Protein AF-0000000085895182 (afdb_homodimer)

InterPro domains:
  IPR004875 DDE superfamily endonuclease domain [PF03184] (211-381)
  IPR006600 HTH CenpB-type DNA-binding domain [PF03221] (72-136)
  IPR006600 HTH CenpB-type DNA-binding domain [PS51253] (62-137)
  IPR006600 HTH CenpB-type DNA-binding domain [SM00674] (68-137)
  IPR009057 Homedomain-like superfamily [SSF46689] (67-131)
  IPR018586 Brinker DNA-binding domain [PF09607] (5-50)
  IPR050863 Centromere and Transposable Element-Derived Protein [PTHR19303] (24-438)

pLDDT: mean 83.69, std 17.56, range [17.36, 98.56]

Nearest PDB structures (foldseek):
  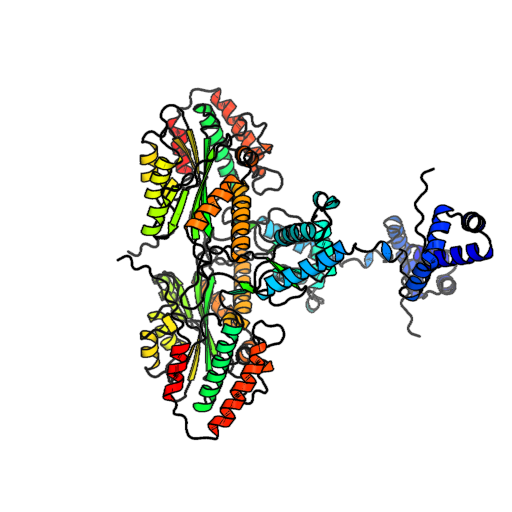5hoo-assembly1_A  TM=5.992E-01  e=8.589E-08  Drosophila mauritiana
  5hoo-assembly1_B  TM=5.903E-01  e=2.458E-07  Drosophila mauritiana
  4u7b-assembly2_G-2  TM=5.693E-01  e=1.820E-07  Drosophila mauritiana
  1hlv-assembly1_A  TM=4.255E-01  e=6.378E-04  Homo sapiens
  3bed-assembly1_A  TM=3.194E-01  e=4.075E+00  Enterococcus faecalis V583

Secondary structure (DSSP, 8-state):
---------HHHHHHHHHHHHHS-HHHHHHHHT--HHHHHHHHHTHHHHHHHHHH-TT--S-GGGSS-HHHHHHHHHHHHHHHHHHHTT----HHHHHHHHHHHHHHHS-GGGGGG----HHHHHHHHHHTTEEEEE--EEESS-HHHHHHHHHHHHHHHHHHHHHTT--GGGEEEEEEEEEES----SEEEEETT-S--EEE--S-TT-EEEEEEEEETTSPBPPPEEEEES-HHHHHHHTT-TT-EEEEESSSS--HHHHHHHIIIII---SSS-EEEEEE--TTTSSHHHHHHHTTT--EEEEEEPTT-HHHH-HIIIIIHHHHHHHHHHHHHHHHHS-TT--B-TTSPBPPPPHHHHHHHHHHHHHHS-HHHHHHHHHHTTSS--TTSTTGGG-GGGSTTSTTTTHHHHHHHHHHHHHHHHTSS---SHHHHHHHHHHS------------/---------HHHHHHHHHHHHHS-HHHHHHHHT--HHHHHHHHHTHHHHHHHHHH-TT--S-GGGSS-HHHHHHHHHHHHHHHHHHHTT----HHHHHHHHHHHHHHHS-GGGGGG----HHHHHHHHHHTTEEEEE--EEESS-HHHHHHHHHHHHHHHHHHHHHTT--GGGEEEEEEEEEES----SEEEEETT-S--EEE--S-TT-EEEEEEEEETTSPBPPPEEEEES-HHHHHHHTT-TT-EEEEESSSS--HHHHHHHIIIII---SSS-EEEEEE--TTTSSHHHHHHHTTT--EEEEEEPTT-HHHH-HIIIIIHHHHHHHHHHHHHHHHHS-TT--B-TTSPBPPPPHHHHHHHHHHHHHHS-HHHHHHHHHHTTSS--TTSTTGGG-GGGSTTSTTTTHHHHHHHHHHHHHHHHTSS---THHHHHHHHHHH------------

Sequence (910 aa):
METKRKKYDLTFNLTVVKFAEQNSGEAAARHFSVDPKRVREWRKNKAELQRLSEEDDKRARLRGGGRKKASEELEVSVCEWIHSMRAKHLRVSRKMIRAKAKEVYATVSDSRDEESFTASAGRLDKFLRRNDFSVRRRTTVAQKDAKYFTEKLVNFVTYTTWIIKAKKIQPKNIIAMDETAVWFDMVGSTTVDARGARSVPLKTTGHEKSHLTVVLAVKADGTKLKPYIVFKGGIKEVKLMQNISGVVVATSKNGWMNEELTADWLQRVVGKLNFTPRLLAWDSYGCHISAATKAELKRGYNITTAVIPGGCTKYIQAPDIVWNQPFKASLHESYDNWMAGDVDKEYTAGGNMRAPARRLLVSWVIQAWEKLDTERLKNSFKVCGLTVASDGCEDHLIHCFKEGELCASGRELLVQARQAELAEAGEGEVEESDVEEEFANELVIEDRGDDDSDEMETKRKKYDLTFNLTVVKFAEQNSGEAAARHFSVDPKRVREWRKNKAELQRLSEEDDKRARLRGGGRKKASEELEVSVCEWIHSMRAKHLRVSRKMIRAKAKEVYATVSDSRDEESFTASAGRLDKFLRRNDFSVRRRTTVAQKDAKYFTEKLVNFVTYTTWIIKAKKIQPKNIIAMDETAVWFDMVGSTTVDARGARSVPLKTTGHEKSHLTVVLAVKADGTKLKPYIVFKGGIKEVKLMQNISGVVVATSKNGWMNEELTADWLQRVVGKLNFTPRLLAWDSYGCHISAATKAELKRGYNITTAVIPGGCTKYIQAPDIVWNQPFKASLHESYDNWMAGDVDKEYTAGGNMRAPARRLLVSWVIQAWEKLDTERLKNSFKVCGLTVASDGCEDHLIHCFKEGELCASGRELLVQARQAELAEAGEGEVEESDVEEEFANELVIEDRGDDDSDE

Organism: NCBI:txid630221

Solvent-accessible surface area (backbone atoms only — not comparable to full-atom values): 50027 Å² total; per-residue (Å²): 130,83,78,70,84,76,88,60,45,40,65,52,50,52,52,45,36,55,47,18,72,75,62,34,50,63,56,31,17,63,72,71,72,43,61,49,68,55,44,50,51,46,53,72,39,39,69,58,52,51,50,41,43,69,73,43,64,79,49,50,67,72,76,79,81,46,79,50,68,56,50,49,52,41,50,52,52,49,50,51,48,53,52,54,39,46,74,67,19,43,80,37,48,73,67,53,51,32,53,48,48,48,56,47,37,56,70,60,41,63,84,86,52,49,86,66,65,70,69,42,73,65,59,48,52,52,50,29,59,77,70,44,38,36,82,36,64,54,67,42,77,38,60,67,57,52,68,62,50,22,55,51,50,36,50,50,36,53,46,47,42,48,50,36,60,74,62,63,44,49,52,77,33,30,33,42,43,47,76,43,81,45,52,63,40,57,77,70,65,55,24,57,37,58,58,85,61,80,63,37,57,32,57,48,49,73,36,65,84,41,51,30,26,38,34,46,37,34,23,43,68,33,51,72,46,49,40,38,36,26,29,50,43,56,64,69,63,37,62,68,44,50,74,44,81,73,40,44,51,45,62,30,87,82,14,59,88,39,49,69,53,48,50,48,44,44,58,73,54,70,38,72,37,78,84,52,55,28,38,39,35,34,59,63,49,67,42,66,70,28,69,68,36,54,56,55,45,68,69,45,35,42,53,47,77,45,68,39,43,76,88,42,46,82,52,39,34,40,48,71,68,58,47,47,62,61,37,49,50,44,41,35,50,52,48,52,52,46,68,75,44,84,62,90,70,50,60,46,96,88,67,46,51,49,64,68,49,67,69,55,51,51,51,44,51,52,50,25,60,66,64,52,58,48,64,59,51,28,48,28,32,30,32,35,36,62,66,40,53,87,86,50,85,41,56,78,49,18,56,40,36,26,88,75,38,80,28,24,68,27,46,61,52,40,54,50,52,53,52,50,48,60,58,44,64,72,52,75,90,78,74,75,73,60,57,59,52,48,54,56,56,66,43,54,62,76,72,69,67,81,66,77,69,84,119,130,84,77,71,84,76,88,61,45,41,65,54,51,50,52,45,37,54,46,19,72,75,63,36,49,63,56,32,16,64,71,69,72,43,60,49,69,55,45,51,51,45,51,74,38,38,68,57,52,50,50,41,44,69,71,44,64,79,48,50,67,72,77,79,82,46,78,50,67,56,50,49,51,41,49,51,51,50,50,51,47,52,51,54,38,47,74,68,19,43,81,38,48,72,68,52,50,33,53,49,47,48,56,46,36,57,69,60,40,63,82,87,51,50,89,66,65,69,69,41,73,66,58,49,53,52,50,28,58,76,68,44,37,35,83,35,64,53,68,42,79,38,62,68,56,52,68,63,51,22,55,52,49,36,50,50,37,52,48,47,42,48,51,35,60,74,62,63,44,48,52,76,34,30,33,43,43,48,75,44,80,44,52,63,40,56,75,71,64,55,25,57,38,60,58,83,61,81,63,37,56,32,56,49,48,73,36,66,86,41,52,30,27,38,33,47,37,36,22,43,68,33,51,71,48,51,41,37,35,26,30,49,43,58,65,70,64,37,62,69,45,49,74,45,81,74,40,45,51,45,63,29,86,82,14,59,88,40,50,69,53,48,52,48,44,45,58,74,54,70,39,73,37,78,84,55,54,26,39,40,35,32,58,64,49,67,44,65,70,28,70,68,37,54,57,53,46,69,68,44,35,43,53,46,76,44,67,39,43,74,91,40,48,83,55,42,33,41,48,71,69,60,46,47,61,62,38,50,50,43,41,34,50,52,46,50,51,46,68,74,44,84,62,91,70,50,63,46,98,88,66,45,50,47,63,69,49,66,69,55,51,51,50,42,50,52,49,25,60,66,67,52,58,48,66,60,51,28,49,27,32,31,31,35,34,63,68,40,53,84,85,49,85,40,55,77,50,18,54,39,35,26,89,75,38,81,28,24,67,26,47,61,51,38,52,50,52,52,53,51,48,59,57,45,65,72,52,78,88,77,74,74,70,59,57,60,52,47,53,55,58,67,43,54,63,75,72,67,66,81,67,78,67,85,120

Foldseek 3Di:
DPPPPDQDFLVRLLVLLVVCVVPNLVVSCVVVVHDSVSNVVSNVCVVQSVVCCVVPVGDSDRCVVPQPPLRVVLLVVLVVVVVVCVVVPHDDDLVNSLVSSLVSSVVSPDPPCSVPDHSDPVVSVVSCVVSVHDDDDDDDDDDDALVVLLVLLLLLLLVLLVVCVVQVADQQQEKAKEKDKAFLWDDDPDDDDDPPDPDDDDDTLPRRVAIAMWMWMAGLQLDTWAIEIEHADDQVQQVVCCPDPRHHYYYDNGRDDALVVLLVCCPPTQHADAPGAHEYEYEVPDSCLDPSNVVSCVVHRNYDYRYRFPPCCCQQRLCNPQNVPQLNVQLSVVNVVVVPDDPQWDADPVGRIHGHDPNVSSVSNSVSSVPDDSVSSNLSCLCNSNPDDLQLPSVCSPVCCHPPHSSVVSSVVSNVVSVVVVVCVVPDDDDPPPSSVVSSVVRPPVPPPPPPPPD/DPPPPDQAFLVRLLVLLVVCVVPNLVVSCVVVVHDSVSNVVSNVCVVQSVVCCVVPVGDRDRPPVPQPPLRVVLLVVLVVVVVVCVVVPHDDDLVNSLVSSLVSSVVSPDPPCSVPDHSDPVVSVVSCVVVVHDDDDDDDDDDDALVVLLVLLLLLLLVLQVVCVVQVADQQQEKAKEKDKAFLWDDDPDDDDDPPDPDDDDDTLPRRVAIAMWMWMAGLQLDTWAIEIEHADDQPLQVVCCPPPRHHYYYDNGRDDALVVLLVCCPPTLHADAPGAHEYEYEVPDSCLDPSNVVSCVVHRNYDYRYRFPPCCCQQRLCNPQNVPQLNVQLSVVNVVVVVDDPQWDADPVGRIHGHDPNVSSVSNSVSSVPDDSVSSNLSCLCNSNPDDLQLPSVCSPVCCHPPHSSVVSSVVSNVVSVVVVVCVVPDDDDPPPVSVVSSVVRPPPPPPPPPPPD

Radius of gyration: 36.3 Å; Cα contacts (8 Å, |Δi|>4): 1321; chains: 2; bounding box: 72×93×103 Å

Structure (mmCIF, N/CA/C/O backbone):
data_AF-0000000085895182-model_v1
#
loop_
_entity.id
_entity.type
_entity.pdbx_description
1 polymer 'HTH CENPB-type domain-containing protein'
#
loop_
_atom_site.group_PDB
_atom_site.id
_atom_site.type_symbol
_atom_site.label_atom_id
_atom_site.label_alt_id
_atom_site.label_comp_id
_atom_site.label_asym_id
_atom_site.label_entity_id
_atom_site.label_seq_id
_atom_site.pdbx_PDB_ins_code
_atom_site.Cartn_x
_atom_site.Cartn_y
_atom_site.Cartn_z
_atom_site.occupancy
_atom_site.B_iso_or_equiv
_atom_site.auth_seq_id
_atom_site.auth_comp_id
_atom_site.auth_asym_id
_atom_site.auth_atom_id
_atom_site.pdbx_PDB_model_num
ATOM 1 N N . MET A 1 1 ? -12.898 -4.113 -62 1 30.27 1 MET A N 1
ATOM 2 C CA . MET A 1 1 ? -12.672 -2.693 -61.75 1 30.27 1 MET A CA 1
ATOM 3 C C . MET A 1 1 ? -13.117 -2.305 -60.344 1 30.27 1 MET A C 1
ATOM 5 O O . MET A 1 1 ? -14.297 -2.43 -60 1 30.27 1 MET A O 1
ATOM 9 N N . GLU A 1 2 ? -12.344 -2.504 -59.344 1 36.47 2 GLU A N 1
ATOM 10 C CA . GLU A 1 2 ? -12.633 -2.324 -57.906 1 36.47 2 GLU A CA 1
ATOM 11 C C . GLU A 1 2 ? -13.117 -0.905 -57.625 1 36.47 2 GLU A C 1
ATOM 13 O O . GLU A 1 2 ? -12.406 0.065 -57.906 1 36.47 2 GLU A O 1
ATOM 18 N N . THR A 1 3 ? -14.398 -0.554 -57.875 1 37.12 3 THR A N 1
ATOM 19 C CA . THR A 1 3 ? -15.008 0.762 -57.719 1 37.12 3 THR A CA 1
ATOM 20 C C . THR A 1 3 ? -14.656 1.364 -56.344 1 37.12 3 THR A C 1
ATOM 22 O O . THR A 1 3 ? -15.016 0.809 -55.312 1 37.12 3 THR A O 1
ATOM 25 N N . LYS A 1 4 ? -13.445 1.897 -56.188 1 43.06 4 LYS A N 1
ATOM 26 C CA . LYS A 1 4 ? -13.023 2.654 -55.031 1 43.06 4 LYS A CA 1
ATOM 27 C C . LYS A 1 4 ? -14.133 3.58 -54.531 1 43.06 4 LYS A C 1
ATOM 29 O O . LYS A 1 4 ? -14.68 4.363 -55.312 1 43.06 4 LYS A O 1
ATOM 34 N N . ARG A 1 5 ? -14.797 3.227 -53.531 1 49.78 5 ARG A N 1
ATOM 35 C CA . ARG A 1 5 ? -15.805 4.059 -52.875 1 49.78 5 ARG A CA 1
ATOM 36 C C . ARG A 1 5 ? -15.273 5.473 -52.656 1 49.78 5 ARG A C 1
ATOM 38 O O . ARG A 1 5 ? -14.234 5.652 -52 1 49.78 5 ARG A O 1
ATOM 45 N N . LYS A 1 6 ? -15.406 6.477 -53.562 1 55.06 6 LYS A N 1
ATOM 46 C CA . LYS A 1 6 ? -15.016 7.883 -53.469 1 55.06 6 LYS A CA 1
ATOM 47 C C . LYS A 1 6 ? -15.82 8.609 -52.406 1 55.06 6 LYS A C 1
ATOM 49 O O . LYS A 1 6 ? -17.031 8.414 -52.281 1 55.06 6 LYS A O 1
ATOM 54 N N . LYS A 1 7 ? -15.18 9.102 -51.375 1 61.91 7 LYS A N 1
ATOM 55 C CA . LYS A 1 7 ? -15.75 9.969 -50.375 1 61.91 7 LYS A CA 1
ATOM 56 C C . LYS A 1 7 ? -16.109 11.336 -50.938 1 61.91 7 LYS A C 1
ATOM 58 O O . LYS A 1 7 ? -15.305 11.961 -51.625 1 61.91 7 LYS A O 1
ATOM 63 N N . TYR A 1 8 ? -17.484 11.719 -50.938 1 71.81 8 TYR A N 1
ATOM 64 C CA . TYR A 1 8 ? -17.922 13 -51.5 1 71.81 8 TYR A CA 1
ATOM 65 C C . TYR A 1 8 ? -18.281 13.977 -50.375 1 71.81 8 TYR A C 1
ATOM 67 O O . TYR A 1 8 ? -18.906 13.586 -49.375 1 71.81 8 TYR A O 1
ATOM 75 N N . ASP A 1 9 ? -17.766 15.148 -50.469 1 72.12 9 ASP A N 1
ATOM 76 C CA . ASP A 1 9 ? -18.078 16.188 -49.5 1 72.12 9 ASP A CA 1
ATOM 77 C C . ASP A 1 9 ? -19.469 16.766 -49.75 1 72.12 9 ASP A C 1
ATOM 79 O O . ASP A 1 9 ? -20 16.672 -50.844 1 72.12 9 ASP A O 1
ATOM 83 N N . LEU A 1 10 ? -20.016 17.422 -48.656 1 75.5 10 LEU A N 1
ATOM 84 C CA . LEU A 1 10 ? -21.375 17.953 -48.688 1 75.5 10 LEU A CA 1
ATOM 85 C C . LEU A 1 10 ? -21.5 19.047 -49.75 1 75.5 10 LEU A C 1
ATOM 87 O O . LEU A 1 10 ? -22.531 19.125 -50.438 1 75.5 10 LEU A O 1
ATOM 91 N N . THR A 1 11 ? -20.484 19.766 -49.844 1 78.12 11 THR A N 1
ATOM 92 C CA . THR A 1 11 ? -20.484 20.828 -50.844 1 78.12 11 THR A CA 1
ATOM 93 C C . THR A 1 11 ? -20.531 20.266 -52.25 1 78.12 11 THR A C 1
ATOM 95 O O . THR A 1 11 ? -21.234 20.797 -53.125 1 78.12 11 THR A O 1
ATOM 98 N N . PHE A 1 12 ? -19.875 19.25 -52.438 1 80.19 12 PHE A N 1
ATOM 99 C CA . PHE A 1 12 ? -19.875 18.578 -53.719 1 80.19 12 PHE A CA 1
ATOM 100 C C . PHE A 1 12 ? -21.219 17.953 -54.031 1 80.19 12 PHE A C 1
ATOM 102 O O . PHE A 1 12 ? -21.75 18.094 -55.125 1 80.19 12 PHE A O 1
ATOM 109 N N . ASN A 1 13 ? -21.781 17.359 -53 1 81 13 ASN A N 1
ATOM 110 C CA . ASN A 1 13 ? -23.078 16.734 -53.156 1 81 13 ASN A CA 1
ATOM 111 C C . ASN A 1 13 ? -24.141 17.75 -53.562 1 81 13 ASN A C 1
ATOM 113 O O . ASN A 1 13 ? -24.969 17.484 -54.438 1 81 13 ASN A O 1
ATOM 117 N N . LEU A 1 14 ? -23.984 18.859 -52.938 1 86.62 14 LEU A N 1
ATOM 118 C CA . LEU A 1 14 ? -24.969 19.906 -53.219 1 86.62 14 LEU A CA 1
ATOM 119 C C . LEU A 1 14 ? -24.766 20.484 -54.625 1 86.62 14 LEU A C 1
ATOM 121 O O . LEU A 1 14 ? -25.734 20.828 -55.281 1 86.62 14 LEU A O 1
ATOM 125 N N . THR A 1 15 ? -23.531 20.547 -55 1 86.94 15 THR A N 1
ATOM 126 C CA . THR A 1 15 ? -23.219 21.016 -56.344 1 86.94 15 THR A CA 1
ATOM 127 C C . THR A 1 15 ? -23.734 20.047 -57.406 1 86.94 15 THR A C 1
ATOM 129 O O . THR A 1 15 ? -24.281 20.469 -58.438 1 86.94 15 THR A O 1
ATOM 132 N N . VAL A 1 16 ? -23.656 18.828 -57.094 1 87.5 16 VAL A N 1
ATOM 133 C CA . VAL A 1 16 ? -24.125 17.797 -58 1 87.5 16 VAL A CA 1
ATOM 134 C C . VAL A 1 16 ? -25.641 17.828 -58.094 1 87.5 16 VAL A C 1
ATOM 136 O O . VAL A 1 16 ? -26.219 17.719 -59.156 1 87.5 16 VAL A O 1
ATOM 139 N N . VAL A 1 17 ? -26.25 18.062 -56.969 1 89.56 17 VAL A N 1
ATOM 140 C CA . VAL A 1 17 ? -27.703 18.109 -56.906 1 89.56 17 VAL A CA 1
ATOM 141 C C . VAL A 1 17 ? -28.219 19.328 -57.656 1 89.56 17 VAL A C 1
ATOM 143 O O . VAL A 1 17 ? -29.219 19.25 -58.375 1 89.56 17 VAL A O 1
ATOM 146 N N . LYS A 1 18 ? -27.531 20.375 -57.469 1 88.12 18 LYS A N 1
ATOM 147 C CA . LYS A 1 18 ? -27.922 21.594 -58.188 1 88.12 18 LYS A CA 1
ATOM 148 C C . LYS A 1 18 ? -27.812 21.422 -59.688 1 88.12 18 LYS A C 1
ATOM 150 O O . LYS A 1 18 ? -28.672 21.859 -60.438 1 88.12 18 LYS A O 1
ATOM 155 N N . PHE A 1 19 ? -26.797 20.75 -60.094 1 88.94 19 PHE A N 1
ATOM 156 C CA . PHE A 1 19 ? -26.594 20.453 -61.5 1 88.94 19 PHE A CA 1
ATOM 157 C C . PHE A 1 19 ? -27.641 19.469 -62 1 88.94 19 PHE A C 1
ATOM 159 O O . PHE A 1 19 ? -28.172 19.609 -63.094 1 88.94 19 PHE A O 1
ATOM 166 N N . ALA A 1 20 ? -28.031 18.562 -61.219 1 88.5 20 ALA A N 1
ATOM 167 C CA . ALA A 1 20 ? -29.031 17.547 -61.594 1 88.5 20 ALA A CA 1
ATOM 168 C C . ALA A 1 20 ? -30.422 18.156 -61.719 1 88.5 20 ALA A C 1
ATOM 170 O O . ALA A 1 20 ? -31.219 17.734 -62.562 1 88.5 20 ALA A O 1
ATOM 171 N N . GLU A 1 21 ? -30.688 19.172 -60.938 1 87.75 21 GLU A N 1
ATOM 172 C CA . GLU A 1 21 ? -31.969 19.859 -60.969 1 87.75 21 GLU A CA 1
ATOM 173 C C . GLU A 1 21 ? -32.094 20.719 -62.25 1 87.75 21 GLU A C 1
ATOM 175 O O . GLU A 1 21 ? -33.188 20.922 -62.75 1 87.75 21 GLU A O 1
ATOM 180 N N . GLN A 1 22 ? -30.969 21.156 -62.719 1 85.81 22 GLN A N 1
ATOM 181 C CA . GLN A 1 22 ? -30.969 22 -63.906 1 85.81 22 GLN A CA 1
ATOM 182 C C . GLN A 1 22 ? -30.922 21.172 -65.188 1 85.81 22 GLN A C 1
ATOM 184 O O . GLN A 1 22 ? -31.375 21.609 -66.25 1 85.81 22 GLN A O 1
ATOM 189 N N . ASN A 1 23 ? -30.469 20 -65.062 1 88.38 23 ASN A N 1
ATOM 190 C CA . ASN A 1 23 ? -30.359 19.109 -66.188 1 88.38 23 ASN A CA 1
ATOM 191 C C . ASN A 1 23 ? -31.109 17.797 -65.938 1 88.38 23 ASN A C 1
ATOM 193 O O . ASN A 1 23 ? -32.312 17.797 -65.812 1 88.38 23 ASN A O 1
ATOM 197 N N . SER A 1 24 ? -30.547 16.688 -65.688 1 85.19 24 SER A N 1
ATOM 198 C CA . SER A 1 24 ? -31.078 15.383 -65.312 1 85.19 24 SER A CA 1
ATOM 199 C C . SER A 1 24 ? -30.109 14.625 -64.375 1 85.19 24 SER A C 1
ATOM 201 O O . SER A 1 24 ? -28.922 14.914 -64.375 1 85.19 24 SER A O 1
ATOM 203 N N . GLY A 1 25 ? -30.594 13.789 -63.625 1 86.44 25 GLY A N 1
ATOM 204 C CA . GLY A 1 25 ? -29.781 12.953 -62.75 1 86.44 25 GLY A CA 1
ATOM 205 C C . GLY A 1 25 ? -28.719 12.18 -63.5 1 86.44 25 GLY A C 1
ATOM 206 O O . GLY A 1 25 ? -27.578 12.07 -63.031 1 86.44 25 GLY A O 1
ATOM 207 N N . GLU A 1 26 ? -29.109 11.742 -64.625 1 86.56 26 GLU A N 1
ATOM 208 C CA . GLU A 1 26 ? -28.188 11 -65.438 1 86.56 26 GLU A CA 1
ATOM 209 C C . GLU A 1 26 ? -27.094 11.906 -66 1 86.56 26 GLU A C 1
ATOM 211 O O . GLU A 1 26 ? -25.922 11.508 -66.125 1 86.56 26 GLU A O 1
ATOM 216 N N . ALA A 1 27 ? -27.469 13.07 -66.438 1 89.5 27 ALA A N 1
ATOM 217 C CA . ALA A 1 27 ? -26.516 14.055 -66.938 1 89.5 27 ALA A CA 1
ATOM 218 C C . ALA A 1 27 ? -25.531 14.477 -65.812 1 89.5 27 ALA A C 1
ATOM 220 O O . ALA A 1 27 ? -24.328 14.633 -66.125 1 89.5 27 ALA A O 1
ATOM 221 N N . ALA A 1 28 ? -26 14.617 -64.625 1 90.75 28 ALA A N 1
ATOM 222 C CA . ALA A 1 28 ? -25.141 14.945 -63.5 1 90.75 28 ALA A CA 1
ATOM 223 C C . ALA A 1 28 ? -24.172 13.812 -63.188 1 90.75 28 ALA A C 1
ATOM 225 O O . ALA A 1 28 ? -23 14.055 -62.906 1 90.75 28 ALA A O 1
ATOM 226 N N . ALA A 1 29 ? -24.578 12.617 -63.281 1 88.38 29 ALA A N 1
ATOM 227 C CA . ALA A 1 29 ? -23.766 11.43 -63.062 1 88.38 29 ALA A CA 1
ATOM 228 C C . ALA A 1 29 ? -22.641 11.336 -64.062 1 88.38 29 ALA A C 1
ATOM 230 O O . ALA A 1 29 ? -21.5 11.008 -63.719 1 88.38 29 ALA A O 1
ATOM 231 N N . ARG A 1 30 ? -22.969 11.633 -65.25 1 83.88 30 ARG A N 1
ATOM 232 C CA . ARG A 1 30 ? -21.984 11.609 -66.312 1 83.88 30 ARG A CA 1
ATOM 233 C C . ARG A 1 30 ? -21 12.766 -66.188 1 83.88 30 ARG A C 1
ATOM 235 O O . ARG A 1 30 ? -19.797 12.586 -66.312 1 83.88 30 ARG A O 1
ATOM 242 N N . HIS A 1 31 ? -21.578 13.891 -65.812 1 86.88 31 HIS A N 1
ATOM 243 C CA . HIS A 1 31 ? -20.781 15.102 -65.75 1 86.88 31 HIS A CA 1
ATOM 244 C C . HIS A 1 31 ? -19.766 15.039 -64.625 1 86.88 31 HIS A C 1
ATOM 246 O O . HIS A 1 31 ? -18.625 15.453 -64.75 1 86.88 31 HIS A O 1
ATOM 252 N N . PHE A 1 32 ? -20.125 14.57 -63.5 1 85.75 32 PHE A N 1
ATOM 253 C CA . PHE A 1 32 ? -19.297 14.562 -62.312 1 85.75 32 PHE A CA 1
ATOM 254 C C . PHE A 1 32 ? -18.703 13.18 -62.062 1 85.75 32 PHE A C 1
ATOM 256 O O . PHE A 1 32 ? -17.984 12.969 -61.094 1 85.75 32 PHE A O 1
ATOM 263 N N . SER A 1 33 ? -18.953 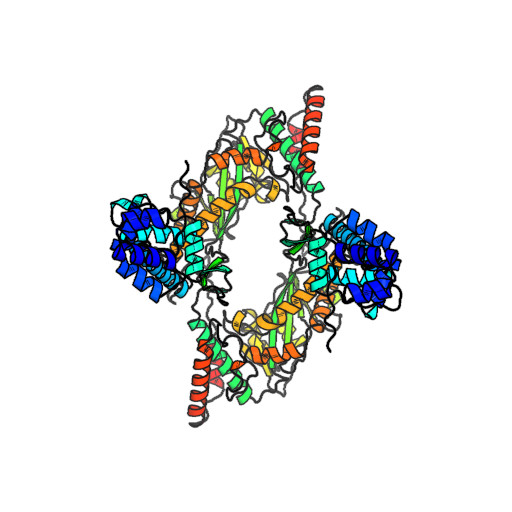12.18 -62.938 1 83.81 33 SER A N 1
ATOM 264 C CA . SER A 1 33 ? -18.453 10.812 -62.875 1 83.81 33 SER A CA 1
ATOM 265 C C . SER A 1 33 ? -18.828 10.141 -61.562 1 83.81 33 SER A C 1
ATOM 267 O O . SER A 1 33 ? -17.953 9.586 -60.875 1 83.81 33 SER A O 1
ATOM 269 N N . VAL A 1 34 ? -20.031 10.297 -61.188 1 83.31 34 VAL A N 1
ATOM 270 C CA . VAL A 1 34 ? -20.578 9.688 -60 1 83.31 34 VAL A CA 1
ATOM 271 C C . VAL A 1 34 ? -21.641 8.672 -60.344 1 83.31 34 VAL A C 1
ATOM 273 O O . VAL A 1 34 ? -22.281 8.781 -61.406 1 83.31 34 VAL A O 1
ATOM 276 N N . ASP A 1 35 ? -21.797 7.723 -59.594 1 81.38 35 ASP A N 1
ATOM 277 C CA . ASP A 1 35 ? -22.828 6.707 -59.781 1 81.38 35 ASP A CA 1
ATOM 278 C C . ASP A 1 35 ? -24.219 7.332 -59.781 1 81.38 35 ASP A C 1
ATOM 280 O O . ASP A 1 35 ? -24.547 8.109 -58.875 1 81.38 35 ASP A O 1
ATOM 284 N N . PRO A 1 36 ? -25 7.008 -60.781 1 85.25 36 PRO A N 1
ATOM 285 C CA . PRO A 1 36 ? -26.344 7.605 -60.875 1 85.25 36 PRO A CA 1
ATOM 286 C C . PRO A 1 36 ? -27.203 7.305 -59.625 1 85.25 36 PRO A C 1
ATOM 288 O O . PRO A 1 36 ? -28.047 8.117 -59.25 1 85.25 36 PRO A O 1
ATOM 291 N N . LYS A 1 37 ? -26.984 6.191 -59.031 1 83.62 37 LYS A N 1
ATOM 292 C CA . LYS A 1 37 ? -27.719 5.844 -57.812 1 83.62 37 LYS A CA 1
ATOM 293 C C . LYS A 1 37 ? -27.422 6.836 -56.719 1 83.62 37 LYS A C 1
ATOM 295 O O . LYS A 1 37 ? -28.328 7.207 -55.938 1 83.62 37 LYS A O 1
ATOM 300 N N . ARG A 1 38 ? -26.266 7.328 -56.656 1 82.31 38 ARG A N 1
ATOM 301 C CA . ARG A 1 38 ? -25.875 8.289 -55.625 1 82.31 38 ARG A CA 1
ATOM 302 C C . ARG A 1 38 ? -26.5 9.656 -55.906 1 82.31 38 ARG A C 1
ATOM 304 O O . ARG A 1 38 ? -26.953 10.328 -54.969 1 82.31 38 ARG A O 1
ATOM 311 N N . VAL A 1 39 ? -26.547 10 -57.125 1 86 39 VAL A N 1
ATOM 312 C CA . VAL A 1 39 ? -27.141 11.281 -57.5 1 86 39 VAL A CA 1
ATOM 313 C C . VAL A 1 39 ? -28.625 11.289 -57.125 1 86 39 VAL A C 1
ATOM 315 O O . VAL A 1 39 ? -29.141 12.281 -56.594 1 86 39 VAL A O 1
ATOM 318 N N . ARG A 1 40 ? -29.234 10.141 -57.375 1 85.31 40 ARG A N 1
ATOM 319 C CA . ARG A 1 40 ? -30.641 10.008 -57 1 85.31 40 ARG A CA 1
ATOM 320 C C . ARG A 1 40 ? -30.859 10.117 -55.5 1 85.31 40 ARG A C 1
ATOM 322 O O . ARG A 1 40 ? -31.797 10.766 -55.062 1 85.31 40 ARG A O 1
ATOM 329 N N . GLU A 1 41 ? -29.969 9.484 -54.781 1 82.19 41 GLU A N 1
ATOM 330 C CA . GLU A 1 41 ? -30.047 9.508 -53.344 1 82.19 41 GLU A CA 1
ATOM 331 C C . GLU A 1 41 ? -29.812 10.914 -52.781 1 82.19 41 GLU A C 1
ATOM 333 O O . GLU A 1 41 ? -30.5 11.352 -51.875 1 82.19 41 GLU A O 1
ATOM 338 N N . TRP A 1 42 ? -28.922 11.625 -53.406 1 82 42 TRP A N 1
ATOM 339 C CA . TRP A 1 42 ? -28.609 12.984 -52.969 1 82 42 TRP A CA 1
ATOM 340 C C . TRP A 1 42 ? -29.75 13.945 -53.281 1 82 42 TRP A C 1
ATOM 342 O O . TRP A 1 42 ? -30.062 14.836 -52.5 1 82 42 TRP A O 1
ATOM 352 N N . ARG A 1 43 ? -30.375 13.672 -54.375 1 83.56 43 ARG A N 1
ATOM 353 C CA . ARG A 1 43 ? -31.516 14.484 -54.812 1 83.56 43 ARG A CA 1
ATOM 354 C C . ARG A 1 43 ? -32.688 14.297 -53.844 1 83.56 43 ARG A C 1
ATOM 356 O O . ARG A 1 43 ? -33.375 15.266 -53.5 1 83.56 43 ARG A O 1
ATOM 363 N N . LYS A 1 44 ? -32.875 13.039 -53.438 1 83.25 44 LYS A N 1
ATOM 364 C CA . LYS A 1 44 ? -33.938 12.719 -52.5 1 83.25 44 LYS A CA 1
ATOM 365 C C . LYS A 1 44 ? -33.688 13.367 -51.125 1 83.25 44 LYS A C 1
ATOM 367 O O . LYS A 1 44 ? -34.656 13.797 -50.469 1 83.25 44 LYS A O 1
ATOM 372 N N . ASN A 1 45 ? -32.5 13.516 -50.812 1 78.25 45 ASN A N 1
ATOM 373 C CA . ASN A 1 45 ? -32.156 14.031 -49.5 1 78.25 45 ASN A CA 1
ATOM 374 C C . ASN A 1 45 ? -31.656 15.477 -49.594 1 78.25 45 ASN A C 1
ATOM 376 O O . ASN A 1 45 ? -30.922 15.93 -48.719 1 78.25 45 ASN A O 1
ATOM 380 N N . LYS A 1 46 ? -31.984 16.109 -50.562 1 80.56 46 LYS A N 1
ATOM 381 C CA . LYS A 1 46 ? -31.5 17.453 -50.812 1 80.56 46 LYS A CA 1
ATOM 382 C C . LYS A 1 46 ? -31.734 18.375 -49.625 1 80.56 46 LYS A C 1
ATOM 384 O O . LYS A 1 46 ? -30.828 19.109 -49.219 1 80.56 46 LYS A O 1
ATOM 389 N N . ALA A 1 47 ? -32.906 18.312 -49.094 1 78.75 47 ALA A N 1
ATOM 390 C CA . ALA A 1 47 ? -33.281 19.172 -47.969 1 78.75 47 ALA A CA 1
ATOM 391 C C . ALA A 1 47 ? -32.375 18.906 -46.781 1 78.75 47 ALA A C 1
ATOM 393 O O . ALA A 1 47 ? -31.938 19.844 -46.094 1 78.75 47 ALA A O 1
ATOM 394 N N . GLU A 1 48 ? -32.156 17.703 -46.594 1 74.56 48 GLU A N 1
ATOM 395 C CA . GLU A 1 48 ? -31.297 17.328 -45.469 1 74.56 48 GLU A CA 1
ATOM 396 C C . GLU A 1 48 ? -29.844 17.703 -45.719 1 74.56 48 GLU A C 1
ATOM 398 O O . GLU A 1 48 ? -29.141 18.156 -44.812 1 74.56 48 GLU A O 1
ATOM 403 N N . LEU A 1 49 ? -29.344 17.578 -46.906 1 75.56 49 LEU A N 1
ATOM 404 C CA . LEU A 1 49 ? -27.984 17.938 -47.281 1 75.56 49 LEU A CA 1
ATOM 405 C C . LEU A 1 49 ? -27.781 19.453 -47.156 1 75.56 49 LEU A C 1
ATOM 407 O O . LEU A 1 49 ? -26.719 19.906 -46.719 1 75.56 49 LEU A O 1
ATOM 411 N N . GLN A 1 50 ? -28.766 20.125 -47.531 1 76.81 50 GLN A N 1
ATOM 412 C CA . GLN A 1 50 ? -28.734 21.578 -47.438 1 76.81 50 GLN A CA 1
ATOM 413 C C . GLN A 1 50 ? -28.703 22.031 -45.969 1 76.81 50 GLN A C 1
ATOM 415 O O . GLN A 1 50 ? -27.953 22.938 -45.594 1 76.81 50 GLN A O 1
ATOM 420 N N . ARG A 1 51 ? -29.562 21.422 -45.188 1 74.44 51 ARG A N 1
ATOM 421 C CA . ARG A 1 51 ? -29.594 21.734 -43.781 1 74.44 51 ARG A CA 1
ATOM 422 C C . ARG A 1 51 ? -28.25 21.438 -43.094 1 74.44 51 ARG A C 1
ATOM 424 O O . ARG A 1 51 ? -27.766 22.234 -42.281 1 74.44 51 ARG A O 1
ATOM 431 N N . LEU A 1 52 ? -27.703 20.375 -43.438 1 69.56 52 LEU A N 1
ATOM 432 C CA . LEU A 1 52 ? -26.438 19.969 -42.844 1 69.56 52 LEU A CA 1
ATOM 433 C C . LEU A 1 52 ? -25.312 20.906 -43.281 1 69.56 52 LEU A C 1
ATOM 435 O O . LEU A 1 52 ? -24.406 21.219 -42.5 1 69.56 52 LEU A O 1
ATOM 439 N N . SER A 1 53 ? -25.375 21.234 -44.5 1 69 53 SER A N 1
ATOM 440 C CA . SER A 1 53 ? -24.391 22.156 -45.062 1 69 53 SER A CA 1
ATOM 441 C C . SER A 1 53 ? -24.469 23.516 -44.375 1 69 53 SER A C 1
ATOM 443 O O . SER A 1 53 ? -23.453 24.203 -44.188 1 69 53 SER A O 1
ATOM 445 N N . GLU A 1 54 ? -25.641 23.812 -44.062 1 69.5 54 GLU A N 1
ATOM 446 C CA . GLU A 1 54 ? -25.859 25.094 -43.375 1 69.5 54 GLU A CA 1
ATOM 447 C C . GLU A 1 54 ? -25.422 25.016 -41.938 1 69.5 54 GLU A C 1
ATOM 449 O O . GLU A 1 54 ? -24.984 26.016 -41.344 1 69.5 54 GLU A O 1
ATOM 454 N N . GLU A 1 55 ? -25.609 23.875 -41.375 1 63.84 55 GLU A N 1
ATOM 455 C CA . GLU A 1 55 ? -25.234 23.734 -39.969 1 63.84 55 GLU A CA 1
ATOM 456 C C . GLU A 1 55 ? -23.734 23.516 -39.812 1 63.84 55 GLU A C 1
ATOM 458 O O . GLU A 1 55 ? -23.094 24.125 -38.969 1 63.84 55 GLU A O 1
ATOM 463 N N . ASP A 1 56 ? -23.109 22.453 -40.438 1 55.25 56 ASP A N 1
ATOM 464 C CA . ASP A 1 56 ? -21.672 22.188 -40.406 1 55.25 56 ASP A CA 1
ATOM 465 C C . ASP A 1 56 ? -21.141 21.859 -41.781 1 55.25 56 ASP A C 1
ATOM 467 O O . ASP A 1 56 ? -21.547 20.859 -42.375 1 55.25 56 ASP A O 1
ATOM 471 N N . ASP A 1 57 ? -20.594 22.797 -42.469 1 52.06 57 ASP A N 1
ATOM 472 C CA . ASP A 1 57 ? -20.062 22.734 -43.812 1 52.06 57 ASP A CA 1
ATOM 473 C C . ASP A 1 57 ? -19.062 21.578 -43.969 1 52.06 57 ASP A C 1
ATOM 475 O O . ASP A 1 57 ? -18.672 21.234 -45.094 1 52.06 57 ASP A O 1
ATOM 479 N N . LYS A 1 58 ? -18.562 21.234 -42.906 1 49.81 58 LYS A N 1
ATOM 480 C CA . LYS A 1 58 ? -17.5 20.234 -42.969 1 49.81 58 LYS A CA 1
ATOM 481 C C . LYS A 1 58 ? -18.047 18.812 -42.844 1 49.81 58 LYS A C 1
ATOM 483 O O . LYS A 1 58 ? -17.312 17.844 -42.938 1 49.81 58 LYS A O 1
ATOM 488 N N . ARG A 1 59 ? -19.344 18.625 -42.594 1 47.34 59 ARG A N 1
ATOM 489 C CA . ARG A 1 59 ? -19.891 17.297 -42.344 1 47.34 59 ARG A CA 1
ATOM 490 C C . ARG A 1 59 ? -20.078 16.531 -43.656 1 47.34 59 ARG A C 1
ATOM 492 O O . ARG A 1 59 ? -20.625 17.047 -44.625 1 47.34 59 ARG A O 1
ATOM 499 N N . ALA A 1 60 ? -19.266 15.633 -44 1 47.66 60 ALA A N 1
ATOM 500 C CA . ALA A 1 60 ? -19.281 14.82 -45.219 1 47.66 60 ALA A CA 1
ATOM 501 C C . ALA A 1 60 ? -20.484 13.891 -45.25 1 47.66 60 ALA A C 1
ATOM 503 O O . ALA A 1 60 ? -20.828 13.336 -46.312 1 47.66 60 ALA A O 1
ATOM 504 N N . ARG A 1 61 ? -20.922 13.305 -44.062 1 45.44 61 ARG A N 1
ATOM 505 C CA . ARG A 1 61 ? -21.953 12.273 -44.094 1 45.44 61 ARG A CA 1
ATOM 506 C C . ARG A 1 61 ? -23.312 12.867 -43.75 1 45.44 61 ARG A C 1
ATOM 508 O O . ARG A 1 61 ? -23.391 13.914 -43.094 1 45.44 61 ARG A O 1
ATOM 515 N N . LEU A 1 62 ? -24.438 12.445 -44.438 1 44.41 62 LEU A N 1
ATOM 516 C CA . LEU A 1 62 ? -25.812 12.805 -44.125 1 44.41 62 LEU A CA 1
ATOM 517 C C . LEU A 1 62 ? -26.062 12.656 -42.625 1 44.41 62 LEU A C 1
ATOM 519 O O . LEU A 1 62 ? -25.484 11.797 -41.969 1 44.41 62 LEU A O 1
ATOM 523 N N . ARG A 1 63 ? -26.656 13.562 -41.938 1 40.84 63 ARG A N 1
ATOM 524 C CA . ARG A 1 63 ? -27.016 13.492 -40.531 1 40.84 63 ARG A CA 1
ATOM 525 C C . ARG A 1 63 ? -27.625 12.133 -40.188 1 40.84 63 ARG A C 1
ATOM 527 O O . ARG A 1 63 ? -27.797 11.812 -39 1 40.84 63 ARG A O 1
ATOM 534 N N . GLY A 1 64 ? -28.406 11.57 -41 1 40.31 64 GLY A N 1
ATOM 535 C CA . GLY A 1 64 ? -29.234 10.43 -40.656 1 40.31 64 GLY A CA 1
ATOM 536 C C . GLY A 1 64 ? -28.422 9.188 -40.312 1 40.31 64 GLY A C 1
ATOM 537 O O . GLY A 1 64 ? -29 8.156 -39.938 1 40.31 64 GLY A O 1
ATOM 538 N N . GLY A 1 65 ? -27.375 8.914 -40.875 1 41.03 65 GLY A N 1
ATOM 539 C CA . GLY A 1 65 ? -26.609 7.727 -40.531 1 41.03 65 GLY A CA 1
ATOM 540 C C . GLY A 1 65 ? -26.078 7.773 -39.094 1 41.03 65 GLY A C 1
ATOM 541 O O . GLY A 1 65 ? -25.031 7.211 -38.812 1 41.03 65 GLY A O 1
ATOM 542 N N . GLY A 1 66 ? -26.391 8.727 -38.344 1 41.06 66 GLY A N 1
ATOM 543 C CA . GLY A 1 66 ? -26.031 9.016 -36.969 1 41.06 66 GLY A CA 1
ATOM 544 C C . GLY A 1 66 ? -26.297 7.844 -36.031 1 41.06 66 GLY A C 1
ATOM 545 O O . GLY A 1 66 ? -26.875 6.836 -36.438 1 41.06 66 GLY A O 1
ATOM 546 N N . ARG A 1 67 ? -25.641 7.871 -34.844 1 52.09 67 ARG A N 1
ATOM 547 C CA . ARG A 1 67 ? -25.844 6.809 -33.844 1 52.09 67 ARG A CA 1
ATOM 548 C C . ARG A 1 67 ? -27.328 6.465 -33.719 1 52.09 67 ARG A C 1
ATOM 550 O O . ARG A 1 67 ? -28.156 7.355 -33.531 1 52.09 67 ARG A O 1
ATOM 557 N N . LYS A 1 68 ? -27.781 5.328 -34.25 1 57.91 68 LYS A N 1
ATOM 558 C CA . LYS A 1 68 ? -29.109 4.781 -34.031 1 57.91 68 LYS A CA 1
ATOM 559 C C . LYS A 1 68 ? -29.641 5.176 -32.656 1 57.91 68 LYS A C 1
ATOM 561 O O . LYS A 1 68 ? -28.859 5.398 -31.719 1 57.91 68 LYS A O 1
ATOM 566 N N . LYS A 1 69 ? -30.969 5.699 -32.656 1 54.12 69 LYS A N 1
ATOM 567 C CA . LYS A 1 69 ? -31.703 6.043 -31.453 1 54.12 69 LYS A CA 1
ATOM 568 C C . LYS A 1 69 ? -31.359 5.109 -30.297 1 54.12 69 LYS A C 1
ATOM 570 O O . LYS A 1 69 ? -31.188 5.551 -29.156 1 54.12 69 LYS A O 1
ATOM 575 N N . ALA A 1 70 ? -31.266 3.93 -30.703 1 61.47 70 ALA A N 1
ATOM 576 C CA . ALA A 1 70 ? -30.969 2.93 -29.688 1 61.47 70 ALA A CA 1
ATOM 577 C C . ALA A 1 70 ? -29.594 3.166 -29.062 1 61.47 70 ALA A C 1
ATOM 579 O O . ALA A 1 70 ? -29.406 2.988 -27.859 1 61.47 70 ALA A O 1
ATOM 580 N N . SER A 1 71 ? -28.75 3.709 -29.906 1 72.94 71 SER A N 1
ATOM 581 C CA . SER A 1 71 ? -27.391 3.967 -29.453 1 72.94 71 SER A CA 1
ATOM 582 C C . SER A 1 71 ? -27.344 5.195 -28.547 1 72.94 71 SER A C 1
ATOM 584 O O . SER A 1 71 ? -26.641 5.195 -27.531 1 72.94 71 SER A O 1
ATOM 586 N N . GLU A 1 72 ? -28.156 6.145 -28.922 1 79 72 GLU A N 1
ATOM 587 C CA . GLU A 1 72 ? -28.203 7.355 -28.109 1 79 72 GLU A CA 1
ATOM 588 C C . GLU A 1 72 ? -28.844 7.086 -26.75 1 79 72 GLU A C 1
ATOM 590 O O . GLU A 1 72 ? -28.359 7.555 -25.719 1 79 72 GLU A O 1
ATOM 595 N N . GLU A 1 73 ? -29.922 6.355 -26.812 1 81.75 73 GLU A N 1
ATOM 596 C CA . GLU A 1 73 ? -30.594 6.016 -25.562 1 81.75 73 GLU A CA 1
ATOM 597 C C . GLU A 1 73 ? -29.688 5.164 -24.672 1 81.75 73 GLU A C 1
ATOM 599 O O . GLU A 1 73 ? -29.688 5.328 -23.438 1 81.75 73 GLU A O 1
ATOM 604 N N . LEU A 1 74 ? -29.031 4.352 -25.312 1 85.25 74 LEU A N 1
ATOM 605 C CA . LEU A 1 74 ? -28.078 3.518 -24.594 1 85.25 74 LEU A CA 1
ATOM 606 C C . LEU A 1 74 ? -27.031 4.375 -23.891 1 85.25 74 LEU A C 1
ATOM 608 O O . LEU A 1 74 ? -26.75 4.18 -22.719 1 85.25 74 LEU A O 1
ATOM 612 N N . GLU A 1 75 ? -26.5 5.277 -24.609 1 88.25 75 GLU A N 1
ATOM 613 C CA . GLU A 1 75 ? -25.438 6.121 -24.078 1 88.25 75 GLU A CA 1
ATOM 614 C C . GLU A 1 75 ? -25.953 6.965 -22.906 1 88.25 75 GLU A C 1
ATOM 616 O O . GLU A 1 75 ? -25.281 7.074 -21.875 1 88.25 75 GLU A O 1
ATOM 621 N N . VAL A 1 76 ? -27.125 7.5 -23.062 1 90.31 76 VAL A N 1
ATOM 622 C CA . VAL A 1 76 ? -27.688 8.336 -22 1 90.31 76 VAL A CA 1
ATOM 623 C C . VAL A 1 76 ? -27.953 7.484 -20.766 1 90.31 76 VAL A C 1
ATOM 625 O O . VAL A 1 76 ? -27.656 7.902 -19.641 1 90.31 76 VAL A O 1
ATOM 628 N N . SER A 1 77 ? -28.469 6.34 -21.016 1 91.88 77 SER A N 1
ATOM 629 C CA . SER A 1 77 ? -28.812 5.461 -19.906 1 91.88 77 SER A CA 1
ATOM 630 C C . SER A 1 77 ? -27.578 5.016 -19.141 1 91.88 77 SER A C 1
ATOM 632 O O . SER A 1 77 ? -27.562 4.988 -17.906 1 91.88 77 SER A O 1
ATOM 634 N N . VAL A 1 78 ? -26.594 4.707 -19.891 1 93.62 78 VAL A N 1
ATOM 635 C CA . VAL A 1 78 ? -25.359 4.242 -19.266 1 93.62 78 VAL A CA 1
ATOM 636 C C . VAL A 1 78 ? -24.688 5.402 -18.531 1 93.62 78 VAL A C 1
ATOM 638 O O . VAL A 1 78 ? -24.141 5.219 -17.438 1 93.62 78 VAL A O 1
ATOM 641 N N . CYS A 1 79 ? -24.734 6.566 -19.078 1 94.38 79 CYS A N 1
ATOM 642 C CA . CYS A 1 79 ? -24.172 7.746 -18.422 1 94.38 79 CYS A CA 1
ATOM 643 C C . CYS A 1 79 ? -24.891 8.039 -17.109 1 94.38 79 CYS A C 1
ATOM 645 O O . CYS A 1 79 ? -24.234 8.305 -16.094 1 94.38 79 CYS A O 1
ATOM 647 N N . GLU A 1 80 ? -26.141 7.957 -17.156 1 94.06 80 GLU A N 1
ATOM 648 C CA . GLU A 1 80 ? -26.938 8.195 -15.961 1 94.06 80 GLU A CA 1
ATOM 649 C C . GLU A 1 80 ? -26.625 7.16 -14.883 1 94.06 80 GLU A C 1
ATOM 651 O O . GLU A 1 80 ? -26.578 7.488 -13.695 1 94.06 80 GLU A O 1
ATOM 656 N N . TRP A 1 81 ? -26.484 6.016 -15.359 1 94.69 81 TRP A N 1
ATOM 657 C CA . TRP A 1 81 ? -26.156 4.941 -14.43 1 94.69 81 TRP A CA 1
ATOM 658 C C . TRP A 1 81 ? -24.812 5.199 -13.758 1 94.69 81 TRP A C 1
ATOM 660 O O . TRP A 1 81 ? -24.672 5.059 -12.539 1 94.69 81 TRP A O 1
ATOM 670 N N . ILE A 1 82 ? -23.812 5.57 -14.555 1 95.38 82 ILE A N 1
ATOM 671 C CA . ILE A 1 82 ? -22.484 5.859 -14.016 1 95.38 82 ILE A CA 1
ATOM 672 C C . ILE A 1 82 ? -22.578 6.996 -13 1 95.38 82 ILE A C 1
ATOM 674 O O . ILE A 1 82 ? -22.016 6.91 -11.906 1 95.38 82 ILE A O 1
ATOM 678 N N . HIS A 1 83 ? -23.344 8.023 -13.336 1 94.44 83 HIS A N 1
ATOM 679 C CA . HIS A 1 83 ? -23.516 9.164 -12.438 1 94.44 83 HIS A CA 1
ATOM 680 C C . HIS A 1 83 ? -24.203 8.75 -11.148 1 94.44 83 HIS A C 1
ATOM 682 O O . HIS A 1 83 ? -23.828 9.211 -10.062 1 94.44 83 HIS A O 1
ATOM 688 N N . SER A 1 84 ? -25.156 7.902 -11.289 1 93.31 84 SER A N 1
ATOM 689 C CA . SER A 1 84 ? -25.875 7.434 -10.117 1 93.31 84 SER A CA 1
ATOM 690 C C . SER A 1 84 ? -24.984 6.613 -9.203 1 93.31 84 SER A C 1
ATOM 692 O O . SER A 1 84 ? -25.016 6.781 -7.98 1 93.31 84 SER A O 1
ATOM 694 N N . MET A 1 85 ? -24.203 5.754 -9.812 1 93.81 85 MET A N 1
ATOM 695 C CA . MET A 1 85 ? -23.281 4.922 -9.047 1 93.81 85 MET A CA 1
ATOM 696 C C . MET A 1 85 ? -22.234 5.781 -8.344 1 93.81 85 MET A C 1
ATOM 698 O O . MET A 1 85 ? -21.953 5.582 -7.156 1 93.81 85 MET A O 1
ATOM 702 N N . ARG A 1 86 ? -21.719 6.75 -9.023 1 92.12 86 ARG A N 1
ATOM 703 C CA . ARG A 1 86 ? -20.641 7.574 -8.492 1 92.12 86 ARG A CA 1
ATOM 704 C C . ARG A 1 86 ? -21.172 8.555 -7.449 1 92.12 86 ARG A C 1
ATOM 706 O O . ARG A 1 86 ? -20.453 8.945 -6.527 1 92.12 86 ARG A O 1
ATOM 713 N N . ALA A 1 87 ? -22.422 8.938 -7.57 1 87.75 87 ALA A N 1
ATOM 714 C CA . ALA A 1 87 ? -23.047 9.789 -6.566 1 87.75 87 ALA A CA 1
ATOM 715 C C . ALA A 1 87 ? -23.109 9.086 -5.211 1 87.75 87 ALA A C 1
ATOM 717 O O . ALA A 1 87 ? -23.031 9.734 -4.164 1 87.75 87 ALA A O 1
ATOM 718 N N . LYS A 1 88 ? -23.188 7.754 -5.336 1 87.75 88 LYS A N 1
ATOM 719 C CA . LYS A 1 88 ? -23.219 6.941 -4.121 1 87.75 88 LYS A CA 1
ATOM 720 C C . LYS A 1 88 ? -21.812 6.523 -3.715 1 87.75 88 LYS A C 1
ATOM 722 O O . LYS A 1 88 ? -21.625 5.738 -2.779 1 87.75 88 LYS A O 1
ATOM 727 N N . HIS A 1 89 ? -20.828 6.984 -4.461 1 89.5 89 HIS A N 1
ATOM 728 C CA . HIS A 1 89 ? -19.406 6.723 -4.234 1 89.5 89 HIS A CA 1
ATOM 729 C C . HIS A 1 89 ? -19.094 5.238 -4.387 1 89.5 89 HIS A C 1
ATOM 731 O O . HIS A 1 89 ? -18.234 4.703 -3.678 1 89.5 89 HIS A O 1
ATOM 737 N N . LEU A 1 90 ? -19.844 4.621 -5.309 1 91.88 90 LEU A N 1
ATOM 738 C CA . LEU A 1 90 ? -19.594 3.223 -5.641 1 91.88 90 LEU A CA 1
ATOM 739 C C . LEU A 1 90 ? -18.641 3.109 -6.82 1 91.88 90 LEU A C 1
ATOM 741 O O . LEU A 1 90 ? -18.594 3.99 -7.68 1 91.88 90 LEU A O 1
ATOM 745 N N . ARG A 1 91 ? -17.906 2.023 -6.805 1 93.62 91 ARG A N 1
ATOM 746 C CA . ARG A 1 91 ? -16.922 1.829 -7.875 1 93.62 9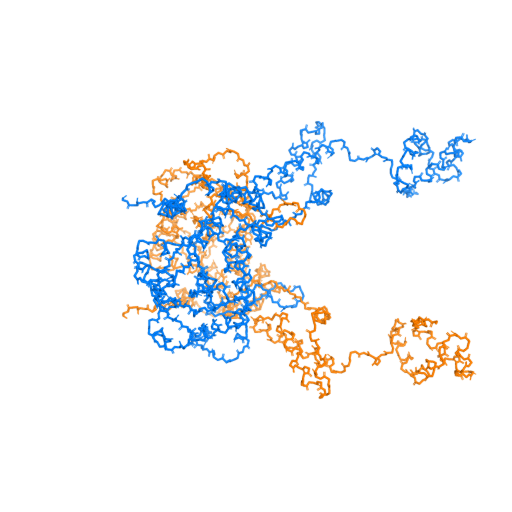1 ARG A CA 1
ATOM 747 C C . ARG A 1 91 ? -17.609 1.421 -9.172 1 93.62 91 ARG A C 1
ATOM 749 O O . ARG A 1 91 ? -18.562 0.638 -9.156 1 93.62 91 ARG A O 1
ATOM 756 N N . VAL A 1 92 ? -17.141 1.989 -10.25 1 94.31 92 VAL A N 1
ATOM 757 C CA . VAL A 1 92 ? -17.562 1.631 -11.602 1 94.31 92 VAL A CA 1
ATOM 758 C C . VAL A 1 92 ? -16.359 1.2 -12.43 1 94.31 92 VAL A C 1
ATOM 760 O O . VAL A 1 92 ? -15.469 2.012 -12.719 1 94.31 92 VAL A O 1
ATOM 763 N N . SER A 1 93 ? -16.375 -0.066 -12.727 1 91.62 93 SER A N 1
ATOM 764 C CA . SER A 1 93 ? -15.273 -0.567 -13.547 1 91.62 93 SER A CA 1
ATOM 765 C C . SER A 1 93 ? -15.656 -0.618 -15.023 1 91.62 93 SER A C 1
ATOM 767 O O . SER A 1 93 ? -16.844 -0.524 -15.367 1 91.62 93 SER A O 1
ATOM 769 N N . ARG A 1 94 ? -14.641 -0.741 -15.914 1 91.44 94 ARG A N 1
ATOM 770 C CA . ARG A 1 94 ? -14.875 -0.886 -17.344 1 91.44 94 ARG A CA 1
ATOM 771 C C . ARG A 1 94 ? -15.742 -2.104 -17.641 1 91.44 94 ARG A C 1
ATOM 773 O O . ARG A 1 94 ? -16.656 -2.039 -18.453 1 91.44 94 ARG A O 1
ATOM 780 N N . LYS A 1 95 ? -15.469 -3.133 -16.922 1 88.44 95 LYS A N 1
ATOM 781 C CA . LYS A 1 95 ? -16.234 -4.359 -17.094 1 88.44 95 LYS A CA 1
ATOM 782 C C . LYS A 1 95 ? -17.703 -4.145 -16.734 1 88.44 95 LYS A C 1
ATOM 784 O O . LYS A 1 95 ? -18.609 -4.645 -17.406 1 88.44 95 LYS A O 1
ATOM 789 N N . MET A 1 96 ? -17.906 -3.424 -15.68 1 91.44 96 MET A N 1
ATOM 790 C CA . MET A 1 96 ? -19.266 -3.145 -15.219 1 91.44 96 MET A CA 1
ATOM 791 C C . MET A 1 96 ? -20.031 -2.332 -16.266 1 91.44 96 MET A C 1
ATOM 793 O O . MET A 1 96 ? -21.219 -2.555 -16.469 1 91.44 96 MET A O 1
ATOM 797 N N . ILE A 1 97 ? -19.359 -1.396 -16.859 1 93.25 97 ILE A N 1
ATOM 798 C CA . ILE A 1 97 ? -19.984 -0.547 -17.859 1 93.25 97 ILE A CA 1
ATOM 799 C C . ILE A 1 97 ? -20.391 -1.39 -19.062 1 93.25 97 ILE A C 1
ATOM 801 O O . ILE A 1 97 ? -21.5 -1.23 -19.594 1 93.25 97 ILE A O 1
ATOM 805 N N . ARG A 1 98 ? -19.484 -2.26 -19.438 1 92 98 ARG A N 1
ATOM 806 C CA . ARG A 1 98 ? -19.797 -3.135 -20.562 1 92 98 ARG A CA 1
ATOM 807 C C . ARG A 1 98 ? -20.984 -4.035 -20.25 1 92 98 ARG A C 1
ATOM 809 O O . ARG A 1 98 ? -21.844 -4.238 -21.109 1 92 98 ARG A O 1
ATOM 816 N N . ALA A 1 99 ? -21.031 -4.566 -19.062 1 89.19 99 ALA A N 1
ATOM 817 C CA . ALA A 1 99 ? -22.156 -5.406 -18.656 1 89.19 99 ALA A CA 1
ATOM 818 C C . ALA A 1 99 ? -23.453 -4.609 -18.641 1 89.19 99 ALA A C 1
ATOM 820 O O . ALA A 1 99 ? -24.5 -5.105 -19.078 1 89.19 99 ALA A O 1
ATOM 821 N N . LYS A 1 100 ? -23.391 -3.422 -18.125 1 91.38 100 LYS A N 1
ATOM 822 C CA . LYS A 1 100 ? -24.578 -2.566 -18.078 1 91.38 100 LYS A CA 1
ATOM 823 C C . LYS A 1 100 ? -25.047 -2.188 -19.484 1 91.38 100 LYS A C 1
ATOM 825 O O . LYS A 1 100 ? -26.25 -2.123 -19.734 1 91.38 100 LYS A O 1
ATOM 830 N N . ALA A 1 101 ? -24.078 -1.924 -20.359 1 90.56 101 ALA A N 1
ATOM 831 C CA . ALA A 1 101 ? -24.406 -1.594 -21.734 1 90.56 101 ALA A CA 1
ATOM 832 C C . ALA A 1 101 ? -25.156 -2.738 -22.406 1 90.56 101 ALA A C 1
ATOM 834 O O . ALA A 1 101 ? -26.125 -2.508 -23.141 1 90.56 101 ALA A O 1
ATOM 835 N N . LYS A 1 102 ? -24.688 -3.918 -22.125 1 88.56 102 LYS A N 1
ATOM 836 C CA . LYS A 1 102 ? -25.359 -5.086 -22.688 1 88.56 102 LYS A CA 1
ATOM 837 C C . LYS A 1 102 ? -26.781 -5.223 -22.141 1 88.56 102 LYS A C 1
ATOM 839 O O . LYS A 1 102 ? -27.703 -5.543 -22.875 1 88.56 102 LYS A O 1
ATOM 844 N N . GLU A 1 103 ? -26.922 -5.02 -20.906 1 88.19 103 GLU A N 1
ATOM 845 C CA . GLU A 1 103 ? -28.219 -5.094 -20.266 1 88.19 103 GLU A CA 1
ATOM 846 C C . GLU A 1 103 ? -29.188 -4.055 -20.844 1 88.19 103 GLU A C 1
ATOM 848 O O . GLU A 1 103 ? -30.328 -4.371 -21.141 1 88.19 103 GLU A O 1
ATOM 853 N N . VAL A 1 104 ? -28.734 -2.836 -20.969 1 87.62 104 VAL A N 1
ATOM 854 C CA . VAL A 1 104 ? -29.562 -1.744 -21.469 1 87.62 104 VAL A CA 1
ATOM 855 C C . VAL A 1 104 ? -29.891 -1.973 -22.938 1 87.62 104 VAL A C 1
ATOM 857 O O . VAL A 1 104 ? -31.016 -1.705 -23.375 1 87.62 104 VAL A O 1
ATOM 860 N N . TYR A 1 105 ? -28.906 -2.449 -23.641 1 84.19 105 TYR A N 1
ATOM 861 C CA . TYR A 1 105 ? -29.141 -2.709 -25.047 1 84.19 105 TYR A CA 1
ATOM 862 C C . TYR A 1 105 ? -30.234 -3.756 -25.25 1 84.19 105 TYR A C 1
ATOM 864 O O . TYR A 1 105 ? -31.031 -3.658 -26.172 1 84.19 105 TYR A O 1
ATOM 872 N N . ALA A 1 106 ? -30.172 -4.77 -24.469 1 81.75 106 ALA A N 1
ATOM 873 C CA . ALA A 1 106 ? -31.172 -5.828 -24.547 1 81.75 106 ALA A CA 1
ATOM 874 C C . ALA A 1 106 ? -32.594 -5.266 -24.328 1 81.75 106 ALA A C 1
ATOM 876 O O . ALA A 1 106 ? -33.562 -5.789 -24.875 1 81.75 106 ALA A O 1
ATOM 877 N N . THR A 1 107 ? -32.656 -4.223 -23.625 1 80.12 107 THR A N 1
ATOM 878 C CA . THR A 1 107 ? -33.938 -3.637 -23.312 1 80.12 107 THR A CA 1
ATOM 879 C C . THR A 1 107 ? -34.344 -2.648 -24.406 1 80.12 107 THR A C 1
ATOM 881 O O . THR A 1 107 ? -35.562 -2.461 -24.656 1 80.12 107 THR A O 1
ATOM 884 N N . VAL A 1 108 ? -33.375 -2.006 -24.906 1 73.31 108 VAL A N 1
ATOM 885 C CA . VAL A 1 108 ? -33.688 -0.912 -25.828 1 73.31 108 VAL A CA 1
ATOM 886 C C . VAL A 1 108 ? -33.781 -1.438 -27.25 1 73.31 108 VAL A C 1
ATOM 888 O O . VAL A 1 108 ? -34.5 -0.884 -28.094 1 73.31 108 VAL A O 1
ATOM 891 N N . SER A 1 109 ? -32.812 -2.379 -27.484 1 64.5 109 SER A N 1
ATOM 892 C CA . SER A 1 109 ? -32.781 -2.848 -28.859 1 64.5 109 SER A CA 1
ATOM 893 C C . SER A 1 109 ? -34 -3.705 -29.188 1 64.5 109 SER A C 1
ATOM 895 O O . SER A 1 109 ? -34.531 -4.391 -28.312 1 64.5 109 SER A O 1
ATOM 897 N N . ASP A 1 110 ? -34.562 -3.473 -30.156 1 57.25 110 ASP A N 1
ATOM 898 C CA . ASP A 1 110 ? -35.594 -4.348 -30.719 1 57.25 110 ASP A CA 1
ATOM 899 C C . ASP A 1 110 ? -35.031 -5.738 -31 1 57.25 110 ASP A C 1
ATOM 901 O O . ASP A 1 110 ? -33.844 -5.895 -31.219 1 57.25 110 ASP A O 1
ATOM 905 N N . SER A 1 111 ? -35.688 -6.914 -30.672 1 51.97 111 SER A N 1
ATOM 906 C CA . SER A 1 111 ? -35.469 -8.359 -30.594 1 51.97 111 SER A CA 1
ATOM 907 C C . SER A 1 111 ? -34.344 -8.797 -31.5 1 51.97 111 SER A C 1
ATOM 909 O O . SER A 1 111 ? -33.625 -9.758 -31.203 1 51.97 111 SER A O 1
ATOM 911 N N . ARG A 1 112 ? -34.312 -8.422 -32.688 1 50.59 112 ARG A N 1
ATOM 912 C CA . ARG A 1 112 ? -33.531 -9.109 -33.688 1 50.59 112 ARG A CA 1
ATOM 913 C C . ARG A 1 112 ? -32.031 -8.852 -33.531 1 50.59 112 ARG A C 1
ATOM 915 O O . ARG A 1 112 ? -31.203 -9.641 -33.969 1 50.59 112 ARG A O 1
ATOM 922 N N . ASP A 1 113 ? -31.578 -7.777 -32.844 1 52.19 113 ASP A N 1
ATOM 923 C CA . ASP A 1 113 ? -30.188 -7.324 -32.906 1 52.19 113 ASP A CA 1
ATOM 924 C C . ASP A 1 113 ? -29.484 -7.531 -31.562 1 52.19 113 ASP A C 1
ATOM 926 O O . ASP A 1 113 ? -28.359 -7.094 -31.359 1 52.19 113 ASP A O 1
ATOM 930 N N . GLU A 1 114 ? -30.141 -8.039 -30.641 1 53.97 114 GLU A N 1
ATOM 931 C CA . GLU A 1 114 ? -29.609 -8.242 -29.297 1 53.97 114 GLU A CA 1
ATOM 932 C C . GLU A 1 114 ? -28.344 -9.078 -29.328 1 53.97 114 GLU A C 1
ATOM 934 O O . GLU A 1 114 ? -27.422 -8.836 -28.547 1 53.97 114 GLU A O 1
ATOM 939 N N . GLU A 1 115 ? -28.453 -10.133 -30.266 1 55.97 115 GLU A N 1
ATOM 940 C CA . GLU A 1 115 ? -27.344 -11.086 -30.281 1 55.97 115 GLU A CA 1
ATOM 941 C C . GLU A 1 115 ? -26.062 -10.445 -30.797 1 55.97 115 GLU A C 1
ATOM 943 O O . GLU A 1 115 ? -24.969 -10.938 -30.516 1 55.97 115 GLU A O 1
ATOM 948 N N . SER A 1 116 ? -26.281 -9.211 -31.375 1 61.47 116 SER A N 1
ATOM 949 C CA . SER A 1 116 ? -25.125 -8.727 -32.125 1 61.47 116 SER A CA 1
ATOM 950 C C . SER A 1 116 ? -24.391 -7.637 -31.359 1 61.47 116 SER A C 1
ATOM 952 O O . SER A 1 116 ? -23.297 -7.23 -31.75 1 61.47 116 SER A O 1
ATOM 954 N N . PHE A 1 117 ? -24.969 -7.203 -30.297 1 69.5 117 PHE A N 1
ATOM 955 C CA . PHE A 1 117 ? -24.281 -6.082 -29.656 1 69.5 117 PHE A CA 1
ATOM 956 C C . PHE A 1 117 ? -23.125 -6.57 -28.797 1 69.5 117 PHE A C 1
ATOM 958 O O . PHE A 1 117 ? -23.328 -7.359 -27.875 1 69.5 117 PHE A O 1
ATOM 965 N N . THR A 1 118 ? -21.938 -6.242 -29.391 1 76.5 118 THR A N 1
ATOM 966 C CA . THR A 1 118 ? -20.734 -6.578 -28.625 1 76.5 118 THR A CA 1
ATOM 967 C C . THR A 1 118 ? -20.203 -5.352 -27.891 1 76.5 118 THR A C 1
ATOM 969 O O . THR A 1 118 ? -19.922 -4.324 -28.516 1 76.5 118 THR A O 1
ATOM 972 N N . ALA A 1 119 ? -20.453 -5.191 -26.641 1 79 119 ALA A N 1
ATOM 973 C CA . ALA A 1 119 ? -19.844 -4.137 -25.844 1 79 119 ALA A CA 1
ATOM 974 C C . ALA A 1 119 ? -18.312 -4.277 -25.797 1 79 119 ALA A C 1
ATOM 976 O O . ALA A 1 119 ? -17.734 -4.578 -24.75 1 79 119 ALA A O 1
ATOM 977 N N . SER A 1 120 ? -17.719 -3.926 -27 1 82.19 120 SER A N 1
ATOM 978 C CA . SER A 1 120 ? -16.281 -4.141 -27.156 1 82.19 120 SER A CA 1
ATOM 979 C C . SER A 1 120 ? -15.484 -3.104 -26.375 1 82.19 120 SER A C 1
ATOM 981 O O . SER A 1 120 ? -16.016 -2.072 -25.969 1 82.19 120 SER A O 1
ATOM 983 N N . ALA A 1 121 ? -14.242 -3.393 -26.172 1 86.69 121 ALA A N 1
ATOM 984 C CA . ALA A 1 121 ? -13.336 -2.48 -25.484 1 86.69 121 ALA A CA 1
ATOM 985 C C . ALA A 1 121 ? -13.172 -1.175 -26.25 1 86.69 121 ALA A C 1
ATOM 987 O O . ALA A 1 121 ? -13.078 -0.101 -25.656 1 86.69 121 ALA A O 1
ATOM 988 N N . GLY A 1 122 ? -13.219 -1.29 -27.516 1 85.81 122 GLY A N 1
ATOM 989 C CA . GLY A 1 122 ? -13.094 -0.1 -28.344 1 85.81 122 GLY A CA 1
ATOM 990 C C . GLY A 1 122 ? -14.281 0.833 -28.234 1 85.81 122 GLY A C 1
ATOM 991 O O . GLY A 1 122 ? -14.117 2.051 -28.141 1 85.81 122 GLY A O 1
ATOM 992 N N . ARG A 1 123 ? -15.461 0.273 -28.297 1 84.25 123 ARG A N 1
ATOM 993 C CA . ARG A 1 123 ? -16.672 1.062 -28.125 1 84.25 123 ARG A CA 1
ATOM 994 C C . ARG A 1 123 ? -16.703 1.756 -26.781 1 84.25 123 ARG A C 1
ATOM 996 O O . ARG A 1 123 ? -17.141 2.9 -26.672 1 84.25 123 ARG A O 1
ATOM 1003 N N . LEU A 1 124 ? -16.219 1.042 -25.797 1 89.12 124 LEU A N 1
ATOM 1004 C CA . LEU A 1 124 ? -16.156 1.607 -24.453 1 89.12 124 LEU A CA 1
ATOM 1005 C C . LEU A 1 124 ? -15.227 2.809 -24.406 1 89.12 124 LEU A C 1
ATOM 1007 O O . LEU A 1 124 ? -15.562 3.842 -23.828 1 89.12 124 LEU A O 1
ATOM 1011 N N . ASP A 1 125 ? -14.117 2.658 -25.031 1 91.19 125 ASP A N 1
ATOM 1012 C CA . ASP A 1 125 ? -13.141 3.746 -25.031 1 91.19 125 ASP A CA 1
ATOM 1013 C C . ASP A 1 125 ? -13.734 5.004 -25.672 1 91.19 125 ASP A C 1
ATOM 1015 O O . ASP A 1 125 ? -13.539 6.109 -25.172 1 91.19 125 ASP A O 1
ATOM 1019 N N . LYS A 1 126 ? -14.414 4.828 -26.766 1 88.56 126 LYS A N 1
ATOM 1020 C CA . LYS A 1 126 ? -15.047 5.949 -27.453 1 88.56 126 LYS A CA 1
ATOM 1021 C C . LYS A 1 126 ? -16.156 6.555 -26.609 1 88.56 126 LYS A C 1
ATOM 1023 O O . LYS A 1 126 ? -16.312 7.777 -26.547 1 88.56 126 LYS A O 1
ATOM 1028 N N . PHE A 1 127 ? -16.906 5.688 -26.016 1 92.12 127 PHE A N 1
ATOM 1029 C CA . PHE A 1 127 ? -17.969 6.121 -25.125 1 92.12 127 PHE A CA 1
ATOM 1030 C C . PHE A 1 127 ? -17.422 6.98 -24 1 92.12 127 PHE A C 1
ATOM 1032 O O . PHE A 1 127 ? -17.969 8.047 -23.703 1 92.12 127 PHE A O 1
ATOM 1039 N N . LEU A 1 128 ? -16.359 6.531 -23.328 1 93.12 128 LEU A N 1
ATOM 1040 C CA . LEU A 1 128 ? -15.75 7.254 -22.219 1 93.12 128 LEU A CA 1
ATOM 1041 C C . LEU A 1 128 ? -15.242 8.617 -22.672 1 93.12 128 LEU A C 1
ATOM 1043 O O . LEU A 1 128 ? -15.43 9.617 -21.969 1 93.12 128 LEU A O 1
ATOM 1047 N N . ARG A 1 129 ? -14.641 8.68 -23.797 1 90.75 129 ARG A N 1
ATOM 1048 C CA . ARG A 1 129 ? -14.086 9.922 -24.328 1 90.75 129 ARG A CA 1
ATOM 1049 C C . ARG A 1 129 ? -15.195 10.914 -24.656 1 90.75 129 ARG A C 1
ATOM 1051 O O . ARG A 1 129 ? -15.094 12.102 -24.344 1 90.75 129 ARG A O 1
ATOM 1058 N N . ARG A 1 130 ? -16.297 10.438 -25.266 1 90.31 130 ARG A N 1
ATOM 1059 C CA . ARG A 1 130 ? -17.406 11.281 -25.688 1 90.31 130 ARG A CA 1
ATOM 1060 C C . ARG A 1 130 ? -18.109 11.898 -24.484 1 90.31 130 ARG A C 1
ATOM 1062 O O . ARG A 1 130 ? -18.609 13.023 -24.547 1 90.31 130 ARG A O 1
ATOM 1069 N N . ASN A 1 131 ? -18.125 11.18 -23.438 1 93.06 131 ASN A N 1
ATOM 1070 C CA . ASN A 1 131 ? -18.906 11.617 -22.281 1 93.06 131 ASN A CA 1
ATOM 1071 C C . ASN A 1 131 ? -18 12.133 -21.156 1 93.06 131 ASN A C 1
ATOM 1073 O O . ASN A 1 131 ? -18.438 12.305 -20.031 1 93.06 131 ASN A O 1
ATOM 1077 N N . ASP A 1 132 ? -16.672 12.266 -21.406 1 93.44 132 ASP A N 1
ATOM 1078 C CA . ASP A 1 132 ? -15.695 12.883 -20.516 1 93.44 132 ASP A CA 1
ATOM 1079 C C . ASP A 1 132 ? -15.516 12.062 -19.234 1 93.44 132 ASP A C 1
ATOM 1081 O O . ASP A 1 132 ? -15.508 12.617 -18.141 1 93.44 132 ASP A O 1
ATOM 1085 N N . PHE A 1 133 ? -15.57 10.758 -19.469 1 94.38 133 PHE A N 1
ATOM 1086 C CA . PHE A 1 133 ? -15.227 9.844 -18.391 1 94.38 133 PHE A CA 1
ATOM 1087 C C . PHE A 1 133 ? -13.789 9.352 -18.531 1 94.38 133 PHE A C 1
ATOM 1089 O O . PHE A 1 133 ? -13.25 9.32 -19.641 1 94.38 133 PHE A O 1
ATOM 1096 N N . SER A 1 134 ? -13.117 9.086 -17.484 1 93.5 134 SER A N 1
ATOM 1097 C CA . SER A 1 134 ? -11.789 8.477 -17.484 1 93.5 134 SER A CA 1
ATOM 1098 C C . SER A 1 134 ? -11.578 7.602 -16.266 1 93.5 134 SER A C 1
ATOM 1100 O O . SER A 1 134 ? -12.305 7.719 -15.273 1 93.5 134 SER A O 1
ATOM 1102 N N . VAL A 1 135 ? -10.719 6.684 -16.438 1 92.31 135 VAL A N 1
ATOM 1103 C CA . VAL A 1 135 ? -10.328 5.859 -15.305 1 92.31 135 VAL A CA 1
ATOM 1104 C C . VAL A 1 135 ? -9.484 6.684 -14.328 1 92.31 135 VAL A C 1
ATOM 1106 O O . VAL A 1 135 ? -8.461 7.246 -14.719 1 92.31 135 VAL A O 1
ATOM 1109 N N . ARG A 1 136 ? -10.047 6.816 -13.117 1 91.44 136 ARG A N 1
ATOM 1110 C CA . ARG A 1 136 ? -9.359 7.617 -12.102 1 91.44 136 ARG A CA 1
ATOM 1111 C C . ARG A 1 136 ? -8.953 6.758 -10.914 1 91.44 136 ARG A C 1
ATOM 1113 O O . ARG A 1 136 ? -9.633 5.793 -10.57 1 91.44 136 ARG A O 1
ATOM 1120 N N . ARG A 1 137 ? -7.828 7.086 -10.367 1 89.69 137 ARG A N 1
ATOM 1121 C CA . ARG A 1 137 ? -7.422 6.441 -9.117 1 89.69 137 ARG A CA 1
ATOM 1122 C C . ARG A 1 137 ? -8.211 6.992 -7.938 1 89.69 137 ARG A C 1
ATOM 1124 O O . ARG A 1 137 ? -8.43 8.203 -7.84 1 89.69 137 ARG A O 1
ATOM 1131 N N . ARG A 1 138 ? -8.57 6.168 -7.109 1 87.12 138 ARG A N 1
ATOM 1132 C CA . ARG A 1 138 ? -9.312 6.609 -5.938 1 87.12 138 ARG A CA 1
ATOM 1133 C C . ARG A 1 138 ? -8.453 7.488 -5.035 1 87.12 138 ARG A C 1
ATOM 1135 O O . ARG A 1 138 ? -7.254 7.246 -4.887 1 87.12 138 ARG A O 1
ATOM 1142 N N . THR A 1 139 ? -9.102 8.445 -4.477 1 79.19 139 THR A N 1
ATOM 1143 C CA . THR A 1 139 ? -8.383 9.367 -3.6 1 79.19 139 THR A CA 1
ATOM 1144 C C . THR A 1 139 ? -8.719 9.094 -2.137 1 79.19 139 THR A C 1
ATOM 1146 O O . THR A 1 139 ? -7.91 9.367 -1.248 1 79.19 139 THR A O 1
ATOM 1149 N N . THR A 1 140 ? -9.883 8.617 -1.883 1 79.62 140 THR A N 1
ATOM 1150 C CA . THR A 1 140 ? -10.312 8.398 -0.505 1 79.62 140 THR A CA 1
ATOM 1151 C C . THR A 1 140 ? -11.258 7.203 -0.418 1 79.62 140 THR A C 1
ATOM 1153 O O . THR A 1 140 ? -12.008 6.926 -1.36 1 79.62 140 THR A O 1
ATOM 1156 N N . VAL A 1 141 ? -11.047 6.52 0.633 1 81.31 141 VAL A N 1
ATOM 1157 C CA . VAL A 1 141 ? -11.961 5.422 0.958 1 81.31 141 VAL A CA 1
ATOM 1158 C C . VAL A 1 141 ? -12.648 5.699 2.291 1 81.31 141 VAL A C 1
ATOM 1160 O O . VAL A 1 141 ? -12 6.109 3.26 1 81.31 141 VAL A O 1
ATOM 1163 N N . ALA A 1 142 ? -14.023 5.738 2.266 1 76.88 142 ALA A N 1
ATOM 1164 C CA . ALA A 1 142 ? -14.703 6.031 3.523 1 76.88 142 ALA A CA 1
ATOM 1165 C C . ALA A 1 142 ? -16.047 5.32 3.594 1 76.88 142 ALA A C 1
ATOM 1167 O O . ALA A 1 142 ? -16.688 5.086 2.566 1 76.88 142 ALA A O 1
ATOM 1168 N N . GLN A 1 143 ? -16.359 5 4.852 1 77.31 143 GLN A N 1
ATOM 1169 C CA . GLN A 1 143 ? -17.656 4.379 5.105 1 77.31 143 GLN A CA 1
ATOM 1170 C C . GLN A 1 143 ? -18.766 5.422 5.129 1 77.31 143 GLN A C 1
ATOM 1172 O O . GLN A 1 143 ? -19.859 5.191 4.594 1 77.31 143 GLN A O 1
ATOM 1177 N N . LYS A 1 144 ? -18.406 6.543 5.75 1 76.5 144 LYS A N 1
ATOM 1178 C CA . LYS A 1 144 ? -19.406 7.59 5.938 1 76.5 144 LYS A CA 1
ATOM 1179 C C . LYS A 1 144 ? -19.375 8.602 4.793 1 76.5 144 LYS A C 1
ATOM 1181 O O . LYS A 1 144 ? -18.328 8.766 4.141 1 76.5 144 LYS A O 1
ATOM 1186 N N . ASP A 1 145 ? -20.484 9.188 4.633 1 75.5 145 ASP A N 1
ATOM 1187 C CA . ASP A 1 145 ? -20.609 10.164 3.553 1 75.5 145 ASP A CA 1
ATOM 1188 C C . ASP A 1 145 ? -19.891 11.469 3.902 1 75.5 145 ASP A C 1
ATOM 1190 O O . ASP A 1 145 ? -19.594 11.719 5.07 1 75.5 145 ASP A O 1
ATOM 1194 N N . ALA A 1 146 ? -19.703 12.203 2.838 1 75.12 146 ALA A N 1
ATOM 1195 C CA . ALA A 1 146 ? -18.984 13.477 2.967 1 75.12 146 ALA A CA 1
ATOM 1196 C C . ALA A 1 146 ? -19.75 14.438 3.877 1 75.12 146 ALA A C 1
ATOM 1198 O O . ALA A 1 146 ? -19.141 15.195 4.637 1 75.12 146 ALA A O 1
ATOM 1199 N N . LYS A 1 147 ? -21.078 14.281 3.797 1 79.06 147 LYS A N 1
ATOM 1200 C CA . LYS A 1 147 ? -21.891 15.188 4.602 1 79.06 147 LYS A CA 1
ATOM 1201 C C . LYS A 1 147 ? -21.641 14.969 6.09 1 79.06 147 LYS A C 1
ATOM 1203 O O . LYS A 1 147 ? -21.609 15.93 6.863 1 79.06 147 LYS A O 1
ATOM 1208 N N . TYR A 1 148 ? -21.422 13.781 6.41 1 82.69 148 TYR A N 1
ATOM 1209 C CA . TYR A 1 148 ? -21.141 13.414 7.793 1 82.69 148 TYR A CA 1
ATOM 1210 C C . TYR A 1 148 ? -19.875 14.094 8.297 1 82.69 148 TYR A C 1
ATOM 1212 O O . TYR A 1 148 ? -19.859 14.672 9.383 1 82.69 148 TYR A O 1
ATOM 1220 N N . PHE A 1 149 ? -18.953 14.18 7.551 1 87.12 149 PHE A N 1
ATOM 1221 C CA . PHE A 1 149 ? -17.672 14.758 7.949 1 87.12 149 PHE A CA 1
ATOM 1222 C C . PHE A 1 149 ? -17.719 16.281 7.898 1 87.12 149 PHE A C 1
ATOM 1224 O O . PHE A 1 149 ? -17.078 16.953 8.695 1 87.12 149 PHE A O 1
ATOM 1231 N N . THR A 1 150 ? -18.516 16.75 6.984 1 91.81 150 THR A N 1
ATOM 1232 C CA . THR A 1 150 ? -18.594 18.203 6.82 1 91.81 150 THR A CA 1
ATOM 1233 C C . THR A 1 150 ? -19.125 18.859 8.094 1 91.81 150 THR A C 1
ATOM 1235 O O . THR A 1 150 ? -18.578 19.859 8.555 1 91.81 150 THR A O 1
ATOM 1238 N N . GLU A 1 151 ? -20.109 18.266 8.648 1 91.25 151 GLU A N 1
ATOM 1239 C CA . GLU A 1 151 ? -20.688 18.812 9.875 1 91.25 151 GLU A CA 1
ATOM 1240 C C . GLU A 1 151 ? -19.688 18.766 11.023 1 91.25 151 GLU A C 1
ATOM 1242 O O . GLU A 1 151 ? -19.562 19.734 11.789 1 91.25 151 GLU A O 1
ATOM 1247 N N . LYS A 1 152 ? -19.016 17.703 11.102 1 91.81 152 LYS A N 1
ATOM 1248 C CA . LYS A 1 152 ? -18.016 17.547 12.156 1 91.81 152 LYS A CA 1
ATOM 1249 C C . LYS A 1 152 ? -16.875 18.547 11.984 1 91.81 152 LYS A C 1
ATOM 1251 O O . LYS A 1 152 ? -16.359 19.094 12.969 1 91.81 152 LYS A O 1
ATOM 1256 N N . LEU A 1 153 ? -16.531 18.75 10.789 1 94.5 153 LEU A N 1
ATOM 1257 C CA . LEU A 1 153 ? -15.445 19.688 10.484 1 94.5 153 LEU A CA 1
ATOM 1258 C C . LEU A 1 153 ? -15.844 21.109 10.812 1 94.5 153 LEU A C 1
ATOM 1260 O O . LEU A 1 153 ? -15.047 21.875 11.383 1 94.5 153 LEU A O 1
ATOM 1264 N N . VAL A 1 154 ? -17.062 21.453 10.461 1 94.19 154 VAL A N 1
ATOM 1265 C CA . VAL A 1 154 ? -17.562 22.781 10.766 1 94.19 154 VAL A CA 1
ATOM 1266 C C . VAL A 1 154 ? -17.609 22.984 12.281 1 94.19 154 VAL A C 1
ATOM 1268 O O . VAL A 1 154 ? -17.203 24.031 12.789 1 94.19 154 VAL A O 1
ATOM 1271 N N . ASN A 1 155 ? -18.047 21.969 12.977 1 92.38 155 ASN A N 1
ATOM 1272 C CA . ASN A 1 155 ? -18.109 22.047 14.43 1 92.38 155 ASN A CA 1
ATOM 1273 C C . ASN A 1 155 ? -16.719 22.203 15.047 1 92.38 155 ASN A C 1
ATOM 1275 O O . ASN A 1 155 ? -16.547 22.938 16.016 1 92.38 155 ASN A O 1
ATOM 1279 N N . PHE A 1 156 ? -15.773 21.531 14.539 1 94.56 156 PHE A N 1
ATOM 1280 C CA . PHE A 1 156 ? -14.406 21.609 15.031 1 94.56 156 PHE A CA 1
ATOM 1281 C C . PHE A 1 156 ? -13.852 23.016 14.859 1 94.56 156 PHE A C 1
ATOM 1283 O O . PHE A 1 156 ? -13.273 23.578 15.797 1 94.56 156 PHE A O 1
ATOM 1290 N N . VAL A 1 157 ? -14.055 23.578 13.656 1 94.75 157 VAL A N 1
ATOM 1291 C CA . VAL A 1 157 ? -13.523 24.906 13.352 1 94.75 157 VAL A CA 1
ATOM 1292 C C . VAL A 1 157 ? -14.219 25.953 14.227 1 94.75 157 VAL A C 1
ATOM 1294 O O . VAL A 1 157 ? -13.562 26.844 14.773 1 94.75 157 VAL A O 1
ATOM 1297 N N . THR A 1 158 ? -15.5 25.797 14.383 1 92.5 158 THR A N 1
ATOM 1298 C CA . THR A 1 158 ? -16.25 26.734 15.203 1 92.5 158 THR A CA 1
ATOM 1299 C C . THR A 1 158 ? -15.836 26.641 16.672 1 92.5 158 THR A C 1
ATOM 1301 O O . THR A 1 158 ? -15.695 27.656 17.344 1 92.5 158 THR A O 1
ATOM 1304 N N . TYR A 1 159 ? -15.625 25.484 17.062 1 92.19 159 TYR A N 1
ATOM 1305 C CA . TYR A 1 159 ? -15.203 25.25 18.438 1 92.19 159 TYR A CA 1
ATOM 1306 C C . TYR A 1 159 ? -13.844 25.891 18.703 1 92.19 159 TYR A C 1
ATOM 1308 O O . TYR A 1 159 ? -13.664 26.594 19.703 1 92.19 159 TYR A O 1
ATOM 1316 N N . THR A 1 160 ? -12.914 25.625 17.906 1 94.25 160 THR A N 1
ATOM 1317 C CA . THR A 1 160 ? -11.562 26.125 18.109 1 94.25 160 THR A CA 1
ATOM 1318 C C . THR A 1 160 ? -11.547 27.656 18.031 1 94.25 160 THR A C 1
ATOM 1320 O O . THR A 1 160 ? -10.852 28.312 18.812 1 94.25 160 THR A O 1
ATOM 1323 N N . THR A 1 161 ? -12.32 28.156 17.109 1 91.94 161 THR A N 1
ATOM 1324 C CA . THR A 1 161 ? -12.414 29.609 17.016 1 91.94 161 THR A CA 1
ATOM 1325 C C . THR A 1 161 ? -12.984 30.203 18.297 1 91.94 161 THR A C 1
ATOM 1327 O O . THR A 1 161 ? -12.477 31.203 18.812 1 91.94 161 THR A O 1
ATOM 1330 N N . TRP A 1 162 ? -13.969 29.547 18.75 1 90.44 162 TRP A N 1
ATOM 1331 C CA . TRP A 1 162 ? -14.633 30 19.953 1 90.44 162 TRP A CA 1
ATOM 1332 C C . TRP A 1 162 ? -13.695 29.938 21.156 1 90.44 162 TRP A C 1
ATOM 1334 O O . TRP A 1 162 ? -13.602 30.875 21.938 1 90.44 162 TRP A O 1
ATOM 1344 N N . ILE A 1 163 ? -13 28.906 21.359 1 93.19 163 ILE A N 1
ATOM 1345 C CA . ILE A 1 163 ? -12.148 28.688 22.531 1 93.19 163 ILE A CA 1
ATOM 1346 C C . ILE A 1 163 ? -10.977 29.656 22.484 1 93.19 163 ILE A C 1
ATOM 1348 O O . ILE A 1 163 ? -10.555 30.188 23.516 1 93.19 163 ILE A O 1
ATOM 1352 N N . ILE A 1 164 ? -10.414 29.859 21.359 1 94.31 164 ILE A N 1
ATOM 1353 C CA . ILE A 1 164 ? -9.273 30.766 21.203 1 94.31 164 ILE A CA 1
ATOM 1354 C C . ILE A 1 164 ? -9.688 32.188 21.562 1 94.31 164 ILE A C 1
ATOM 1356 O O . ILE A 1 164 ? -8.953 32.906 22.234 1 94.31 164 ILE A O 1
ATOM 1360 N N . LYS A 1 165 ? -10.844 32.531 21.125 1 90.81 165 LYS A N 1
ATOM 1361 C CA . LYS A 1 165 ? -11.359 33.875 21.422 1 90.81 165 LYS A CA 1
ATOM 1362 C C . LYS A 1 165 ? -11.742 34 22.891 1 90.81 165 LYS A C 1
ATOM 1364 O O . LYS A 1 165 ? -11.383 34.969 23.547 1 90.81 165 LYS A O 1
ATOM 1369 N N . ALA A 1 166 ? -12.43 33 23.391 1 91.06 166 ALA A N 1
ATOM 1370 C CA . ALA A 1 166 ? -12.938 33.031 24.766 1 91.06 166 ALA A CA 1
ATOM 1371 C C . ALA A 1 166 ? -11.789 33.094 25.766 1 91.06 166 ALA A C 1
ATOM 1373 O O . ALA A 1 166 ? -11.867 33.812 26.766 1 91.06 166 ALA A O 1
ATOM 1374 N N . LYS A 1 167 ? -10.719 32.438 25.484 1 93.31 167 LYS A N 1
ATOM 1375 C CA . LYS A 1 167 ? -9.609 32.344 26.422 1 93.31 167 LYS A CA 1
ATOM 1376 C C . LYS A 1 167 ? -8.461 33.25 26.016 1 93.31 167 LYS A C 1
ATOM 1378 O O . LYS A 1 167 ? -7.41 33.281 26.656 1 93.31 167 LYS A O 1
ATOM 1383 N N . LYS A 1 168 ? -8.672 33.938 24.891 1 93.19 168 LYS A N 1
ATOM 1384 C CA . LYS A 1 168 ? -7.68 34.875 24.359 1 93.19 168 LYS A CA 1
ATOM 1385 C C . LYS A 1 168 ? -6.32 34.188 24.219 1 93.19 168 LYS A C 1
ATOM 1387 O O . LYS A 1 168 ? -5.309 34.719 24.688 1 93.19 168 LYS A O 1
ATOM 1392 N N . ILE A 1 169 ? -6.328 33.125 23.578 1 95.56 169 ILE A N 1
ATOM 1393 C CA . ILE A 1 169 ? -5.109 32.344 23.406 1 95.56 169 ILE A CA 1
ATOM 1394 C C . ILE A 1 169 ? -4.27 32.938 22.281 1 95.56 169 ILE A C 1
ATOM 1396 O O . ILE A 1 169 ? -4.77 33.156 21.172 1 95.56 169 ILE A O 1
ATOM 1400 N N . GLN A 1 170 ? -3.039 33.156 22.547 1 94.44 170 GLN A N 1
ATOM 1401 C CA . GLN A 1 170 ? -2.127 33.719 21.578 1 94.44 170 GLN A CA 1
ATOM 1402 C C . GLN A 1 170 ? -1.611 32.656 20.609 1 94.44 170 GLN A C 1
ATOM 1404 O O . GLN A 1 170 ? -1.514 31.484 20.969 1 94.44 170 GLN A O 1
ATOM 1409 N N . PRO A 1 171 ? -1.236 33.062 19.422 1 93.5 171 PRO A N 1
ATOM 1410 C CA . PRO A 1 171 ? -0.741 32.125 18.422 1 93.5 171 PRO A CA 1
ATOM 1411 C C . PRO A 1 171 ? 0.462 31.328 18.922 1 93.5 171 PRO A C 1
ATOM 1413 O O . PRO A 1 171 ? 0.599 30.141 18.594 1 93.5 171 PRO A O 1
ATOM 1416 N N . LYS A 1 172 ? 1.272 31.875 19.719 1 94.38 172 LYS A N 1
ATOM 1417 C CA . LYS A 1 172 ? 2.463 31.188 20.234 1 94.38 172 LYS A CA 1
ATOM 1418 C C . LYS A 1 172 ? 2.088 30.078 21.219 1 94.38 172 LYS A C 1
ATOM 1420 O O . LYS A 1 172 ? 2.924 29.25 21.562 1 94.38 172 LYS A O 1
ATOM 1425 N N . ASN A 1 173 ? 0.783 30.078 21.594 1 95.94 173 ASN A N 1
ATOM 1426 C CA . ASN A 1 173 ? 0.328 29.078 22.562 1 95.94 173 ASN A CA 1
ATOM 1427 C C . ASN A 1 173 ? -0.653 28.094 21.938 1 95.94 173 ASN A C 1
ATOM 1429 O O . ASN A 1 173 ? -1.305 27.328 22.641 1 95.94 173 ASN A O 1
ATOM 1433 N N . ILE A 1 174 ? -0.757 28.109 20.641 1 97.12 174 ILE A N 1
ATOM 1434 C CA . ILE A 1 174 ? -1.55 27.125 19.906 1 97.12 174 ILE A CA 1
ATOM 1435 C C . ILE A 1 174 ? -0.631 26.062 19.312 1 97.12 174 ILE A C 1
ATOM 1437 O O . ILE A 1 174 ? 0.228 26.375 18.484 1 97.12 174 ILE A O 1
ATOM 1441 N N . ILE A 1 175 ? -0.846 24.828 19.719 1 97.5 175 ILE A N 1
ATOM 1442 C CA . ILE A 1 175 ? 0.061 23.766 19.328 1 97.5 175 ILE A CA 1
ATOM 1443 C C . ILE A 1 175 ? -0.691 22.719 18.5 1 97.5 175 ILE A C 1
ATOM 1445 O O . ILE A 1 175 ? -1.811 22.328 18.844 1 97.5 175 ILE A O 1
ATOM 1449 N N . ALA A 1 176 ? -0.165 22.359 17.375 1 97.75 176 ALA A N 1
ATOM 1450 C CA . ALA A 1 176 ? -0.631 21.203 16.594 1 97.75 176 ALA A CA 1
ATOM 1451 C C . ALA A 1 176 ? 0.358 20.047 16.688 1 97.75 176 ALA A C 1
ATOM 1453 O O . ALA A 1 176 ? 1.571 20.25 16.609 1 97.75 176 ALA A O 1
ATOM 1454 N N . MET A 1 177 ? -0.179 18.875 16.938 1 96.81 177 MET A N 1
ATOM 1455 C CA . MET A 1 177 ? 0.682 17.719 17.141 1 96.81 177 MET A CA 1
ATOM 1456 C C . MET A 1 177 ? 0.135 16.484 16.422 1 96.81 177 MET A C 1
ATOM 1458 O O . MET A 1 177 ? -1.08 16.297 16.344 1 96.81 177 MET A O 1
ATOM 1462 N N . ASP A 1 178 ? 1.051 15.625 15.844 1 95.62 178 ASP A N 1
ATOM 1463 C CA . ASP A 1 178 ? 0.656 14.344 15.273 1 95.62 178 ASP A CA 1
ATOM 1464 C C . ASP A 1 178 ? 1.816 13.352 15.297 1 95.62 178 ASP A C 1
ATOM 1466 O O . ASP A 1 178 ? 2.969 13.742 15.508 1 95.62 178 ASP A O 1
ATOM 1470 N N . GLU A 1 179 ? 1.412 12.125 15.25 1 96.19 179 GLU A N 1
ATOM 1471 C CA . GLU A 1 179 ? 2.373 11.023 15.172 1 96.19 179 GLU A CA 1
ATOM 1472 C C . GLU A 1 179 ? 2.479 10.484 13.75 1 96.19 179 GLU A C 1
ATOM 1474 O O . GLU A 1 179 ? 1.477 10.391 13.039 1 96.19 179 GLU A O 1
ATOM 1479 N N . THR A 1 180 ? 3.67 10.211 13.352 1 95.31 180 THR A N 1
ATOM 1480 C CA . THR A 1 180 ? 3.855 9.586 12.047 1 95.31 180 THR A CA 1
ATOM 1481 C C . THR A 1 180 ? 4.859 8.438 12.141 1 95.31 180 THR A C 1
ATOM 1483 O O . THR A 1 180 ? 5.801 8.492 12.938 1 95.31 180 THR A O 1
ATOM 1486 N N . ALA A 1 181 ? 4.645 7.461 11.391 1 95.19 181 ALA A N 1
ATOM 1487 C CA . ALA A 1 181 ? 5.562 6.332 11.32 1 95.19 181 ALA A CA 1
ATOM 1488 C C . ALA A 1 181 ? 6.691 6.598 10.328 1 95.19 181 ALA A C 1
ATOM 1490 O O . ALA A 1 181 ? 6.457 7.145 9.25 1 95.19 181 ALA A O 1
ATOM 1491 N N . VAL A 1 182 ? 7.832 6.305 10.734 1 96.12 182 VAL A N 1
ATOM 1492 C CA . VAL A 1 182 ? 9.016 6.336 9.883 1 96.12 182 VAL A CA 1
ATOM 1493 C C . VAL A 1 182 ? 9.641 4.945 9.805 1 96.12 182 VAL A C 1
ATOM 1495 O O . VAL A 1 182 ? 9.82 4.285 10.836 1 96.12 182 VAL A O 1
ATOM 1498 N N . TRP A 1 183 ? 10.047 4.617 8.641 1 94.62 183 TRP A N 1
ATOM 1499 C CA . TRP A 1 183 ? 10.5 3.242 8.445 1 94.62 183 TRP A CA 1
ATOM 1500 C C . TRP A 1 183 ? 12.016 3.172 8.375 1 94.62 183 TRP A C 1
ATOM 1502 O O . TRP A 1 183 ? 12.672 4.133 7.965 1 94.62 183 TRP A O 1
ATOM 1512 N N . PHE A 1 184 ? 12.5 2.004 8.766 1 94.69 184 PHE A N 1
ATOM 1513 C CA . PHE A 1 184 ? 13.938 1.787 8.672 1 94.69 184 PHE A CA 1
ATOM 1514 C C . PHE A 1 184 ? 14.383 1.712 7.215 1 94.69 184 PHE A C 1
ATOM 1516 O O . PHE A 1 184 ? 15.406 2.293 6.84 1 94.69 184 PHE A O 1
ATOM 1523 N N . ASP A 1 185 ? 13.562 0.961 6.457 1 93.69 185 ASP A N 1
ATOM 1524 C CA . ASP A 1 185 ? 13.766 0.911 5.012 1 93.69 185 ASP A CA 1
ATOM 1525 C C . ASP A 1 185 ? 12.727 1.758 4.285 1 93.69 185 ASP A C 1
ATOM 1527 O O . ASP A 1 185 ? 11.539 1.412 4.262 1 93.69 185 ASP A O 1
ATOM 1531 N N . MET A 1 186 ? 13.211 2.834 3.74 1 93.56 186 MET A N 1
ATOM 1532 C CA . MET A 1 186 ? 12.328 3.752 3.031 1 93.56 186 MET A CA 1
ATOM 1533 C C . MET A 1 186 ? 12.562 3.682 1.526 1 93.56 186 MET A C 1
ATOM 1535 O O . MET A 1 186 ? 12.867 4.695 0.894 1 93.56 186 MET A O 1
ATOM 1539 N N . VAL A 1 187 ? 12.25 2.572 1.024 1 89.5 187 VAL A N 1
ATOM 1540 C CA . VAL A 1 187 ? 12.555 2.332 -0.383 1 89.5 187 VAL A CA 1
ATOM 1541 C C . VAL A 1 187 ? 11.531 3.047 -1.261 1 89.5 187 VAL A C 1
ATOM 1543 O O . VAL A 1 187 ? 10.32 2.932 -1.037 1 89.5 187 VAL A O 1
ATOM 1546 N N . GLY A 1 188 ? 12.023 3.795 -2.23 1 87.81 188 GLY A N 1
ATOM 1547 C CA . GLY A 1 188 ? 11.148 4.473 -3.166 1 87.81 188 GLY A CA 1
ATOM 1548 C C . GLY A 1 188 ? 10.383 3.521 -4.07 1 87.81 188 GLY A C 1
ATOM 1549 O O . GLY A 1 188 ? 10.781 2.369 -4.242 1 87.81 188 GLY A O 1
ATOM 1550 N N . SER A 1 189 ? 9.344 4.031 -4.637 1 88.31 189 SER A N 1
ATOM 1551 C CA . SER A 1 189 ? 8.508 3.203 -5.492 1 88.31 189 SER A CA 1
ATOM 1552 C C . SER A 1 189 ? 8.945 3.289 -6.949 1 88.31 189 SER A C 1
ATOM 1554 O O . SER A 1 189 ? 8.547 2.461 -7.77 1 88.31 189 SER A O 1
ATOM 1556 N N . THR A 1 190 ? 9.797 4.281 -7.258 1 91.12 190 THR A N 1
ATOM 1557 C CA . THR A 1 190 ? 10.242 4.477 -8.633 1 91.12 190 THR A CA 1
ATOM 1558 C C . THR A 1 190 ? 11.75 4.688 -8.695 1 91.12 190 THR A C 1
ATOM 1560 O O . THR A 1 190 ? 12.375 5.02 -7.691 1 91.12 190 THR A O 1
ATOM 1563 N N . THR A 1 191 ? 12.297 4.398 -9.805 1 93.56 191 THR A N 1
ATOM 1564 C CA . THR A 1 191 ? 13.711 4.629 -10.07 1 93.56 191 THR A CA 1
ATOM 1565 C C . THR A 1 191 ? 13.945 4.828 -11.562 1 93.56 191 THR A C 1
ATOM 1567 O O . THR A 1 191 ? 13.133 4.418 -12.391 1 93.56 191 THR A O 1
ATOM 1570 N N . VAL A 1 192 ? 14.961 5.566 -11.852 1 94.19 192 VAL A N 1
ATOM 1571 C CA . VAL A 1 192 ? 15.359 5.691 -13.25 1 94.19 192 VAL A CA 1
ATOM 1572 C C . VAL A 1 192 ? 16.078 4.414 -13.695 1 94.19 192 VAL A C 1
ATOM 1574 O O . VAL A 1 192 ? 16.953 3.912 -12.992 1 94.19 192 VAL A O 1
ATOM 1577 N N . ASP A 1 193 ? 15.578 3.846 -14.75 1 93.06 193 ASP A N 1
ATOM 1578 C CA . ASP A 1 193 ? 16.125 2.627 -15.344 1 93.06 193 ASP A CA 1
ATOM 1579 C C . ASP A 1 193 ? 16 2.65 -16.859 1 93.06 193 ASP A C 1
ATOM 1581 O O . ASP A 1 193 ? 15.477 3.605 -17.438 1 93.06 193 ASP A O 1
ATOM 1585 N N . ALA A 1 194 ? 16.672 1.626 -17.469 1 91.38 194 ALA A N 1
ATOM 1586 C CA . ALA A 1 194 ? 16.578 1.511 -18.922 1 91.38 194 ALA A CA 1
ATOM 1587 C C . ALA A 1 194 ? 15.125 1.462 -19.375 1 91.38 194 ALA A C 1
ATOM 1589 O O . ALA A 1 194 ? 14.289 0.815 -18.75 1 91.38 194 ALA A O 1
ATOM 1590 N N . ARG A 1 195 ? 14.875 2.213 -20.422 1 90.12 195 ARG A N 1
ATOM 1591 C CA . ARG A 1 195 ? 13.523 2.264 -20.969 1 90.12 195 ARG A CA 1
ATOM 1592 C C . ARG A 1 195 ? 13.031 0.869 -21.344 1 90.12 195 ARG A C 1
ATOM 1594 O O . ARG A 1 195 ? 13.75 0.105 -22 1 90.12 195 ARG A O 1
ATOM 1601 N N . GLY A 1 196 ? 11.883 0.444 -20.875 1 82 196 GLY A N 1
ATOM 1602 C CA . GLY A 1 196 ? 11.305 -0.846 -21.219 1 82 196 GLY A CA 1
ATOM 1603 C C . GLY A 1 196 ? 11.797 -1.973 -20.328 1 82 196 GLY A C 1
ATOM 1604 O O . GLY A 1 196 ? 11.469 -3.139 -20.562 1 82 196 GLY A O 1
ATOM 1605 N N . ALA A 1 197 ? 12.57 -1.59 -19.391 1 83.56 197 ALA A N 1
ATOM 1606 C CA . ALA A 1 197 ? 13.055 -2.633 -18.484 1 83.56 197 ALA A CA 1
ATOM 1607 C C . ALA A 1 197 ? 11.891 -3.377 -17.828 1 83.56 197 ALA A C 1
ATOM 1609 O O . ALA A 1 197 ? 10.961 -2.754 -17.312 1 83.56 197 ALA A O 1
ATOM 1610 N N . ARG A 1 198 ? 11.883 -4.652 -17.859 1 76.94 198 ARG A N 1
ATOM 1611 C CA . ARG A 1 198 ? 10.805 -5.473 -17.312 1 76.94 198 ARG A CA 1
ATOM 1612 C C . ARG A 1 198 ? 11.016 -5.746 -15.828 1 76.94 198 ARG A C 1
ATOM 1614 O O . ARG A 1 198 ? 10.047 -5.891 -15.07 1 76.94 198 ARG A O 1
ATOM 1621 N N . SER A 1 199 ? 12.258 -5.879 -15.508 1 80.44 199 SER A N 1
ATOM 1622 C CA . S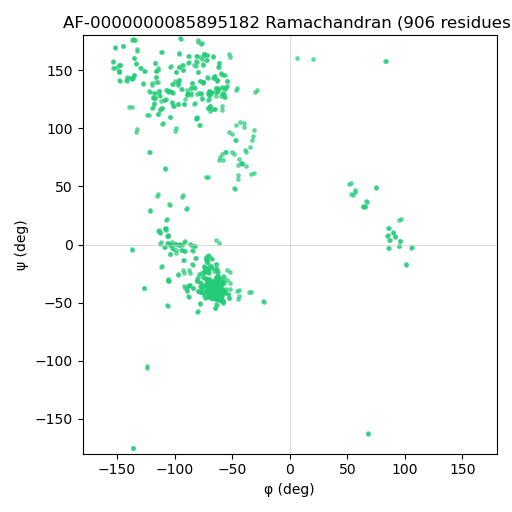ER A 1 199 ? 12.602 -6.105 -14.109 1 80.44 199 SER A CA 1
ATOM 1623 C C . SER A 1 199 ? 13.359 -4.918 -13.523 1 80.44 199 SER A C 1
ATOM 1625 O O . SER A 1 199 ? 14.43 -4.559 -14.023 1 80.44 199 SER A O 1
ATOM 1627 N N . VAL A 1 200 ? 12.797 -4.285 -12.57 1 87.31 200 VAL A N 1
ATOM 1628 C CA . VAL A 1 200 ? 13.391 -3.117 -11.93 1 87.31 200 VAL A CA 1
ATOM 1629 C C . VAL A 1 200 ? 13.555 -3.375 -10.438 1 87.31 200 VAL A C 1
ATOM 1631 O O . VAL A 1 200 ? 12.789 -2.863 -9.625 1 87.31 200 VAL A O 1
ATOM 1634 N N . PRO A 1 201 ? 14.562 -4.086 -10.047 1 87.12 201 PRO A N 1
ATOM 1635 C CA . PRO A 1 201 ? 14.781 -4.43 -8.641 1 87.12 201 PRO A CA 1
ATOM 1636 C C . PRO A 1 201 ? 15.414 -3.291 -7.848 1 87.12 201 PRO A C 1
ATOM 1638 O O . PRO A 1 201 ? 16.188 -2.506 -8.398 1 87.12 201 PRO A O 1
ATOM 1641 N N . LEU A 1 202 ? 15.078 -3.227 -6.621 1 90.88 202 LEU A N 1
ATOM 1642 C CA . LEU A 1 202 ? 15.695 -2.295 -5.684 1 90.88 202 LEU A CA 1
ATOM 1643 C C . LEU A 1 202 ? 16.203 -3.023 -4.441 1 90.88 202 LEU A C 1
ATOM 1645 O O . LEU A 1 202 ? 15.523 -3.916 -3.926 1 90.88 202 LEU A O 1
ATOM 1649 N N . LYS A 1 203 ? 17.328 -2.631 -4.02 1 89.62 203 LYS A N 1
ATOM 1650 C CA . LYS A 1 203 ? 17.969 -3.24 -2.855 1 89.62 203 LYS A CA 1
ATOM 1651 C C . LYS A 1 203 ? 17.469 -2.604 -1.56 1 89.62 203 LYS A C 1
ATOM 1653 O O . LYS A 1 203 ? 17.266 -1.39 -1.498 1 89.62 203 LYS A O 1
ATOM 1658 N N . THR A 1 204 ? 17.25 -3.422 -0.566 1 91.12 204 THR A N 1
ATOM 1659 C CA . THR A 1 204 ? 16.891 -2.971 0.771 1 91.12 204 THR A CA 1
ATOM 1660 C C . THR A 1 204 ? 17.656 -3.742 1.836 1 91.12 204 THR A C 1
ATOM 1662 O O . THR A 1 204 ? 18.453 -4.633 1.516 1 91.12 204 THR A O 1
ATOM 1665 N N . THR A 1 205 ? 17.5 -3.4 3.115 1 91.31 205 THR A N 1
ATOM 1666 C CA . THR A 1 205 ? 18.188 -4.078 4.207 1 91.31 205 THR A CA 1
ATOM 1667 C C . THR A 1 205 ? 17.312 -5.188 4.789 1 91.31 205 THR A C 1
ATOM 1669 O O . THR A 1 205 ? 17.75 -5.926 5.676 1 91.31 205 THR A O 1
ATOM 1672 N N . GLY A 1 206 ? 16.109 -5.258 4.293 1 87.5 206 GLY A N 1
ATOM 1673 C CA . GLY A 1 206 ? 15.211 -6.305 4.77 1 87.5 206 GLY A CA 1
ATOM 1674 C C . GLY A 1 206 ? 14.383 -5.883 5.969 1 87.5 206 GLY A C 1
ATOM 1675 O O . GLY A 1 206 ? 13.734 -6.715 6.598 1 87.5 206 GLY A O 1
ATOM 1676 N N . HIS A 1 207 ? 14.383 -4.676 6.285 1 91.44 207 HIS A N 1
ATOM 1677 C CA . HIS A 1 207 ? 13.664 -4.176 7.453 1 91.44 207 HIS A CA 1
ATOM 1678 C C . HIS A 1 207 ? 12.531 -3.242 7.047 1 91.44 207 HIS A C 1
ATOM 1680 O O . HIS A 1 207 ? 12.352 -2.178 7.641 1 91.44 207 HIS A O 1
ATOM 1686 N N . GLU A 1 208 ? 11.852 -3.637 6.023 1 87.19 208 GLU A N 1
ATOM 1687 C CA . GLU A 1 208 ? 10.773 -2.814 5.477 1 87.19 208 GLU A CA 1
ATOM 1688 C C . GLU A 1 208 ? 9.594 -2.734 6.441 1 87.19 208 GLU A C 1
ATOM 1690 O O . GLU A 1 208 ? 8.766 -1.824 6.344 1 87.19 208 GLU A O 1
ATOM 1695 N N . LYS A 1 209 ? 9.484 -3.625 7.391 1 85.75 209 LYS A N 1
ATOM 1696 C CA . LYS A 1 209 ? 8.344 -3.656 8.297 1 85.75 209 LYS A CA 1
ATOM 1697 C C . LYS A 1 209 ? 8.695 -3.049 9.648 1 85.75 209 LYS A C 1
ATOM 1699 O O . LYS A 1 209 ? 7.836 -2.924 10.523 1 85.75 209 LYS A O 1
ATOM 1704 N N . SER A 1 210 ? 9.945 -2.682 9.797 1 92.25 210 SER A N 1
ATOM 1705 C CA . SER A 1 210 ? 10.375 -2.039 11.031 1 92.25 210 SER A CA 1
ATOM 1706 C C . SER A 1 210 ? 10.211 -0.525 10.961 1 92.25 210 SER A C 1
ATOM 1708 O O . SER A 1 210 ? 10.609 0.101 9.977 1 92.25 210 SER A O 1
ATOM 1710 N N . HIS A 1 211 ? 9.562 -0.061 12 1 95.56 211 HIS A N 1
ATOM 1711 C CA . HIS A 1 211 ? 9.305 1.375 11.977 1 95.56 211 HIS A CA 1
ATOM 1712 C C . HIS A 1 211 ? 9.609 2.01 13.328 1 95.56 211 HIS A C 1
ATOM 1714 O O . HIS A 1 211 ? 9.844 1.303 14.312 1 95.56 211 HIS A O 1
ATOM 1720 N N . LEU A 1 212 ? 9.797 3.242 13.383 1 96.5 212 LEU A N 1
ATOM 1721 C CA . LEU A 1 212 ? 9.766 4.086 14.57 1 96.5 212 LEU A CA 1
ATOM 1722 C C . LEU A 1 212 ? 8.648 5.121 14.477 1 96.5 212 LEU A C 1
ATOM 1724 O O . LEU A 1 212 ? 8.156 5.406 13.383 1 96.5 212 LEU A O 1
ATOM 1728 N N . THR A 1 213 ? 8.234 5.57 15.625 1 97.94 213 THR A N 1
ATOM 1729 C CA . THR A 1 213 ? 7.211 6.609 15.672 1 97.94 213 THR A CA 1
ATOM 1730 C C . THR A 1 213 ? 7.836 7.969 15.961 1 97.94 213 THR A C 1
ATOM 1732 O O . THR A 1 213 ? 8.672 8.094 16.859 1 97.94 213 THR A O 1
ATOM 1735 N N . VAL A 1 214 ? 7.473 8.922 15.172 1 98.25 214 VAL A N 1
ATOM 1736 C CA . VAL A 1 214 ? 7.957 10.281 15.367 1 98.25 214 VAL A CA 1
ATOM 1737 C C . VAL A 1 214 ? 6.781 11.211 15.672 1 98.25 214 VAL A C 1
ATOM 1739 O O . VAL A 1 214 ? 5.797 11.234 14.93 1 98.25 214 VAL A O 1
ATOM 1742 N N . VAL A 1 215 ? 6.875 11.906 16.734 1 98.19 215 VAL A N 1
ATOM 1743 C CA . VAL A 1 215 ? 5.875 12.906 17.109 1 98.19 215 VAL A CA 1
ATOM 1744 C C . VAL A 1 215 ? 6.395 14.305 16.781 1 98.19 215 VAL A C 1
ATOM 1746 O O . VAL A 1 215 ? 7.457 14.711 17.25 1 98.19 215 VAL A O 1
ATOM 1749 N N . LEU A 1 216 ? 5.656 14.969 15.977 1 97.81 216 LEU A N 1
ATOM 1750 C CA . LEU A 1 216 ? 5.988 16.344 15.609 1 97.81 216 LEU A CA 1
ATOM 1751 C C . LEU A 1 216 ? 4.938 17.312 16.125 1 97.81 216 LEU A C 1
ATOM 1753 O O . LEU A 1 216 ? 3.742 17 16.125 1 97.81 216 LEU A O 1
ATOM 1757 N N . ALA A 1 217 ? 5.402 18.422 16.594 1 98 217 ALA A N 1
ATOM 1758 C CA . ALA A 1 217 ? 4.512 19.469 17.094 1 98 217 ALA A CA 1
ATOM 1759 C C . ALA A 1 217 ? 5.027 20.844 16.719 1 98 217 ALA A C 1
ATOM 1761 O O . ALA A 1 217 ? 6.238 21.094 16.734 1 98 217 ALA A O 1
ATOM 1762 N N . VAL A 1 218 ? 4.137 21.703 16.375 1 97.62 218 VAL A N 1
ATOM 1763 C CA . VAL A 1 218 ? 4.453 23.062 15.977 1 97.62 218 VAL A CA 1
ATOM 1764 C C . VAL A 1 218 ? 3.475 24.047 16.625 1 97.62 218 VAL A C 1
ATOM 1766 O O . VAL A 1 218 ? 2.305 23.703 16.844 1 97.62 218 VAL A O 1
ATOM 1769 N N . LYS A 1 219 ? 3.998 25.156 16.984 1 97.31 219 LYS A N 1
ATOM 1770 C CA . LYS A 1 219 ? 3.137 26.25 17.438 1 97.31 219 LYS A CA 1
ATOM 1771 C C . LYS A 1 219 ? 2.678 27.109 16.25 1 97.31 219 LYS A C 1
ATOM 1773 O O . LYS A 1 219 ? 3.348 27.172 15.227 1 97.31 219 LYS A O 1
ATOM 1778 N N . ALA A 1 220 ? 1.575 27.797 16.438 1 96.94 220 ALA A N 1
ATOM 1779 C CA . ALA A 1 220 ? 0.967 28.562 15.359 1 96.94 220 ALA A CA 1
ATOM 1780 C C . ALA A 1 220 ? 1.893 29.688 14.898 1 96.94 220 ALA A C 1
ATOM 1782 O O . ALA A 1 220 ? 1.737 30.219 13.789 1 96.94 220 ALA A O 1
ATOM 1783 N N . ASP A 1 221 ? 2.838 30.078 15.703 1 95.56 221 ASP A N 1
ATOM 1784 C CA . ASP A 1 221 ? 3.773 31.141 15.328 1 95.56 221 ASP A CA 1
ATOM 1785 C C . ASP A 1 221 ? 4.945 30.578 14.523 1 95.56 221 ASP A C 1
ATOM 1787 O O . ASP A 1 221 ? 5.828 31.312 14.102 1 95.56 221 ASP A O 1
ATOM 1791 N N . GLY A 1 222 ? 4.988 29.281 14.391 1 94.5 222 GLY A N 1
ATOM 1792 C CA . GLY A 1 222 ? 6.031 28.672 13.578 1 94.5 222 GLY A CA 1
ATOM 1793 C C . GLY A 1 222 ? 7.113 28 14.406 1 94.5 222 GLY A C 1
ATOM 1794 O O . GLY A 1 222 ? 8.008 27.359 13.859 1 94.5 222 GLY A O 1
ATOM 1795 N N . THR A 1 223 ? 7 28.109 15.695 1 96.31 223 THR A N 1
ATOM 1796 C CA . THR A 1 223 ? 8 27.5 16.562 1 96.31 223 THR A CA 1
ATOM 1797 C C . THR A 1 223 ? 7.891 25.969 16.531 1 96.31 223 THR A C 1
ATOM 1799 O O . THR A 1 223 ? 6.824 25.422 16.797 1 96.31 223 THR A O 1
ATOM 1802 N N . LYS A 1 224 ? 8.992 25.391 16.219 1 96.88 224 LYS A N 1
ATOM 1803 C CA . LYS A 1 224 ? 9.055 23.938 16.188 1 96.88 224 LYS A CA 1
ATOM 1804 C C . LYS A 1 224 ? 9.43 23.359 17.547 1 96.88 224 LYS A C 1
ATOM 1806 O O . LYS A 1 224 ? 10.375 23.844 18.188 1 96.88 224 LYS A O 1
ATOM 1811 N N . LEU A 1 225 ? 8.672 22.438 17.969 1 97.5 225 LEU A N 1
ATOM 1812 C CA . LEU A 1 225 ? 9.047 21.734 19.188 1 97.5 225 LEU A CA 1
ATOM 1813 C C . LEU A 1 225 ? 9.961 20.562 18.875 1 97.5 225 LEU A C 1
ATOM 1815 O O . LEU A 1 225 ? 10.031 20.109 17.734 1 97.5 225 LEU A O 1
ATOM 1819 N N . LYS A 1 226 ? 10.625 20.109 19.906 1 97.19 226 LYS A N 1
ATOM 1820 C CA . LYS A 1 226 ? 11.531 18.984 19.719 1 97.19 226 LYS A CA 1
ATOM 1821 C C . LYS A 1 226 ? 10.781 17.734 19.25 1 97.19 226 LYS A C 1
ATOM 1823 O O . LYS A 1 226 ? 9.711 17.422 19.781 1 97.19 226 LYS A O 1
ATOM 1828 N N . PRO A 1 227 ? 11.375 17.094 18.234 1 98.12 227 PRO A N 1
ATOM 1829 C CA . PRO A 1 227 ? 10.773 15.812 17.859 1 98.12 227 PRO A CA 1
ATOM 1830 C C . PRO A 1 227 ? 10.852 14.773 18.984 1 98.12 227 PRO A C 1
ATOM 1832 O O . PRO A 1 227 ? 11.82 14.758 19.75 1 98.12 227 PRO A O 1
ATOM 1835 N N . TYR A 1 228 ? 9.844 14.062 19.078 1 98.56 228 TYR A N 1
ATOM 1836 C CA . TYR A 1 228 ? 9.766 12.953 20.031 1 98.56 228 TYR A CA 1
ATOM 1837 C C . TYR A 1 228 ? 9.75 11.617 19.312 1 98.56 228 TYR A C 1
ATOM 1839 O O . TYR A 1 228 ? 8.844 11.336 18.516 1 98.56 228 TYR A O 1
ATOM 1847 N N . ILE A 1 229 ? 10.758 10.773 19.547 1 98.31 229 ILE A N 1
ATOM 1848 C CA . ILE A 1 229 ? 10.938 9.547 18.781 1 98.31 229 ILE A CA 1
ATOM 1849 C C . ILE A 1 229 ? 10.719 8.336 19.688 1 98.31 229 ILE A C 1
ATOM 1851 O O . ILE A 1 229 ? 11.258 8.281 20.797 1 98.31 229 ILE A O 1
ATOM 1855 N N . VAL A 1 230 ? 9.938 7.422 19.203 1 98.06 230 VAL A N 1
ATOM 1856 C CA . VAL A 1 230 ? 9.672 6.195 19.938 1 98.06 230 VAL A CA 1
ATOM 1857 C C . VAL A 1 230 ? 10.141 4.988 19.125 1 98.06 230 VAL A C 1
ATOM 1859 O O . VAL A 1 230 ? 9.625 4.727 18.047 1 98.06 230 VAL A O 1
ATOM 1862 N N . PHE A 1 231 ? 11.102 4.227 19.641 1 97.25 231 PHE A N 1
ATOM 1863 C CA . PHE A 1 231 ? 11.578 3.008 19 1 97.25 231 PHE A CA 1
ATOM 1864 C C . PHE A 1 231 ? 10.875 1.783 19.578 1 97.25 231 PHE A C 1
ATOM 1866 O O . PHE A 1 231 ? 10.375 1.822 20.703 1 97.25 231 PHE A O 1
ATOM 1873 N N . LYS A 1 232 ? 10.82 0.796 18.719 1 95.56 232 LYS A N 1
ATOM 1874 C CA . LYS A 1 232 ? 10.375 -0.501 19.219 1 95.56 232 LYS A CA 1
ATOM 1875 C C . LYS A 1 232 ? 11.5 -1.241 19.922 1 95.56 232 LYS A C 1
ATOM 1877 O O . LYS A 1 232 ? 12.484 -1.635 19.297 1 95.56 232 LYS A O 1
ATOM 1882 N N . GLY A 1 233 ? 11.414 -1.343 21.172 1 92.31 233 GLY A N 1
ATOM 1883 C CA . GLY A 1 233 ? 12.445 -2.031 21.938 1 92.31 233 GLY A CA 1
ATOM 1884 C C . GLY A 1 233 ? 13.773 -1.3 21.938 1 92.31 233 GLY A C 1
ATOM 1885 O O . GLY A 1 233 ? 13.805 -0.07 21.875 1 92.31 233 GLY A O 1
ATOM 1886 N N . GLY A 1 234 ? 14.898 -1.99 22.297 1 88.88 234 GLY A N 1
ATOM 1887 C CA . GLY A 1 234 ? 16.234 -1.429 22.312 1 88.88 234 GLY A CA 1
ATOM 1888 C C . GLY A 1 234 ? 16.484 -0.498 23.484 1 88.88 234 GLY A C 1
ATOM 1889 O O . GLY A 1 234 ? 16.984 0.616 23.312 1 88.88 234 GLY A O 1
ATOM 1890 N N . ILE A 1 235 ? 16.172 -0.896 24.547 1 86.56 235 ILE A N 1
ATOM 1891 C CA . ILE A 1 235 ? 16.203 -0.068 25.75 1 86.56 235 ILE A CA 1
ATOM 1892 C C . ILE A 1 235 ? 17.609 0.465 25.984 1 86.56 235 ILE A C 1
ATOM 1894 O O . ILE A 1 235 ? 17.797 1.655 26.25 1 86.56 235 ILE A O 1
ATOM 1898 N N . LYS A 1 236 ? 18.578 -0.376 25.781 1 88.19 236 LYS A N 1
ATOM 1899 C CA . LYS A 1 236 ? 19.969 0.031 26.016 1 88.19 236 LYS A CA 1
ATOM 1900 C C . LYS A 1 236 ? 20.406 1.104 25.016 1 88.19 236 LYS A C 1
ATOM 1902 O O . LYS A 1 236 ? 21 2.113 25.406 1 88.19 236 LYS A O 1
ATOM 1907 N N . GLU A 1 237 ? 20.078 0.882 23.812 1 89.88 237 GLU A N 1
ATOM 1908 C CA . GLU A 1 237 ? 20.453 1.836 22.781 1 89.88 237 GLU A CA 1
ATOM 1909 C C . GLU A 1 237 ? 19.734 3.164 22.953 1 89.88 237 GLU A C 1
ATOM 1911 O O . GLU A 1 237 ? 20.297 4.23 22.703 1 89.88 237 GLU A O 1
ATOM 1916 N N . VAL A 1 238 ? 18.516 3.066 23.344 1 91.31 238 VAL A N 1
ATOM 1917 C CA . VAL A 1 238 ? 17.688 4.262 23.516 1 91.31 238 VAL A CA 1
ATOM 1918 C C . VAL A 1 238 ? 18.234 5.105 24.656 1 91.31 238 VAL A C 1
ATOM 1920 O O . VAL A 1 238 ? 18.25 6.336 24.578 1 91.31 238 VAL A O 1
ATOM 1923 N N . LYS A 1 239 ? 18.641 4.508 25.703 1 90.75 239 LYS A N 1
ATOM 1924 C CA . LYS A 1 239 ? 19.203 5.219 26.859 1 90.75 239 LYS A CA 1
ATOM 1925 C C . LYS A 1 239 ? 20.438 6.023 26.453 1 90.75 239 LYS A C 1
ATOM 1927 O O . LYS A 1 239 ? 20.641 7.133 26.953 1 90.75 239 LYS A O 1
ATOM 1932 N N . LEU A 1 240 ? 21.156 5.473 25.547 1 89.56 240 LEU A N 1
ATOM 1933 C CA . LEU A 1 240 ? 22.359 6.141 25.078 1 89.56 240 LEU A CA 1
ATOM 1934 C C . LEU A 1 240 ? 22.016 7.367 24.234 1 89.56 240 LEU A C 1
ATOM 1936 O O . LEU A 1 240 ? 22.828 8.297 24.141 1 89.56 240 LEU A O 1
ATOM 1940 N N . MET A 1 241 ? 20.859 7.359 23.688 1 92.19 241 MET A N 1
ATOM 1941 C CA . MET A 1 241 ? 20.484 8.43 22.766 1 92.19 241 MET A CA 1
ATOM 1942 C C . MET A 1 241 ? 19.688 9.516 23.484 1 92.19 241 MET A C 1
ATOM 1944 O O . MET A 1 241 ? 19.328 10.523 22.891 1 92.19 241 MET A O 1
ATOM 1948 N N . GLN A 1 242 ? 19.438 9.391 24.719 1 89.56 242 GLN A N 1
ATOM 1949 C CA . GLN A 1 242 ? 18.609 10.344 25.453 1 89.56 242 GLN A CA 1
ATOM 1950 C C . GLN A 1 242 ? 19.344 11.664 25.656 1 89.56 242 GLN A C 1
ATOM 1952 O O . GLN A 1 242 ? 18.734 12.688 25.969 1 89.56 242 GLN A O 1
ATOM 1957 N N . ASN A 1 243 ? 20.641 11.656 25.406 1 88 243 ASN A N 1
ATOM 1958 C CA . ASN A 1 243 ? 21.438 12.852 25.625 1 88 243 ASN A CA 1
ATOM 1959 C C . ASN A 1 243 ? 21.578 13.688 24.359 1 88 243 ASN A C 1
ATOM 1961 O O . ASN A 1 243 ? 22.219 14.742 24.359 1 88 243 ASN A O 1
ATOM 1965 N N . ILE A 1 244 ? 20.984 13.195 23.359 1 90.81 244 ILE A N 1
ATOM 1966 C CA . ILE A 1 244 ? 21.047 13.961 22.109 1 90.81 244 ILE A CA 1
ATOM 1967 C C . ILE A 1 244 ? 20.188 15.227 22.25 1 90.81 244 ILE A C 1
ATOM 1969 O O . ILE A 1 244 ? 19.016 15.156 22.625 1 90.81 244 ILE A O 1
ATOM 1973 N N . SER A 1 245 ? 20.828 16.281 21.906 1 90.25 245 SER A N 1
ATOM 1974 C CA . SER A 1 245 ? 20.125 17.547 22.016 1 90.25 245 SER A CA 1
ATOM 1975 C C . SER A 1 245 ? 19.156 17.75 20.875 1 90.25 245 SER A C 1
ATOM 1977 O O . SER A 1 245 ? 19.406 17.328 19.734 1 90.25 245 SER A O 1
ATOM 1979 N N . GLY A 1 246 ? 18.047 18.281 21.141 1 92.25 246 GLY A N 1
ATOM 1980 C CA . GLY A 1 246 ? 17.109 18.672 20.109 1 92.25 246 GLY A CA 1
ATOM 1981 C C . GLY A 1 246 ? 16.062 17.625 19.812 1 92.25 246 GLY A C 1
ATOM 1982 O O . GLY A 1 246 ? 15.266 17.781 18.891 1 92.25 246 GLY A O 1
ATOM 1983 N N . VAL A 1 247 ? 16.234 16.547 20.531 1 96.69 247 VAL A N 1
ATOM 1984 C CA . VAL A 1 247 ? 15.266 15.477 20.297 1 96.69 247 VAL A CA 1
ATOM 1985 C C . VAL A 1 247 ? 15.039 14.688 21.578 1 96.69 247 VAL A C 1
ATOM 1987 O O . VAL A 1 247 ? 15.891 14.695 22.484 1 96.69 247 VAL A O 1
ATOM 1990 N N . VAL A 1 248 ? 13.93 14.195 21.766 1 97.88 248 VAL A N 1
ATOM 1991 C CA . VAL A 1 248 ? 13.641 13.289 22.859 1 97.88 248 VAL A CA 1
ATOM 1992 C C . VAL A 1 248 ? 13.414 11.875 22.328 1 97.88 248 VAL A C 1
ATOM 1994 O O . VAL A 1 248 ? 12.594 11.664 21.438 1 97.88 248 VAL A O 1
ATOM 1997 N N . VAL A 1 249 ? 14.18 10.922 22.844 1 97.62 249 VAL A N 1
ATOM 1998 C CA . VAL A 1 249 ? 14.109 9.547 22.359 1 97.62 249 VAL A CA 1
ATOM 1999 C C . VAL A 1 249 ? 13.555 8.641 23.453 1 97.62 249 VAL A C 1
ATOM 2001 O O . VAL A 1 249 ? 13.984 8.719 24.609 1 97.62 249 VAL A O 1
ATOM 2004 N N . ALA A 1 250 ? 12.57 7.895 23.094 1 97.25 250 ALA A N 1
ATOM 2005 C CA . ALA A 1 250 ? 11.938 6.953 24.016 1 97.25 250 ALA A CA 1
ATOM 2006 C C . ALA A 1 250 ? 11.711 5.602 23.359 1 97.25 250 ALA A C 1
ATOM 2008 O O . ALA A 1 250 ? 12.125 5.391 22.203 1 97.25 250 ALA A O 1
ATOM 2009 N N . THR A 1 251 ? 11.227 4.617 24.094 1 96.19 251 THR A N 1
ATOM 2010 C CA . THR A 1 251 ? 11 3.275 23.578 1 96.19 251 THR A CA 1
ATOM 2011 C C . THR A 1 251 ? 9.711 2.684 24.125 1 96.19 251 THR A C 1
ATOM 2013 O O . THR A 1 251 ? 9.234 3.107 25.188 1 96.19 251 THR A O 1
ATOM 2016 N N . SER A 1 252 ? 9.047 1.982 23.391 1 95.38 252 SER A N 1
ATOM 2017 C CA . SER A 1 252 ? 7.887 1.2 23.797 1 95.38 252 SER A CA 1
ATOM 2018 C C . SER A 1 252 ? 7.965 -0.227 23.266 1 95.38 252 SER A C 1
ATOM 2020 O O . SER A 1 252 ? 8.781 -0.524 22.391 1 95.38 252 SER A O 1
ATOM 2022 N N . LYS A 1 253 ? 7.168 -1.131 23.734 1 91.94 253 LYS A N 1
ATOM 2023 C CA . LYS A 1 253 ? 7.184 -2.543 23.359 1 91.94 253 LYS A CA 1
ATOM 2024 C C . LYS A 1 253 ? 6.832 -2.725 21.891 1 91.94 253 LYS A C 1
ATOM 2026 O O . LYS A 1 253 ? 7.461 -3.523 21.188 1 91.94 253 LYS A O 1
ATOM 2031 N N . ASN A 1 254 ? 5.891 -1.967 21.422 1 90.94 254 ASN A N 1
ATOM 2032 C CA . ASN A 1 254 ? 5.434 -2.162 20.047 1 90.94 254 ASN A CA 1
ATOM 2033 C C . ASN A 1 254 ? 5.875 -1.014 19.141 1 90.94 254 ASN A C 1
ATOM 2035 O O . ASN A 1 254 ? 5.59 -1.019 17.938 1 90.94 254 ASN A O 1
ATOM 2039 N N . GLY A 1 255 ? 6.539 0.01 19.641 1 93.25 255 GLY A N 1
ATOM 2040 C CA . GLY A 1 255 ? 7.043 1.116 18.844 1 93.25 255 GLY A CA 1
ATOM 2041 C C . GLY A 1 255 ? 6.008 2.199 18.609 1 93.25 255 GLY A C 1
ATOM 2042 O O . GLY A 1 255 ? 6.23 3.111 17.797 1 93.25 255 GLY A O 1
ATOM 2043 N N . TRP A 1 256 ? 4.844 2.1 19.281 1 92.69 256 TRP A N 1
ATOM 2044 C CA . TRP A 1 256 ? 3.773 3.076 19.125 1 92.69 256 TRP A CA 1
ATOM 2045 C C . TRP A 1 256 ? 3.594 3.895 20.406 1 92.69 256 TRP A C 1
ATOM 2047 O O . TRP A 1 256 ? 4.055 3.494 21.469 1 92.69 256 TRP A O 1
ATOM 2057 N N . MET A 1 257 ? 2.891 4.953 20.281 1 96 257 MET A N 1
ATOM 2058 C CA . MET A 1 257 ? 2.6 5.82 21.422 1 96 257 MET A CA 1
ATOM 2059 C C . MET A 1 257 ? 1.607 5.156 22.375 1 96 257 MET A C 1
ATOM 2061 O O . MET A 1 257 ? 0.746 4.391 21.938 1 96 257 MET A O 1
ATOM 2065 N N . ASN A 1 258 ? 1.748 5.352 23.609 1 96 258 ASN A N 1
ATOM 2066 C CA . ASN A 1 258 ? 0.815 4.93 24.656 1 96 258 ASN A CA 1
ATOM 2067 C C . ASN A 1 258 ? 0.594 6.027 25.688 1 96 258 ASN A C 1
ATOM 2069 O O . ASN A 1 258 ? 1.051 7.156 25.516 1 96 258 ASN A O 1
ATOM 2073 N N . GLU A 1 259 ? -0.134 5.77 26.734 1 96.31 259 GLU A N 1
ATOM 2074 C CA . GLU A 1 259 ? -0.49 6.773 27.734 1 96.31 259 GLU A CA 1
ATOM 2075 C C . GLU A 1 259 ? 0.745 7.281 28.469 1 96.31 259 GLU A C 1
ATOM 2077 O O . GLU A 1 259 ? 0.888 8.484 28.688 1 96.31 259 GLU A O 1
ATOM 2082 N N . GLU A 1 260 ? 1.599 6.363 28.766 1 96.69 260 GLU A N 1
ATOM 2083 C CA . GLU A 1 260 ? 2.816 6.73 29.484 1 96.69 260 GLU A CA 1
ATOM 2084 C C . GLU A 1 260 ? 3.703 7.637 28.641 1 96.69 260 GLU A C 1
ATOM 2086 O O . GLU A 1 260 ? 4.246 8.625 29.141 1 96.69 260 GLU A O 1
ATOM 2091 N N . LEU A 1 261 ? 3.834 7.273 27.422 1 97.5 261 LEU A N 1
ATOM 2092 C CA . LEU A 1 261 ? 4.676 8.055 26.516 1 97.5 261 LEU A CA 1
ATOM 2093 C C . LEU A 1 261 ? 4.043 9.406 26.219 1 97.5 261 LEU A C 1
ATOM 2095 O O . LEU A 1 261 ? 4.75 10.391 26 1 97.5 261 LEU A O 1
ATOM 2099 N N . THR A 1 262 ? 2.725 9.453 26.141 1 97.81 262 THR A N 1
ATOM 2100 C CA . THR A 1 262 ? 2.041 10.734 25.953 1 97.81 262 THR A CA 1
ATOM 2101 C C . THR A 1 262 ? 2.338 11.68 27.125 1 97.81 262 THR A C 1
ATOM 2103 O O . THR A 1 262 ? 2.607 12.859 26.906 1 97.81 262 THR A O 1
ATOM 2106 N N . ALA A 1 263 ? 2.262 11.18 28.312 1 97.56 263 ALA A N 1
ATOM 2107 C CA . ALA A 1 263 ? 2.605 11.977 29.484 1 97.56 263 ALA A CA 1
ATOM 2108 C C . ALA A 1 263 ? 4.055 12.461 29.422 1 97.56 263 ALA A C 1
ATOM 2110 O O . ALA A 1 263 ? 4.348 13.617 29.734 1 97.56 263 ALA A O 1
ATOM 2111 N N . ASP A 1 264 ? 4.902 11.531 29.031 1 97.38 264 ASP A N 1
ATOM 2112 C CA . ASP A 1 264 ? 6.312 11.883 28.891 1 97.38 264 ASP A CA 1
ATOM 2113 C C . ASP A 1 264 ? 6.504 12.984 27.844 1 97.38 264 ASP A C 1
ATOM 2115 O O . ASP A 1 264 ? 7.293 13.906 28.047 1 97.38 264 ASP A O 1
ATOM 2119 N N . TRP A 1 265 ? 5.844 12.891 26.766 1 98 265 TRP A N 1
ATOM 2120 C CA . TRP A 1 265 ? 5.914 13.906 25.719 1 98 265 TRP A CA 1
ATOM 2121 C C . TRP A 1 265 ? 5.449 15.258 26.25 1 98 265 TRP A C 1
ATOM 2123 O O . TRP A 1 265 ? 6.074 16.281 25.969 1 98 265 TRP A O 1
ATOM 2133 N N . LEU A 1 266 ? 4.355 15.336 27 1 97.5 266 LEU A N 1
ATOM 2134 C CA . LEU A 1 266 ? 3.846 16.562 27.594 1 97.5 266 LEU A CA 1
ATOM 2135 C C . LEU A 1 266 ? 4.871 17.188 28.531 1 97.5 266 LEU A C 1
ATOM 2137 O O . LEU A 1 266 ? 5.082 18.391 28.531 1 97.5 266 LEU A O 1
ATOM 2141 N N . GLN A 1 267 ? 5.512 16.328 29.266 1 96.81 267 GLN A N 1
ATOM 2142 C CA . GLN A 1 267 ? 6.453 16.797 30.266 1 96.81 267 GLN A CA 1
ATOM 2143 C C . GLN A 1 267 ? 7.75 17.297 29.625 1 96.81 267 GLN A C 1
ATOM 2145 O O . GLN A 1 267 ? 8.258 18.359 29.984 1 96.81 267 GLN A O 1
ATOM 2150 N N . ARG A 1 268 ? 8.234 16.594 28.656 1 96.12 268 ARG A N 1
ATOM 2151 C CA . ARG A 1 268 ? 9.594 16.844 28.172 1 96.12 268 ARG A CA 1
ATOM 2152 C C . ARG A 1 268 ? 9.578 17.734 26.953 1 96.12 268 ARG A C 1
ATOM 2154 O O . ARG A 1 268 ? 10.562 18.406 26.656 1 96.12 268 ARG A O 1
ATOM 2161 N N . VAL A 1 269 ? 8.523 17.75 26.203 1 97.12 269 VAL A N 1
ATOM 2162 C CA . VAL A 1 269 ? 8.5 18.5 24.953 1 97.12 269 VAL A CA 1
ATOM 2163 C C . VAL A 1 269 ? 7.652 19.766 25.125 1 97.12 269 VAL A C 1
ATOM 2165 O O . VAL A 1 269 ? 8.117 20.875 24.859 1 97.12 269 VAL A O 1
ATOM 2168 N N . VAL A 1 270 ? 6.422 19.672 25.594 1 96.19 270 VAL A N 1
ATOM 2169 C CA . VAL A 1 270 ? 5.535 20.812 25.734 1 96.19 270 VAL A CA 1
ATOM 2170 C C . VAL A 1 270 ? 5.918 21.609 26.984 1 96.19 270 VAL A C 1
ATOM 2172 O O . VAL A 1 270 ? 6.121 22.828 26.922 1 96.19 270 VAL A O 1
ATOM 2175 N N . GLY A 1 271 ? 6.039 20.953 28.078 1 94.12 271 GLY A N 1
ATOM 2176 C CA . GLY A 1 271 ? 6.422 21.609 29.312 1 94.12 271 GLY A CA 1
ATOM 2177 C C . GLY A 1 271 ? 5.25 22.25 30.031 1 94.12 271 GLY A C 1
ATOM 2178 O O . GLY A 1 271 ? 4.266 22.641 29.406 1 94.12 271 GLY A O 1
ATOM 2179 N N . LYS A 1 272 ? 5.438 22.438 31.25 1 90.69 272 LYS A N 1
ATOM 2180 C CA . LYS A 1 272 ? 4.414 23.047 32.094 1 90.69 272 LYS A CA 1
ATOM 2181 C C . LYS A 1 272 ? 4.512 24.578 32.031 1 90.69 272 LYS A C 1
ATOM 2183 O O . LYS A 1 272 ? 5.609 25.125 31.938 1 90.69 272 LYS A O 1
ATOM 2188 N N . LEU A 1 273 ? 3.438 25.172 31.812 1 83.12 273 LEU A N 1
ATOM 2189 C CA . LEU A 1 273 ? 3.328 26.625 31.797 1 83.12 273 LEU A CA 1
ATOM 2190 C C . LEU A 1 273 ? 2.039 27.078 32.469 1 83.12 273 LEU A C 1
ATOM 2192 O O . LEU A 1 273 ? 0.943 26.734 32.031 1 83.12 273 LEU A O 1
ATOM 2196 N N . ASN A 1 274 ? 2.133 27.828 33.531 1 73.94 274 ASN A N 1
ATOM 2197 C CA . ASN A 1 274 ? 0.952 28.047 34.375 1 73.94 274 ASN A CA 1
ATOM 2198 C C . ASN A 1 274 ? 0.288 29.375 34.062 1 73.94 274 ASN A C 1
ATOM 2200 O O . ASN A 1 274 ? -0.895 29.578 34.344 1 73.94 274 ASN A O 1
ATOM 2204 N N . PHE A 1 275 ? 0.798 30.172 33.312 1 82.75 275 PHE A N 1
ATOM 2205 C CA . PHE A 1 275 ? 0.209 31.5 33.375 1 82.75 275 PHE A CA 1
ATOM 2206 C C . PHE A 1 275 ? -0.559 31.828 32.094 1 82.75 275 PHE A C 1
ATOM 2208 O O . PHE A 1 275 ? -1.468 32.656 32.094 1 82.75 275 PHE A O 1
ATOM 2215 N N . THR A 1 276 ? -0.277 31.094 31.031 1 91.75 276 THR A N 1
ATOM 2216 C CA . THR A 1 276 ? -0.942 31.453 29.797 1 91.75 276 THR A CA 1
ATOM 2217 C C . THR A 1 276 ? -1.732 30.266 29.25 1 91.75 276 THR A C 1
ATOM 2219 O O . THR A 1 276 ? -1.268 29.125 29.297 1 91.75 276 THR A O 1
ATOM 2222 N N . PRO A 1 277 ? -2.971 30.594 28.891 1 95.25 277 PRO A N 1
ATOM 2223 C CA . PRO A 1 277 ? -3.764 29.516 28.312 1 95.25 277 PRO A CA 1
ATOM 2224 C C . PRO A 1 277 ? -3.188 29 27 1 95.25 277 PRO A C 1
ATOM 2226 O O . PRO A 1 277 ? -2.66 29.781 26.203 1 95.25 277 PRO A O 1
ATOM 2229 N N . ARG A 1 278 ? -3.268 27.719 26.844 1 96.62 278 ARG A N 1
ATOM 2230 C CA . ARG A 1 278 ? -2.74 27.094 25.641 1 96.62 278 ARG A CA 1
ATOM 2231 C C . ARG A 1 278 ? -3.777 26.156 25.016 1 96.62 278 ARG A C 1
ATOM 2233 O O . ARG A 1 278 ? -4.699 25.703 25.688 1 96.62 278 ARG A O 1
ATOM 2240 N N . LEU A 1 279 ? -3.643 26.031 23.719 1 96.88 279 LEU A N 1
ATOM 2241 C CA . LEU A 1 279 ? -4.508 25.109 22.969 1 96.88 279 LEU A CA 1
ATOM 2242 C C . LEU A 1 279 ? -3.686 24.031 22.281 1 96.88 279 LEU A C 1
ATOM 2244 O O . LEU A 1 279 ? -2.68 24.328 21.641 1 96.88 279 LEU A O 1
ATOM 2248 N N . LEU A 1 280 ? -4.039 22.797 22.516 1 97.19 280 LEU A N 1
ATOM 2249 C CA . LEU A 1 280 ? -3.381 21.656 21.875 1 97.19 280 LEU A CA 1
ATOM 2250 C C . LEU A 1 280 ? -4.344 20.922 20.953 1 97.19 280 LEU A C 1
ATOM 2252 O O . LEU A 1 280 ? -5.336 20.344 21.406 1 97.19 280 LEU A O 1
ATOM 2256 N N . ALA A 1 281 ? -4.059 21 19.672 1 97.06 281 ALA A N 1
ATOM 2257 C CA . ALA A 1 281 ? -4.863 20.297 18.672 1 97.06 281 ALA A CA 1
ATOM 2258 C C . ALA A 1 281 ? -4.223 18.969 18.281 1 97.06 281 ALA A C 1
ATOM 2260 O O . ALA A 1 281 ? -3.082 18.938 17.812 1 97.06 281 ALA A O 1
ATOM 2261 N N . TRP A 1 282 ? -4.902 17.828 18.453 1 96.38 282 TRP A N 1
ATOM 2262 C CA . TRP A 1 282 ? -4.402 16.5 18.094 1 96.38 282 TRP A CA 1
ATOM 2263 C C . TRP A 1 282 ? -5.551 15.562 17.766 1 96.38 282 TRP A C 1
ATOM 2265 O O . TRP A 1 282 ? -6.719 15.953 17.812 1 96.38 282 TRP A O 1
ATOM 2275 N N . ASP A 1 283 ? -5.273 14.391 17.219 1 93.75 283 ASP A N 1
ATOM 2276 C CA . ASP A 1 283 ? -6.305 13.469 16.75 1 93.75 283 ASP A CA 1
ATOM 2277 C C . ASP A 1 283 ? -6.91 12.688 17.922 1 93.75 283 ASP A C 1
ATOM 2279 O O . ASP A 1 283 ? -6.52 12.875 19.062 1 93.75 283 ASP A O 1
ATOM 2283 N N . SER A 1 284 ? -7.91 11.891 17.625 1 92.19 284 SER A N 1
ATOM 2284 C CA . SER A 1 284 ? -8.648 11.156 18.656 1 92.19 284 SER A CA 1
ATOM 2285 C C . SER A 1 284 ? -8.023 9.797 18.922 1 92.19 284 SER A C 1
ATOM 2287 O O . SER A 1 284 ? -8.734 8.828 19.203 1 92.19 284 SER A O 1
ATOM 2289 N N . TYR A 1 285 ? -6.734 9.727 18.75 1 90.81 285 TYR A N 1
ATOM 2290 C CA . TYR A 1 285 ? -6.043 8.492 19.078 1 90.81 285 TYR A CA 1
ATOM 2291 C C . TYR A 1 285 ? -6.293 8.094 20.531 1 90.81 285 TYR A C 1
ATOM 2293 O O . TYR A 1 285 ? -6.402 8.961 21.406 1 90.81 285 TYR A O 1
ATOM 2301 N N . GLY A 1 286 ? -6.387 6.918 20.906 1 90 286 GLY A N 1
ATOM 2302 C CA . GLY A 1 286 ? -6.781 6.391 22.203 1 90 286 GLY A CA 1
ATOM 2303 C C . GLY A 1 286 ? -5.98 6.973 23.359 1 90 286 GLY A C 1
ATOM 2304 O O . GLY A 1 286 ? -6.547 7.348 24.375 1 90 286 GLY A O 1
ATOM 2305 N N . CYS A 1 287 ? -4.75 7.07 23.141 1 92.56 287 CYS A N 1
ATOM 2306 C CA . CYS A 1 287 ? -3.91 7.551 24.234 1 92.56 287 CYS A CA 1
ATOM 2307 C C . CYS A 1 287 ? -4.07 9.055 24.438 1 92.56 287 CYS A C 1
ATOM 2309 O O . CYS A 1 287 ? -3.723 9.586 25.484 1 92.56 287 CYS A O 1
ATOM 2311 N N . HIS A 1 288 ? -4.57 9.789 23.453 1 93.25 288 HIS A N 1
ATOM 2312 C CA . HIS A 1 288 ? -4.77 11.227 23.547 1 93.25 288 HIS A CA 1
ATOM 2313 C C . HIS A 1 288 ? -6.008 11.562 24.375 1 93.25 288 HIS A C 1
ATOM 2315 O O . HIS A 1 288 ? -6.062 12.602 25.031 1 93.25 288 HIS A O 1
ATOM 2321 N N . ILE A 1 289 ? -6.984 10.656 24.25 1 91.88 289 ILE A N 1
ATOM 2322 C CA . ILE A 1 289 ? -8.273 10.977 24.859 1 91.88 289 ILE A CA 1
ATOM 2323 C C . ILE A 1 289 ? -8.484 10.109 26.094 1 91.88 289 ILE A C 1
ATOM 2325 O O . ILE A 1 289 ? -9.578 10.086 26.672 1 91.88 289 ILE A O 1
ATOM 2329 N N . SER A 1 290 ? -7.488 9.469 26.562 1 93.88 290 SER A N 1
ATOM 2330 C CA . SER A 1 290 ? -7.598 8.578 27.703 1 93.88 290 SER A CA 1
ATOM 2331 C C . SER A 1 290 ? -7.77 9.367 29 1 93.88 290 SER A C 1
ATOM 2333 O O . SER A 1 290 ? -7.43 10.547 29.062 1 93.88 290 SER A O 1
ATOM 2335 N N . ALA A 1 291 ? -8.289 8.68 29.969 1 94.19 291 ALA A N 1
ATOM 2336 C CA . ALA A 1 291 ? -8.445 9.281 31.297 1 94.19 291 ALA A CA 1
ATOM 2337 C C . ALA A 1 291 ? -7.094 9.656 31.891 1 94.19 291 ALA A C 1
ATOM 2339 O O . ALA A 1 291 ? -6.961 10.68 32.562 1 94.19 291 ALA A O 1
ATOM 2340 N N . ALA A 1 292 ? -6.191 8.82 31.641 1 95 292 ALA A N 1
ATOM 2341 C CA . ALA A 1 292 ? -4.844 9.07 32.156 1 95 292 ALA A CA 1
ATOM 2342 C C . ALA A 1 292 ? -4.266 10.352 31.562 1 95 292 ALA A C 1
ATOM 2344 O O . ALA A 1 292 ? -3.643 11.141 32.281 1 95 292 ALA A O 1
ATOM 2345 N N . THR A 1 293 ? -4.449 10.539 30.328 1 95.62 293 THR A N 1
ATOM 2346 C CA . THR A 1 293 ? -3.939 11.734 29.672 1 95.62 293 THR A CA 1
ATOM 2347 C C . THR A 1 293 ? -4.676 12.977 30.172 1 95.62 293 THR A C 1
ATOM 2349 O O . THR A 1 293 ? -4.062 14.023 30.391 1 95.62 293 THR A O 1
ATOM 2352 N N . LYS A 1 294 ? -5.934 12.906 30.344 1 94.31 294 LYS A N 1
ATOM 2353 C CA . LYS A 1 294 ? -6.715 14.023 30.859 1 94.31 294 LYS A CA 1
ATOM 2354 C C . LYS A 1 294 ? -6.238 14.422 32.25 1 94.31 294 LYS A C 1
ATOM 2356 O O . LYS A 1 294 ? -6.16 15.602 32.594 1 94.31 294 LYS A O 1
ATOM 2361 N N . ALA A 1 295 ? -5.977 13.414 33.031 1 95.56 295 ALA A N 1
ATOM 2362 C CA . ALA A 1 295 ? -5.461 13.664 34.375 1 95.56 295 ALA A CA 1
ATOM 2363 C C . ALA A 1 295 ? -4.105 14.359 34.312 1 95.56 295 ALA A C 1
ATOM 2365 O O . ALA A 1 295 ? -3.828 15.258 35.125 1 95.56 295 ALA A O 1
ATOM 2366 N N . GLU A 1 296 ? -3.273 13.945 33.438 1 95.38 296 GLU A N 1
ATOM 2367 C CA . GLU A 1 296 ? -1.962 14.562 33.281 1 95.38 296 GLU A CA 1
ATOM 2368 C C . GLU A 1 296 ? -2.09 16.031 32.844 1 95.38 296 GLU A C 1
ATOM 2370 O O . GLU A 1 296 ? -1.347 16.891 33.312 1 95.38 296 GLU A O 1
ATOM 2375 N N . LEU A 1 297 ? -3.002 16.297 31.969 1 94.19 297 LEU A N 1
ATOM 2376 C CA . LEU A 1 297 ? -3.193 17.641 31.438 1 94.19 297 LEU A CA 1
ATOM 2377 C C . LEU A 1 297 ? -3.631 18.609 32.531 1 94.19 297 LEU A C 1
ATOM 2379 O O . LEU A 1 297 ? -3.455 19.828 32.406 1 94.19 297 LEU A O 1
ATOM 2383 N N . LYS A 1 298 ? -4.18 18.125 33.594 1 92.31 298 LYS A N 1
ATOM 2384 C CA . LYS A 1 298 ? -4.629 18.953 34.688 1 92.31 298 LYS A CA 1
ATOM 2385 C C . LYS A 1 298 ? -3.473 19.297 35.625 1 92.31 298 LYS A C 1
ATOM 2387 O O . LYS A 1 298 ? -3.635 20.078 36.562 1 92.31 298 LYS A O 1
ATOM 2392 N N . ARG A 1 299 ? -2.312 18.781 35.312 1 92.06 299 ARG A N 1
ATOM 2393 C CA . ARG A 1 299 ? -1.166 18.922 36.219 1 92.06 299 ARG A CA 1
ATOM 2394 C C . ARG A 1 299 ? -0.335 20.156 35.844 1 92.06 299 ARG A C 1
ATOM 2396 O O . ARG A 1 299 ? 0.888 20.062 35.719 1 92.06 299 ARG A O 1
ATOM 2403 N N . GLY A 1 300 ? -0.971 21.266 35.5 1 90.75 300 GLY A N 1
ATOM 2404 C CA . GLY A 1 300 ? -0.245 22.516 35.406 1 90.75 300 GLY A CA 1
ATOM 2405 C C . GLY A 1 300 ? 0.198 22.859 34 1 90.75 300 GLY A C 1
ATOM 2406 O O . GLY A 1 300 ? 1.183 23.578 33.812 1 90.75 300 GLY A O 1
ATOM 2407 N N . TYR A 1 301 ? -0.384 22.359 33 1 93.81 301 TYR A N 1
ATOM 2408 C CA . TYR A 1 301 ? -0.019 22.688 31.641 1 93.81 301 TYR A CA 1
ATOM 2409 C C . TYR A 1 301 ? -0.863 23.844 31.109 1 93.81 301 TYR A C 1
ATOM 2411 O O . TYR A 1 301 ? -0.489 24.5 30.125 1 93.81 301 TYR A O 1
ATOM 2419 N N . ASN A 1 302 ? -2.068 24.109 31.688 1 94.56 302 ASN A N 1
ATOM 2420 C CA . ASN A 1 302 ? -3.045 25.094 31.234 1 94.56 302 ASN A CA 1
ATOM 2421 C C . ASN A 1 302 ? -3.393 24.906 29.766 1 94.56 302 ASN A C 1
ATOM 2423 O O . ASN A 1 302 ? -3.369 25.859 28.984 1 94.56 302 ASN A O 1
ATOM 2427 N N . ILE A 1 303 ? -3.572 23.641 29.453 1 95.38 303 ILE A N 1
ATOM 2428 C CA . ILE A 1 303 ? -3.848 23.297 28.062 1 95.38 303 ILE A CA 1
ATOM 2429 C C . ILE A 1 303 ? -5.305 22.859 27.906 1 95.38 303 ILE A C 1
ATOM 2431 O O . ILE A 1 303 ? -5.797 22.047 28.688 1 95.38 303 ILE A O 1
ATOM 2435 N N . THR A 1 304 ? -5.973 23.531 27.016 1 94.62 304 THR A N 1
ATOM 2436 C CA . THR A 1 304 ? -7.246 23.016 26.516 1 94.62 304 THR A CA 1
ATOM 2437 C C . THR A 1 304 ? -7.035 22.219 25.234 1 94.62 304 THR A C 1
ATOM 2439 O O . THR A 1 304 ? -6.297 22.641 24.344 1 94.62 304 THR A O 1
ATOM 2442 N N . THR A 1 305 ? -7.66 21.047 25.172 1 95.12 305 THR A N 1
ATOM 2443 C CA . THR A 1 305 ? -7.418 20.188 24.016 1 95.12 305 THR A CA 1
ATOM 2444 C C . THR A 1 305 ? -8.523 20.359 22.984 1 95.12 305 THR A C 1
ATOM 2446 O O . THR A 1 305 ? -9.688 20.578 23.328 1 95.12 305 THR A O 1
ATOM 2449 N N . ALA A 1 306 ? -8.117 20.422 21.766 1 95.69 306 ALA A N 1
ATOM 2450 C CA . ALA A 1 306 ? -9.016 20.328 20.625 1 95.69 306 ALA A CA 1
ATOM 2451 C C . ALA A 1 306 ? -8.805 19.016 19.875 1 95.69 306 ALA A C 1
ATOM 2453 O O . ALA A 1 306 ? -7.863 18.875 19.094 1 95.69 306 ALA A O 1
ATOM 2454 N N . VAL A 1 307 ? -9.695 18.125 20.062 1 95.19 307 VAL A N 1
ATOM 2455 C CA . VAL A 1 307 ? -9.547 16.781 19.5 1 95.19 307 VAL A CA 1
ATOM 2456 C C . VAL A 1 307 ? -10.211 16.719 18.125 1 95.19 307 VAL A C 1
ATOM 2458 O O . VAL A 1 307 ? -11.406 16.984 18 1 95.19 307 VAL A O 1
ATOM 2461 N N . ILE A 1 308 ? -9.438 16.391 17.172 1 94.25 308 ILE A N 1
ATOM 2462 C CA . ILE A 1 308 ? -9.969 16.219 15.828 1 94.25 308 ILE A CA 1
ATOM 2463 C C . ILE A 1 308 ? -10.836 14.961 15.773 1 94.25 308 ILE A C 1
ATOM 2465 O O . ILE A 1 308 ? -10.406 13.875 16.172 1 94.25 308 ILE A O 1
ATOM 2469 N N . PRO A 1 309 ? -12 15.18 15.266 1 89.81 309 PRO A N 1
ATOM 2470 C CA . PRO A 1 309 ? -12.922 14.039 15.25 1 89.81 309 PRO A CA 1
ATOM 2471 C C . PRO A 1 309 ? -12.391 12.883 14.406 1 89.81 309 PRO A C 1
ATOM 2473 O O . PRO A 1 309 ? -11.648 13.094 13.445 1 89.81 309 PRO A O 1
ATOM 2476 N N . GLY A 1 310 ? -12.844 11.734 14.805 1 85 310 GLY A N 1
ATOM 2477 C CA . GLY A 1 310 ? -12.422 10.547 14.086 1 85 310 GLY A CA 1
ATOM 2478 C C . GLY A 1 310 ? -12.734 10.609 12.602 1 85 310 GLY A C 1
ATOM 2479 O O . GLY A 1 310 ? -13.812 11.031 12.203 1 85 310 GLY A O 1
ATOM 2480 N N . GLY A 1 311 ? -11.789 10.258 11.781 1 81.19 311 GLY A N 1
ATOM 2481 C CA . GLY A 1 311 ? -11.977 10.219 10.344 1 81.19 311 GLY A CA 1
ATOM 2482 C C . GLY A 1 311 ? -11.727 11.555 9.672 1 81.19 311 GLY A C 1
ATOM 2483 O O . GLY A 1 311 ? -11.766 11.656 8.445 1 81.19 311 GLY A O 1
ATOM 2484 N N . CYS A 1 312 ? -11.453 12.555 10.398 1 90.12 312 CYS A N 1
ATOM 2485 C CA . CYS A 1 312 ? -11.352 13.891 9.828 1 90.12 312 CYS A CA 1
ATOM 2486 C C . CYS A 1 312 ? -9.891 14.328 9.727 1 90.12 312 CYS A C 1
ATOM 2488 O O . CYS A 1 312 ? -9.602 15.422 9.227 1 90.12 312 CYS A O 1
ATOM 2490 N N . THR A 1 313 ? -8.961 13.5 10.109 1 90.25 313 THR A N 1
ATOM 2491 C CA . THR A 1 313 ? -7.555 13.883 10.133 1 90.25 313 THR A CA 1
ATOM 2492 C C . THR A 1 313 ? -7.059 14.211 8.727 1 90.25 313 THR A C 1
ATOM 2494 O O . THR A 1 313 ? -6.273 15.141 8.539 1 90.25 313 THR A O 1
ATOM 2497 N N . LYS A 1 314 ? -7.574 13.562 7.785 1 86.62 314 LYS A N 1
ATOM 2498 C CA . LYS A 1 314 ? -7.125 13.766 6.41 1 86.62 314 LYS A CA 1
ATOM 2499 C C . LYS A 1 314 ? -7.613 15.109 5.863 1 86.62 314 LYS A C 1
ATOM 2501 O O . LYS A 1 314 ? -7.117 15.586 4.844 1 86.62 314 LYS A O 1
ATOM 2506 N N . TYR A 1 315 ? -8.516 15.766 6.582 1 88.88 315 TYR A N 1
ATOM 2507 C CA . TYR A 1 315 ? -9.117 16.984 6.074 1 88.88 315 TYR A CA 1
ATOM 2508 C C . TYR A 1 315 ? -8.555 18.219 6.793 1 88.88 315 TYR A C 1
ATOM 2510 O O . TYR A 1 315 ? -8.516 19.312 6.23 1 88.88 315 TYR A O 1
ATOM 2518 N N . ILE A 1 316 ? -8.211 17.984 8.078 1 93.38 316 ILE A N 1
ATOM 2519 C CA . ILE A 1 316 ? -8.023 19.219 8.828 1 93.38 316 ILE A CA 1
ATOM 2520 C C . ILE A 1 316 ? -6.77 19.109 9.695 1 93.38 316 ILE A C 1
ATOM 2522 O O . ILE A 1 316 ? -6.34 20.094 10.305 1 93.38 316 ILE A O 1
ATOM 2526 N N . GLN A 1 317 ? -6.121 17.984 9.734 1 94.31 317 GLN A N 1
ATOM 2527 C CA . GLN A 1 317 ? -4.926 17.828 10.562 1 94.31 317 GLN A CA 1
ATOM 2528 C C . GLN A 1 317 ? -3.689 18.375 9.844 1 94.31 317 GLN A C 1
ATOM 2530 O O . GLN A 1 317 ? -3.316 17.875 8.781 1 94.31 317 GLN A O 1
ATOM 2535 N N . ALA A 1 318 ? -3.062 19.266 10.406 1 93.75 318 ALA A N 1
ATOM 2536 C CA . ALA A 1 318 ? -1.991 20.031 9.773 1 93.75 318 ALA A CA 1
ATOM 2537 C C . ALA A 1 318 ? -0.852 19.125 9.328 1 93.75 318 ALA A C 1
ATOM 2539 O O . ALA A 1 318 ? -0.39 19.203 8.188 1 93.75 318 ALA A O 1
ATOM 2540 N N . PRO A 1 319 ? -0.391 18.203 10.219 1 93.06 319 PRO A N 1
ATOM 2541 C CA . PRO A 1 319 ? 0.701 17.328 9.789 1 93.06 319 PRO A CA 1
ATOM 2542 C C . PRO A 1 319 ? 0.323 16.469 8.586 1 93.06 319 PRO A C 1
ATOM 2544 O O . PRO A 1 319 ? 1.137 16.266 7.676 1 93.06 319 PRO A O 1
ATOM 2547 N N . ASP A 1 320 ? -0.89 16.016 8.508 1 91.25 320 ASP A N 1
ATOM 2548 C CA . ASP A 1 320 ? -1.322 15.156 7.41 1 91.25 320 ASP A CA 1
ATOM 2549 C C . ASP A 1 320 ? -1.457 15.945 6.109 1 91.25 320 ASP A C 1
ATOM 2551 O O . ASP A 1 320 ? -1.21 15.406 5.027 1 91.25 320 ASP A O 1
ATOM 2555 N N . ILE A 1 321 ? -1.765 17.141 6.23 1 91.5 321 ILE A N 1
ATOM 2556 C CA . ILE A 1 321 ? -2.068 17.953 5.055 1 91.5 321 ILE A CA 1
ATOM 2557 C C . ILE A 1 321 ? -0.796 18.625 4.551 1 91.5 321 ILE A C 1
ATOM 2559 O O . ILE A 1 321 ? -0.573 18.719 3.34 1 91.5 321 ILE A O 1
ATOM 2563 N N . VAL A 1 322 ? 0.047 19.031 5.5 1 93.69 322 VAL A N 1
ATOM 2564 C CA . VAL A 1 322 ? 1.083 19.953 5.039 1 93.69 322 VAL A CA 1
ATOM 2565 C C . VAL A 1 322 ? 2.457 19.422 5.445 1 93.69 322 VAL A C 1
ATOM 2567 O O . VAL A 1 322 ? 3.41 19.484 4.664 1 93.69 322 VAL A O 1
ATOM 2570 N N . TRP A 1 323 ? 2.613 18.812 6.637 1 95.06 323 TRP A N 1
ATOM 2571 C CA . TRP A 1 323 ? 3.93 18.578 7.219 1 95.06 323 TRP A CA 1
ATOM 2572 C C . TRP A 1 323 ? 4.516 17.266 6.734 1 95.06 323 TRP A C 1
ATOM 2574 O O . TRP A 1 323 ? 5.691 17.203 6.363 1 95.06 323 TRP A O 1
ATOM 2584 N N . ASN A 1 324 ? 3.717 16.266 6.734 1 92.69 324 ASN A N 1
ATOM 2585 C CA . ASN A 1 324 ? 4.211 14.898 6.664 1 92.69 324 ASN A CA 1
ATOM 2586 C C . ASN A 1 324 ? 4.852 14.594 5.312 1 92.69 324 ASN A C 1
ATOM 2588 O O . ASN A 1 324 ? 5.883 13.93 5.242 1 92.69 324 ASN A O 1
ATOM 2592 N N . GLN A 1 325 ? 4.305 15.109 4.277 1 92.25 325 GLN A N 1
ATOM 2593 C CA . GLN A 1 325 ? 4.812 14.789 2.949 1 92.25 325 GLN A CA 1
ATOM 2594 C C . GLN A 1 325 ? 6.238 15.305 2.764 1 92.25 325 GLN A C 1
ATOM 2596 O O . GLN A 1 325 ? 7.148 14.531 2.457 1 92.25 325 GLN A O 1
ATOM 2601 N N . PRO A 1 326 ? 6.48 16.594 2.98 1 94.81 326 PRO A N 1
ATOM 2602 C CA . PRO A 1 326 ? 7.859 17.078 2.844 1 94.81 326 PRO A CA 1
ATOM 2603 C C . PRO A 1 326 ? 8.797 16.453 3.877 1 94.81 326 PRO A C 1
ATOM 2605 O O . PRO A 1 326 ? 9.977 16.219 3.582 1 94.81 326 PRO A O 1
ATOM 2608 N N . PHE A 1 327 ? 8.344 16.25 5.07 1 96.81 327 PHE A N 1
ATOM 2609 C CA . PHE A 1 327 ? 9.141 15.617 6.117 1 96.81 327 PHE A CA 1
ATOM 2610 C C . PHE A 1 327 ? 9.609 14.227 5.688 1 96.81 327 PHE A C 1
ATOM 2612 O O . PHE A 1 327 ? 10.805 13.922 5.742 1 96.81 327 PHE A O 1
ATOM 2619 N N . LYS A 1 328 ? 8.695 13.406 5.199 1 95.5 328 LYS A N 1
ATOM 2620 C CA . LYS A 1 328 ? 9.023 12.055 4.762 1 95.5 328 LYS A CA 1
ATOM 2621 C C . LYS A 1 328 ? 9.875 12.07 3.498 1 95.5 328 LYS A C 1
ATOM 2623 O O . LYS A 1 328 ? 1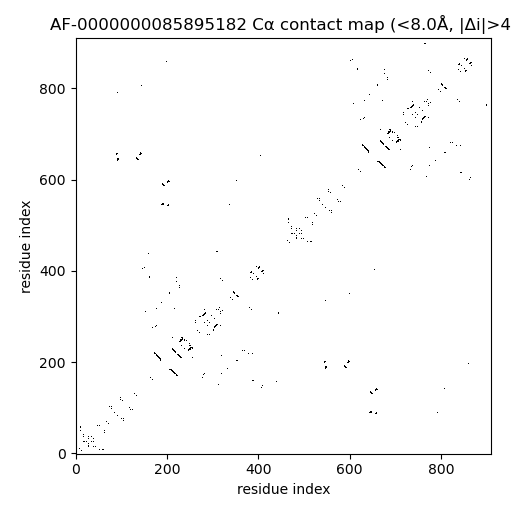0.734 11.211 3.309 1 95.5 328 LYS A O 1
ATOM 2628 N N . ALA A 1 329 ? 9.617 13.031 2.637 1 93.31 329 ALA A N 1
ATOM 2629 C CA . ALA A 1 329 ? 10.445 13.172 1.438 1 93.31 329 ALA A CA 1
ATOM 2630 C C . ALA A 1 329 ? 11.906 13.391 1.803 1 93.31 329 ALA A C 1
ATOM 2632 O O . ALA A 1 329 ? 12.805 12.805 1.181 1 93.31 329 ALA A O 1
ATOM 2633 N N . SER A 1 330 ? 12.094 14.219 2.773 1 95.5 330 SER A N 1
ATOM 2634 C CA . SER A 1 330 ? 13.453 14.469 3.246 1 95.5 330 SER A CA 1
ATOM 2635 C C . SER A 1 330 ? 14.086 13.203 3.814 1 95.5 330 SER A C 1
ATOM 2637 O O . SER A 1 330 ? 15.266 12.945 3.596 1 95.5 330 SER A O 1
ATOM 2639 N N . LEU A 1 331 ? 13.344 12.453 4.504 1 96.81 331 LEU A N 1
ATOM 2640 C CA . LEU A 1 331 ? 13.828 11.195 5.07 1 96.81 331 LEU A CA 1
ATOM 2641 C C . LEU A 1 331 ? 14.172 10.203 3.967 1 96.81 331 LEU A C 1
ATOM 2643 O O . LEU A 1 331 ? 15.195 9.508 4.043 1 96.81 331 LEU A O 1
ATOM 2647 N N . HIS A 1 332 ? 13.32 10.141 2.947 1 95 332 HIS A N 1
ATOM 2648 C CA . HIS A 1 332 ? 13.594 9.273 1.808 1 95 332 HIS A CA 1
ATOM 2649 C C . HIS A 1 332 ? 14.906 9.648 1.13 1 95 332 HIS A C 1
ATOM 2651 O O . HIS A 1 332 ? 15.672 8.773 0.724 1 95 332 HIS A O 1
ATOM 2657 N N . GLU A 1 333 ? 15.109 10.898 1.03 1 91.75 333 GLU A N 1
ATOM 2658 C CA . GLU A 1 333 ? 16.359 11.375 0.438 1 91.75 333 GLU A CA 1
ATOM 2659 C C . GLU A 1 333 ? 17.562 10.93 1.255 1 91.75 333 GLU A C 1
ATOM 2661 O O . GLU A 1 333 ? 18.562 10.484 0.694 1 91.75 333 GLU A O 1
ATOM 2666 N N . SER A 1 334 ? 17.438 11.094 2.557 1 94.38 334 SER A N 1
ATOM 2667 C CA . SER A 1 334 ? 18.516 10.664 3.436 1 94.38 334 SER A CA 1
ATOM 2668 C C . SER A 1 334 ? 18.75 9.164 3.305 1 94.38 334 SER A C 1
ATOM 2670 O O . SER A 1 334 ? 19.906 8.719 3.258 1 94.38 334 SER A O 1
ATOM 2672 N N . TYR A 1 335 ? 17.734 8.422 3.219 1 95.62 335 TYR A N 1
ATOM 2673 C CA . TYR A 1 335 ? 17.828 6.977 3.072 1 95.62 335 TYR A CA 1
ATOM 2674 C C . TYR A 1 335 ? 18.5 6.605 1.754 1 95.62 335 TYR A C 1
ATOM 2676 O O . TYR A 1 335 ? 19.406 5.762 1.723 1 95.62 335 TYR A O 1
ATOM 2684 N N . ASP A 1 336 ? 18.078 7.25 0.703 1 91.88 336 ASP A N 1
ATOM 2685 C CA . ASP A 1 336 ? 18.641 6.984 -0.614 1 91.88 336 ASP A CA 1
ATOM 2686 C C . ASP A 1 336 ? 20.141 7.297 -0.64 1 91.88 336 ASP A C 1
ATOM 2688 O O . ASP A 1 336 ? 20.922 6.539 -1.209 1 91.88 336 ASP A O 1
ATOM 2692 N N . ASN A 1 337 ? 20.484 8.383 -0.066 1 90.12 337 ASN A N 1
ATOM 2693 C CA . ASN A 1 337 ? 21.891 8.766 -0.005 1 90.12 337 ASN A CA 1
ATOM 2694 C C . ASN A 1 337 ? 22.703 7.773 0.814 1 90.12 337 ASN A C 1
ATOM 2696 O O . ASN A 1 337 ? 23.844 7.453 0.454 1 90.12 337 ASN A O 1
ATOM 2700 N N . TRP A 1 338 ? 22.125 7.383 1.887 1 94.06 338 TRP A N 1
ATOM 2701 C CA . TRP A 1 338 ? 22.781 6.395 2.732 1 94.06 338 TRP A CA 1
ATOM 2702 C C . TRP A 1 338 ? 23 5.086 1.98 1 94.06 338 TRP A C 1
ATOM 2704 O O . TRP A 1 338 ? 24.078 4.492 2.043 1 94.06 338 TRP A O 1
ATOM 2714 N N . MET A 1 339 ? 22.031 4.621 1.267 1 92.38 339 MET A N 1
ATOM 2715 C CA . MET A 1 339 ? 22.109 3.379 0.506 1 92.38 339 MET A CA 1
ATOM 2716 C C . MET A 1 339 ? 23.156 3.48 -0.601 1 92.38 339 MET A C 1
ATOM 2718 O O . MET A 1 339 ? 23.844 2.508 -0.895 1 92.38 339 MET A O 1
ATOM 2722 N N . ALA A 1 340 ? 23.203 4.582 -1.183 1 87.62 340 ALA A N 1
ATOM 2723 C CA . ALA A 1 340 ? 24.125 4.793 -2.303 1 87.62 340 ALA A CA 1
ATOM 2724 C C . ALA A 1 340 ? 25.562 4.941 -1.814 1 87.62 340 ALA A C 1
ATOM 2726 O O . ALA A 1 340 ? 26.5 4.652 -2.553 1 87.62 340 ALA A O 1
ATOM 2727 N N . GLY A 1 341 ? 25.656 5.332 -0.61 1 84.62 341 GLY A N 1
ATOM 2728 C CA . GLY A 1 341 ? 27 5.582 -0.09 1 84.62 341 GLY A CA 1
ATOM 2729 C C . GLY A 1 341 ? 27.578 4.395 0.652 1 84.62 341 GLY A C 1
ATOM 2730 O O . GLY A 1 341 ? 26.938 3.342 0.75 1 84.62 341 GLY A O 1
ATOM 2731 N N . ASP A 1 342 ? 28.844 4.602 1.087 1 79.62 342 ASP A N 1
ATOM 2732 C CA . ASP A 1 342 ? 29.547 3.514 1.762 1 79.62 342 ASP A CA 1
ATOM 2733 C C . ASP A 1 342 ? 29.781 3.846 3.232 1 79.62 342 ASP A C 1
ATOM 2735 O O . ASP A 1 342 ? 30.406 3.061 3.959 1 79.62 342 ASP A O 1
ATOM 2739 N N . VAL A 1 343 ? 29.156 4.867 3.553 1 81.5 343 VAL A N 1
ATOM 2740 C CA . VAL A 1 343 ? 29.422 5.301 4.918 1 81.5 343 VAL A CA 1
ATOM 2741 C C . VAL A 1 343 ? 28.344 4.766 5.852 1 81.5 343 VAL A C 1
ATOM 2743 O O . VAL A 1 343 ? 27.188 4.645 5.461 1 81.5 343 VAL A O 1
ATOM 2746 N N . ASP A 1 344 ? 28.797 4.336 7.117 1 83.25 344 ASP A N 1
ATOM 2747 C CA . ASP A 1 344 ? 27.891 3.979 8.211 1 83.25 344 ASP A CA 1
ATOM 2748 C C . ASP A 1 344 ? 27.078 2.74 7.867 1 83.25 344 ASP A C 1
ATOM 2750 O O . ASP A 1 344 ? 25.859 2.711 8.094 1 83.25 344 ASP A O 1
ATOM 2754 N N . LYS A 1 345 ? 27.703 1.898 7.129 1 89.88 345 LYS A N 1
ATOM 2755 C CA . LYS A 1 345 ? 27.031 0.637 6.812 1 89.88 345 LYS A CA 1
ATOM 2756 C C . LYS A 1 345 ? 27.625 -0.511 7.633 1 89.88 345 LYS A C 1
ATOM 2758 O O . LYS A 1 345 ? 28.828 -0.565 7.859 1 89.88 345 LYS A O 1
ATOM 2763 N N . GLU A 1 346 ? 26.75 -1.213 8.18 1 89.12 346 GLU A N 1
ATOM 2764 C CA . GLU A 1 346 ? 27.141 -2.41 8.914 1 89.12 346 GLU A CA 1
ATOM 2765 C C . GLU A 1 346 ? 26.578 -3.67 8.258 1 89.12 346 GLU A C 1
ATOM 2767 O O . GLU A 1 346 ? 25.547 -3.621 7.59 1 89.12 346 GLU A O 1
ATOM 2772 N N . TYR A 1 347 ? 27.281 -4.699 8.391 1 89 347 TYR A N 1
ATOM 2773 C CA . TYR A 1 347 ? 26.875 -5.961 7.781 1 89 347 TYR A CA 1
ATOM 2774 C C . TYR A 1 347 ? 26.828 -7.078 8.82 1 89 347 TYR A C 1
ATOM 2776 O O . TYR A 1 347 ? 27.562 -7.043 9.812 1 89 347 TYR A O 1
ATOM 2784 N N . THR A 1 348 ? 25.953 -7.992 8.602 1 87.81 348 THR A N 1
ATOM 2785 C CA . THR A 1 348 ? 25.891 -9.18 9.445 1 87.81 348 THR A CA 1
ATOM 2786 C C . THR A 1 348 ? 27.016 -10.156 9.094 1 87.81 348 THR A C 1
ATOM 2788 O O . THR A 1 348 ? 27.734 -9.953 8.117 1 87.81 348 THR A O 1
ATOM 2791 N N . ALA A 1 349 ? 27.094 -11.203 9.938 1 85.88 349 ALA A N 1
ATOM 2792 C CA . ALA A 1 349 ? 28.109 -12.227 9.688 1 85.88 349 ALA A CA 1
ATOM 2793 C C . ALA A 1 349 ? 27.859 -12.922 8.344 1 85.88 349 ALA A C 1
ATOM 2795 O O . ALA A 1 349 ? 28.812 -13.328 7.668 1 85.88 349 ALA A O 1
ATOM 2796 N N . GLY A 1 350 ? 26.625 -12.953 7.926 1 79 350 GLY A N 1
ATOM 2797 C CA . GLY A 1 350 ? 26.266 -13.586 6.668 1 79 350 GLY A CA 1
ATOM 2798 C C . GLY A 1 350 ? 26.406 -12.664 5.473 1 79 350 GLY A C 1
ATOM 2799 O O . GLY A 1 350 ? 26.125 -13.062 4.34 1 79 350 GLY A O 1
ATOM 2800 N N . GLY A 1 351 ? 26.828 -11.367 5.695 1 81.19 351 GLY A N 1
ATOM 2801 C CA . GLY A 1 351 ? 27.094 -10.438 4.609 1 81.19 351 GLY A CA 1
ATOM 2802 C C . GLY A 1 351 ? 25.875 -9.602 4.238 1 81.19 351 GLY A C 1
ATOM 2803 O O . GLY A 1 351 ? 25.906 -8.883 3.236 1 81.19 351 GLY A O 1
ATOM 2804 N N . ASN A 1 352 ? 24.844 -9.703 4.984 1 84.38 352 ASN A N 1
ATOM 2805 C CA . ASN A 1 352 ? 23.656 -8.898 4.73 1 84.38 352 ASN A CA 1
ATOM 2806 C C . ASN A 1 352 ? 23.781 -7.5 5.332 1 84.38 352 ASN A C 1
ATOM 2808 O O . ASN A 1 352 ? 24.312 -7.344 6.434 1 84.38 352 ASN A O 1
ATOM 2812 N N . MET A 1 353 ? 23.422 -6.566 4.609 1 88.94 353 MET A N 1
ATOM 2813 C CA . MET A 1 353 ? 23.453 -5.195 5.105 1 88.94 353 MET A CA 1
ATOM 2814 C C . MET A 1 353 ? 22.469 -5.012 6.258 1 88.94 353 MET A C 1
ATOM 2816 O O . MET A 1 353 ? 21.328 -5.445 6.176 1 88.94 353 MET A O 1
ATOM 2820 N N . ARG A 1 354 ? 22.906 -4.426 7.32 1 91.38 354 ARG A N 1
ATOM 2821 C CA . ARG A 1 354 ? 22.031 -4.133 8.461 1 91.38 354 ARG A CA 1
ATOM 2822 C C . ARG A 1 354 ? 21.219 -2.865 8.227 1 91.38 354 ARG A C 1
ATOM 2824 O O . ARG A 1 354 ? 21.594 -2.035 7.391 1 91.38 354 ARG A O 1
ATOM 2831 N N . ALA A 1 355 ? 20.156 -2.787 8.922 1 93.19 355 ALA A N 1
ATOM 2832 C CA . ALA A 1 355 ? 19.359 -1.565 8.875 1 93.19 355 ALA A CA 1
ATOM 2833 C C . ALA A 1 355 ? 20.156 -0.367 9.375 1 93.19 355 ALA A C 1
ATOM 2835 O O . ALA A 1 355 ? 21.172 -0.531 10.062 1 93.19 355 ALA A O 1
ATOM 2836 N N . PRO A 1 356 ? 19.766 0.824 8.953 1 94.12 356 PRO A N 1
ATOM 2837 C CA . PRO A 1 356 ? 20.438 1.994 9.516 1 94.12 356 PRO A CA 1
ATOM 2838 C C . PRO A 1 356 ? 20.406 2.016 11.047 1 94.12 356 PRO A C 1
ATOM 2840 O O . PRO A 1 356 ? 19.406 1.635 11.648 1 94.12 356 PRO A O 1
ATOM 2843 N N . ALA A 1 357 ? 21.5 2.424 11.57 1 93.62 357 ALA A N 1
ATOM 2844 C CA . ALA A 1 357 ? 21.578 2.523 13.023 1 93.62 357 ALA A CA 1
ATOM 2845 C C . ALA A 1 357 ? 20.531 3.494 13.555 1 93.62 357 ALA A C 1
ATOM 2847 O O . ALA A 1 357 ? 20.203 4.492 12.906 1 93.62 357 ALA A O 1
ATOM 2848 N N . ARG A 1 358 ? 20.047 3.186 14.719 1 94.94 358 ARG A N 1
ATOM 2849 C CA . ARG A 1 358 ? 19.031 4.031 15.328 1 94.94 358 ARG A CA 1
ATOM 2850 C C . ARG A 1 358 ? 19.516 5.465 15.477 1 94.94 358 ARG A C 1
ATOM 2852 O O . ARG A 1 358 ? 18.766 6.414 15.242 1 94.94 358 ARG A O 1
ATOM 2859 N N . ARG A 1 359 ? 20.734 5.625 15.852 1 94.19 359 ARG A N 1
ATOM 2860 C CA . ARG A 1 359 ? 21.312 6.957 16 1 94.19 359 ARG A CA 1
ATOM 2861 C C . ARG A 1 359 ? 21.266 7.727 14.688 1 94.19 359 ARG A C 1
ATOM 2863 O O . ARG A 1 359 ? 21.047 8.938 14.68 1 94.19 359 ARG A O 1
ATOM 2870 N N . LEU A 1 360 ? 21.531 6.996 13.641 1 95.19 360 LEU A N 1
ATOM 2871 C CA . LEU A 1 360 ? 21.484 7.617 12.32 1 95.19 360 LEU A CA 1
ATOM 2872 C C . LEU A 1 360 ? 20.062 8.07 11.977 1 95.19 360 LEU A C 1
ATOM 2874 O O . LEU A 1 360 ? 19.875 9.156 11.422 1 95.19 360 LEU A O 1
ATOM 2878 N N . LEU A 1 361 ? 19.109 7.234 12.305 1 96.38 361 LEU A N 1
ATOM 2879 C CA . LEU A 1 361 ? 17.703 7.578 12.062 1 96.38 361 LEU A CA 1
ATOM 2880 C C . LEU A 1 361 ? 17.312 8.828 12.836 1 96.38 361 LEU A C 1
ATOM 2882 O O . LEU A 1 361 ? 16.609 9.688 12.32 1 96.38 361 LEU A O 1
ATOM 2886 N N . VAL A 1 362 ? 17.781 8.914 14.07 1 97.31 362 VAL A N 1
ATOM 2887 C CA . VAL A 1 362 ? 17.516 10.086 14.898 1 97.31 362 VAL A CA 1
ATOM 2888 C C . VAL A 1 362 ? 18.094 11.328 14.227 1 97.31 362 VAL A C 1
ATOM 2890 O O . VAL A 1 362 ? 17.422 12.367 14.141 1 97.31 362 VAL A O 1
ATOM 2893 N N . SER A 1 363 ? 19.25 11.18 13.711 1 96.44 363 SER A N 1
ATOM 2894 C CA . SER A 1 363 ? 19.891 12.305 13.031 1 96.44 363 SER A CA 1
ATOM 2895 C C . SER A 1 363 ? 19.094 12.719 11.797 1 96.44 363 SER A C 1
ATOM 2897 O O . SER A 1 363 ? 18.969 13.906 11.508 1 96.44 363 SER A O 1
ATOM 2899 N N . TRP A 1 364 ? 18.609 11.719 11.07 1 97.44 364 TRP A N 1
ATOM 2900 C CA . TRP A 1 364 ? 17.812 12.008 9.883 1 97.44 364 TRP A CA 1
ATOM 2901 C C . TRP A 1 364 ? 16.531 12.758 10.258 1 97.44 364 TRP A C 1
ATOM 2903 O O . TRP A 1 364 ? 16.141 13.695 9.562 1 97.44 364 TRP A O 1
ATOM 2913 N N . VAL A 1 365 ? 15.93 12.375 11.336 1 97.94 365 VAL A N 1
ATOM 2914 C CA . VAL A 1 365 ? 14.688 13 11.781 1 97.94 365 VAL A CA 1
ATOM 2915 C C . VAL A 1 365 ? 14.953 14.453 12.164 1 97.94 365 VAL A C 1
ATOM 2917 O O . VAL A 1 365 ? 14.203 15.352 11.766 1 97.94 365 VAL A O 1
ATOM 2920 N N . ILE A 1 366 ? 16.031 14.695 12.906 1 97.5 366 ILE A N 1
ATOM 2921 C CA . ILE A 1 366 ? 16.375 16.047 13.32 1 97.5 366 ILE A CA 1
ATOM 2922 C C . ILE A 1 366 ? 16.609 16.922 12.094 1 97.5 366 ILE A C 1
ATOM 2924 O O . ILE A 1 366 ? 16.078 18.031 12 1 97.5 366 ILE A O 1
ATOM 2928 N N . GLN A 1 367 ? 17.312 16.391 11.164 1 97 367 GLN A N 1
ATOM 2929 C CA . GLN A 1 367 ? 17.641 17.141 9.961 1 97 367 GLN A CA 1
ATOM 2930 C C . GLN A 1 367 ? 16.391 17.438 9.133 1 97 367 GLN A C 1
ATOM 2932 O O . GLN A 1 367 ? 16.219 18.547 8.633 1 97 367 GLN A O 1
ATOM 2937 N N . ALA A 1 368 ? 15.578 16.422 8.953 1 97.44 368 ALA A N 1
ATOM 2938 C CA . ALA A 1 368 ? 14.344 16.594 8.18 1 97.44 368 ALA A CA 1
ATOM 2939 C C . ALA A 1 368 ? 13.43 17.625 8.828 1 97.44 368 ALA A C 1
ATOM 2941 O O . ALA A 1 368 ? 12.805 18.438 8.141 1 97.44 368 ALA A O 1
ATOM 2942 N N . TRP A 1 369 ? 13.375 17.578 10.109 1 97.06 369 TRP A N 1
ATOM 2943 C CA . TRP A 1 369 ? 12.531 18.5 10.867 1 97.06 369 TRP A CA 1
ATOM 2944 C C . TRP A 1 369 ? 13.047 19.922 10.75 1 97.06 369 TRP A C 1
ATOM 2946 O O . TRP A 1 369 ? 12.266 20.859 10.562 1 97.06 369 TRP A O 1
ATOM 2956 N N . GLU A 1 370 ? 14.32 20.062 10.82 1 95.62 370 GLU A N 1
ATOM 2957 C CA . GLU A 1 370 ? 14.953 21.375 10.703 1 95.62 370 GLU A CA 1
ATOM 2958 C C . GLU A 1 370 ? 14.797 21.953 9.297 1 95.62 370 GLU A C 1
ATOM 2960 O O . GLU A 1 370 ? 14.625 23.156 9.125 1 95.62 370 GLU A O 1
ATOM 2965 N N . LYS A 1 371 ? 14.781 21.109 8.336 1 95.19 371 LYS A N 1
ATOM 2966 C CA . LYS A 1 371 ? 14.727 21.516 6.938 1 95.19 371 LYS A CA 1
ATOM 2967 C C . LYS A 1 371 ? 13.336 22.016 6.562 1 95.19 371 LYS A C 1
ATOM 2969 O O . LYS A 1 371 ? 13.18 22.75 5.594 1 95.19 371 LYS A O 1
ATOM 2974 N N . LEU A 1 372 ? 12.32 21.625 7.293 1 95.12 372 LEU A N 1
ATOM 2975 C CA . LEU A 1 372 ? 10.953 22.016 6.969 1 95.12 372 LEU A CA 1
ATOM 2976 C C . LEU A 1 372 ? 10.773 23.531 7.078 1 95.12 372 LEU A C 1
ATOM 2978 O O . LEU A 1 372 ? 11.203 24.141 8.062 1 95.12 372 LEU A O 1
ATOM 2982 N N . ASP A 1 373 ? 10.141 24.109 6.117 1 93.88 373 ASP A N 1
ATOM 2983 C CA . ASP A 1 373 ? 9.969 25.547 6.008 1 93.88 373 ASP A CA 1
ATOM 2984 C C . ASP A 1 373 ? 9.039 26.078 7.098 1 93.88 373 ASP A C 1
ATOM 2986 O O . ASP A 1 373 ? 7.891 25.625 7.207 1 93.88 373 ASP A O 1
ATOM 2990 N N . THR A 1 374 ? 9.469 27.094 7.754 1 93.88 374 THR A N 1
ATOM 2991 C CA . THR A 1 374 ? 8.727 27.641 8.883 1 93.88 374 THR A CA 1
ATOM 2992 C C . THR A 1 374 ? 7.48 28.375 8.398 1 93.88 374 THR A C 1
ATOM 2994 O O . THR A 1 374 ? 6.441 28.344 9.062 1 93.88 374 THR A O 1
ATOM 2997 N N . GLU A 1 375 ? 7.578 28.984 7.293 1 94.12 375 GLU A N 1
ATOM 2998 C CA . GLU A 1 375 ? 6.422 29.703 6.77 1 94.12 375 GLU A CA 1
ATOM 2999 C C . GLU A 1 375 ? 5.309 28.75 6.363 1 94.12 375 GLU A C 1
ATOM 3001 O O . GLU A 1 375 ? 4.129 29.047 6.547 1 94.12 375 GLU A O 1
ATOM 3006 N N . ARG A 1 376 ? 5.734 27.688 5.84 1 94.12 376 ARG A N 1
ATOM 3007 C CA . ARG A 1 376 ? 4.773 26.656 5.488 1 94.12 376 ARG A CA 1
ATOM 3008 C C . ARG A 1 376 ? 4.07 26.109 6.727 1 94.12 376 ARG A C 1
ATOM 3010 O O . ARG A 1 376 ? 2.871 25.828 6.699 1 94.12 376 ARG A O 1
ATOM 3017 N N . LEU A 1 377 ? 4.809 26.031 7.777 1 95.38 377 LEU A N 1
ATOM 3018 C CA . LEU A 1 377 ? 4.254 25.547 9.039 1 95.38 377 LEU A CA 1
ATOM 3019 C C . LEU A 1 377 ? 3.254 26.531 9.609 1 95.38 377 LEU A C 1
ATOM 3021 O O . LEU A 1 377 ? 2.18 26.141 10.078 1 95.38 377 LEU A O 1
ATOM 3025 N N . LYS A 1 378 ? 3.562 27.766 9.531 1 95.06 378 LYS A N 1
ATOM 3026 C CA . LYS A 1 378 ? 2.658 28.812 10.016 1 95.06 378 LYS A CA 1
ATOM 3027 C C . LYS A 1 378 ? 1.355 28.812 9.219 1 95.06 378 LYS A C 1
ATOM 3029 O O . LYS A 1 378 ? 0.269 28.875 9.805 1 95.06 378 LYS A O 1
ATOM 3034 N N . ASN A 1 379 ? 1.533 28.688 7.965 1 94.44 379 ASN A N 1
ATOM 3035 C CA . ASN A 1 379 ? 0.379 28.75 7.07 1 94.44 379 ASN A CA 1
ATOM 3036 C C . ASN A 1 379 ? -0.507 27.516 7.227 1 94.44 379 ASN A C 1
ATOM 3038 O O . ASN A 1 379 ? -1.697 27.547 6.91 1 94.44 379 ASN A O 1
ATOM 3042 N N . SER A 1 380 ? 0.104 26.438 7.695 1 96.12 380 SER A N 1
ATOM 3043 C CA . SER A 1 380 ? -0.655 25.203 7.848 1 96.12 380 SER A CA 1
ATOM 3044 C C . SER A 1 380 ? -1.787 25.375 8.859 1 96.12 380 SER A C 1
ATOM 3046 O O . SER A 1 380 ? -2.822 24.719 8.75 1 96.12 380 SER A O 1
ATOM 3048 N N . PHE A 1 381 ? -1.688 26.281 9.836 1 96.75 381 PHE A N 1
ATOM 3049 C CA . PHE A 1 381 ? -2.713 26.5 10.844 1 96.75 381 PHE A CA 1
ATOM 3050 C C . PHE A 1 381 ? -3.928 27.203 10.242 1 96.75 381 PHE A C 1
ATOM 3052 O O . PHE A 1 381 ? -5.062 26.938 10.648 1 96.75 381 PHE A O 1
ATOM 3059 N N . LYS A 1 382 ? -3.688 27.984 9.258 1 94.5 382 LYS A N 1
ATOM 3060 C CA . LYS A 1 382 ? -4.789 28.641 8.555 1 94.5 382 LYS A CA 1
ATOM 3061 C C . LYS A 1 382 ? -5.477 27.672 7.598 1 94.5 382 LYS A C 1
ATOM 3063 O O . LYS A 1 382 ? -6.707 27.609 7.547 1 94.5 382 LYS A O 1
ATOM 3068 N N . VAL A 1 383 ? -4.652 26.906 6.961 1 95.06 383 VAL A N 1
ATOM 3069 C CA . VAL A 1 383 ? -5.152 25.953 5.98 1 95.06 383 VAL A CA 1
ATOM 3070 C C . VAL A 1 383 ? -6.031 24.906 6.672 1 95.06 383 VAL A C 1
ATOM 3072 O O . VAL A 1 383 ? -6.996 24.422 6.082 1 95.06 383 VAL A O 1
ATOM 3075 N N . CYS A 1 384 ? -5.738 24.656 7.93 1 94.94 384 CYS A N 1
ATOM 3076 C CA . CYS A 1 384 ? -6.477 23.641 8.672 1 94.94 384 CYS A CA 1
ATOM 3077 C C . CYS A 1 384 ? -7.555 24.281 9.539 1 94.94 384 CYS A C 1
ATOM 3079 O O . CYS A 1 384 ? -8.219 23.594 10.312 1 94.94 384 CYS A O 1
ATOM 3081 N N . GLY A 1 385 ? -7.703 25.578 9.531 1 92.81 385 GLY A N 1
ATOM 3082 C CA . GLY A 1 385 ? -8.812 26.266 10.172 1 92.81 385 GLY A CA 1
ATOM 3083 C C . GLY A 1 385 ? -8.562 26.562 11.641 1 92.81 385 GLY A C 1
ATOM 3084 O O . GLY A 1 385 ? -9.492 26.906 12.375 1 92.81 385 GLY A O 1
ATOM 3085 N N . LEU A 1 386 ? -7.379 26.453 12.109 1 92.69 386 LEU A N 1
ATOM 3086 C CA . LEU A 1 386 ? -7.086 26.641 13.523 1 92.69 386 LEU A CA 1
ATOM 3087 C C . LEU A 1 386 ? -6.906 28.109 13.852 1 92.69 386 LEU A C 1
ATOM 3089 O O . LEU A 1 386 ? -7.316 28.578 14.922 1 92.69 386 LEU A O 1
ATOM 3093 N N . THR A 1 387 ? -6.293 28.891 12.969 1 92.56 387 THR A N 1
ATOM 3094 C CA . THR A 1 387 ? -5.996 30.281 13.281 1 92.56 387 THR A CA 1
ATOM 3095 C C . THR A 1 387 ? -6.66 31.203 12.266 1 92.56 387 THR A C 1
ATOM 3097 O O . THR A 1 387 ? -6.141 32.281 11.977 1 92.56 387 THR A O 1
ATOM 3100 N N . VAL A 1 388 ? -7.719 30.75 11.758 1 91.94 388 VAL A N 1
ATOM 3101 C CA . VAL A 1 388 ? -8.453 31.609 10.844 1 91.94 388 VAL A CA 1
ATOM 3102 C C . VAL A 1 388 ? -9.203 32.688 11.633 1 91.94 388 VAL A C 1
ATOM 3104 O O . VAL A 1 388 ? -9.555 32.469 12.797 1 91.94 388 VAL A O 1
ATOM 3107 N N . ALA A 1 389 ? -9.43 33.781 10.883 1 89.19 389 ALA A N 1
ATOM 3108 C CA . ALA A 1 389 ? -10.094 34.906 11.523 1 89.19 389 ALA A CA 1
ATOM 3109 C C . ALA A 1 389 ? -11.516 34.562 11.93 1 89.19 389 ALA A C 1
ATOM 3111 O O . ALA A 1 389 ? -12.219 33.844 11.211 1 89.19 389 ALA A O 1
ATOM 3112 N N . SER A 1 390 ? -11.977 35.125 13.07 1 86.38 390 SER A N 1
ATOM 3113 C CA . SER A 1 390 ? -13.289 34.781 13.633 1 86.38 390 SER A CA 1
ATOM 3114 C C . SER A 1 390 ? -14.406 35.406 12.797 1 86.38 390 SER A C 1
ATOM 3116 O O . SER A 1 390 ? -15.555 34.969 12.859 1 86.38 390 SER A O 1
ATOM 3118 N N . ASP A 1 391 ? -14.039 36.406 12.055 1 85.12 391 ASP A N 1
ATOM 3119 C CA . ASP A 1 391 ? -15.062 37.094 11.273 1 85.12 391 ASP A CA 1
ATOM 3120 C C . ASP A 1 391 ? -15.367 36.344 9.984 1 85.12 391 ASP A C 1
ATOM 3122 O O . ASP A 1 391 ? -16.297 36.719 9.25 1 85.12 391 ASP A O 1
ATOM 3126 N N . GLY A 1 392 ? -14.57 35.375 9.625 1 87.25 392 GLY A N 1
ATOM 3127 C CA . GLY A 1 392 ? -14.859 34.531 8.469 1 87.25 392 GLY A CA 1
ATOM 3128 C C . GLY A 1 392 ? -14.148 35 7.211 1 87.25 392 GLY A C 1
ATOM 3129 O O . GLY A 1 392 ? -14.266 34.375 6.16 1 87.25 392 GLY A O 1
ATOM 3130 N N . CYS A 1 393 ? -13.344 36 7.25 1 88.31 393 CYS A N 1
ATOM 3131 C CA . CYS A 1 393 ? -12.695 36.562 6.066 1 88.31 393 CYS A CA 1
ATOM 3132 C C . CYS A 1 393 ? -11.633 35.625 5.527 1 88.31 393 CYS A C 1
ATOM 3134 O O . CYS A 1 393 ? -11.281 35.656 4.348 1 88.31 393 CYS A O 1
ATOM 3136 N N . GLU A 1 394 ? -11.18 34.75 6.418 1 91.94 394 GLU A N 1
ATOM 3137 C CA . GLU A 1 394 ? -10.109 33.875 5.996 1 91.94 394 GLU A CA 1
ATOM 3138 C C . GLU A 1 394 ? -10.609 32.438 5.82 1 91.94 394 GLU A C 1
ATOM 3140 O O . GLU A 1 394 ? -9.82 31.5 5.684 1 91.94 394 GLU A O 1
ATOM 3145 N N . ASP A 1 395 ? -11.867 32.281 5.785 1 91.62 395 ASP A N 1
ATOM 3146 C CA . ASP A 1 395 ? -12.453 30.938 5.703 1 91.62 395 ASP A CA 1
ATOM 3147 C C . ASP A 1 395 ? -12.141 30.297 4.355 1 91.62 395 ASP A C 1
ATOM 3149 O O . ASP A 1 395 ? -12.211 29.062 4.223 1 91.62 395 ASP A O 1
ATOM 3153 N N . HIS A 1 396 ? -11.805 31.078 3.387 1 90.94 396 HIS A N 1
ATOM 3154 C CA . HIS A 1 396 ? -11.492 30.562 2.059 1 90.94 396 HIS A CA 1
ATOM 3155 C C . HIS A 1 396 ? -10.141 29.859 2.047 1 90.94 396 HIS A C 1
ATOM 3157 O O . HIS A 1 396 ? -9.82 29.125 1.101 1 90.94 396 HIS A O 1
ATOM 3163 N N . LEU A 1 397 ? -9.367 30.016 3.074 1 92.31 397 LEU A N 1
ATOM 3164 C CA . LEU A 1 397 ? -8.039 29.422 3.16 1 92.31 397 LEU A CA 1
ATOM 3165 C C . LEU A 1 397 ? -8.125 27.984 3.668 1 92.31 397 LEU A C 1
ATOM 3167 O O . LEU A 1 397 ? -7.16 27.219 3.545 1 92.31 397 LEU A O 1
ATOM 3171 N N . ILE A 1 398 ? -9.25 27.656 4.254 1 94.75 398 ILE A N 1
ATOM 3172 C CA . ILE A 1 398 ? -9.406 26.312 4.797 1 94.75 398 ILE A CA 1
ATOM 3173 C C . ILE A 1 398 ? -9.477 25.297 3.656 1 94.75 398 ILE A C 1
ATOM 3175 O O . ILE A 1 398 ? -10.414 25.328 2.855 1 94.75 398 ILE A O 1
ATOM 3179 N N . HIS A 1 399 ? -8.562 24.375 3.619 1 91.94 399 HIS A N 1
ATOM 3180 C CA . HIS A 1 399 ? -8.336 23.484 2.49 1 91.94 399 HIS A CA 1
ATOM 3181 C C . HIS A 1 399 ? -9.547 22.609 2.229 1 91.94 399 HIS A C 1
ATOM 3183 O O . HIS A 1 399 ? -9.977 22.453 1.082 1 91.94 399 HIS A O 1
ATOM 3189 N N . CYS A 1 400 ? -10.156 22.016 3.254 1 91.12 400 CYS A N 1
ATOM 3190 C CA . CYS A 1 400 ? -11.211 21.016 3.084 1 91.12 400 CYS A CA 1
ATOM 3191 C C . CYS A 1 400 ? -12.5 21.672 2.598 1 91.12 400 CYS A C 1
ATOM 3193 O O . CYS A 1 400 ? -13.398 20.984 2.105 1 91.12 400 CYS A O 1
ATOM 3195 N N . PHE A 1 401 ? -12.602 23.016 2.697 1 92.62 401 PHE A N 1
ATOM 3196 C CA . PHE A 1 401 ? -13.828 23.703 2.307 1 92.62 401 PHE A CA 1
ATOM 3197 C C . PHE A 1 401 ? -13.648 24.422 0.972 1 92.62 401 PHE A C 1
ATOM 3199 O O . PHE A 1 401 ? -14.539 25.141 0.531 1 92.62 401 PHE A O 1
ATOM 3206 N N . LYS A 1 402 ? -12.594 24.219 0.344 1 89.69 402 LYS A N 1
ATOM 3207 C CA . LYS A 1 402 ? -12.352 24.828 -0.961 1 89.69 402 LYS A CA 1
ATOM 3208 C C . LYS A 1 402 ? -13.227 24.188 -2.033 1 89.69 402 LYS A C 1
ATOM 3210 O O . LYS A 1 402 ? -13.703 23.062 -1.863 1 89.69 402 LYS A O 1
ATOM 3215 N N . GLU A 1 403 ? -13.312 24.875 -3.07 1 85.12 403 GLU A N 1
ATOM 3216 C CA . GLU A 1 403 ? -14.133 24.391 -4.176 1 85.12 403 GLU A CA 1
ATOM 3217 C C . GLU A 1 403 ? -13.508 23.156 -4.816 1 85.12 403 GLU A C 1
ATOM 3219 O O . GLU A 1 403 ? -12.305 23.109 -5.07 1 85.12 403 GLU A O 1
ATOM 3224 N N . GLY A 1 404 ? -14.359 22.141 -4.988 1 76.75 404 GLY A N 1
ATOM 3225 C CA . GLY A 1 404 ? -13.867 20.922 -5.609 1 76.75 404 GLY A CA 1
ATOM 3226 C C . GLY A 1 404 ? -13.562 19.828 -4.605 1 76.75 404 GLY A C 1
ATOM 3227 O O . GLY A 1 404 ? -13.453 18.656 -4.973 1 76.75 404 GLY A O 1
ATOM 3228 N N . GLU A 1 405 ? -13.438 20.297 -3.369 1 83.69 405 GLU A N 1
ATOM 3229 C CA . GLU A 1 405 ? -13.164 19.312 -2.328 1 83.69 405 GLU A CA 1
ATOM 3230 C C . GLU A 1 405 ? -14.445 18.609 -1.886 1 83.69 405 GLU A C 1
ATOM 3232 O O . GLU A 1 405 ? -15.547 19.094 -2.127 1 83.69 405 GLU A O 1
ATOM 3237 N N . LEU A 1 406 ? -14.359 17.531 -1.271 1 81.06 406 LEU A N 1
ATOM 3238 C CA . LEU A 1 406 ? -15.484 16.719 -0.853 1 81.06 406 LEU A CA 1
ATOM 3239 C C . LEU A 1 406 ? -16.359 17.453 0.158 1 81.06 406 LEU A C 1
ATOM 3241 O O . LEU A 1 406 ? -17.578 17.297 0.166 1 81.06 406 LEU A O 1
ATOM 3245 N N . CYS A 1 407 ? -15.688 18.219 0.994 1 88.38 407 CYS A N 1
ATOM 3246 C CA . CYS A 1 407 ? -16.422 18.906 2.053 1 88.38 407 CYS A CA 1
ATOM 3247 C C . CYS A 1 407 ? -16.578 20.391 1.733 1 88.38 407 CYS A C 1
ATOM 3249 O O . CYS A 1 407 ? -16.578 21.234 2.639 1 88.38 407 CYS A O 1
ATOM 3251 N N . ALA A 1 408 ? -16.734 20.688 0.52 1 88.44 408 ALA A N 1
ATOM 3252 C CA . ALA A 1 408 ? -16.828 22.078 0.084 1 88.44 408 ALA A CA 1
ATOM 3253 C C . ALA A 1 408 ? -18.062 22.75 0.659 1 88.44 408 ALA A C 1
ATOM 3255 O O . ALA A 1 408 ? -18.062 23.969 0.914 1 88.44 408 ALA A O 1
ATOM 3256 N N . SER A 1 409 ? -19.094 21.984 0.86 1 89.06 409 SER A N 1
ATOM 3257 C CA . SER A 1 409 ? -20.328 22.531 1.403 1 89.06 409 SER A CA 1
ATOM 3258 C C . SER A 1 409 ? -20.125 23.062 2.818 1 89.06 409 SER A C 1
ATOM 3260 O O . SER A 1 409 ? -20.953 23.812 3.328 1 89.06 409 SER A O 1
ATOM 3262 N N . GLY A 1 410 ? -19.078 22.672 3.434 1 92.12 410 GLY A N 1
ATOM 3263 C CA . GLY A 1 410 ? -18.766 23.125 4.777 1 92.12 410 GLY A CA 1
ATOM 3264 C C . GLY A 1 410 ? -18.547 24.625 4.863 1 92.12 410 GLY A C 1
ATOM 3265 O O . GLY A 1 410 ? -18.734 25.219 5.922 1 92.12 410 GLY A O 1
ATOM 3266 N N . ARG A 1 411 ? -18.188 25.25 3.756 1 92.5 411 ARG A N 1
ATOM 3267 C CA . ARG A 1 411 ? -17.969 26.688 3.736 1 92.5 411 ARG A CA 1
ATOM 3268 C C . ARG A 1 411 ? -19.25 27.453 4.043 1 92.5 411 ARG A C 1
ATOM 3270 O O . ARG A 1 411 ? -19.25 28.359 4.871 1 92.5 411 ARG A O 1
ATOM 3277 N N . GLU A 1 412 ? -20.266 27.016 3.4 1 91.75 412 GLU A N 1
ATOM 3278 C CA . GLU A 1 412 ? -21.562 27.656 3.619 1 91.75 412 GLU A CA 1
ATOM 3279 C C . GLU A 1 412 ? -22.078 27.375 5.027 1 91.75 412 GLU A C 1
ATOM 3281 O O . GLU A 1 412 ? -22.641 28.266 5.676 1 91.75 412 GLU A O 1
ATOM 3286 N N . LEU A 1 413 ? -21.875 26.234 5.465 1 93.12 413 LEU A N 1
ATOM 3287 C CA . LEU A 1 413 ? -22.312 25.859 6.805 1 93.12 413 LEU A CA 1
ATOM 3288 C C . LEU A 1 413 ? -21.547 26.641 7.867 1 93.12 413 LEU A C 1
ATOM 3290 O O . LEU A 1 413 ? -22.094 26.984 8.914 1 93.12 413 LEU A O 1
ATOM 3294 N N . LEU A 1 414 ? -20.312 26.828 7.57 1 93.62 414 LEU A N 1
ATOM 3295 C CA . LEU A 1 414 ? -19.469 27.578 8.5 1 93.62 414 LEU A CA 1
ATOM 3296 C C . LEU A 1 414 ? -19.938 29.031 8.602 1 93.62 414 LEU A C 1
ATOM 3298 O O . LEU A 1 414 ? -19.969 29.594 9.695 1 93.62 414 LEU A O 1
ATOM 3302 N N . VAL A 1 415 ? -20.328 29.656 7.5 1 91.81 415 VAL A N 1
ATOM 3303 C CA . VAL A 1 415 ? -20.844 31.016 7.484 1 91.81 415 VAL A CA 1
ATOM 3304 C C . VAL A 1 415 ? -22.125 31.109 8.305 1 91.81 415 VAL A C 1
ATOM 3306 O O . VAL A 1 415 ? -22.312 32.031 9.102 1 91.81 415 VAL A O 1
ATOM 3309 N N . GLN A 1 416 ? -22.875 30.109 8.141 1 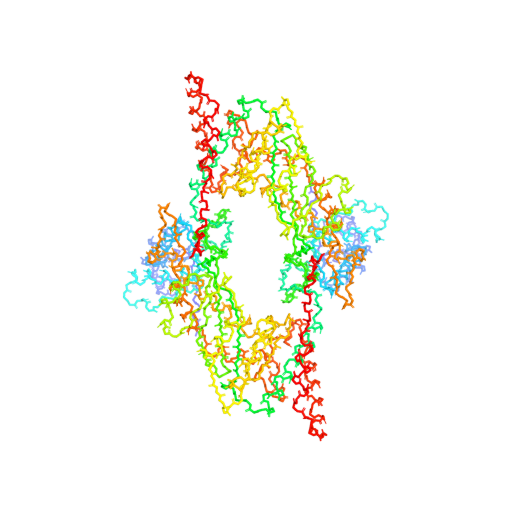91 416 GLN A N 1
ATOM 3310 C CA . GLN A 1 416 ? -24.141 30.062 8.883 1 91 416 GLN A CA 1
ATOM 3311 C C . GLN A 1 416 ? -23.891 29.906 10.375 1 91 416 GLN A C 1
ATOM 3313 O O . GLN A 1 416 ? -24.547 30.547 11.195 1 91 416 GLN A O 1
ATOM 3318 N N . ALA A 1 417 ? -23.016 29.094 10.672 1 90.31 417 ALA A N 1
ATOM 3319 C CA . ALA A 1 417 ? -22.703 28.844 12.078 1 90.31 417 ALA A CA 1
ATOM 3320 C C . ALA A 1 417 ? -22.141 30.094 12.75 1 90.31 417 ALA A C 1
ATOM 3322 O O . ALA A 1 417 ? -22.469 30.391 13.898 1 90.31 417 ALA A O 1
ATOM 3323 N N . ARG A 1 418 ? -21.328 30.812 12.047 1 89.06 418 ARG A N 1
ATOM 3324 C CA . ARG A 1 418 ? -20.734 32.031 12.594 1 89.06 418 ARG A CA 1
ATOM 3325 C C . ARG A 1 418 ? -21.797 33.125 12.766 1 89.06 418 ARG A C 1
ATOM 3327 O O . ARG A 1 418 ? -21.734 33.906 13.727 1 89.06 418 ARG A O 1
ATOM 3334 N N . GLN A 1 419 ? -22.734 33.156 11.898 1 85.94 419 GLN A N 1
ATOM 3335 C CA . GLN A 1 419 ? -23.828 34.125 11.992 1 85.94 419 GLN A CA 1
ATOM 3336 C C . GLN A 1 419 ? -24.75 33.781 13.156 1 85.94 419 GLN A C 1
ATOM 3338 O O . GLN A 1 419 ? -25.234 34.688 13.844 1 85.94 419 GLN A O 1
ATOM 3343 N N . ALA A 1 420 ? -24.938 32.594 13.352 1 83.88 420 ALA A N 1
ATOM 3344 C CA . ALA A 1 420 ? -25.781 32.156 14.453 1 83.88 420 ALA A CA 1
ATOM 3345 C C . ALA A 1 420 ? -25.156 32.469 15.805 1 83.88 420 ALA A C 1
ATOM 3347 O O . ALA A 1 420 ? -25.844 32.875 16.75 1 83.88 420 ALA A O 1
ATOM 3348 N N . GLU A 1 421 ? -23.938 32.344 15.961 1 78.12 421 GLU A N 1
ATOM 3349 C CA . GLU A 1 421 ? -23.219 32.688 17.188 1 78.12 421 GLU A CA 1
ATOM 3350 C C . GLU A 1 421 ? -23.281 34.156 17.484 1 78.12 421 GLU A C 1
ATOM 3352 O O . GLU A 1 421 ? -23.391 34.562 18.641 1 78.12 421 GLU A O 1
ATOM 3357 N N . LEU A 1 422 ? -23.078 34.969 16.484 1 70.44 422 LEU A N 1
ATOM 3358 C CA . LEU A 1 422 ? -23.141 36.406 16.641 1 70.44 422 LEU A CA 1
ATOM 3359 C C . LEU A 1 422 ? -24.531 36.844 17.109 1 70.44 422 LEU A C 1
ATOM 3361 O O . LEU A 1 422 ? -24.656 37.781 17.922 1 70.44 422 LEU A O 1
ATOM 3365 N N . ALA A 1 423 ? -25.562 36.094 16.734 1 67.94 423 ALA A N 1
ATOM 3366 C CA . ALA A 1 423 ? -26.922 36.406 17.125 1 67.94 423 ALA A CA 1
ATOM 3367 C C . ALA A 1 423 ? -27.188 36 18.578 1 67.94 423 ALA A C 1
ATOM 3369 O O . ALA A 1 423 ? -27.891 36.719 19.312 1 67.94 423 ALA A O 1
ATOM 3370 N N . GLU A 1 424 ? -26.641 34.844 18.891 1 61.06 424 GLU A N 1
ATOM 3371 C CA . GLU A 1 424 ? -26.844 34.375 20.25 1 61.06 424 GLU A CA 1
ATOM 3372 C C . GLU A 1 424 ? -26 35.156 21.25 1 61.06 424 GLU A C 1
ATOM 3374 O O . GLU A 1 424 ? -26.391 35.344 22.391 1 61.06 424 GLU A O 1
ATOM 3379 N N . ALA A 1 425 ? -24.75 35.406 21.016 1 58.22 425 ALA A N 1
ATOM 3380 C CA . ALA A 1 425 ? -23.875 36.188 21.922 1 58.22 425 ALA A CA 1
ATOM 3381 C C . ALA A 1 425 ? -24.516 37.531 22.266 1 58.22 425 ALA A C 1
ATOM 3383 O O . ALA A 1 425 ? -24.266 38.062 23.344 1 58.22 425 ALA A O 1
ATOM 3384 N N . GLY A 1 426 ? -25.25 38.031 21.281 1 44.81 426 GLY A N 1
ATOM 3385 C CA . GLY A 1 426 ? -25.969 39.219 21.719 1 44.81 426 GLY A CA 1
ATOM 3386 C C . GLY A 1 426 ? -26.891 38.938 22.906 1 44.81 426 GLY A C 1
ATOM 3387 O O . GLY A 1 426 ? -27.312 39.875 23.594 1 44.81 426 GLY A O 1
ATOM 3388 N N . GLU A 1 427 ? -27.531 37.719 22.781 1 36.53 427 GLU A N 1
ATOM 3389 C CA . GLU A 1 427 ? -28.359 37.406 23.922 1 36.53 427 GLU A CA 1
ATOM 3390 C C . GLU A 1 427 ? -27.578 36.625 24.969 1 36.53 427 GLU A C 1
ATOM 3392 O O . GLU A 1 427 ? -26.938 35.625 24.656 1 36.53 427 GLU A O 1
ATOM 3397 N N . GLY A 1 428 ? -27.391 36.906 26.312 1 36.81 428 GLY A N 1
ATOM 3398 C CA . GLY A 1 428 ? -26.844 36.594 27.625 1 36.81 428 GLY A CA 1
ATOM 3399 C C . GLY A 1 428 ? -25.672 35.625 27.578 1 36.81 428 GLY A C 1
ATOM 3400 O O . GLY A 1 428 ? -25.453 34.969 26.547 1 36.81 428 GLY A O 1
ATOM 3401 N N . GLU A 1 429 ? -24.672 35.531 28.75 1 36.62 429 GLU A N 1
ATOM 3402 C CA . GLU A 1 429 ? -23.391 34.906 29.078 1 36.62 429 GLU A CA 1
ATOM 3403 C C . GLU A 1 429 ? -23.438 33.406 28.953 1 36.62 429 GLU A C 1
ATOM 3405 O O . GLU A 1 429 ? -24.172 32.719 29.703 1 36.62 429 GLU A O 1
ATOM 3410 N N . VAL A 1 430 ? -23.391 32.625 27.938 1 42.12 430 VAL A N 1
ATOM 3411 C CA . VAL A 1 430 ? -23.359 31.188 27.906 1 42.12 430 VAL A CA 1
ATOM 3412 C C . VAL A 1 430 ? -22.125 30.672 28.672 1 42.12 430 VAL A C 1
ATOM 3414 O O . VAL A 1 430 ? -21.016 31.156 28.438 1 42.12 430 VAL A O 1
ATOM 3417 N N . GLU A 1 431 ? -22.234 29.953 29.766 1 39.16 431 GLU A N 1
ATOM 3418 C CA . GLU A 1 431 ? -21.25 29.406 30.688 1 39.16 431 GLU A CA 1
ATOM 3419 C C . GLU A 1 431 ? -20.297 28.453 29.969 1 39.16 431 GLU A C 1
ATOM 3421 O O . GLU A 1 431 ? -20.719 27.672 29.125 1 39.16 431 GLU A O 1
ATOM 3426 N N . GLU A 1 432 ? -18.922 28.562 30.047 1 44.12 432 GLU A N 1
ATOM 3427 C CA . GLU A 1 432 ? -17.688 27.953 29.562 1 44.12 432 GLU A CA 1
ATOM 3428 C C . GLU A 1 432 ? -17.75 26.422 29.641 1 44.12 432 GLU A C 1
ATOM 3430 O O . GLU A 1 432 ? -17.297 25.734 28.719 1 44.12 432 GLU A O 1
ATOM 3435 N N . SER A 1 433 ? -18.188 25.844 30.75 1 42.22 433 SER A N 1
ATOM 3436 C CA . SER A 1 433 ? -17.969 24.453 31.125 1 42.22 433 SER A CA 1
ATOM 3437 C C . SER A 1 433 ? -18.719 23.5 30.203 1 42.22 433 SER A C 1
ATOM 3439 O O . SER A 1 433 ? -18.219 22.422 29.875 1 42.22 433 SER A O 1
ATOM 3441 N N . ASP A 1 434 ? -19.812 23.812 29.672 1 41.56 434 ASP A N 1
ATOM 3442 C CA . ASP A 1 434 ? -20.719 22.891 29 1 41.56 434 ASP A CA 1
ATOM 3443 C C . ASP A 1 434 ? -20.25 22.609 27.562 1 41.56 434 ASP A C 1
ATOM 3445 O O . ASP A 1 434 ? -20.406 21.5 27.062 1 41.56 434 ASP A O 1
ATOM 3449 N N . VAL A 1 435 ? -19.625 23.5 27 1 43.22 435 VAL A N 1
ATOM 3450 C CA . VAL A 1 435 ? -19.297 23.359 25.594 1 43.22 435 VAL A CA 1
ATOM 3451 C C . VAL A 1 435 ? -18.109 22.406 25.438 1 43.22 435 VAL A C 1
ATOM 3453 O O . VAL A 1 435 ? -18.062 21.578 24.516 1 43.22 435 VAL A O 1
ATOM 3456 N N . GLU A 1 436 ? -17.203 22.453 26.344 1 46 436 GLU A N 1
ATOM 3457 C CA . GLU A 1 436 ? -16.047 21.562 26.297 1 46 436 GLU A CA 1
ATOM 3458 C C . GLU A 1 436 ? -16.469 20.094 26.391 1 46 436 GLU A C 1
ATOM 3460 O O . GLU A 1 436 ? -15.938 19.25 25.656 1 46 436 GLU A O 1
ATOM 3465 N N . GLU A 1 437 ? -17.406 19.844 27.266 1 45.66 437 GLU A N 1
ATOM 3466 C CA . GLU A 1 437 ? -17.875 18.469 27.484 1 45.66 437 GLU A CA 1
ATOM 3467 C C . GLU A 1 437 ? -18.656 17.969 26.281 1 45.66 437 GLU A C 1
ATOM 3469 O O . GLU A 1 437 ? -18.547 16.797 25.906 1 45.66 437 GLU A O 1
ATOM 3474 N N . GLU A 1 438 ? -19.359 18.828 25.766 1 44.69 438 GLU A N 1
ATOM 3475 C CA . GLU A 1 438 ? -20.203 18.406 24.641 1 44.69 438 GLU A CA 1
ATOM 3476 C C . GLU A 1 438 ? -19.375 18.047 23.422 1 44.69 438 GLU A C 1
ATOM 3478 O O . GLU A 1 438 ? -19.656 17.062 22.734 1 44.69 438 GLU A O 1
ATOM 3483 N N . PHE A 1 439 ? -18.453 18.875 23.219 1 42.78 439 PHE A N 1
ATOM 3484 C CA . PHE A 1 439 ? -17.609 18.594 22.062 1 42.78 439 PHE A CA 1
ATOM 3485 C C . PHE A 1 439 ? -16.844 17.297 22.266 1 42.78 439 PHE A C 1
ATOM 3487 O O . PHE A 1 439 ? -16.672 16.516 21.312 1 42.78 439 PHE A O 1
ATOM 3494 N N . ALA A 1 440 ? -16.375 17.172 23.531 1 44.69 440 ALA A N 1
ATOM 3495 C CA . ALA A 1 440 ? -15.633 15.953 23.844 1 44.69 440 ALA A CA 1
ATOM 3496 C C . ALA A 1 440 ? -16.516 14.719 23.672 1 44.69 440 ALA A C 1
ATOM 3498 O O . ALA A 1 440 ? -16.047 13.672 23.203 1 44.69 440 ALA A O 1
ATOM 3499 N N . ASN A 1 441 ? -17.766 14.828 24.047 1 42.69 441 ASN A N 1
ATOM 3500 C CA . ASN A 1 441 ? -18.703 13.711 24.016 1 42.69 441 ASN A CA 1
ATOM 3501 C C . ASN A 1 441 ? -19.109 13.367 22.594 1 42.69 441 ASN A C 1
ATOM 3503 O O . ASN A 1 441 ? -19.375 12.203 22.281 1 42.69 441 ASN A O 1
ATOM 3507 N N . GLU A 1 442 ? -19.297 14.352 21.844 1 44.03 442 GLU A N 1
ATOM 3508 C CA . GLU A 1 442 ? -19.766 14.125 20.484 1 44.03 442 GLU A CA 1
ATOM 3509 C C . GLU A 1 442 ? -18.672 13.477 19.641 1 44.03 442 GLU A C 1
ATOM 3511 O O . GLU A 1 442 ? -18.953 12.789 18.656 1 44.03 442 GLU A O 1
ATOM 3516 N N . LEU A 1 443 ? -17.531 13.812 20.047 1 40.56 443 LEU A N 1
ATOM 3517 C CA . LEU A 1 443 ? -16.391 13.391 19.25 1 40.56 443 LEU A CA 1
ATOM 3518 C C . LEU A 1 443 ? -16.078 11.922 19.484 1 40.56 443 LEU A C 1
ATOM 3520 O O . LEU A 1 443 ? -15.258 11.336 18.766 1 40.56 443 LEU A O 1
ATOM 3524 N N . VAL A 1 444 ? -16.531 11.453 20.75 1 35.25 444 VAL A N 1
ATOM 3525 C CA . VAL A 1 444 ? -16.203 10.062 21.047 1 35.25 444 VAL A CA 1
ATOM 3526 C C . VAL A 1 444 ? -17.047 9.133 20.172 1 35.25 444 VAL A C 1
ATOM 3528 O O . VAL A 1 444 ? -18.234 8.93 20.438 1 35.25 444 VAL A O 1
ATOM 3531 N N . ILE A 1 445 ? -16.906 9.312 18.984 1 35.91 445 ILE A N 1
ATOM 3532 C CA . ILE A 1 445 ? -17.5 8.195 18.25 1 35.91 445 ILE A CA 1
ATOM 3533 C C . ILE A 1 445 ? -16.938 6.879 18.781 1 35.91 445 ILE A C 1
ATOM 3535 O O . ILE A 1 445 ? -15.719 6.68 18.797 1 35.91 445 ILE A O 1
ATOM 3539 N N . GLU A 1 446 ? -17.703 6.262 19.703 1 30.86 446 GLU A N 1
ATOM 3540 C CA . GLU A 1 446 ? -17.391 4.914 20.172 1 30.86 446 GLU A CA 1
ATOM 3541 C C . GLU A 1 446 ? -16.953 4.016 19.031 1 30.86 446 GLU A C 1
ATOM 3543 O O . GLU A 1 446 ? -17.734 3.742 18.109 1 30.86 446 GLU A O 1
ATOM 3548 N N . ASP A 1 447 ? -15.938 4.254 18.562 1 30.23 447 ASP A N 1
ATOM 3549 C CA . ASP A 1 447 ? -15.438 3.156 17.734 1 30.23 447 ASP A CA 1
ATOM 3550 C C . ASP A 1 447 ? -15.531 1.825 18.484 1 30.23 447 ASP A C 1
ATOM 3552 O O . ASP A 1 447 ? -14.641 1.484 19.266 1 30.23 447 ASP A O 1
ATOM 3556 N N . ARG A 1 448 ? -16.688 1.462 19.109 1 28.69 448 ARG A N 1
ATOM 3557 C CA . ARG A 1 448 ? -16.781 0.1 19.625 1 28.69 448 ARG A CA 1
ATOM 3558 C C . ARG A 1 448 ? -16.266 -0.909 18.609 1 28.69 448 ARG A C 1
ATOM 3560 O O . ARG A 1 448 ? -16.891 -1.107 17.562 1 28.69 448 ARG A O 1
ATOM 3567 N N . GLY A 1 449 ? -15.008 -0.994 18.266 1 28.02 449 GLY A N 1
ATOM 3568 C CA . GLY A 1 449 ? -14.633 -2.318 17.812 1 28.02 449 GLY A CA 1
ATOM 3569 C C . GLY A 1 449 ? -15.422 -3.432 18.469 1 28.02 449 GLY A C 1
ATOM 3570 O O . GLY A 1 449 ? -15.695 -3.383 19.672 1 28.02 449 GLY A O 1
ATOM 3571 N N . ASP A 1 450 ? -16.422 -3.928 17.828 1 26.19 450 ASP A N 1
ATOM 3572 C CA . ASP A 1 450 ? -16.953 -5.211 18.266 1 26.19 450 ASP A CA 1
ATOM 3573 C C . ASP A 1 450 ? -15.852 -6.113 18.812 1 26.19 450 ASP A C 1
ATOM 3575 O O . ASP A 1 450 ? -15.07 -6.676 18.047 1 26.19 450 ASP A O 1
ATOM 3579 N N . ASP A 1 451 ? -15.18 -5.746 19.797 1 25.78 451 ASP A N 1
ATOM 3580 C CA . ASP A 1 451 ? -14.555 -6.734 20.672 1 25.78 451 ASP A CA 1
ATOM 3581 C C . ASP A 1 451 ? -15.492 -7.91 20.938 1 25.78 451 ASP A C 1
ATOM 3583 O O . ASP A 1 451 ? -16.516 -7.75 21.594 1 25.78 451 ASP A O 1
ATOM 3587 N N . ASP A 1 452 ? -15.82 -8.82 20.016 1 24.62 452 ASP A N 1
ATOM 3588 C CA . ASP A 1 452 ? -16.234 -10.125 20.547 1 24.62 452 ASP A CA 1
ATOM 3589 C C . ASP A 1 452 ? -15.383 -10.523 21.75 1 24.62 452 ASP A C 1
ATOM 3591 O O . ASP A 1 452 ? -14.164 -10.625 21.641 1 24.62 452 ASP A O 1
ATOM 3595 N N . SER A 1 453 ? -15.672 -10.031 22.875 1 22.44 453 SER A N 1
ATOM 3596 C CA . SER A 1 453 ? -15.375 -10.602 24.188 1 22.44 453 SER A CA 1
ATOM 3597 C C . SER A 1 453 ? -15.445 -12.125 24.156 1 22.44 453 SER A C 1
ATOM 3599 O O . SER A 1 453 ? -16.484 -12.695 23.828 1 22.44 453 SER A O 1
ATOM 3601 N N . ASP A 1 454 ? -14.461 -12.891 23.781 1 19.41 454 ASP A N 1
ATOM 3602 C CA . ASP A 1 454 ? -14.297 -14.211 24.391 1 19.41 454 ASP A CA 1
ATOM 3603 C C . ASP A 1 454 ? -14.461 -14.148 25.906 1 19.41 454 ASP A C 1
ATOM 3605 O O . ASP A 1 454 ? -13.648 -13.523 26.594 1 19.41 454 ASP A O 1
ATOM 3609 N N . GLU A 1 455 ? -15.625 -13.711 26.516 1 17.36 455 GLU A N 1
ATOM 3610 C CA . GLU A 1 455 ? -15.977 -14.656 27.562 1 17.36 455 GLU A CA 1
ATOM 3611 C C . GLU A 1 455 ? -16.281 -16.031 26.984 1 17.36 455 GLU A C 1
ATOM 3613 O O . GLU A 1 455 ? -16.906 -16.156 25.938 1 17.36 455 GLU A O 1
ATOM 3618 N N . MET B 1 1 ? 13.781 47.375 -38.469 1 30.22 1 MET B N 1
ATOM 3619 C CA . MET B 1 1 ? 13.625 46.25 -39.375 1 30.22 1 MET B CA 1
ATOM 3620 C C . MET B 1 1 ? 14.102 44.938 -38.719 1 30.22 1 MET B C 1
ATOM 3622 O O . MET B 1 1 ? 15.273 44.812 -38.344 1 30.22 1 MET B O 1
ATOM 3626 N N . GLU B 1 2 ? 13.312 44.312 -37.938 1 36.47 2 GLU B N 1
ATOM 3627 C CA . GLU B 1 2 ? 13.625 43.125 -37.125 1 36.47 2 GLU B CA 1
ATOM 3628 C C . GLU B 1 2 ? 14.148 42 -37.969 1 36.47 2 GLU B C 1
ATOM 3630 O O . GLU B 1 2 ? 13.469 41.531 -38.906 1 36.47 2 GLU B O 1
ATOM 3635 N N . THR B 1 3 ? 15.445 41.938 -38.406 1 36.47 3 THR B N 1
ATOM 3636 C CA . THR B 1 3 ? 16.094 41 -39.281 1 36.47 3 THR B CA 1
ATOM 3637 C C . THR B 1 3 ? 15.805 39.562 -38.844 1 36.47 3 THR B C 1
ATOM 3639 O O . THR B 1 3 ? 16.172 39.156 -37.75 1 36.47 3 THR B O 1
ATOM 3642 N N . LYS B 1 4 ? 14.633 39.031 -39.188 1 43.78 4 LYS B N 1
ATOM 3643 C CA . LYS B 1 4 ? 14.266 37.625 -39 1 43.78 4 LYS B CA 1
ATOM 3644 C C . LYS B 1 4 ? 15.445 36.719 -39.312 1 43.78 4 LYS B C 1
ATOM 3646 O O . LYS B 1 4 ? 16.047 36.781 -40.375 1 43.78 4 LYS B O 1
ATOM 3651 N N . ARG B 1 5 ? 16.078 36.188 -38.344 1 49.94 5 ARG B N 1
ATOM 3652 C CA . ARG B 1 5 ? 17.125 35.188 -38.5 1 49.94 5 ARG B CA 1
ATOM 3653 C C . ARG B 1 5 ? 16.703 34.094 -39.438 1 49.94 5 ARG B C 1
ATOM 3655 O O . ARG B 1 5 ? 15.664 33.438 -39.219 1 49.94 5 ARG B O 1
ATOM 3662 N N . LYS B 1 6 ? 16.922 34.125 -40.781 1 55.22 6 LYS B N 1
ATOM 3663 C CA . LYS B 1 6 ? 16.625 33.125 -41.812 1 55.22 6 LYS B CA 1
ATOM 3664 C C . LYS B 1 6 ? 17.453 31.844 -41.594 1 55.22 6 LYS B C 1
ATOM 3666 O O . LYS B 1 6 ? 18.656 31.938 -41.281 1 55.22 6 LYS B O 1
ATOM 3671 N N . LYS B 1 7 ? 16.828 30.75 -41.344 1 61.94 7 LYS B N 1
ATOM 3672 C CA . LYS B 1 7 ? 17.438 29.422 -41.281 1 61.94 7 LYS B CA 1
ATOM 3673 C C . LYS B 1 7 ? 17.891 28.953 -42.656 1 61.94 7 LYS B C 1
ATOM 3675 O O . LYS B 1 7 ? 17.125 29.016 -43.625 1 61.94 7 LYS B O 1
ATOM 3680 N N . TYR B 1 8 ? 19.281 28.781 -42.875 1 71.94 8 TYR B N 1
ATOM 3681 C CA . TYR B 1 8 ? 19.812 28.344 -44.188 1 71.94 8 TYR B CA 1
ATOM 3682 C C . TYR B 1 8 ? 20.219 26.891 -44.125 1 71.94 8 TYR B C 1
ATOM 3684 O O . TYR B 1 8 ? 20.812 26.422 -43.156 1 71.94 8 TYR B O 1
ATOM 3692 N N . ASP B 1 9 ? 19.797 26.141 -45.094 1 72.19 9 ASP B N 1
ATOM 3693 C CA . ASP B 1 9 ? 20.156 24.734 -45.188 1 72.19 9 ASP B CA 1
ATOM 3694 C C . ASP B 1 9 ? 21.578 24.562 -45.719 1 72.19 9 ASP B C 1
ATOM 3696 O O . ASP B 1 9 ? 22.109 25.469 -46.344 1 72.19 9 ASP B O 1
ATOM 3700 N N . LEU B 1 10 ? 22.156 23.328 -45.469 1 75.81 10 LEU B N 1
ATOM 3701 C CA . LEU B 1 10 ? 23.547 23.062 -45.812 1 75.81 10 LEU B CA 1
ATOM 3702 C C . LEU B 1 10 ? 23.75 23.125 -47.312 1 75.81 10 LEU B C 1
ATOM 3704 O O . LEU B 1 10 ? 24.781 23.609 -47.812 1 75.81 10 LEU B O 1
ATOM 3708 N N . THR B 1 11 ? 22.766 22.688 -47.969 1 78.31 11 THR B N 1
ATOM 3709 C CA . THR B 1 11 ? 22.844 22.719 -49.438 1 78.31 11 THR B CA 1
ATOM 3710 C C . THR B 1 11 ? 22.875 24.156 -49.969 1 78.31 11 THR B C 1
ATOM 3712 O O . THR B 1 11 ? 23.609 24.469 -50.906 1 78.31 11 THR B O 1
ATOM 3715 N N . PHE B 1 12 ? 22.156 24.953 -49.375 1 80.31 12 PHE B N 1
ATOM 3716 C CA . PHE B 1 12 ? 22.109 26.375 -49.719 1 80.31 12 PHE B CA 1
ATOM 3717 C C . PHE B 1 12 ? 23.438 27.047 -49.375 1 80.31 12 PHE B C 1
ATOM 3719 O O . PHE B 1 12 ? 23.984 27.797 -50.188 1 80.31 12 PHE B O 1
ATOM 3726 N N . ASN B 1 13 ? 23.938 26.719 -48.219 1 81.06 13 ASN B N 1
ATOM 3727 C CA . ASN B 1 13 ? 25.219 27.281 -47.781 1 81.06 13 ASN B CA 1
ATOM 3728 C C . ASN B 1 13 ? 26.344 26.938 -48.781 1 81.06 13 ASN B C 1
ATOM 3730 O O . ASN B 1 13 ? 27.156 27.797 -49.125 1 81.06 13 ASN B O 1
ATOM 3734 N N . LEU B 1 14 ? 26.234 25.719 -49.188 1 86.56 14 LEU B N 1
ATOM 3735 C CA . LEU B 1 14 ? 27.281 25.25 -50.094 1 86.56 14 LEU B CA 1
ATOM 3736 C C . LEU B 1 14 ? 27.125 25.906 -51.469 1 86.56 14 LEU B C 1
ATOM 3738 O O . LEU B 1 14 ? 28.125 26.219 -52.125 1 86.56 14 LEU B O 1
ATOM 3742 N N . THR B 1 15 ? 25.891 26.141 -51.844 1 87 15 THR B N 1
ATOM 3743 C CA . THR B 1 15 ? 25.625 26.812 -53.125 1 87 15 THR B CA 1
ATOM 3744 C C . THR B 1 15 ? 26.094 28.266 -53.062 1 87 15 THR B C 1
ATOM 3746 O O . THR B 1 15 ? 26.672 28.766 -54.031 1 87 15 THR B O 1
ATOM 3749 N N . VAL B 1 16 ? 25.938 28.828 -51.938 1 87.44 16 VAL B N 1
ATOM 3750 C CA . VAL B 1 16 ? 26.344 30.219 -51.75 1 87.44 16 VAL B CA 1
ATOM 3751 C C . VAL B 1 16 ? 27.875 30.297 -51.75 1 87.44 16 VAL B C 1
ATOM 3753 O O . VAL B 1 16 ? 28.453 31.203 -52.375 1 87.44 16 VAL B O 1
ATOM 3756 N N . VAL B 1 17 ? 28.484 29.328 -51.156 1 89.62 17 VAL B N 1
ATOM 3757 C CA . VAL B 1 17 ? 29.938 29.297 -51.062 1 89.62 17 VAL B CA 1
ATOM 3758 C C . VAL B 1 17 ? 30.531 29.047 -52.438 1 89.62 17 VAL B C 1
ATOM 3760 O O . VAL B 1 17 ? 31.531 29.688 -52.812 1 89.62 17 VAL B O 1
ATOM 3763 N N . LYS B 1 18 ? 29.906 28.219 -53.156 1 88.06 18 LYS B N 1
ATOM 3764 C CA . LYS B 1 18 ? 30.375 27.938 -54.531 1 88.06 18 LYS B CA 1
ATOM 3765 C C . LYS B 1 18 ? 30.25 29.188 -55.406 1 88.06 18 LYS B C 1
ATOM 3767 O O . LYS B 1 18 ? 31.156 29.469 -56.188 1 88.06 18 LYS B O 1
ATOM 3772 N N . PHE B 1 19 ? 29.203 29.906 -55.219 1 88.75 19 PHE B N 1
ATOM 3773 C CA . PHE B 1 19 ? 29 31.141 -55.938 1 88.75 19 PHE B CA 1
ATOM 3774 C C . PHE B 1 19 ? 30 32.219 -55.5 1 88.75 19 PHE B C 1
ATOM 3776 O O . PHE B 1 19 ? 30.531 32.938 -56.312 1 88.75 19 PHE B O 1
ATOM 3783 N N . ALA B 1 20 ? 30.328 32.25 -54.281 1 88.56 20 ALA B N 1
ATOM 3784 C CA . ALA B 1 20 ? 31.25 33.219 -53.719 1 88.56 20 ALA B CA 1
ATOM 3785 C C . ALA B 1 20 ? 32.688 32.969 -54.188 1 88.56 20 ALA B C 1
ATOM 3787 O O . ALA B 1 20 ? 33.469 33.875 -54.375 1 88.56 20 ALA B O 1
ATOM 3788 N N . GLU B 1 21 ? 33 31.719 -54.375 1 87.69 21 GLU B N 1
ATOM 3789 C CA . GLU B 1 21 ? 34.344 31.312 -54.875 1 87.69 21 GLU B CA 1
ATOM 3790 C C . GLU B 1 21 ? 34.531 31.703 -56.344 1 87.69 21 GLU B C 1
ATOM 3792 O O . GLU B 1 21 ? 35.625 31.984 -56.781 1 87.69 21 GLU B O 1
ATOM 3797 N N . GLN B 1 22 ? 33.438 31.734 -57.062 1 85.88 22 GLN B N 1
ATOM 3798 C CA . GLN B 1 22 ? 33.469 32.062 -58.5 1 85.88 22 GLN B CA 1
ATOM 3799 C C . GLN B 1 22 ? 33.406 33.562 -58.719 1 85.88 22 GLN B C 1
ATOM 3801 O O . GLN B 1 22 ? 33.875 34.062 -59.719 1 85.88 22 GLN B O 1
ATOM 3806 N N . ASN B 1 23 ? 32.875 34.219 -57.781 1 88.12 23 ASN B N 1
ATOM 3807 C CA . ASN B 1 23 ? 32.719 35.656 -57.875 1 88.12 23 ASN B CA 1
ATOM 3808 C C . ASN B 1 23 ? 33.375 36.375 -56.719 1 88.12 23 ASN B C 1
ATOM 3810 O O . ASN B 1 23 ? 34.594 36.281 -56.531 1 88.12 23 ASN B O 1
ATOM 3814 N N . SER B 1 24 ? 32.75 36.906 -55.719 1 85.06 24 SER B N 1
ATOM 3815 C CA . SER B 1 24 ? 33.219 37.5 -54.469 1 85.06 24 SER B CA 1
ATOM 3816 C C . SER B 1 24 ? 32.188 37.312 -53.344 1 85.06 24 SER B C 1
ATOM 3818 O O . SER B 1 24 ? 31.016 37.062 -53.625 1 85.06 24 SER B O 1
ATOM 3820 N N . GLY B 1 25 ? 32.625 37.281 -52.188 1 86.5 25 GLY B N 1
ATOM 3821 C CA . GLY B 1 25 ? 31.734 37.188 -51.031 1 86.5 25 GLY B CA 1
ATOM 3822 C C . GLY B 1 25 ? 30.625 38.219 -51 1 86.5 25 GLY B C 1
ATOM 3823 O O . GLY B 1 25 ? 29.484 37.906 -50.688 1 86.5 25 GLY B O 1
ATOM 3824 N N . GLU B 1 26 ? 31 39.344 -51.406 1 86.81 26 GLU B N 1
ATOM 3825 C CA . GLU B 1 26 ? 30.031 40.438 -51.438 1 86.81 26 GLU B CA 1
ATOM 3826 C C . GLU B 1 26 ? 29 40.219 -52.562 1 86.81 26 GLU B C 1
ATOM 3828 O O . GLU B 1 26 ? 27.812 40.5 -52.375 1 86.81 26 GLU B O 1
ATOM 3833 N N . ALA B 1 27 ? 29.453 39.75 -53.688 1 89.75 27 ALA B N 1
ATOM 3834 C CA . ALA B 1 27 ? 28.562 39.438 -54.812 1 89.75 27 ALA B CA 1
ATOM 3835 C C . ALA B 1 27 ? 27.594 38.312 -54.438 1 89.75 27 ALA B C 1
ATOM 3837 O O . ALA B 1 27 ? 26.422 38.375 -54.781 1 89.75 27 ALA B O 1
ATOM 3838 N N . ALA B 1 28 ? 28.062 37.344 -53.719 1 90.75 28 ALA B N 1
ATOM 3839 C CA . ALA B 1 28 ? 27.234 36.25 -53.25 1 90.75 28 ALA B CA 1
ATOM 3840 C C . ALA B 1 28 ? 26.188 36.75 -52.25 1 90.75 28 ALA B C 1
ATOM 3842 O O . ALA B 1 28 ? 25.031 36.312 -52.312 1 90.75 28 ALA B O 1
ATOM 3843 N N . ALA B 1 29 ? 26.531 37.625 -51.406 1 88.69 29 ALA B N 1
ATOM 3844 C CA . ALA B 1 29 ? 25.641 38.219 -50.406 1 88.69 29 ALA B CA 1
ATOM 3845 C C . ALA B 1 29 ? 24.516 39 -51.094 1 88.69 29 ALA B C 1
ATOM 3847 O O . ALA B 1 29 ? 23.359 38.906 -50.656 1 88.69 29 ALA B O 1
ATOM 3848 N N . ARG B 1 30 ? 24.875 39.688 -52.062 1 84 30 ARG B N 1
ATOM 3849 C CA . ARG B 1 30 ? 23.891 40.469 -52.812 1 84 30 ARG B CA 1
ATOM 3850 C C . ARG B 1 30 ? 22.984 39.562 -53.625 1 84 30 ARG B C 1
ATOM 3852 O O . ARG B 1 30 ? 21.766 39.75 -53.656 1 84 30 ARG B O 1
ATOM 3859 N N . HIS B 1 31 ? 23.625 38.562 -54.188 1 87.12 31 HIS B N 1
ATOM 3860 C CA . HIS B 1 31 ? 22.906 37.688 -55.094 1 87.12 31 HIS B CA 1
ATOM 3861 C C . HIS B 1 31 ? 21.891 36.844 -54.344 1 87.12 31 HIS B C 1
ATOM 3863 O O . HIS B 1 31 ? 20.766 36.625 -54.812 1 87.12 31 HIS B O 1
ATOM 3869 N N . PHE B 1 32 ? 22.203 36.344 -53.219 1 85.75 32 PHE B N 1
ATOM 3870 C CA . PHE B 1 32 ? 21.375 35.406 -52.469 1 85.75 32 PHE B CA 1
ATOM 3871 C C . PHE B 1 32 ? 20.672 36.125 -51.312 1 85.75 32 PHE B C 1
ATOM 3873 O O . PHE B 1 32 ? 19.953 35.531 -50.531 1 85.75 32 PHE B O 1
ATOM 3880 N N . SER B 1 33 ? 20.891 37.438 -51.125 1 83.88 33 SER B N 1
ATOM 3881 C CA . SER B 1 33 ? 20.312 38.312 -50.094 1 83.88 33 SER B CA 1
ATOM 3882 C C . SER B 1 33 ? 20.609 37.781 -48.719 1 83.88 33 SER B C 1
ATOM 3884 O O . SER B 1 33 ? 19.703 37.594 -47.875 1 83.88 33 SER B O 1
ATOM 3886 N N . VAL B 1 34 ? 21.828 37.438 -48.531 1 83.38 34 VAL B N 1
ATOM 3887 C CA . VAL B 1 34 ? 22.312 36.969 -47.219 1 83.38 34 VAL B CA 1
ATOM 3888 C C . VAL B 1 34 ? 23.328 37.969 -46.656 1 83.38 34 VAL B C 1
ATOM 3890 O O . VAL B 1 34 ? 23.984 38.688 -47.406 1 83.38 34 VAL B O 1
ATOM 3893 N N . ASP B 1 35 ? 23.422 38.031 -45.438 1 81.62 35 ASP B N 1
ATOM 3894 C CA . ASP B 1 35 ? 24.391 38.906 -44.781 1 81.62 35 ASP B CA 1
ATOM 3895 C C . ASP B 1 35 ? 25.812 38.5 -45.156 1 81.62 35 ASP B C 1
ATOM 3897 O O . ASP B 1 35 ? 26.188 37.344 -45.125 1 81.62 35 ASP B O 1
ATOM 3901 N N . PRO B 1 36 ? 26.578 39.5 -45.531 1 85.38 36 PRO B N 1
ATOM 3902 C CA . PRO B 1 36 ? 27.953 39.219 -45.969 1 85.38 36 PRO B CA 1
ATOM 3903 C C . PRO B 1 36 ? 28.781 38.531 -44.906 1 85.38 36 PRO B C 1
ATOM 3905 O O . PRO B 1 36 ? 29.672 37.75 -45.219 1 85.38 36 PRO B O 1
ATOM 3908 N N . LYS B 1 37 ? 28.5 38.812 -43.688 1 83.88 37 LYS B N 1
ATOM 3909 C CA . LYS B 1 37 ? 29.203 38.156 -42.562 1 83.88 37 LYS B CA 1
ATOM 3910 C C . LYS B 1 37 ? 28.969 36.656 -42.594 1 83.88 37 LYS B C 1
ATOM 3912 O O . LYS B 1 37 ? 29.875 35.875 -42.312 1 83.88 37 LYS B O 1
ATOM 3917 N N . ARG B 1 38 ? 27.828 36.25 -42.969 1 82.62 38 ARG B N 1
ATOM 3918 C CA . ARG B 1 38 ? 27.5 34.844 -43.031 1 82.62 38 ARG B CA 1
ATOM 3919 C C . ARG B 1 38 ? 28.203 34.156 -44.188 1 82.62 38 ARG B C 1
ATOM 3921 O O . ARG B 1 38 ? 28.688 33.031 -44.062 1 82.62 38 ARG B O 1
ATOM 3928 N N . VAL B 1 39 ? 28.281 34.812 -45.25 1 86 39 VAL B N 1
ATOM 3929 C CA . VAL B 1 39 ? 28.953 34.281 -46.438 1 86 39 VAL B CA 1
ATOM 3930 C C . VAL B 1 39 ? 30.438 34.062 -46.125 1 86 39 VAL B C 1
ATOM 3932 O O . VAL B 1 39 ? 31 33 -46.469 1 86 39 VAL B O 1
ATOM 3935 N N . ARG B 1 40 ? 30.969 35 -45.375 1 85.19 40 ARG B N 1
ATOM 3936 C CA . ARG B 1 40 ? 32.375 34.875 -44.969 1 85.19 40 ARG B CA 1
ATOM 3937 C C . ARG B 1 40 ? 32.562 33.688 -44.062 1 85.19 40 ARG B C 1
ATOM 3939 O O . ARG B 1 40 ? 33.531 32.938 -44.188 1 85.19 40 ARG B O 1
ATOM 3946 N N . GLU B 1 41 ? 31.656 33.562 -43.156 1 82.25 41 GLU B N 1
ATOM 3947 C CA . GLU B 1 41 ? 31.719 32.469 -42.188 1 82.25 41 GLU B CA 1
ATOM 3948 C C . GLU B 1 41 ? 31.562 31.109 -42.875 1 82.25 41 GLU B C 1
ATOM 3950 O O . GLU B 1 41 ? 32.281 30.156 -42.562 1 82.25 41 GLU B O 1
ATOM 3955 N N . TRP B 1 42 ? 30.719 31.062 -43.844 1 81.81 42 TRP B N 1
ATOM 3956 C CA . TRP B 1 42 ? 30.484 29.812 -44.594 1 81.81 42 TRP B CA 1
ATOM 3957 C C . TRP B 1 42 ? 31.688 29.469 -45.469 1 81.81 42 TRP B C 1
ATOM 3959 O O . TRP B 1 42 ? 32.062 28.297 -45.594 1 81.81 42 TRP B O 1
ATOM 3969 N N . ARG B 1 43 ? 32.312 30.469 -45.969 1 83.56 43 ARG B N 1
ATOM 3970 C CA . ARG B 1 43 ? 33.5 30.281 -46.781 1 83.56 43 ARG B CA 1
ATOM 3971 C C . ARG B 1 43 ? 34.656 29.75 -45.938 1 83.56 43 ARG B C 1
ATOM 3973 O O . ARG B 1 43 ? 35.406 28.875 -46.406 1 83.56 43 ARG B O 1
ATOM 3980 N N . LYS B 1 44 ? 34.75 30.281 -44.719 1 83.38 44 LYS B N 1
ATOM 3981 C CA . LYS B 1 44 ? 35.781 29.828 -43.812 1 83.38 44 LYS B CA 1
ATOM 3982 C C . LYS B 1 44 ? 35.594 28.375 -43.406 1 83.38 44 LYS B C 1
ATOM 3984 O O . LYS B 1 44 ? 36.531 27.625 -43.219 1 83.38 44 LYS B O 1
ATOM 3989 N N . ASN B 1 45 ? 34.406 27.984 -43.375 1 78.25 45 ASN B N 1
ATOM 3990 C CA . ASN B 1 45 ? 34.062 26.641 -42.875 1 78.25 45 ASN B CA 1
ATOM 3991 C C . ASN B 1 45 ? 33.656 25.734 -44.031 1 78.25 45 ASN B C 1
ATOM 3993 O O . ASN B 1 45 ? 32.969 24.75 -43.844 1 78.25 45 ASN B O 1
ATOM 3997 N N . LYS B 1 46 ? 34.031 26.062 -45.125 1 80.38 46 LYS B N 1
ATOM 3998 C CA . LYS B 1 46 ? 33.625 25.344 -46.344 1 80.38 46 LYS B CA 1
ATOM 3999 C C . LYS B 1 46 ? 33.906 23.859 -46.219 1 80.38 46 LYS B C 1
ATOM 4001 O O . LYS B 1 46 ? 33.062 23.031 -46.562 1 80.38 46 LYS B O 1
ATOM 4006 N N . ALA B 1 47 ? 35.062 23.547 -45.75 1 78.69 47 ALA B N 1
ATOM 4007 C CA . ALA B 1 47 ? 35.469 22.141 -45.625 1 78.69 47 ALA B CA 1
ATOM 4008 C C . ALA B 1 47 ? 34.562 21.391 -44.688 1 78.69 47 ALA B C 1
ATOM 4010 O O . ALA B 1 47 ? 34.156 20.25 -44.969 1 78.69 47 ALA B O 1
ATOM 4011 N N . GLU B 1 48 ? 34.25 22.047 -43.656 1 74.56 48 GLU B N 1
ATOM 4012 C CA . GLU B 1 48 ? 33.375 21.438 -42.688 1 74.56 48 GLU B CA 1
ATOM 4013 C C . GLU B 1 48 ? 31.938 21.328 -43.219 1 74.56 48 GLU B C 1
ATOM 4015 O O . GLU B 1 48 ? 31.266 20.312 -43 1 74.56 48 GLU B O 1
ATOM 4020 N N . LEU B 1 49 ? 31.438 22.266 -43.906 1 75.62 49 LEU B N 1
ATOM 4021 C CA . LEU B 1 49 ? 30.109 22.266 -44.531 1 75.62 49 LEU B CA 1
ATOM 4022 C C . LEU B 1 49 ? 30 21.172 -45.594 1 75.62 49 LEU B C 1
ATOM 4024 O O . LEU B 1 49 ? 28.969 20.484 -45.656 1 75.62 49 LEU B O 1
ATOM 4028 N N . GLN B 1 50 ? 31.047 21.016 -46.25 1 76.75 50 GLN B N 1
ATOM 4029 C CA . GLN B 1 50 ? 31.094 19.984 -47.281 1 76.75 50 GLN B CA 1
ATOM 4030 C C . GLN B 1 50 ? 31.094 18.594 -46.656 1 76.75 50 GLN B C 1
ATOM 4032 O O . GLN B 1 50 ? 30.391 17.688 -47.125 1 76.75 50 GLN B O 1
ATOM 4037 N N . ARG B 1 51 ? 31.875 18.438 -45.625 1 74.44 51 ARG B N 1
ATOM 4038 C CA . ARG B 1 51 ? 31.922 17.172 -44.906 1 74.44 51 ARG B CA 1
ATOM 4039 C C . ARG B 1 51 ? 30.562 16.828 -44.312 1 74.44 51 ARG B C 1
ATOM 4041 O O . ARG B 1 51 ? 30.109 15.68 -44.406 1 74.44 51 ARG B O 1
ATOM 4048 N N . LEU B 1 52 ? 29.969 17.75 -43.781 1 69.69 52 LEU B N 1
ATOM 4049 C CA . LEU B 1 52 ? 28.656 17.547 -43.156 1 69.69 52 LEU B CA 1
ATOM 4050 C C . LEU B 1 52 ? 27.594 17.219 -44.188 1 69.69 52 LEU B C 1
ATOM 4052 O O . LEU B 1 52 ? 26.719 16.391 -43.969 1 69.69 52 LEU B O 1
ATOM 4056 N N . SER B 1 53 ? 27.703 17.906 -45.25 1 69.06 53 SER B N 1
ATOM 4057 C CA . SER B 1 53 ? 26.781 17.656 -46.375 1 69.06 53 SER B CA 1
ATOM 4058 C C . SER B 1 53 ? 26.938 16.25 -46.906 1 69.06 53 SER B C 1
ATOM 4060 O O . SER B 1 53 ? 25.969 15.625 -47.344 1 69.06 53 SER B O 1
ATOM 4062 N N . GLU B 1 54 ? 28.125 15.875 -46.875 1 69.5 54 GLU B N 1
ATOM 4063 C CA . GLU B 1 54 ? 28.422 14.523 -47.344 1 69.5 54 GLU B CA 1
ATOM 4064 C C . GLU B 1 54 ? 27.953 13.469 -46.344 1 69.5 54 GLU B C 1
ATOM 4066 O O . GLU B 1 54 ? 27.578 12.367 -46.75 1 69.5 54 GLU B O 1
ATOM 4071 N N . GLU B 1 55 ? 28.062 13.828 -45.125 1 64.19 55 GLU B N 1
ATOM 4072 C CA . GLU B 1 55 ? 27.672 12.867 -44.094 1 64.19 55 GLU B CA 1
ATOM 4073 C C . GLU B 1 55 ? 26.172 12.844 -43.906 1 64.19 55 GLU B C 1
ATOM 4075 O O . GLU B 1 55 ? 25.562 11.773 -43.812 1 64.19 55 GLU B O 1
ATOM 4080 N N . ASP B 1 56 ? 25.5 13.984 -43.562 1 54.97 56 ASP B N 1
ATOM 4081 C CA . ASP B 1 56 ? 24.062 14.086 -43.438 1 54.97 56 ASP B CA 1
ATOM 4082 C C . ASP B 1 56 ? 23.516 15.32 -44.156 1 54.97 56 ASP B C 1
ATOM 4084 O O . ASP B 1 56 ? 23.844 16.453 -43.781 1 54.97 56 ASP B O 1
ATOM 4088 N N . ASP B 1 57 ? 23.016 15.172 -45.312 1 52.03 57 ASP B N 1
ATOM 4089 C CA . ASP B 1 57 ? 22.5 16.203 -46.188 1 52.03 57 ASP B CA 1
ATOM 4090 C C . ASP B 1 57 ? 21.438 17.047 -45.5 1 52.03 57 ASP B C 1
ATOM 4092 O O . ASP B 1 57 ? 21.047 18.109 -46 1 52.03 57 ASP B O 1
ATOM 4096 N N . LYS B 1 58 ? 20.891 16.484 -44.531 1 49.53 58 LYS B N 1
ATOM 4097 C CA . LYS B 1 58 ? 19.766 17.172 -43.906 1 49.53 58 LYS B CA 1
ATOM 4098 C C . LYS B 1 58 ? 20.234 18.047 -42.75 1 49.53 58 LYS B C 1
ATOM 4100 O O . LYS B 1 58 ? 19.422 18.734 -42.125 1 49.53 58 LYS B O 1
ATOM 4105 N N . ARG B 1 59 ? 21.5 18.031 -42.344 1 47.22 59 ARG B N 1
ATOM 4106 C CA . ARG B 1 59 ? 21.953 18.75 -41.156 1 47.22 59 ARG B CA 1
ATOM 4107 C C . ARG B 1 59 ? 22.109 20.234 -41.438 1 47.22 59 ARG B C 1
ATOM 4109 O O . ARG B 1 59 ? 22.734 20.609 -42.438 1 47.22 59 ARG B O 1
ATOM 4116 N N . ALA B 1 60 ? 21.281 21.078 -41.062 1 47.28 60 ALA B N 1
ATOM 4117 C CA . ALA B 1 60 ? 21.266 22.531 -41.281 1 47.28 60 ALA B CA 1
ATOM 4118 C C . ALA B 1 60 ? 22.422 23.203 -40.531 1 47.28 60 ALA B C 1
ATOM 4120 O O . ALA B 1 60 ? 22.75 24.359 -40.812 1 47.28 60 ALA B O 1
ATOM 4121 N N . ARG B 1 61 ? 22.75 22.75 -39.281 1 45.44 61 ARG B N 1
ATOM 4122 C CA . ARG B 1 61 ? 23.719 23.5 -38.469 1 45.44 61 ARG B CA 1
ATOM 4123 C C . ARG B 1 61 ? 25.109 22.891 -38.594 1 45.44 61 ARG B C 1
ATOM 4125 O O . ARG B 1 61 ? 25.266 21.703 -38.938 1 45.44 61 ARG B O 1
ATOM 4132 N N . LEU B 1 62 ? 26.219 23.75 -38.688 1 44.34 62 LEU B N 1
ATOM 4133 C CA . LEU B 1 62 ? 27.609 23.312 -38.656 1 44.34 62 LEU B CA 1
ATOM 4134 C C . LEU B 1 62 ? 27.844 22.312 -37.531 1 44.34 62 LEU B C 1
ATOM 4136 O O . LEU B 1 62 ? 27.203 22.359 -36.5 1 44.34 62 LEU B O 1
ATOM 4140 N N . ARG B 1 63 ? 28.516 21.234 -37.719 1 41.16 63 ARG B N 1
ATOM 4141 C CA . ARG B 1 63 ? 28.844 20.219 -36.719 1 41.16 63 ARG B CA 1
ATOM 4142 C C . ARG B 1 63 ? 29.344 20.875 -35.438 1 41.16 63 ARG B C 1
ATOM 4144 O O . ARG B 1 63 ? 29.453 20.203 -34.375 1 41.16 63 ARG B O 1
ATOM 4151 N N . GLY B 1 64 ? 30.109 21.859 -35.469 1 40.22 64 GLY B N 1
ATOM 4152 C CA . GLY B 1 64 ? 30.875 22.375 -34.344 1 40.22 64 GLY B CA 1
ATOM 4153 C C . GLY B 1 64 ? 30 22.938 -33.25 1 40.22 64 GLY B C 1
ATOM 4154 O O . GLY B 1 64 ? 30.5 23.344 -32.188 1 40.22 64 GLY B O 1
ATOM 4155 N N . GLY B 1 65 ? 28.953 23.562 -33.469 1 41 65 GLY B N 1
ATOM 4156 C CA . GLY B 1 65 ? 28.109 24.047 -32.406 1 41 65 GLY B CA 1
ATOM 4157 C C . GLY B 1 65 ? 27.547 22.938 -31.531 1 41 65 GLY B C 1
ATOM 4158 O O . GLY B 1 65 ? 26.469 23.094 -30.953 1 41 65 GLY B O 1
ATOM 4159 N N . GLY B 1 66 ? 27.844 21.734 -31.734 1 41.12 66 GLY B N 1
ATOM 4160 C CA . GLY B 1 66 ? 27.453 20.5 -31.062 1 41.12 66 GLY B CA 1
ATOM 4161 C C . GLY B 1 66 ? 27.688 20.531 -29.562 1 41.12 66 GLY B C 1
ATOM 4162 O O . GLY B 1 66 ? 28.266 21.484 -29.047 1 41.12 66 GLY B O 1
ATOM 4163 N N . ARG B 1 67 ? 27.047 19.578 -28.828 1 51.94 67 ARG B N 1
ATOM 4164 C CA . ARG B 1 67 ? 27.219 19.516 -27.375 1 51.94 67 ARG B CA 1
ATOM 4165 C C . ARG B 1 67 ? 28.688 19.625 -26.984 1 51.94 67 ARG B C 1
ATOM 4167 O O . ARG B 1 67 ? 29.516 18.891 -27.516 1 51.94 67 ARG B O 1
ATOM 4174 N N . LYS B 1 68 ? 29.156 20.797 -26.5 1 57.62 68 LYS B N 1
ATOM 4175 C CA . LYS B 1 68 ? 30.484 20.969 -25.906 1 57.62 68 LYS B CA 1
ATOM 4176 C C . LYS B 1 68 ? 30.969 19.672 -25.266 1 57.62 68 LYS B C 1
ATOM 4178 O O . LYS B 1 68 ? 30.172 18.844 -24.828 1 57.62 68 LYS B O 1
ATOM 4183 N N . LYS B 1 69 ? 32.312 19.328 -25.609 1 54.09 69 LYS B N 1
ATOM 4184 C CA . LYS B 1 69 ? 33.031 18.188 -25.031 1 54.09 69 LYS B CA 1
ATOM 4185 C C . LYS B 1 69 ? 32.656 17.969 -23.578 1 54.09 69 LYS B C 1
ATOM 4187 O O . LYS B 1 69 ? 32.438 16.828 -23.156 1 54.09 69 LYS B O 1
ATOM 4192 N N . ALA B 1 70 ? 32.562 19.062 -22.969 1 61.16 70 ALA B N 1
ATOM 4193 C CA . ALA B 1 70 ? 32.219 18.984 -21.562 1 61.16 70 ALA B CA 1
ATOM 4194 C C . ALA B 1 70 ? 30.812 18.375 -21.359 1 61.16 70 ALA B C 1
ATOM 4196 O O . ALA B 1 70 ? 30.594 17.609 -20.422 1 61.16 70 ALA B O 1
ATOM 4197 N N . SER B 1 71 ? 30.031 18.656 -22.359 1 72.5 71 SER B N 1
ATOM 4198 C CA . SER B 1 71 ? 28.656 18.156 -22.281 1 72.5 71 SER B CA 1
ATOM 4199 C C . SER B 1 71 ? 28.594 16.656 -22.594 1 72.5 71 SER B C 1
ATOM 4201 O O . SER B 1 71 ? 27.875 15.914 -21.922 1 72.5 71 SER B O 1
ATOM 4203 N N . GLU B 1 72 ? 29.438 16.297 -23.516 1 78.94 72 GLU B N 1
ATOM 4204 C CA . GLU B 1 72 ? 29.469 14.883 -23.875 1 78.94 72 GLU B CA 1
ATOM 4205 C C . GLU B 1 72 ? 30.078 14.047 -22.75 1 78.94 72 GLU B C 1
ATOM 4207 O O . GLU B 1 72 ? 29.578 12.977 -22.422 1 78.94 72 GLU B O 1
ATOM 4212 N N . GLU B 1 73 ? 31.141 14.57 -22.203 1 81.5 73 GLU B N 1
ATOM 4213 C CA . GLU B 1 73 ? 31.766 13.859 -21.094 1 81.5 73 GLU B CA 1
ATOM 4214 C C . GLU B 1 73 ? 30.844 13.773 -19.891 1 81.5 73 GLU B C 1
ATOM 4216 O O . GLU B 1 73 ? 30.797 12.758 -19.203 1 81.5 73 GLU B O 1
ATOM 4221 N N . LEU B 1 74 ? 30.203 14.812 -19.75 1 85.12 74 LEU B N 1
ATOM 4222 C CA . LEU B 1 74 ? 29.219 14.844 -18.672 1 85.12 74 LEU B CA 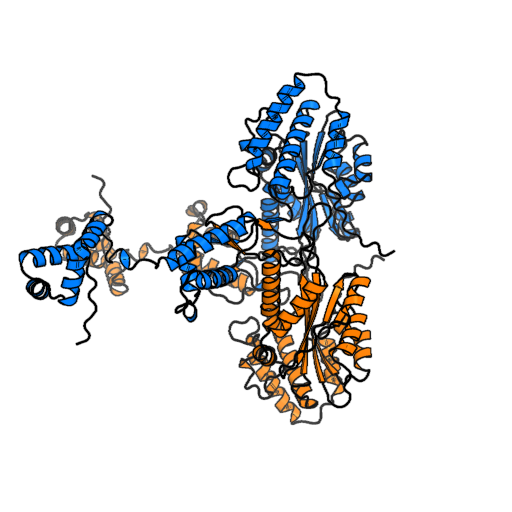1
ATOM 4223 C C . LEU B 1 74 ? 28.156 13.758 -18.875 1 85.12 74 LEU B C 1
ATOM 4225 O O . LEU B 1 74 ? 27.844 13.016 -17.953 1 85.12 74 LEU B O 1
ATOM 4229 N N . GLU B 1 75 ? 27.656 13.688 -20.031 1 88.19 75 GLU B N 1
ATOM 4230 C CA . GLU B 1 75 ? 26.594 12.734 -20.328 1 88.19 75 GLU B CA 1
ATOM 4231 C C . GLU B 1 75 ? 27.078 11.297 -20.156 1 88.19 75 GLU B C 1
ATOM 4233 O O . GLU B 1 75 ? 26.375 10.469 -19.578 1 88.19 75 GLU B O 1
ATOM 4238 N N . VAL B 1 76 ? 28.266 11.047 -20.641 1 90.19 76 VAL B N 1
ATOM 4239 C CA . VAL B 1 76 ? 28.812 9.695 -20.547 1 90.19 76 VAL B CA 1
ATOM 4240 C C . VAL B 1 76 ? 29.047 9.336 -19.078 1 90.19 76 VAL B C 1
ATOM 4242 O O . VAL B 1 76 ? 28.719 8.227 -18.641 1 90.19 76 VAL B O 1
ATOM 4245 N N . SER B 1 77 ? 29.562 10.281 -18.375 1 91.88 77 SER B N 1
ATOM 4246 C CA . SER B 1 77 ? 29.859 10.031 -16.969 1 91.88 77 SER B CA 1
ATOM 4247 C C . SER B 1 77 ? 28.594 9.781 -16.156 1 91.88 77 SER B C 1
ATOM 4249 O O . SER B 1 77 ? 28.562 8.883 -15.32 1 91.88 77 SER B O 1
ATOM 4251 N N . VAL B 1 78 ? 27.625 10.547 -16.453 1 93.62 78 VAL B N 1
ATOM 4252 C CA . VAL B 1 78 ? 26.375 10.406 -15.727 1 93.62 78 VAL B CA 1
ATOM 4253 C C . VAL B 1 78 ? 25.703 9.094 -16.109 1 93.62 78 VAL B C 1
ATOM 4255 O O . VAL B 1 78 ? 25.141 8.406 -15.258 1 93.62 78 VAL B O 1
ATOM 4258 N N . CYS B 1 79 ? 25.766 8.727 -17.344 1 94.31 79 CYS B N 1
ATOM 4259 C CA . CYS B 1 79 ? 25.203 7.461 -17.812 1 94.31 79 CYS B CA 1
ATOM 4260 C C . CYS B 1 79 ? 25.891 6.285 -17.125 1 94.31 79 CYS B C 1
ATOM 4262 O O . CYS B 1 79 ? 25.219 5.355 -16.672 1 94.31 79 CYS B O 1
ATOM 4264 N N . GLU B 1 80 ? 27.156 6.352 -17.078 1 94.12 80 GLU B N 1
ATOM 4265 C CA . GLU B 1 80 ? 27.922 5.289 -16.422 1 94.12 80 GLU B CA 1
ATOM 4266 C C . GLU B 1 80 ? 27.578 5.18 -14.945 1 94.12 80 GLU B C 1
ATOM 4268 O O . GLU B 1 80 ? 27.484 4.078 -14.398 1 94.12 80 GLU B O 1
ATOM 4273 N N . TRP B 1 81 ? 27.422 6.309 -14.414 1 94.69 81 TRP B N 1
ATOM 4274 C CA . TRP B 1 81 ? 27.062 6.332 -13 1 94.69 81 TRP B CA 1
ATOM 4275 C C . TRP B 1 81 ? 25.703 5.672 -12.781 1 94.69 81 TRP B C 1
ATOM 4277 O O . TRP B 1 81 ? 25.531 4.863 -11.859 1 94.69 81 TRP B O 1
ATOM 4287 N N . ILE B 1 82 ? 24.734 6.031 -13.617 1 95.38 82 ILE B N 1
ATOM 4288 C CA . ILE B 1 82 ? 23.391 5.449 -13.5 1 95.38 82 ILE B CA 1
ATOM 4289 C C . ILE B 1 82 ? 23.484 3.936 -13.672 1 95.38 82 ILE B C 1
ATOM 4291 O O . ILE B 1 82 ? 22.891 3.186 -12.891 1 95.38 82 ILE B O 1
ATOM 4295 N N . HIS B 1 83 ? 24.266 3.496 -14.633 1 94.38 83 HIS B N 1
ATOM 4296 C CA . HIS B 1 83 ? 24.422 2.066 -14.883 1 94.38 83 HIS B CA 1
ATOM 4297 C C . HIS B 1 83 ? 25.062 1.373 -13.688 1 94.38 83 HIS B C 1
ATOM 4299 O O . HIS B 1 83 ? 24.688 0.26 -13.328 1 94.38 83 HIS B O 1
ATOM 4305 N N . SER B 1 84 ? 26.016 2.035 -13.133 1 93.31 84 SER B N 1
ATOM 4306 C CA . SER B 1 84 ? 26.703 1.468 -11.984 1 93.31 84 SER B CA 1
ATOM 4307 C C . SER B 1 84 ? 25.781 1.343 -10.781 1 93.31 84 SER B C 1
ATOM 4309 O O . SER B 1 84 ? 25.781 0.322 -10.086 1 93.31 84 SER B O 1
ATOM 4311 N N . MET B 1 85 ? 25 2.373 -10.562 1 93.88 85 MET B N 1
ATOM 4312 C CA . MET B 1 85 ? 24.047 2.369 -9.461 1 93.88 85 MET B CA 1
ATOM 4313 C C . MET B 1 85 ? 23 1.283 -9.656 1 93.88 85 MET B C 1
ATOM 4315 O O . MET B 1 85 ? 22.688 0.532 -8.727 1 93.88 85 MET B O 1
ATOM 4319 N N . ARG B 1 86 ? 22.516 1.146 -10.852 1 92.06 86 ARG B N 1
ATOM 4320 C CA . ARG B 1 86 ? 21.422 0.207 -11.133 1 92.06 86 ARG B CA 1
ATOM 4321 C C . ARG B 1 86 ? 21.938 -1.229 -11.148 1 92.06 86 ARG B C 1
ATOM 4323 O O . ARG B 1 86 ? 21.203 -2.162 -10.836 1 92.06 86 ARG B O 1
ATOM 4330 N N . ALA B 1 87 ? 23.203 -1.399 -11.484 1 87.75 87 ALA B N 1
ATOM 4331 C CA . ALA B 1 87 ? 23.812 -2.725 -11.438 1 87.75 87 ALA B CA 1
ATOM 4332 C C . ALA B 1 87 ? 23.828 -3.262 -10.008 1 87.75 87 ALA B C 1
ATOM 4334 O O . ALA B 1 87 ? 23.734 -4.473 -9.789 1 87.75 87 ALA B O 1
ATOM 4335 N N . LYS B 1 88 ? 23.906 -2.287 -9.102 1 87.75 88 LYS B N 1
ATOM 4336 C CA . LYS B 1 88 ? 23.891 -2.65 -7.688 1 87.75 88 LYS B CA 1
ATOM 4337 C C . LYS B 1 88 ? 22.469 -2.66 -7.137 1 87.75 88 LYS B C 1
ATOM 4339 O O . LYS B 1 88 ? 22.266 -2.832 -5.934 1 87.75 88 LYS B O 1
ATOM 4344 N N . HIS B 1 89 ? 21.516 -2.406 -8 1 89.5 89 HIS B N 1
ATOM 4345 C CA . HIS B 1 89 ? 20.094 -2.385 -7.684 1 89.5 89 HIS B CA 1
ATOM 4346 C C . HIS B 1 89 ? 19.75 -1.274 -6.691 1 89.5 89 HIS B C 1
ATOM 4348 O O . HIS B 1 89 ? 18.891 -1.44 -5.836 1 89.5 89 HIS B O 1
ATOM 4354 N N . LEU B 1 90 ? 20.531 -0.18 -6.828 1 92.06 90 LEU B N 1
ATOM 4355 C CA . LEU B 1 90 ? 20.266 1.004 -6.016 1 92.06 90 LEU B CA 1
ATOM 4356 C C . LEU B 1 90 ? 19.344 1.97 -6.742 1 92.06 90 LEU B C 1
ATOM 4358 O O . LEU B 1 90 ? 19.328 2.018 -7.977 1 92.06 90 LEU B O 1
ATOM 4362 N N . ARG B 1 91 ? 18.594 2.693 -5.945 1 93.69 91 ARG B N 1
ATOM 4363 C CA . ARG B 1 91 ? 17.641 3.629 -6.543 1 93.69 91 ARG B CA 1
ATOM 4364 C C . ARG B 1 91 ? 18.359 4.859 -7.09 1 93.69 91 ARG B C 1
ATOM 4366 O O . ARG B 1 91 ? 19.312 5.359 -6.477 1 93.69 91 ARG B O 1
ATOM 4373 N N . VAL B 1 92 ? 17.906 5.301 -8.234 1 94.31 92 VAL B N 1
ATOM 4374 C CA . VAL B 1 92 ? 18.359 6.539 -8.859 1 94.31 92 VAL B CA 1
ATOM 4375 C C . VAL B 1 92 ? 17.172 7.457 -9.125 1 94.31 92 VAL B C 1
ATOM 4377 O O . VAL B 1 92 ? 16.297 7.137 -9.938 1 94.31 92 VAL B O 1
ATOM 4380 N N . SER B 1 93 ? 17.172 8.516 -8.383 1 91.56 93 SER B N 1
ATOM 4381 C CA . SER B 1 93 ? 16.094 9.469 -8.586 1 91.56 93 SER B CA 1
ATOM 4382 C C . SER B 1 93 ? 16.516 10.602 -9.516 1 91.56 93 SER B C 1
ATOM 4384 O O . SER B 1 93 ? 17.703 10.781 -9.781 1 91.56 93 SER B O 1
ATOM 4386 N N . ARG B 1 94 ? 15.523 11.359 -10.031 1 91.31 94 ARG B N 1
ATOM 4387 C CA . ARG B 1 94 ? 15.797 12.523 -10.867 1 91.31 94 ARG B CA 1
ATOM 4388 C C . ARG B 1 94 ? 16.656 13.547 -10.133 1 91.31 94 ARG B C 1
ATOM 4390 O O . ARG B 1 94 ? 17.594 14.102 -10.703 1 91.31 94 ARG B O 1
ATOM 4397 N N . LYS B 1 95 ? 16.344 13.703 -8.906 1 88.38 95 LYS B N 1
ATOM 4398 C CA . LYS B 1 95 ? 17.109 14.641 -8.086 1 88.38 95 LYS B CA 1
ATOM 4399 C C . LYS B 1 95 ? 18.562 14.203 -7.961 1 88.38 95 LYS B C 1
ATOM 4401 O O . LYS B 1 95 ? 19.469 15.031 -8.016 1 88.38 95 LYS B O 1
ATOM 4406 N N . MET B 1 96 ? 18.75 12.938 -7.801 1 91.56 96 MET B N 1
ATOM 4407 C CA . MET B 1 96 ? 20.094 12.398 -7.668 1 91.56 96 MET B CA 1
ATOM 4408 C C . MET B 1 96 ? 20.891 12.617 -8.945 1 91.56 96 MET B C 1
ATOM 4410 O O . MET B 1 96 ? 22.094 12.914 -8.891 1 91.56 96 MET B O 1
ATOM 4414 N N . ILE B 1 97 ? 20.25 12.445 -10.062 1 93.25 97 ILE B N 1
ATOM 4415 C CA . ILE B 1 97 ? 20.922 12.617 -11.344 1 93.25 97 ILE B CA 1
ATOM 4416 C C . ILE B 1 97 ? 21.344 14.078 -11.516 1 93.25 97 ILE B C 1
ATOM 4418 O O . ILE B 1 97 ? 22.469 14.352 -11.961 1 93.25 97 ILE B O 1
ATOM 4422 N N . ARG B 1 98 ? 20.438 14.945 -11.133 1 92.06 98 ARG B N 1
ATOM 4423 C CA . ARG B 1 98 ? 20.75 16.359 -11.227 1 92.06 98 ARG B CA 1
ATOM 4424 C C . ARG B 1 98 ? 21.938 16.719 -10.32 1 92.06 98 ARG B C 1
ATOM 4426 O O . ARG B 1 98 ? 22.812 17.484 -10.719 1 92.06 98 ARG B O 1
ATOM 4433 N N . ALA B 1 99 ? 21.938 16.188 -9.133 1 89.25 99 ALA B N 1
ATOM 4434 C CA . ALA B 1 99 ? 23.047 16.422 -8.211 1 89.25 99 ALA B CA 1
ATOM 4435 C C . ALA B 1 99 ? 24.359 15.875 -8.766 1 89.25 99 ALA B C 1
ATOM 4437 O O . ALA B 1 99 ? 25.406 16.516 -8.656 1 89.25 99 ALA B O 1
ATOM 4438 N N . LYS B 1 100 ? 24.297 14.703 -9.305 1 91.38 100 LYS B N 1
ATOM 4439 C CA . LYS B 1 100 ? 25.484 14.086 -9.883 1 91.38 100 LYS B CA 1
ATOM 4440 C C . LYS B 1 100 ? 25.984 14.867 -11.086 1 91.38 100 LYS B C 1
ATOM 4442 O O . LYS B 1 100 ? 27.203 15.008 -11.281 1 91.38 100 LYS B O 1
ATOM 4447 N N . ALA B 1 101 ? 25.047 15.352 -11.891 1 90.38 101 ALA B N 1
ATOM 4448 C CA . ALA B 1 101 ? 25.406 16.156 -13.055 1 90.38 101 ALA B CA 1
ATOM 4449 C C . ALA B 1 101 ? 26.172 17.422 -12.633 1 90.38 101 ALA B C 1
ATOM 4451 O O . ALA B 1 101 ? 27.156 17.797 -13.266 1 90.38 101 ALA B O 1
ATOM 4452 N N . LYS B 1 102 ? 25.672 18 -11.57 1 88.56 102 LYS B N 1
ATOM 4453 C CA . LYS B 1 102 ? 26.344 19.188 -11.062 1 88.56 102 LYS B CA 1
ATOM 4454 C C . LYS B 1 102 ? 27.75 18.859 -10.562 1 88.56 102 LYS B C 1
ATOM 4456 O O . LYS B 1 102 ? 28.703 19.609 -10.797 1 88.56 102 LYS B O 1
ATOM 4461 N N . GLU B 1 103 ? 27.859 17.797 -9.875 1 88.19 103 GLU B N 1
ATOM 4462 C CA . GLU B 1 103 ? 29.156 17.344 -9.359 1 88.19 103 GLU B CA 1
ATOM 4463 C C . GLU B 1 103 ? 30.141 17.078 -10.5 1 88.19 103 GLU B C 1
ATOM 4465 O O . GLU B 1 103 ? 31.297 17.5 -10.438 1 88.19 103 GLU B O 1
ATOM 4470 N N . VAL B 1 104 ? 29.703 16.375 -11.516 1 87.62 104 VAL B N 1
ATOM 4471 C CA . VAL B 1 104 ? 30.562 16 -12.641 1 87.62 104 VAL B CA 1
ATOM 4472 C C . VAL B 1 104 ? 30.922 17.25 -13.445 1 87.62 104 VAL B C 1
ATOM 4474 O O . VAL B 1 104 ? 32.062 17.391 -13.914 1 87.62 104 VAL B O 1
ATOM 4477 N N . TYR B 1 105 ? 29.953 18.094 -13.57 1 84.12 105 TYR B N 1
ATOM 4478 C CA . TYR B 1 105 ? 30.219 19.328 -14.32 1 84.12 105 TYR B CA 1
ATOM 4479 C C . TYR B 1 105 ? 31.297 20.156 -13.641 1 84.12 105 TYR B C 1
ATOM 4481 O O . TYR B 1 105 ? 32.125 20.781 -14.32 1 84.12 105 TYR B O 1
ATOM 4489 N N . ALA B 1 106 ? 31.203 20.25 -12.375 1 81.81 106 ALA B N 1
ATOM 4490 C CA . ALA B 1 106 ? 32.219 21 -11.617 1 81.81 106 ALA B CA 1
ATOM 4491 C C . ALA B 1 106 ? 33.594 20.453 -11.859 1 81.81 106 ALA B C 1
ATOM 4493 O O . ALA B 1 106 ? 34.594 21.203 -11.812 1 81.81 106 ALA B O 1
ATOM 4494 N N . THR B 1 107 ? 33.656 19.234 -12.156 1 80.06 107 THR B N 1
ATOM 4495 C CA . THR B 1 107 ? 34.938 18.594 -12.359 1 80.06 107 THR B CA 1
ATOM 4496 C C . THR B 1 107 ? 35.406 18.75 -13.812 1 80.06 107 THR B C 1
ATOM 4498 O O . THR B 1 107 ? 36.594 18.797 -14.094 1 80.06 107 THR B O 1
ATOM 4501 N N . VAL B 1 108 ? 34.438 18.703 -14.633 1 73.44 108 VAL B N 1
ATOM 4502 C CA . VAL B 1 108 ? 34.781 18.641 -16.047 1 73.44 108 VAL B CA 1
ATOM 4503 C C . VAL B 1 108 ? 34.906 20.062 -16.609 1 73.44 108 VAL B C 1
ATOM 4505 O O . VAL B 1 108 ? 35.656 20.312 -17.562 1 73.44 108 VAL B O 1
ATOM 4508 N N . SER B 1 109 ? 33.938 20.875 -16.094 1 64.38 109 SER B N 1
ATOM 4509 C CA . SER B 1 109 ? 33.906 22.203 -16.672 1 64.38 109 SER B CA 1
ATOM 4510 C C . SER B 1 109 ? 35.125 23.016 -16.234 1 64.38 109 SER B C 1
ATOM 4512 O O . SER B 1 109 ? 35.656 22.812 -15.133 1 64.38 109 SER B O 1
ATOM 4514 N N . ASP B 1 110 ? 35.719 23.578 -17.047 1 57.22 110 ASP B N 1
ATOM 4515 C CA . ASP B 1 110 ? 36.75 24.562 -16.766 1 57.22 110 ASP B CA 1
ATOM 4516 C C . ASP B 1 110 ? 36.188 25.719 -15.93 1 57.22 110 ASP B C 1
ATOM 4518 O O . ASP B 1 110 ? 34.969 25.984 -15.977 1 57.22 110 ASP B O 1
ATOM 4522 N N . SER B 1 111 ? 36.812 26.25 -14.828 1 51.84 111 SER B N 1
ATOM 4523 C CA . SER B 1 111 ? 36.562 27.172 -13.711 1 51.84 111 SER B CA 1
ATOM 4524 C C . SER B 1 111 ? 35.438 28.141 -14.023 1 51.84 111 SER B C 1
ATOM 4526 O O . SER B 1 111 ? 34.719 28.578 -13.125 1 51.84 111 SER B O 1
ATOM 4528 N N . ARG B 1 112 ? 35.438 28.766 -15.086 1 50.56 112 ARG B N 1
ATOM 4529 C CA . ARG B 1 112 ? 34.688 30 -15.281 1 50.56 112 ARG B CA 1
ATOM 4530 C C . ARG B 1 112 ? 33.188 29.703 -15.375 1 50.56 112 ARG B C 1
ATOM 4532 O O . ARG B 1 112 ? 32.344 30.594 -15.148 1 50.56 112 ARG B O 1
ATOM 4539 N N . ASP B 1 113 ? 32.719 28.5 -15.727 1 52.09 113 ASP B N 1
ATOM 4540 C CA . ASP B 1 113 ? 31.328 28.25 -16.125 1 52.09 113 ASP B CA 1
ATOM 4541 C C . ASP B 1 113 ? 30.594 27.391 -15.078 1 52.09 113 ASP B C 1
ATOM 4543 O O . ASP B 1 113 ? 29.453 26.984 -15.289 1 52.09 113 ASP B O 1
ATOM 4547 N N . GLU B 1 114 ? 31.219 27.062 -14.062 1 53.91 114 GLU B N 1
ATOM 4548 C CA . GLU B 1 114 ? 30.672 26.203 -13.023 1 53.91 114 GLU B CA 1
ATOM 4549 C C . GLU B 1 114 ? 29.375 26.781 -12.453 1 53.91 114 GLU B C 1
ATOM 4551 O O . GLU B 1 114 ? 28.453 26.047 -12.133 1 53.91 114 GLU B O 1
ATOM 4556 N N . GLU B 1 115 ? 29.5 28.188 -12.281 1 55.72 115 GLU B N 1
ATOM 4557 C CA . GLU B 1 115 ? 28.391 28.844 -11.602 1 55.72 115 GLU B CA 1
ATOM 4558 C C . GLU B 1 115 ? 27.125 28.797 -12.453 1 55.72 115 GLU B C 1
ATOM 4560 O O . GLU B 1 115 ? 26.016 28.938 -11.93 1 55.72 115 GLU B O 1
ATOM 4565 N N . SER B 1 116 ? 27.375 28.406 -13.766 1 61.34 116 SER B N 1
ATOM 4566 C CA . SER B 1 116 ? 26.234 28.656 -14.656 1 61.34 116 SER B CA 1
ATOM 4567 C C . SER B 1 116 ? 25.5 27.359 -14.977 1 61.34 116 SER B C 1
ATOM 4569 O O . SER B 1 116 ? 24.422 27.391 -15.57 1 61.34 116 SER B O 1
ATOM 4571 N N . PHE B 1 117 ? 26.062 26.281 -14.578 1 69.19 117 PHE B N 1
ATOM 4572 C CA . PHE B 1 117 ? 25.391 25.062 -15.008 1 69.19 117 PHE B CA 1
ATOM 4573 C C . PHE B 1 117 ? 24.203 24.75 -14.094 1 69.19 117 PHE B C 1
ATOM 4575 O O . PHE B 1 117 ? 24.375 24.562 -12.883 1 69.19 117 PHE B O 1
ATOM 4582 N N . THR B 1 118 ? 23.016 24.984 -14.766 1 76 118 THR B N 1
ATOM 4583 C CA . THR B 1 118 ? 21.812 24.656 -14.023 1 76 118 THR B CA 1
ATOM 4584 C C . THR B 1 118 ? 21.266 23.297 -14.438 1 76 118 THR B C 1
ATOM 4586 O O . THR B 1 118 ? 21.031 23.047 -15.625 1 76 118 THR B O 1
ATOM 4589 N N . ALA B 1 119 ? 21.516 22.25 -13.758 1 78.38 119 ALA B N 1
ATOM 4590 C CA . ALA B 1 119 ? 20.906 20.953 -14.008 1 78.38 119 ALA B CA 1
ATOM 4591 C C . ALA B 1 119 ? 19.391 21.031 -13.914 1 78.38 119 ALA B C 1
ATOM 4593 O O . ALA B 1 119 ? 18.781 20.438 -13.016 1 78.38 119 ALA B O 1
ATOM 4594 N N . SER B 1 120 ? 18.828 21.703 -15.008 1 82.25 120 SER B N 1
ATOM 4595 C CA . SER B 1 120 ? 17.391 21.969 -14.984 1 82.25 120 SER B CA 1
ATOM 4596 C C . SER B 1 120 ? 16.594 20.703 -15.258 1 82.25 120 SER B C 1
ATOM 4598 O O . SER B 1 120 ? 17.125 19.703 -15.742 1 82.25 120 SER B O 1
ATOM 4600 N N . ALA B 1 121 ? 15.336 20.766 -14.93 1 86.94 121 ALA B N 1
ATOM 4601 C CA . ALA B 1 121 ? 14.43 19.641 -15.164 1 86.94 121 ALA B CA 1
ATOM 4602 C C . ALA B 1 121 ? 14.297 19.359 -16.656 1 86.94 121 ALA B C 1
ATOM 4604 O O . ALA B 1 121 ? 14.195 18.188 -17.062 1 86.94 121 ALA B O 1
ATOM 4605 N N . GLY B 1 122 ? 14.375 20.375 -17.406 1 85.81 122 GLY B N 1
ATOM 4606 C CA . GLY B 1 122 ? 14.281 20.203 -18.844 1 85.81 122 GLY B CA 1
ATOM 4607 C C . GLY B 1 122 ? 15.484 19.484 -19.438 1 85.81 122 GLY B C 1
ATOM 4608 O O . GLY B 1 122 ? 15.328 18.609 -20.297 1 85.81 122 GLY B O 1
ATOM 4609 N N . ARG B 1 123 ? 16.656 19.891 -19.047 1 84.19 123 ARG B N 1
ATOM 4610 C CA . ARG B 1 123 ? 17.875 19.234 -19.484 1 84.19 123 ARG B CA 1
ATOM 4611 C C . ARG B 1 123 ? 17.875 17.766 -19.109 1 84.19 123 ARG B C 1
ATOM 4613 O O . ARG B 1 123 ? 18.344 16.906 -19.875 1 84.19 123 ARG B O 1
ATOM 4620 N N . LEU B 1 124 ? 17.359 17.516 -17.938 1 89.25 124 LEU B N 1
ATOM 4621 C CA . LEU B 1 124 ? 17.281 16.141 -17.469 1 89.25 124 LEU B CA 1
ATOM 4622 C C . LEU B 1 124 ? 16.359 15.305 -18.344 1 89.25 124 LEU B C 1
ATOM 4624 O O . LEU B 1 124 ? 16.688 14.18 -18.719 1 89.25 124 LEU B O 1
ATOM 4628 N N . ASP B 1 125 ? 15.25 15.883 -18.672 1 91.19 125 ASP B N 1
ATOM 4629 C CA . ASP B 1 125 ? 14.297 15.172 -19.516 1 91.19 125 ASP B CA 1
ATOM 4630 C C . ASP B 1 125 ? 14.914 14.805 -20.859 1 91.19 125 ASP B C 1
ATOM 4632 O O . ASP B 1 125 ? 14.727 13.695 -21.344 1 91.19 125 ASP B O 1
ATOM 4636 N N . LYS B 1 126 ? 15.617 15.734 -21.453 1 88.31 126 LYS B N 1
ATOM 4637 C CA . LYS B 1 126 ? 16.281 15.492 -22.719 1 88.31 126 LYS B CA 1
ATOM 4638 C C . LYS B 1 126 ? 17.375 14.445 -22.578 1 88.31 126 LYS B C 1
ATOM 4640 O O . LYS B 1 126 ? 17.547 13.586 -23.453 1 88.31 126 LYS B O 1
ATOM 4645 N N . PHE B 1 127 ? 18.109 14.562 -21.516 1 91.94 127 PHE B N 1
ATOM 4646 C CA . PHE B 1 127 ? 19.172 13.594 -21.219 1 91.94 127 PHE B CA 1
ATOM 4647 C C . PHE B 1 127 ? 18.594 12.188 -21.125 1 91.94 127 PHE B C 1
ATOM 4649 O O . PHE B 1 127 ? 19.141 11.25 -21.703 1 91.94 127 PHE B O 1
ATOM 4656 N N . LEU B 1 128 ? 17.5 12 -20.375 1 92.94 128 LEU B N 1
ATOM 4657 C CA . LEU B 1 128 ? 16.875 10.695 -20.188 1 92.94 128 LEU B CA 1
ATOM 4658 C C . LEU B 1 128 ? 16.391 10.125 -21.516 1 92.94 128 LEU B C 1
ATOM 4660 O O . LEU B 1 128 ? 16.578 8.938 -21.797 1 92.94 128 LEU B O 1
ATOM 4664 N N . ARG B 1 129 ? 15.82 10.938 -22.312 1 90.62 129 ARG B N 1
ATOM 4665 C CA . ARG B 1 129 ? 15.297 10.508 -23.609 1 90.62 129 ARG B CA 1
ATOM 4666 C C . ARG B 1 129 ? 16.422 10.086 -24.547 1 90.62 129 ARG B C 1
ATOM 4668 O O . ARG B 1 129 ? 16.328 9.062 -25.219 1 90.62 129 ARG B O 1
ATOM 4675 N N . ARG B 1 130 ? 17.531 10.844 -24.578 1 90.25 130 ARG B N 1
ATOM 4676 C CA . ARG B 1 130 ? 18.656 10.578 -25.453 1 90.25 130 ARG B CA 1
ATOM 4677 C C . ARG B 1 130 ? 19.344 9.266 -25.094 1 90.25 130 ARG B C 1
ATOM 4679 O O . ARG B 1 130 ? 19.859 8.562 -25.969 1 90.25 130 ARG B O 1
ATOM 4686 N N . ASN B 1 131 ? 19.344 8.961 -23.859 1 93 131 ASN B N 1
ATOM 4687 C CA . ASN B 1 131 ? 20.094 7.797 -23.406 1 93 131 ASN B CA 1
ATOM 4688 C C . ASN B 1 131 ? 19.172 6.629 -23.062 1 93 131 ASN B C 1
ATOM 4690 O O . ASN B 1 131 ? 19.594 5.664 -22.422 1 93 131 ASN B O 1
ATOM 4694 N N . ASP B 1 132 ? 17.844 6.734 -23.359 1 93.31 132 ASP B N 1
ATOM 4695 C CA . ASP B 1 132 ? 16.859 5.668 -23.25 1 93.31 132 ASP B CA 1
ATOM 4696 C C . ASP B 1 132 ? 16.625 5.266 -21.797 1 93.31 132 ASP B C 1
ATOM 4698 O O . ASP B 1 132 ? 16.609 4.078 -21.469 1 93.31 132 ASP B O 1
ATOM 4702 N N . PHE B 1 133 ? 16.672 6.316 -20.984 1 94.31 133 PHE B N 1
ATOM 4703 C CA . PHE B 1 133 ? 16.297 6.129 -19.594 1 94.31 133 PHE B CA 1
ATOM 4704 C C . PHE B 1 133 ? 14.859 6.578 -19.359 1 94.31 133 PHE B C 1
ATOM 4706 O O . PHE B 1 133 ? 14.344 7.43 -20.078 1 94.31 133 PHE B O 1
ATOM 4713 N N . SER B 1 134 ? 14.164 5.98 -18.469 1 93.5 134 SER B N 1
ATOM 4714 C CA . SER B 1 134 ? 12.828 6.398 -18.047 1 93.5 134 SER B CA 1
ATOM 4715 C C . SER B 1 134 ? 12.578 6.07 -16.578 1 93.5 134 SER B C 1
ATOM 4717 O O . SER B 1 134 ? 13.281 5.246 -15.992 1 93.5 134 SER B O 1
ATOM 4719 N N . VAL B 1 135 ? 11.711 6.824 -16.031 1 92.12 135 VAL B N 1
ATOM 4720 C CA . VAL B 1 135 ? 11.289 6.531 -14.664 1 92.12 135 VAL B CA 1
ATOM 4721 C C . VAL B 1 135 ? 10.43 5.266 -14.648 1 92.12 135 VAL B C 1
ATOM 4723 O O . VAL B 1 135 ? 9.414 5.191 -15.344 1 92.12 135 VAL B O 1
ATOM 4726 N N . ARG B 1 136 ? 10.953 4.266 -13.938 1 91.38 136 ARG B N 1
ATOM 4727 C CA . ARG B 1 136 ? 10.258 2.982 -13.875 1 91.38 136 ARG B CA 1
ATOM 4728 C C . ARG B 1 136 ? 9.805 2.678 -12.453 1 91.38 136 ARG B C 1
ATOM 4730 O O . ARG B 1 136 ? 10.469 3.061 -11.484 1 91.38 136 ARG B O 1
ATOM 4737 N N . ARG B 1 137 ? 8.672 2.064 -12.359 1 89.81 137 ARG B N 1
ATOM 4738 C CA . ARG B 1 137 ? 8.227 1.574 -11.055 1 89.81 137 ARG B CA 1
ATOM 4739 C C . ARG B 1 137 ? 8.992 0.318 -10.648 1 89.81 137 ARG B C 1
ATOM 4741 O O . ARG B 1 137 ? 9.227 -0.565 -11.477 1 89.81 137 ARG B O 1
ATOM 4748 N N . ARG B 1 138 ? 9.312 0.245 -9.469 1 86.94 138 ARG B N 1
ATOM 4749 C CA . ARG B 1 138 ? 10.039 -0.928 -8.992 1 86.94 138 ARG B CA 1
ATOM 4750 C C . ARG B 1 138 ? 9.172 -2.178 -9.07 1 86.94 138 ARG B C 1
ATOM 4752 O O . ARG B 1 138 ? 7.965 -2.117 -8.828 1 86.94 138 ARG B O 1
ATOM 4759 N N . THR B 1 139 ? 9.812 -3.236 -9.398 1 78.94 139 THR B N 1
ATOM 4760 C CA . THR B 1 139 ? 9.086 -4.492 -9.516 1 78.94 139 THR B CA 1
ATOM 4761 C C . THR B 1 139 ? 9.383 -5.406 -8.328 1 78.94 139 THR B C 1
ATOM 4763 O O . THR B 1 139 ? 8.555 -6.246 -7.965 1 78.94 139 THR B O 1
ATOM 4766 N N . THR B 1 140 ? 10.539 -5.297 -7.781 1 79.5 140 THR B N 1
ATOM 4767 C CA . THR B 1 140 ? 10.938 -6.184 -6.688 1 79.5 140 THR B CA 1
ATOM 4768 C C . THR B 1 140 ? 11.859 -5.461 -5.711 1 79.5 140 THR B C 1
ATOM 4770 O O . THR B 1 140 ? 12.625 -4.582 -6.109 1 79.5 140 THR B O 1
ATOM 4773 N N . VAL B 1 141 ? 11.609 -5.773 -4.52 1 81.69 141 VAL B N 1
ATOM 4774 C CA . VAL B 1 141 ? 12.484 -5.289 -3.455 1 81.69 141 VAL B CA 1
ATOM 4775 C C . VAL B 1 141 ? 13.141 -6.473 -2.744 1 81.69 141 VAL B C 1
ATOM 4777 O O . VAL B 1 141 ? 12.469 -7.445 -2.396 1 81.69 141 VAL B O 1
ATOM 4780 N N . ALA B 1 142 ? 14.508 -6.504 -2.756 1 77.19 142 ALA B N 1
ATOM 4781 C CA . ALA B 1 142 ? 15.156 -7.645 -2.113 1 77.19 142 ALA B CA 1
ATOM 4782 C C . ALA B 1 142 ? 16.5 -7.242 -1.512 1 77.19 142 ALA B C 1
ATOM 4784 O O . ALA B 1 142 ? 17.156 -6.324 -2.006 1 77.19 142 ALA B O 1
ATOM 4785 N N . GLN B 1 143 ? 16.781 -7.965 -0.437 1 77.25 143 GLN B N 1
ATOM 4786 C CA . GLN B 1 143 ? 18.062 -7.754 0.222 1 77.25 143 GLN B CA 1
ATOM 4787 C C . GLN B 1 143 ? 19.188 -8.477 -0.518 1 77.25 143 GLN B C 1
ATOM 4789 O O . GLN B 1 143 ? 20.281 -7.934 -0.676 1 77.25 143 GLN B O 1
ATOM 4794 N N . LYS B 1 144 ? 18.828 -9.68 -0.953 1 76.5 144 LYS B N 1
ATOM 4795 C CA . LYS B 1 144 ? 19.828 -10.523 -1.586 1 76.5 144 LYS B CA 1
ATOM 4796 C C . LYS B 1 144 ? 19.828 -10.352 -3.102 1 76.5 144 LYS B C 1
ATOM 4798 O O . LYS B 1 144 ? 18.812 -9.961 -3.684 1 76.5 144 LYS B O 1
ATOM 4803 N N . ASP B 1 145 ? 20.953 -10.633 -3.623 1 75.38 145 ASP B N 1
ATOM 4804 C CA . ASP B 1 145 ? 21.109 -10.484 -5.066 1 75.38 145 ASP B CA 1
ATOM 4805 C C . ASP B 1 145 ? 20.406 -11.602 -5.82 1 75.38 145 ASP B C 1
ATOM 4807 O O . ASP B 1 145 ? 20.078 -12.641 -5.238 1 75.38 145 ASP B O 1
ATOM 4811 N N . ALA B 1 146 ? 20.234 -11.305 -7.074 1 74.69 146 ALA B N 1
ATOM 4812 C CA . ALA B 1 146 ? 19.531 -12.242 -7.953 1 74.69 146 ALA B CA 1
ATOM 4813 C C . ALA B 1 146 ? 20.297 -13.57 -8.047 1 74.69 146 ALA B C 1
ATOM 4815 O O . ALA B 1 146 ? 19.672 -14.633 -8.133 1 74.69 146 ALA B O 1
ATOM 4816 N N . LYS B 1 147 ? 21.609 -13.414 -7.961 1 78.62 147 LYS B N 1
ATOM 4817 C CA . LYS B 1 147 ? 22.422 -14.617 -8.086 1 78.62 147 LYS B CA 1
ATOM 4818 C C . LYS B 1 147 ? 22.141 -15.586 -6.938 1 78.62 147 LYS B C 1
ATOM 4820 O O . LYS B 1 147 ? 22.109 -16.797 -7.141 1 78.62 147 LYS B O 1
ATOM 4825 N N . TYR B 1 148 ? 21.891 -15.023 -5.844 1 82.44 148 TYR B N 1
ATOM 4826 C CA . TYR B 1 148 ? 21.578 -15.812 -4.66 1 82.44 148 TYR B CA 1
ATOM 4827 C C . TYR B 1 148 ? 20.312 -16.625 -4.863 1 82.44 148 TYR B C 1
ATOM 4829 O O . TYR B 1 148 ? 20.281 -17.828 -4.57 1 82.44 148 TYR B O 1
ATOM 4837 N N . PHE B 1 149 ? 19.406 -16.125 -5.445 1 86.94 149 PHE B N 1
ATOM 4838 C CA . PHE B 1 149 ? 18.125 -16.797 -5.641 1 86.94 149 PHE B CA 1
ATOM 4839 C C . PHE B 1 149 ? 18.203 -17.781 -6.809 1 86.94 149 PHE B C 1
ATOM 4841 O O . PHE B 1 149 ? 17.547 -18.812 -6.797 1 86.94 149 PHE B O 1
ATOM 4848 N N . THR B 1 150 ? 19.016 -17.422 -7.742 1 91.44 150 THR B N 1
ATOM 4849 C CA . THR B 1 150 ? 19.125 -18.266 -8.93 1 91.44 150 THR B CA 1
ATOM 4850 C C . THR B 1 150 ? 19.625 -19.656 -8.555 1 91.44 150 THR B C 1
ATOM 4852 O O . THR B 1 150 ? 19.062 -20.656 -9 1 91.44 150 THR B O 1
ATOM 4855 N N . GLU B 1 151 ? 20.594 -19.688 -7.727 1 90.94 151 GLU B N 1
ATOM 4856 C CA . GLU B 1 151 ? 21.141 -20.984 -7.312 1 90.94 151 GLU B CA 1
ATOM 4857 C C . GLU B 1 151 ? 20.109 -21.797 -6.531 1 90.94 151 GLU B C 1
ATOM 4859 O O . GLU B 1 151 ? 19.984 -23 -6.746 1 90.94 151 GLU B O 1
ATOM 4864 N N . LYS B 1 152 ? 19.438 -21.125 -5.699 1 91.31 152 LYS B N 1
ATOM 4865 C CA . LYS B 1 152 ? 18.406 -21.797 -4.906 1 91.31 152 LYS B CA 1
ATOM 4866 C C . LYS B 1 152 ? 17.281 -22.328 -5.793 1 91.31 152 LYS B C 1
ATOM 4868 O O . LYS B 1 152 ? 16.766 -23.422 -5.562 1 91.31 152 LYS B O 1
ATOM 4873 N N . LEU B 1 153 ? 16.984 -21.578 -6.75 1 94.31 153 LEU B N 1
ATOM 4874 C CA . LEU B 1 153 ? 15.906 -21.953 -7.668 1 94.31 153 LEU B CA 1
ATOM 4875 C C . LEU B 1 153 ? 16.312 -23.156 -8.508 1 94.31 153 LEU B C 1
ATOM 4877 O O . LEU B 1 153 ? 15.516 -24.078 -8.703 1 94.31 153 LEU B O 1
ATOM 4881 N N . VAL B 1 154 ? 17.531 -23.125 -8.961 1 93.94 154 VAL B N 1
ATOM 4882 C CA . VAL B 1 154 ? 18.047 -24.25 -9.75 1 93.94 154 VAL B CA 1
ATOM 4883 C C . VAL B 1 154 ? 18.062 -25.516 -8.891 1 93.94 154 VAL B C 1
ATOM 4885 O O . VAL B 1 154 ? 17.641 -26.578 -9.344 1 93.94 154 VAL B O 1
ATOM 4888 N N . ASN B 1 155 ? 18.469 -25.359 -7.668 1 92.06 155 ASN B N 1
ATOM 4889 C CA . ASN B 1 155 ? 18.5 -26.5 -6.746 1 92.06 155 ASN B CA 1
ATOM 4890 C C . ASN B 1 155 ? 17.094 -27.031 -6.488 1 92.06 155 ASN B C 1
ATOM 4892 O O . ASN B 1 155 ? 16.906 -28.25 -6.406 1 92.06 155 ASN B O 1
ATOM 4896 N N . PHE B 1 156 ? 16.172 -26.188 -6.355 1 94.31 156 PHE B N 1
ATOM 4897 C CA . PHE B 1 156 ? 14.789 -26.594 -6.117 1 94.31 156 PHE B CA 1
ATOM 4898 C C . PHE B 1 156 ? 14.25 -27.406 -7.293 1 94.31 156 PHE B C 1
ATOM 4900 O O . PHE B 1 156 ? 13.664 -28.469 -7.105 1 94.31 156 PHE B O 1
ATOM 4907 N N . VAL B 1 157 ? 14.477 -26.891 -8.508 1 94.56 157 VAL B N 1
ATOM 4908 C CA . VAL B 1 157 ? 13.969 -27.547 -9.711 1 94.56 157 VAL B CA 1
ATOM 4909 C C . VAL B 1 157 ? 14.648 -28.906 -9.883 1 94.56 157 VAL B C 1
ATOM 4911 O O . VAL B 1 157 ? 13.992 -29.891 -10.203 1 94.56 157 VAL B O 1
ATOM 4914 N N . THR B 1 158 ? 15.93 -28.922 -9.648 1 92.25 158 THR B N 1
ATOM 4915 C CA . THR B 1 158 ? 16.672 -30.172 -9.781 1 92.25 158 THR B CA 1
ATOM 4916 C C . THR B 1 158 ? 16.219 -31.188 -8.742 1 92.25 158 THR B C 1
ATOM 4918 O O . THR B 1 158 ? 16.078 -32.375 -9.047 1 92.25 158 THR B O 1
ATOM 4921 N N . TYR B 1 159 ? 15.984 -30.703 -7.625 1 92 159 TYR B N 1
ATOM 4922 C CA . TYR B 1 159 ? 15.531 -31.578 -6.547 1 92 159 TYR B CA 1
ATOM 4923 C C . TYR B 1 159 ? 14.172 -32.188 -6.879 1 92 159 TYR B C 1
ATOM 4925 O O . TYR B 1 159 ? 13.977 -33.406 -6.742 1 92 159 TYR B O 1
ATOM 4933 N N . THR B 1 160 ? 13.258 -31.406 -7.234 1 94.06 160 THR B N 1
ATOM 4934 C CA . THR B 1 160 ? 11.906 -31.891 -7.512 1 94.06 160 THR B CA 1
ATOM 4935 C C . THR B 1 160 ? 11.906 -32.844 -8.695 1 94.06 160 THR B C 1
ATOM 4937 O O . THR B 1 160 ? 11.203 -33.844 -8.68 1 94.06 160 THR B O 1
ATOM 4940 N N . THR B 1 161 ? 12.719 -32.5 -9.672 1 91.69 161 THR B N 1
ATOM 4941 C CA . THR B 1 161 ? 12.828 -33.406 -10.812 1 91.69 161 THR B CA 1
ATOM 4942 C C . THR B 1 161 ? 13.375 -34.781 -10.383 1 91.69 161 THR B C 1
ATOM 4944 O O . THR B 1 161 ? 12.867 -35.812 -10.797 1 91.69 161 THR B O 1
ATOM 4947 N N . TRP B 1 162 ? 14.336 -34.656 -9.57 1 90.19 162 TRP B N 1
ATOM 4948 C CA . TRP B 1 162 ? 14.984 -35.875 -9.094 1 90.19 162 TRP B CA 1
ATOM 4949 C C . TRP B 1 162 ? 14.016 -36.719 -8.258 1 90.19 162 TRP B C 1
ATOM 4951 O O . TRP B 1 162 ? 13.906 -37.938 -8.453 1 90.19 162 TRP B O 1
ATOM 4961 N N . ILE B 1 163 ? 13.297 -36.188 -7.371 1 93 163 ILE B N 1
ATOM 4962 C CA . ILE B 1 163 ? 12.414 -36.906 -6.461 1 93 163 ILE B CA 1
ATOM 4963 C C . ILE B 1 163 ? 11.242 -37.5 -7.246 1 93 163 ILE B C 1
ATOM 4965 O O . ILE B 1 163 ? 10.805 -38.625 -6.957 1 93 163 ILE B O 1
ATOM 4969 N N . ILE B 1 164 ? 10.719 -36.781 -8.156 1 94.12 164 ILE B N 1
ATOM 4970 C CA . ILE B 1 164 ? 9.594 -37.25 -8.961 1 94.12 164 ILE B CA 1
ATOM 4971 C C . ILE B 1 164 ? 10.023 -38.469 -9.781 1 94.12 164 ILE B C 1
ATOM 4973 O O . ILE B 1 164 ? 9.273 -39.438 -9.875 1 94.12 164 ILE B O 1
ATOM 4977 N N . LYS B 1 165 ? 11.203 -38.406 -10.297 1 90.62 165 LYS B N 1
ATOM 4978 C CA . LYS B 1 165 ? 11.727 -39.531 -11.078 1 90.62 165 LYS B CA 1
ATOM 4979 C C . LYS B 1 165 ? 12.07 -40.719 -10.18 1 90.62 165 LYS B C 1
ATOM 4981 O O . LYS B 1 165 ? 11.703 -41.844 -10.484 1 90.62 165 LYS B O 1
ATOM 4986 N N . ALA B 1 166 ? 12.727 -40.406 -9.094 1 90.94 166 ALA B N 1
ATOM 4987 C CA . ALA B 1 166 ? 13.195 -41.469 -8.188 1 90.94 166 ALA B CA 1
ATOM 4988 C C . ALA B 1 166 ? 12.023 -42.25 -7.582 1 90.94 166 ALA B C 1
ATOM 4990 O O . ALA B 1 166 ? 12.078 -43.469 -7.465 1 90.94 166 ALA B O 1
ATOM 4991 N N . LYS B 1 167 ? 10.945 -41.562 -7.316 1 93.12 167 LYS B N 1
ATOM 4992 C CA . LYS B 1 167 ? 9.805 -42.219 -6.66 1 93.12 167 LYS B CA 1
ATOM 4993 C C . LYS B 1 167 ? 8.688 -42.5 -7.656 1 93.12 167 LYS B C 1
ATOM 4995 O O . LYS B 1 167 ? 7.617 -42.969 -7.273 1 93.12 167 LYS B O 1
ATOM 5000 N N . LYS B 1 168 ? 8.938 -42.125 -8.898 1 93.06 168 LYS B N 1
ATOM 5001 C CA . LYS B 1 168 ? 7.977 -42.312 -9.969 1 93.06 168 LYS B CA 1
ATOM 5002 C C . LYS B 1 168 ? 6.613 -41.75 -9.609 1 93.06 168 LYS B C 1
ATOM 5004 O O . LYS B 1 168 ? 5.594 -42.438 -9.703 1 93.06 168 LYS B O 1
ATOM 5009 N N . ILE B 1 169 ? 6.625 -40.562 -9.219 1 95.5 169 ILE B N 1
ATOM 5010 C CA . ILE B 1 169 ? 5.402 -39.875 -8.781 1 95.5 169 ILE B CA 1
ATOM 5011 C C . ILE B 1 169 ? 4.598 -39.438 -10.008 1 95.5 169 ILE B C 1
ATOM 5013 O O . ILE B 1 169 ? 5.129 -38.781 -10.898 1 95.5 169 ILE B O 1
ATOM 5017 N N . GLN B 1 170 ? 3.357 -39.75 -10.008 1 94.38 170 GLN B N 1
ATOM 5018 C CA . GLN B 1 170 ? 2.48 -39.406 -11.117 1 94.38 170 GLN B CA 1
ATOM 5019 C C . GLN B 1 170 ? 1.977 -37.969 -10.977 1 94.38 170 GLN B C 1
ATOM 5021 O O . GLN B 1 170 ? 1.861 -37.469 -9.859 1 94.38 170 GLN B O 1
ATOM 5026 N N . PRO B 1 171 ? 1.645 -37.375 -12.078 1 93.44 171 PRO B N 1
ATOM 5027 C CA . PRO B 1 171 ? 1.163 -35.969 -12.047 1 93.44 171 PRO B CA 1
ATOM 5028 C C . PRO B 1 171 ? -0.063 -35.812 -11.156 1 93.44 171 PRO B C 1
ATOM 5030 O O . PRO B 1 171 ? -0.207 -34.75 -10.5 1 93.44 171 PRO B O 1
ATOM 5033 N N . LYS B 1 172 ? -0.88 -36.75 -11.055 1 94.38 172 LYS B N 1
ATOM 5034 C CA . LYS B 1 172 ? -2.092 -36.656 -10.242 1 94.38 172 LYS B CA 1
ATOM 5035 C C . LYS B 1 172 ? -1.756 -36.656 -8.75 1 94.38 172 LYS B C 1
ATOM 5037 O O . LYS B 1 172 ? -2.613 -36.375 -7.918 1 94.38 172 LYS B O 1
ATOM 5042 N N . ASN B 1 173 ? -0.463 -36.938 -8.445 1 95.88 173 ASN B N 1
ATOM 5043 C CA . ASN B 1 173 ? -0.047 -37.031 -7.051 1 95.88 173 ASN B CA 1
ATOM 5044 C C . ASN B 1 173 ? 0.937 -35.906 -6.703 1 95.88 173 ASN B C 1
ATOM 5046 O O . ASN B 1 173 ? 1.565 -35.938 -5.641 1 95.88 173 ASN B O 1
ATOM 5050 N N . ILE B 1 174 ? 1.075 -34.938 -7.57 1 97.06 174 ILE B N 1
ATOM 5051 C CA . ILE B 1 174 ? 1.876 -33.75 -7.301 1 97.06 174 ILE B CA 1
ATOM 5052 C C . ILE B 1 174 ? 0.96 -32.594 -6.934 1 97.06 174 ILE B C 1
ATOM 5054 O O . ILE B 1 174 ? 0.128 -32.156 -7.742 1 97.06 174 ILE B O 1
ATOM 5058 N N . ILE B 1 175 ? 1.151 -32.094 -5.738 1 97.44 175 ILE B N 1
ATOM 5059 C CA . ILE B 1 175 ? 0.241 -31.062 -5.211 1 97.44 175 ILE B CA 1
ATOM 5060 C C . ILE B 1 175 ? 1.001 -29.766 -4.969 1 97.44 175 ILE B C 1
ATOM 5062 O O . ILE B 1 175 ? 2.107 -29.781 -4.422 1 97.44 175 ILE B O 1
ATOM 5066 N N . ALA B 1 176 ? 0.497 -28.672 -5.457 1 97.69 176 ALA B N 1
ATOM 5067 C CA . ALA B 1 176 ? 0.97 -27.344 -5.109 1 97.69 176 ALA B CA 1
ATOM 5068 C C . ALA B 1 176 ? -0.033 -26.609 -4.215 1 97.69 176 ALA B C 1
ATOM 5070 O O . ALA B 1 176 ? -1.242 -26.688 -4.449 1 97.69 176 ALA B O 1
ATOM 5071 N N . MET B 1 177 ? 0.488 -26.016 -3.154 1 96.75 177 MET B N 1
ATOM 5072 C CA . MET B 1 177 ? -0.391 -25.406 -2.168 1 96.75 177 MET B CA 1
ATOM 5073 C C . MET B 1 177 ? 0.157 -24.047 -1.725 1 96.75 177 MET B C 1
ATOM 5075 O O . MET B 1 177 ? 1.371 -23.875 -1.607 1 96.75 177 MET B O 1
ATOM 5079 N N . ASP B 1 178 ? -0.752 -23.031 -1.497 1 95.5 178 ASP B N 1
ATOM 5080 C CA . ASP B 1 178 ? -0.358 -21.75 -0.912 1 95.5 178 ASP B CA 1
ATOM 5081 C C . ASP B 1 178 ? -1.531 -21.094 -0.187 1 95.5 178 ASP B C 1
ATOM 5083 O O . ASP B 1 178 ? -2.684 -21.484 -0.383 1 95.5 178 ASP B O 1
ATOM 5087 N N . GLU B 1 179 ? -1.143 -20.234 0.709 1 96.06 179 GLU B N 1
ATOM 5088 C CA . GLU B 1 179 ? -2.115 -19.438 1.451 1 96.06 179 GLU B CA 1
ATOM 5089 C C . GLU B 1 179 ? -2.191 -18.016 0.909 1 96.06 179 GLU B C 1
ATOM 5091 O O . GLU B 1 179 ? -1.173 -17.438 0.528 1 96.06 179 GLU B O 1
ATOM 5096 N N . THR B 1 180 ? -3.379 -17.531 0.819 1 95.19 180 THR B N 1
ATOM 5097 C CA . THR B 1 180 ? -3.539 -16.141 0.415 1 95.19 180 THR B CA 1
ATOM 5098 C C . THR B 1 180 ? -4.562 -15.43 1.302 1 95.19 180 THR B C 1
ATOM 5100 O O . THR B 1 180 ? -5.516 -16.047 1.771 1 95.19 180 THR B O 1
ATOM 5103 N N . ALA B 1 181 ? -4.332 -14.227 1.533 1 95.06 181 ALA B N 1
ATOM 5104 C CA . ALA B 1 181 ? -5.262 -13.414 2.311 1 95.06 181 ALA B CA 1
ATOM 5105 C C . ALA B 1 181 ? -6.359 -12.836 1.423 1 95.06 181 ALA B C 1
ATOM 5107 O O . ALA B 1 181 ? -6.094 -12.398 0.302 1 95.06 181 ALA B O 1
ATOM 5108 N N . VAL B 1 182 ? -7.535 -12.93 1.879 1 96 182 VAL B N 1
ATOM 5109 C CA . VAL B 1 182 ? -8.695 -12.312 1.258 1 96 182 VAL B CA 1
ATOM 5110 C C . VAL B 1 182 ? -9.336 -11.32 2.23 1 96 182 VAL B C 1
ATOM 5112 O O . VAL B 1 182 ? -9.555 -11.641 3.4 1 96 182 VAL B O 1
ATOM 5115 N N . TRP B 1 183 ? -9.695 -10.219 1.686 1 94.5 183 TRP B N 1
ATOM 5116 C CA . TRP B 1 183 ? -10.156 -9.156 2.57 1 94.5 183 TRP B CA 1
ATOM 5117 C C . TRP B 1 183 ? -11.68 -9.039 2.537 1 94.5 183 TRP B C 1
ATOM 5119 O O . TRP B 1 183 ? -12.312 -9.367 1.531 1 94.5 183 TRP B O 1
ATOM 5129 N N . PHE B 1 184 ? -12.18 -8.539 3.66 1 94.5 184 PHE B N 1
ATOM 5130 C CA . PHE B 1 184 ? -13.617 -8.312 3.721 1 94.5 184 PHE B CA 1
ATOM 5131 C C . PHE B 1 184 ? -14.023 -7.172 2.793 1 94.5 184 PHE B C 1
ATOM 5133 O O . PHE B 1 184 ? -15.031 -7.27 2.086 1 94.5 184 PHE B O 1
ATOM 5140 N N . ASP B 1 185 ? -13.195 -6.121 2.871 1 93.5 185 ASP B N 1
ATOM 5141 C CA . ASP B 1 185 ? -13.359 -5.012 1.938 1 93.5 185 ASP B CA 1
ATOM 5142 C C . ASP B 1 185 ? -12.297 -5.051 0.844 1 93.5 185 ASP B C 1
ATOM 5144 O O . ASP B 1 185 ? -11.117 -4.82 1.112 1 93.5 185 ASP B O 1
ATOM 5148 N N . MET B 1 186 ? -12.758 -5.363 -0.329 1 93.31 186 MET B N 1
ATOM 5149 C CA . MET B 1 186 ? -11.844 -5.461 -1.465 1 93.31 186 MET B CA 1
ATOM 5150 C C . MET B 1 186 ? -12.047 -4.293 -2.426 1 93.31 186 MET B C 1
ATOM 5152 O O . MET B 1 186 ? -12.312 -4.5 -3.611 1 93.31 186 MET B O 1
ATOM 5156 N N . VAL B 1 187 ? -11.75 -3.178 -1.924 1 88.94 187 VAL B N 1
ATOM 5157 C CA . VAL B 1 187 ? -12.016 -1.969 -2.695 1 88.94 187 VAL B CA 1
ATOM 5158 C C . VAL B 1 187 ? -10.961 -1.805 -3.783 1 88.94 187 VAL B C 1
ATOM 5160 O O . VAL B 1 187 ? -9.758 -1.907 -3.512 1 88.94 187 VAL B O 1
ATOM 5163 N N . GLY B 1 188 ? -11.414 -1.582 -5 1 87.69 188 GLY B N 1
ATOM 5164 C CA . GLY B 1 188 ? -10.5 -1.347 -6.105 1 87.69 188 GLY B CA 1
ATOM 5165 C C . GLY B 1 188 ? -9.734 -0.043 -5.977 1 87.69 188 GLY B C 1
ATOM 5166 O O . GLY B 1 188 ? -10.148 0.855 -5.242 1 87.69 188 GLY B O 1
ATOM 5167 N N . SER B 1 189 ? -8.68 0.032 -6.711 1 88.31 189 SER B N 1
ATOM 5168 C CA . SER B 1 189 ? -7.828 1.217 -6.637 1 88.31 189 SER B CA 1
ATOM 5169 C C . SER B 1 189 ? -8.227 2.25 -7.684 1 88.31 189 SER B C 1
ATOM 5171 O O . SER B 1 189 ? -7.828 3.414 -7.602 1 88.31 189 SER B O 1
ATOM 5173 N N . THR B 1 190 ? -9.062 1.831 -8.656 1 91.19 190 THR B N 1
ATOM 5174 C CA . THR B 1 190 ? -9.461 2.732 -9.734 1 91.19 190 THR B CA 1
ATOM 5175 C C . THR B 1 190 ? -10.969 2.654 -9.969 1 91.19 190 THR B C 1
ATOM 5177 O O . THR B 1 190 ? -11.617 1.686 -9.57 1 91.19 190 THR B O 1
ATOM 5180 N N . THR B 1 191 ? -11.492 3.67 -10.492 1 93.62 191 THR B N 1
ATOM 5181 C CA . THR B 1 191 ? -12.898 3.732 -10.883 1 93.62 191 THR B CA 1
ATOM 5182 C C . THR B 1 191 ? -13.094 4.715 -12.031 1 93.62 191 THR B C 1
ATOM 5184 O O . THR B 1 191 ? -12.266 5.598 -12.258 1 93.62 191 THR B O 1
ATOM 5187 N N . VAL B 1 192 ? -14.094 4.453 -12.797 1 94.19 192 VAL B N 1
ATOM 5188 C CA . VAL B 1 192 ? -14.453 5.414 -13.828 1 94.19 192 VAL B CA 1
ATOM 5189 C C . VAL B 1 192 ? -15.172 6.605 -13.203 1 94.19 192 VAL B C 1
ATOM 5191 O O . VAL B 1 192 ? -16.078 6.434 -12.383 1 94.19 192 VAL B O 1
ATOM 5194 N N . ASP B 1 193 ? -14.656 7.773 -13.477 1 93.12 193 ASP B N 1
ATOM 5195 C CA . ASP B 1 193 ? -15.195 9.031 -12.977 1 93.12 193 ASP B CA 1
ATOM 5196 C C . ASP B 1 193 ? -15.031 10.148 -14.008 1 93.12 193 ASP B C 1
ATOM 5198 O O . ASP B 1 193 ? -14.469 9.93 -15.078 1 93.12 193 ASP B O 1
ATOM 5202 N N . ALA B 1 194 ? -15.695 11.281 -13.648 1 91.38 194 ALA B N 1
ATOM 5203 C CA . ALA B 1 194 ? -15.57 12.438 -14.531 1 91.38 194 ALA B CA 1
ATOM 5204 C C . ALA B 1 194 ? -14.109 12.805 -14.758 1 91.38 194 ALA B C 1
ATOM 5206 O O . ALA B 1 194 ? -13.297 12.758 -13.828 1 91.38 194 ALA B O 1
ATOM 5207 N N . ARG B 1 195 ? -13.812 13.07 -16.016 1 90.38 195 ARG B N 1
ATOM 5208 C CA . ARG B 1 195 ? -12.453 13.43 -16.375 1 90.38 195 ARG B CA 1
ATOM 5209 C C . ARG B 1 195 ? -11.969 14.641 -15.57 1 90.38 195 ARG B C 1
ATOM 5211 O O . ARG B 1 195 ? -12.68 15.633 -15.461 1 90.38 195 ARG B O 1
ATOM 5218 N N . GLY B 1 196 ? -10.844 14.562 -14.914 1 82.19 196 GLY B N 1
ATOM 5219 C CA . GLY B 1 196 ? -10.273 15.672 -14.172 1 82.19 196 GLY B CA 1
ATOM 5220 C C . GLY B 1 196 ? -10.797 15.766 -12.75 1 82.19 196 GLY B C 1
ATOM 5221 O O . GLY B 1 196 ? -10.469 16.719 -12.023 1 82.19 196 GLY B O 1
ATOM 5222 N N . ALA B 1 197 ? -11.594 14.805 -12.414 1 83.81 197 ALA B N 1
ATOM 5223 C CA . ALA B 1 197 ? -12.109 14.844 -11.047 1 83.81 197 ALA B CA 1
ATOM 5224 C C . ALA B 1 197 ? -10.969 14.836 -10.031 1 83.81 197 ALA B C 1
ATOM 5226 O O . ALA B 1 197 ? -10.047 14.023 -10.133 1 83.81 197 ALA B O 1
ATOM 5227 N N . ARG B 1 198 ? -10.977 15.703 -9.109 1 77.25 198 ARG B N 1
ATOM 5228 C CA . ARG B 1 198 ? -9.914 15.836 -8.117 1 77.25 198 ARG B CA 1
ATOM 5229 C C . ARG B 1 198 ? -10.172 14.914 -6.922 1 77.25 198 ARG B C 1
ATOM 5231 O O . ARG B 1 198 ? -9.227 14.438 -6.289 1 77.25 198 ARG B O 1
ATOM 5238 N N . SER B 1 199 ? -11.406 14.781 -6.637 1 80.62 199 SER B N 1
ATOM 5239 C CA . SER B 1 199 ? -11.789 13.891 -5.539 1 80.62 199 SER B CA 1
ATOM 5240 C C . SER B 1 199 ? -12.555 12.68 -6.051 1 80.62 199 SER B C 1
ATOM 5242 O O . SER B 1 199 ? -13.609 12.82 -6.672 1 80.62 199 SER B O 1
ATOM 5244 N N . VAL B 1 200 ? -12.008 11.539 -5.883 1 87.38 200 VAL B N 1
ATOM 5245 C CA . VAL B 1 200 ? -12.609 10.289 -6.34 1 87.38 200 VAL B CA 1
ATOM 5246 C C . VAL B 1 200 ? -12.812 9.352 -5.156 1 87.38 200 VAL B C 1
ATOM 5248 O O . VAL B 1 200 ? -12.055 8.398 -4.973 1 87.38 200 VAL B O 1
ATOM 5251 N N . PRO B 1 201 ? -13.836 9.555 -4.387 1 87.19 201 PRO B N 1
ATOM 5252 C CA . PRO B 1 201 ? -14.086 8.742 -3.197 1 87.19 201 PRO B CA 1
ATOM 5253 C C . PRO B 1 201 ? -14.727 7.395 -3.533 1 87.19 201 PRO B C 1
ATOM 5255 O O . PRO B 1 201 ? -15.484 7.293 -4.504 1 87.19 201 PRO B O 1
ATOM 5258 N N . LEU B 1 202 ? -14.422 6.43 -2.764 1 90.75 202 LEU B N 1
ATOM 5259 C CA . LEU B 1 202 ? -15.055 5.117 -2.852 1 90.75 202 LEU B CA 1
ATOM 5260 C C . LEU B 1 202 ? -15.602 4.688 -1.493 1 90.75 202 LEU B C 1
ATOM 5262 O O . LEU B 1 202 ? -14.945 4.879 -0.467 1 90.75 202 LEU B O 1
ATOM 5266 N N . LYS B 1 203 ? -16.75 4.145 -1.531 1 89.56 203 LYS B N 1
ATOM 5267 C CA . LYS B 1 203 ? -17.422 3.691 -0.32 1 89.56 203 LYS B CA 1
ATOM 5268 C C . LYS B 1 203 ? -16.969 2.291 0.078 1 89.56 203 LYS B C 1
ATOM 5270 O O . LYS B 1 203 ? -16.766 1.433 -0.782 1 89.56 203 LYS B O 1
ATOM 5275 N N . THR B 1 204 ? -16.766 2.088 1.359 1 91 204 THR B N 1
ATOM 5276 C CA . THR B 1 204 ? -16.422 0.783 1.917 1 91 204 THR B CA 1
ATOM 5277 C C . THR B 1 204 ? -17.234 0.509 3.184 1 91 204 THR B C 1
ATOM 5279 O O . THR B 1 204 ? -18.016 1.351 3.617 1 91 204 THR B O 1
ATOM 5282 N N . THR B 1 205 ? -17.094 -0.67 3.785 1 91.12 205 THR B N 1
ATOM 5283 C CA . THR B 1 205 ? -17.812 -1.027 5 1 91.12 205 THR B CA 1
ATOM 5284 C C . THR B 1 205 ? -16.969 -0.725 6.238 1 91.12 205 THR B C 1
ATOM 5286 O O . THR B 1 205 ? -17.438 -0.894 7.367 1 91.12 205 THR B O 1
ATOM 5289 N N . GLY B 1 206 ? -15.758 -0.314 5.984 1 87.44 206 GLY B N 1
ATOM 5290 C CA . GLY B 1 206 ? -14.891 0.023 7.098 1 87.44 206 GLY B CA 1
ATOM 5291 C C . GLY B 1 206 ? -14.086 -1.158 7.602 1 87.44 206 GLY B C 1
ATOM 5292 O O . GLY B 1 206 ? -13.43 -1.07 8.641 1 87.44 206 GLY B O 1
ATOM 5293 N N . HIS B 1 207 ? -14.086 -2.211 6.926 1 91.25 207 HIS B N 1
ATOM 5294 C CA . HIS B 1 207 ? -13.383 -3.42 7.352 1 91.25 207 HIS B CA 1
ATOM 5295 C C . HIS B 1 207 ? -12.234 -3.752 6.406 1 91.25 207 HIS B C 1
ATOM 5297 O O . HIS B 1 207 ? -12.062 -4.906 6.012 1 91.25 207 HIS B O 1
ATOM 5303 N N . GLU B 1 208 ? -11.523 -2.736 6.055 1 86.75 208 GLU B N 1
ATOM 5304 C CA . GLU B 1 208 ? -10.43 -2.887 5.102 1 86.75 208 GLU B CA 1
ATOM 5305 C C . GLU B 1 208 ? -9.266 -3.67 5.711 1 86.75 208 GLU B C 1
ATOM 5307 O O . GLU B 1 208 ? -8.422 -4.203 4.988 1 86.75 208 GLU B O 1
ATOM 5312 N N . LYS B 1 209 ? -9.188 -3.791 7 1 85.56 209 LYS B N 1
ATOM 5313 C CA . LYS B 1 209 ? -8.062 -4.457 7.648 1 85.56 209 LYS B CA 1
ATOM 5314 C C . LYS B 1 209 ? -8.445 -5.867 8.094 1 85.56 209 LYS B C 1
ATOM 5316 O O . LYS B 1 209 ? -7.605 -6.605 8.609 1 85.56 209 LYS B O 1
ATOM 5321 N N . SER B 1 210 ? -9.703 -6.219 7.883 1 92.06 210 SER B N 1
ATOM 5322 C CA . SER B 1 210 ? -10.156 -7.562 8.219 1 92.06 210 SER B CA 1
ATOM 5323 C C . SER B 1 210 ? -9.977 -8.516 7.051 1 92.06 210 SER B C 1
ATOM 5325 O O . SER B 1 210 ? -10.359 -8.203 5.918 1 92.06 210 SER B O 1
ATOM 5327 N N . HIS B 1 211 ? -9.336 -9.609 7.418 1 95.5 211 HIS B N 1
ATOM 5328 C CA . HIS B 1 211 ? -9.07 -10.555 6.336 1 95.5 211 HIS B CA 1
ATOM 5329 C C . HIS B 1 211 ? -9.391 -11.984 6.762 1 95.5 211 HIS B C 1
ATOM 5331 O O . HIS B 1 211 ? -9.641 -12.242 7.941 1 95.5 211 HIS B O 1
ATOM 5337 N N . LEU B 1 212 ? -9.57 -12.836 5.863 1 96.38 212 LEU B N 1
ATOM 5338 C CA . LEU B 1 212 ? -9.562 -14.289 6.027 1 96.38 212 LEU B CA 1
ATOM 5339 C C . LEU B 1 212 ? -8.43 -14.914 5.223 1 96.38 212 LEU B C 1
ATOM 5341 O O . LEU B 1 212 ? -7.902 -14.297 4.297 1 96.38 212 LEU B O 1
ATOM 5345 N N . THR B 1 213 ? -8.039 -16.078 5.668 1 97.94 213 THR B N 1
ATOM 5346 C CA . THR B 1 213 ? -7.008 -16.828 4.949 1 97.94 213 THR B CA 1
ATOM 5347 C C . THR B 1 213 ? -7.625 -17.938 4.113 1 97.94 213 THR B C 1
ATOM 5349 O O . THR B 1 213 ? -8.492 -18.672 4.594 1 97.94 213 THR B O 1
ATOM 5352 N N . VAL B 1 214 ? -7.23 -17.984 2.887 1 98.19 214 VAL B N 1
ATOM 5353 C CA . VAL B 1 214 ? -7.703 -19.031 1.993 1 98.19 214 VAL B CA 1
ATOM 5354 C C . VAL B 1 214 ? -6.523 -19.891 1.533 1 98.19 214 VAL B C 1
ATOM 5356 O O . VAL B 1 214 ? -5.52 -19.359 1.045 1 98.19 214 VAL B O 1
ATOM 5359 N N . VAL B 1 215 ? -6.645 -21.156 1.719 1 98.19 215 VAL B N 1
ATOM 5360 C CA . VAL B 1 215 ? -5.641 -22.109 1.248 1 98.19 215 VAL B CA 1
ATOM 5361 C C . VAL B 1 215 ? -6.133 -22.781 -0.027 1 98.19 215 VAL B C 1
ATOM 5363 O O . VAL B 1 215 ? -7.203 -23.391 -0.038 1 98.19 215 VAL B O 1
ATOM 5366 N N . LEU B 1 216 ? -5.359 -22.656 -1.034 1 97.81 216 LEU B N 1
ATOM 5367 C CA . LEU B 1 216 ? -5.668 -23.281 -2.312 1 97.81 216 LEU B CA 1
ATOM 5368 C C . LEU B 1 216 ? -4.617 -24.328 -2.67 1 97.81 216 LEU B C 1
ATOM 5370 O O . LEU B 1 216 ? -3.428 -24.125 -2.42 1 97.81 216 LEU B O 1
ATOM 5374 N N . ALA B 1 217 ? -5.086 -25.406 -3.197 1 97.94 217 ALA B N 1
ATOM 5375 C CA . ALA B 1 217 ? -4.195 -26.484 -3.621 1 97.94 217 ALA B CA 1
ATOM 5376 C C . ALA B 1 217 ? -4.688 -27.125 -4.914 1 97.94 217 ALA B C 1
ATOM 5378 O O . ALA B 1 217 ? -5.895 -27.281 -5.117 1 97.94 217 ALA B O 1
ATOM 5379 N N . VAL B 1 218 ? -3.779 -27.453 -5.754 1 97.5 218 VAL B N 1
ATOM 5380 C CA . VAL B 1 218 ? -4.074 -28.047 -7.047 1 97.5 218 VAL B CA 1
ATOM 5381 C C . VAL B 1 218 ? -3.1 -29.203 -7.312 1 97.5 218 VAL B C 1
ATOM 5383 O O . VAL B 1 218 ? -1.94 -29.156 -6.895 1 97.5 218 VAL B O 1
ATOM 5386 N N . LYS B 1 219 ? -3.609 -30.203 -7.93 1 97.19 219 LYS B N 1
ATOM 5387 C CA . LYS B 1 219 ? -2.746 -31.281 -8.422 1 97.19 219 LYS B CA 1
ATOM 5388 C C . LYS B 1 219 ? -2.248 -30.984 -9.828 1 97.19 219 LYS B C 1
ATOM 5390 O O . LYS B 1 219 ? -2.891 -30.234 -10.578 1 97.19 219 LYS B O 1
ATOM 5395 N N . ALA B 1 220 ? -1.148 -31.578 -10.195 1 96.88 220 ALA B N 1
ATOM 5396 C CA . ALA B 1 220 ? -0.503 -31.297 -11.477 1 96.88 220 ALA B CA 1
ATOM 5397 C C . ALA B 1 220 ? -1.405 -31.688 -12.641 1 96.88 220 ALA B C 1
ATOM 5399 O O . ALA B 1 220 ? -1.215 -31.219 -13.766 1 96.88 220 ALA B O 1
ATOM 5400 N N . ASP B 1 221 ? -2.365 -32.562 -12.422 1 95.44 221 ASP B N 1
ATOM 5401 C CA . ASP B 1 221 ? -3.279 -32.969 -13.484 1 95.44 221 ASP B CA 1
ATOM 5402 C C . ASP B 1 221 ? -4.434 -31.969 -13.625 1 95.44 221 ASP B C 1
ATOM 5404 O O . ASP B 1 221 ? -5.293 -32.125 -14.492 1 95.44 221 ASP B O 1
ATOM 5408 N N . GLY B 1 222 ? -4.492 -31.016 -12.75 1 94.38 222 GLY B N 1
ATOM 5409 C CA . GLY B 1 222 ? -5.52 -30 -12.867 1 94.38 222 GLY B CA 1
ATOM 5410 C C . GLY B 1 222 ? -6.633 -30.156 -11.844 1 94.38 222 GLY B C 1
ATOM 5411 O O . GLY B 1 222 ? -7.52 -29.297 -11.75 1 94.38 222 GLY B O 1
ATOM 5412 N N . THR B 1 223 ? -6.555 -31.172 -11.055 1 96.19 223 THR B N 1
ATOM 5413 C CA . THR B 1 223 ? -7.582 -31.406 -10.047 1 96.19 223 THR B CA 1
ATOM 5414 C C . THR B 1 223 ? -7.492 -30.359 -8.93 1 96.19 223 THR B C 1
ATOM 5416 O O . THR B 1 223 ? -6.434 -30.188 -8.32 1 96.19 223 THR B O 1
ATOM 5419 N N . LYS B 1 224 ? -8.586 -29.719 -8.742 1 96.81 224 LYS B N 1
ATOM 5420 C CA . LYS B 1 224 ? -8.656 -28.734 -7.676 1 96.81 224 LYS B CA 1
ATOM 5421 C C . LYS B 1 224 ? -9.078 -29.359 -6.355 1 96.81 224 LYS B C 1
ATOM 5423 O O . LYS B 1 224 ? -10.039 -30.141 -6.309 1 96.81 224 LYS B O 1
ATOM 5428 N N . LEU B 1 225 ? -8.352 -29.062 -5.363 1 97.44 225 LEU B N 1
ATOM 5429 C CA . LEU B 1 225 ? -8.766 -29.5 -4.035 1 97.44 225 LEU B CA 1
ATOM 5430 C C . LEU B 1 225 ? -9.688 -28.469 -3.383 1 97.44 225 LEU B C 1
ATOM 5432 O O . LEU B 1 225 ? -9.734 -27.328 -3.814 1 97.44 225 LEU B O 1
ATOM 5436 N N . LYS B 1 226 ? -10.375 -28.938 -2.383 1 97.12 226 LYS B N 1
ATOM 5437 C CA . LYS B 1 226 ? -11.297 -28.031 -1.684 1 97.12 226 LYS B CA 1
ATOM 5438 C C . LYS B 1 226 ? -10.547 -26.875 -1.047 1 97.12 226 LYS B C 1
ATOM 5440 O O . LYS B 1 226 ? -9.492 -27.062 -0.434 1 97.12 226 LYS B O 1
ATOM 5445 N N . PRO B 1 227 ? -11.117 -25.672 -1.266 1 98.06 227 PRO B N 1
ATOM 5446 C CA . PRO B 1 227 ? -10.516 -24.547 -0.546 1 98.06 227 PRO B CA 1
ATOM 5447 C C . PRO B 1 227 ? -10.641 -24.688 0.97 1 98.06 227 PRO B C 1
ATOM 5449 O O . PRO B 1 227 ? -11.625 -25.234 1.467 1 98.06 227 PRO B O 1
ATOM 5452 N N . TYR B 1 228 ? -9.641 -24.297 1.605 1 98.5 228 TYR B N 1
ATOM 5453 C CA . TYR B 1 228 ? -9.594 -24.266 3.062 1 98.5 228 TYR B CA 1
ATOM 5454 C C . TYR B 1 228 ? -9.578 -22.828 3.578 1 98.5 228 TYR B C 1
ATOM 5456 O O . TYR B 1 228 ? -8.656 -22.062 3.283 1 98.5 228 TYR B O 1
ATOM 5464 N N . ILE B 1 229 ? -10.609 -22.438 4.336 1 98.25 229 ILE B N 1
ATOM 5465 C CA . ILE B 1 229 ? -10.789 -21.047 4.734 1 98.25 229 ILE B CA 1
ATOM 5466 C C . ILE B 1 229 ? -10.609 -20.922 6.246 1 98.25 229 ILE B C 1
ATOM 5468 O O . ILE B 1 229 ? -11.172 -21.703 7.016 1 98.25 229 ILE B O 1
ATOM 5472 N N . VAL B 1 230 ? -9.82 -19.953 6.621 1 98 230 VAL B N 1
ATOM 5473 C CA . VAL B 1 230 ? -9.586 -19.688 8.039 1 98 230 VAL B CA 1
ATOM 5474 C C . VAL B 1 230 ? -10.055 -18.281 8.391 1 98 230 VAL B C 1
ATOM 5476 O O . VAL B 1 230 ? -9.523 -17.297 7.867 1 98 230 VAL B O 1
ATOM 5479 N N . PHE B 1 231 ? -11.023 -18.141 9.273 1 97.19 231 PHE B N 1
ATOM 5480 C CA . PHE B 1 231 ? -11.5 -16.844 9.742 1 97.19 231 PHE B CA 1
ATOM 5481 C C . PHE B 1 231 ? -10.828 -16.469 11.062 1 97.19 231 PHE B C 1
ATOM 5483 O O . PHE B 1 231 ? -10.359 -17.344 11.797 1 97.19 231 PHE B O 1
ATOM 5490 N N . LYS B 1 232 ? -10.758 -15.18 11.219 1 95.38 232 LYS B N 1
ATOM 5491 C CA . LYS B 1 232 ? -10.336 -14.688 12.531 1 95.38 232 LYS B CA 1
ATOM 5492 C C . LYS B 1 232 ? -11.492 -14.703 13.523 1 95.38 232 LYS B C 1
ATOM 5494 O O . LYS B 1 232 ? -12.461 -13.953 13.375 1 95.38 232 LYS B O 1
ATOM 5499 N N . GLY B 1 233 ? -11.43 -15.555 14.43 1 92.19 233 GLY B N 1
ATOM 5500 C CA . GLY B 1 233 ? -12.484 -15.648 15.43 1 92.19 233 GLY B CA 1
ATOM 5501 C C . GLY B 1 233 ? -13.805 -16.125 14.859 1 92.19 233 GLY B C 1
ATOM 5502 O O . GLY B 1 233 ? -13.828 -16.875 13.883 1 92.19 233 GLY B O 1
ATOM 5503 N N . GLY B 1 234 ? -14.945 -15.922 15.578 1 88.75 234 GLY B N 1
ATOM 5504 C CA . GLY B 1 234 ? -16.281 -16.297 15.141 1 88.75 234 GLY B CA 1
ATOM 5505 C C . GLY B 1 234 ? -16.547 -17.781 15.227 1 88.75 234 GLY B C 1
ATOM 5506 O O . GLY B 1 234 ? -17.031 -18.391 14.266 1 88.75 234 GLY B O 1
ATOM 5507 N N . ILE B 1 235 ? -16.281 -18.328 16.234 1 86.38 235 ILE B N 1
ATOM 5508 C CA . ILE B 1 235 ? -16.328 -19.766 16.422 1 86.38 235 ILE B CA 1
ATOM 5509 C C . ILE B 1 235 ? -17.734 -20.281 16.141 1 86.38 235 ILE B C 1
ATOM 5511 O O . ILE B 1 235 ? -17.922 -21.266 15.422 1 86.38 235 ILE B O 1
ATOM 5515 N N . LYS B 1 236 ? -18.703 -19.547 16.594 1 87.94 236 LYS B N 1
ATOM 5516 C CA . LYS B 1 236 ? -20.094 -19.984 16.406 1 87.94 236 LYS B CA 1
ATOM 5517 C C . LYS B 1 236 ? -20.484 -19.953 14.938 1 87.94 236 LYS B C 1
ATOM 5519 O O . LYS B 1 236 ? -21.078 -20.906 14.422 1 87.94 236 LYS B O 1
ATOM 5524 N N . GLU B 1 237 ? -20.141 -18.906 14.312 1 89.62 237 GLU B N 1
ATOM 5525 C CA . GLU B 1 237 ? -20.484 -18.766 12.898 1 89.62 237 GLU B CA 1
ATOM 5526 C C . GLU B 1 237 ? -19.734 -19.797 12.047 1 89.62 237 GLU B C 1
ATOM 5528 O O . GLU B 1 237 ? -20.297 -20.312 11.07 1 89.62 237 GLU B O 1
ATOM 5533 N N . VAL B 1 238 ? -18.547 -20.031 12.422 1 90.94 238 VAL B N 1
ATOM 5534 C CA . VAL B 1 238 ? -17.719 -20.969 11.664 1 90.94 238 VAL B CA 1
ATOM 5535 C C . VAL B 1 238 ? -18.281 -22.375 11.789 1 90.94 238 VAL B C 1
ATOM 5537 O O . VAL B 1 238 ? -18.281 -23.141 10.82 1 90.94 238 VAL B O 1
ATOM 5540 N N . LYS B 1 239 ? -18.719 -22.75 12.922 1 90.5 239 LYS B N 1
ATOM 5541 C CA . LYS B 1 239 ? -19.297 -24.062 13.141 1 90.5 239 LYS B CA 1
ATOM 5542 C C . LYS B 1 239 ? -20.516 -24.297 12.242 1 90.5 239 LYS B C 1
ATOM 5544 O O . LYS B 1 239 ? -20.719 -25.406 11.742 1 90.5 239 LYS B O 1
ATOM 5549 N N . LEU B 1 240 ? -21.203 -23.234 12.031 1 89.38 240 LEU B N 1
ATOM 5550 C CA . LEU B 1 240 ? -22.391 -23.328 11.195 1 89.38 240 LEU B CA 1
ATOM 5551 C C . LEU B 1 240 ? -22.016 -23.531 9.734 1 89.38 240 LEU B C 1
ATOM 5553 O O . LEU B 1 240 ? -22.812 -24.047 8.945 1 89.38 240 LEU B O 1
ATOM 5557 N N . MET B 1 241 ? -20.844 -23.125 9.398 1 92.12 241 MET B N 1
ATOM 5558 C CA . MET B 1 241 ? -20.438 -23.172 7.996 1 92.12 241 MET B CA 1
ATOM 5559 C C . MET B 1 241 ? -19.641 -24.438 7.691 1 92.12 241 MET B C 1
ATOM 5561 O O . MET B 1 241 ? -19.25 -24.656 6.547 1 92.12 241 MET B O 1
ATOM 5565 N N . GLN B 1 242 ? -19.422 -25.266 8.609 1 89.56 242 GLN B N 1
ATOM 5566 C CA . GLN B 1 242 ? -18.609 -26.453 8.414 1 89.56 242 GLN B CA 1
ATOM 5567 C C . GLN B 1 242 ? -19.328 -27.484 7.555 1 89.56 242 GLN B C 1
ATOM 5569 O O . GLN B 1 242 ? -18.703 -28.391 7.004 1 89.56 242 GLN B O 1
ATOM 5574 N N . ASN B 1 243 ? -20.609 -27.281 7.359 1 88 243 ASN B N 1
ATOM 5575 C CA . ASN B 1 243 ? -21.391 -28.25 6.598 1 88 243 ASN B CA 1
ATOM 5576 C C . ASN B 1 243 ? -21.5 -27.859 5.129 1 88 243 ASN B C 1
ATOM 5578 O O . ASN B 1 243 ? -22.125 -28.562 4.336 1 88 243 ASN B O 1
ATOM 5582 N N . ILE B 1 244 ? -20.891 -26.797 4.84 1 90.69 244 ILE B N 1
ATOM 5583 C CA . ILE B 1 244 ? -20.922 -26.375 3.439 1 90.69 244 ILE B CA 1
ATOM 5584 C C . ILE B 1 244 ? -20.047 -27.328 2.607 1 90.69 244 ILE B C 1
ATOM 5586 O O . ILE B 1 244 ? -18.891 -27.578 2.943 1 90.69 244 ILE B O 1
ATOM 5590 N N . SER B 1 245 ? -20.656 -27.766 1.573 1 90.12 245 SER B N 1
ATOM 5591 C CA . SER B 1 245 ? -19.953 -28.719 0.718 1 90.12 245 SER B CA 1
ATOM 5592 C C . SER B 1 245 ? -18.938 -28 -0.179 1 90.12 245 SER B C 1
ATOM 5594 O O . SER B 1 245 ? -19.188 -26.875 -0.62 1 90.12 245 SER B O 1
ATOM 5596 N N . GLY B 1 246 ? -17.844 -28.562 -0.364 1 92.19 246 GLY B N 1
ATOM 5597 C CA . GLY B 1 246 ? -16.891 -28.078 -1.334 1 92.19 246 GLY B CA 1
ATOM 5598 C C . GLY B 1 246 ? -15.836 -27.156 -0.724 1 92.19 246 GLY B C 1
ATOM 5599 O O . GLY B 1 246 ? -15.023 -26.578 -1.439 1 92.19 246 GLY B O 1
ATOM 5600 N N . VAL B 1 247 ? -16.031 -26.969 0.565 1 96.62 247 VAL B N 1
ATOM 5601 C CA . VAL B 1 247 ? -15.078 -26.094 1.222 1 96.62 247 VAL B CA 1
ATOM 5602 C C . VAL B 1 247 ? -14.891 -26.531 2.676 1 96.62 247 VAL B C 1
ATOM 5604 O O . VAL B 1 247 ? -15.766 -27.188 3.252 1 96.62 247 VAL B O 1
ATOM 5607 N N . VAL B 1 248 ? -13.797 -26.328 3.195 1 97.81 248 VAL B N 1
ATOM 5608 C CA . VAL B 1 248 ? -13.547 -26.562 4.613 1 97.81 248 VAL B CA 1
ATOM 5609 C C . VAL B 1 248 ? -13.32 -25.219 5.32 1 97.81 248 VAL B C 1
ATOM 5611 O O . VAL B 1 248 ? -12.477 -24.422 4.898 1 97.81 248 VAL B O 1
ATOM 5614 N N . VAL B 1 249 ? -14.109 -24.953 6.34 1 97.56 249 VAL B N 1
ATOM 5615 C CA . VAL B 1 249 ? -14.039 -23.672 7.047 1 97.56 249 VAL B CA 1
ATOM 5616 C C . VAL B 1 249 ? -13.523 -23.891 8.469 1 97.56 249 VAL B C 1
ATOM 5618 O O . VAL B 1 249 ? -13.977 -24.812 9.164 1 97.56 249 VAL B O 1
ATOM 5621 N N . ALA B 1 250 ? -12.531 -23.156 8.812 1 97.12 250 ALA B N 1
ATOM 5622 C CA . ALA B 1 250 ? -11.938 -23.219 10.141 1 97.12 250 ALA B CA 1
ATOM 5623 C C . ALA B 1 250 ? -11.703 -21.828 10.711 1 97.12 250 ALA B C 1
ATOM 5625 O O . ALA B 1 250 ? -12.094 -20.828 10.094 1 97.12 250 ALA B O 1
ATOM 5626 N N . THR B 1 251 ? -11.25 -21.734 11.953 1 96.06 251 THR B N 1
ATOM 5627 C CA . THR B 1 251 ? -11.023 -20.453 12.602 1 96.06 251 THR B CA 1
ATOM 5628 C C . THR B 1 251 ? -9.758 -20.484 13.453 1 96.06 251 THR B C 1
ATOM 5630 O O . THR B 1 251 ? -9.312 -21.562 13.859 1 96.06 251 THR B O 1
ATOM 5633 N N . SER B 1 252 ? -9.086 -19.469 13.492 1 95.19 252 SER B N 1
ATOM 5634 C CA . SER B 1 252 ? -7.945 -19.266 14.383 1 95.19 252 SER B CA 1
ATOM 5635 C C . SER B 1 252 ? -8.023 -17.922 15.086 1 95.19 252 SER B C 1
ATOM 5637 O O . SER B 1 252 ? -8.812 -17.062 14.703 1 95.19 252 SER B O 1
ATOM 5639 N N . LYS B 1 253 ? -7.242 -17.656 16.078 1 91.81 253 LYS B N 1
ATOM 5640 C CA . LYS B 1 253 ? -7.266 -16.438 16.875 1 91.81 253 LYS B CA 1
ATOM 5641 C C . LYS B 1 253 ? -6.879 -15.227 16.047 1 91.81 253 LYS B C 1
ATOM 5643 O O . LYS B 1 253 ? -7.496 -14.164 16.156 1 91.81 253 LYS B O 1
ATOM 5648 N N . ASN B 1 254 ? -5.91 -15.398 15.188 1 90.75 254 ASN B N 1
ATOM 5649 C CA . ASN B 1 254 ? -5.418 -14.258 14.43 1 90.75 254 ASN B CA 1
ATOM 5650 C C . ASN B 1 254 ? -5.828 -14.344 12.961 1 90.75 254 ASN B C 1
ATOM 5652 O O . ASN B 1 254 ? -5.516 -13.453 12.172 1 90.75 254 ASN B O 1
ATOM 5656 N N . GLY B 1 255 ? -6.504 -15.391 12.531 1 93.06 255 GLY B N 1
ATOM 5657 C CA . GLY B 1 255 ? -6.977 -15.531 11.164 1 93.06 255 GLY B CA 1
ATOM 5658 C C . GLY B 1 255 ? -5.93 -16.094 10.227 1 93.06 255 GLY B C 1
ATOM 5659 O O . GLY B 1 255 ? -6.121 -16.109 9.008 1 93.06 255 GLY B O 1
ATOM 5660 N N . TRP B 1 256 ? -4.789 -16.531 10.773 1 92.62 256 TRP B N 1
ATOM 5661 C CA . TRP B 1 256 ? -3.705 -17.094 9.969 1 92.62 256 TRP B CA 1
ATOM 5662 C C . TRP B 1 256 ? -3.549 -18.578 10.219 1 92.62 256 TRP B C 1
ATOM 5664 O O . TRP B 1 256 ? -4.039 -19.109 11.219 1 92.62 256 TRP B O 1
ATOM 5674 N N . MET B 1 257 ? -2.836 -19.219 9.367 1 95.88 257 MET B N 1
ATOM 5675 C CA . MET B 1 257 ? -2.562 -20.641 9.492 1 95.88 257 MET B CA 1
ATOM 5676 C C . MET B 1 257 ? -1.604 -20.922 10.641 1 95.88 257 MET B C 1
ATOM 5678 O O . MET B 1 257 ? -0.739 -20.094 10.945 1 95.88 257 MET B O 1
ATOM 5682 N N . ASN B 1 258 ? -1.778 -21.969 11.32 1 95.88 258 ASN B N 1
ATOM 5683 C CA . ASN B 1 258 ? -0.876 -22.469 12.352 1 95.88 258 ASN B CA 1
ATOM 5684 C C . ASN B 1 258 ? -0.669 -23.984 12.234 1 95.88 258 ASN B C 1
ATOM 5686 O O . ASN B 1 258 ? -1.116 -24.594 11.258 1 95.88 258 ASN B O 1
ATOM 5690 N N . GLU B 1 259 ? 0.03 -24.594 13.125 1 96.19 259 GLU B N 1
ATOM 5691 C CA . GLU B 1 259 ? 0.374 -26 13.047 1 96.19 259 GLU B CA 1
ATOM 5692 C C . GLU B 1 259 ? -0.874 -26.875 13.125 1 96.19 259 GLU B C 1
ATOM 5694 O O . GLU B 1 259 ? -1.011 -27.844 12.375 1 96.19 259 GLU B O 1
ATOM 5699 N N . GLU B 1 260 ? -1.748 -26.484 14.008 1 96.62 260 GLU B N 1
ATOM 5700 C CA . GLU B 1 260 ? -2.977 -27.266 14.18 1 96.62 260 GLU B CA 1
ATOM 5701 C C . GLU B 1 260 ? -3.834 -27.219 12.914 1 96.62 260 GLU B C 1
ATOM 5703 O O . GLU B 1 260 ? -4.375 -28.25 12.492 1 96.62 260 GLU B O 1
ATOM 5708 N N . LEU B 1 261 ? -3.932 -26.078 12.367 1 97.44 261 LEU B N 1
ATOM 5709 C CA . LEU B 1 261 ? -4.742 -25.906 11.164 1 97.44 261 LEU B CA 1
ATOM 5710 C C . LEU B 1 261 ? -4.086 -26.594 9.969 1 97.44 261 LEU B C 1
ATOM 5712 O O . LEU B 1 261 ? -4.773 -27.078 9.07 1 97.44 261 LEU B O 1
ATOM 5716 N N . THR B 1 262 ? -2.766 -26.594 9.922 1 97.75 262 THR B N 1
ATOM 5717 C CA . THR B 1 262 ? -2.064 -27.312 8.859 1 97.75 262 THR B CA 1
ATOM 5718 C C . THR B 1 262 ? -2.381 -28.797 8.922 1 97.75 262 THR B C 1
ATOM 5720 O O . THR B 1 262 ? -2.633 -29.438 7.895 1 97.75 262 THR B O 1
ATOM 5723 N N . ALA B 1 263 ? -2.344 -29.359 10.094 1 97.44 263 ALA B N 1
ATOM 5724 C CA . ALA B 1 263 ? -2.707 -30.766 10.273 1 97.44 263 ALA B CA 1
ATOM 5725 C C . ALA B 1 263 ? -4.145 -31.016 9.828 1 97.44 263 ALA B C 1
ATOM 5727 O O . ALA B 1 263 ? -4.434 -32 9.164 1 97.44 263 ALA B O 1
ATOM 5728 N N . ASP B 1 264 ? -4.988 -30.094 10.234 1 97.31 264 ASP B N 1
ATOM 5729 C CA . ASP B 1 264 ? -6.391 -30.203 9.844 1 97.31 264 ASP B CA 1
ATOM 5730 C C . ASP B 1 264 ? -6.543 -30.172 8.32 1 97.31 264 ASP B C 1
ATOM 5732 O O . ASP B 1 264 ? -7.32 -30.938 7.75 1 97.31 264 ASP B O 1
ATOM 5736 N N . TRP B 1 265 ? -5.863 -29.297 7.688 1 98 265 TRP B N 1
ATOM 5737 C CA . TRP B 1 265 ? -5.891 -29.203 6.234 1 98 265 TRP B CA 1
ATOM 5738 C C . TRP B 1 265 ? -5.426 -30.5 5.586 1 98 265 TRP B C 1
ATOM 5740 O O . TRP B 1 265 ? -6.035 -30.969 4.621 1 98 265 TRP B O 1
ATOM 5750 N N . LEU B 1 266 ? -4.348 -31.125 6.062 1 97.44 266 LEU B N 1
ATOM 5751 C CA . LEU B 1 266 ? -3.84 -32.375 5.547 1 97.44 266 LEU B CA 1
ATOM 5752 C C . LEU B 1 266 ? -4.879 -33.5 5.695 1 97.44 266 LEU B C 1
ATOM 5754 O O . LEU B 1 266 ? -5.074 -34.281 4.781 1 97.44 266 LEU B O 1
ATOM 5758 N N . GLN B 1 267 ? -5.551 -33.469 6.805 1 96.75 267 GLN B N 1
ATOM 5759 C CA . GLN B 1 267 ? -6.512 -34.531 7.105 1 96.75 267 GLN B CA 1
ATOM 5760 C C . GLN B 1 267 ? -7.785 -34.344 6.277 1 96.75 267 GLN B C 1
ATOM 5762 O O . GLN B 1 267 ? -8.281 -35.312 5.699 1 96.75 267 GLN B O 1
ATOM 5767 N N . ARG B 1 268 ? -8.25 -33.156 6.137 1 96 268 ARG B N 1
ATOM 5768 C CA . ARG B 1 268 ? -9.586 -32.938 5.594 1 96 268 ARG B CA 1
ATOM 5769 C C . ARG B 1 268 ? -9.531 -32.625 4.105 1 96 268 ARG B C 1
ATOM 5771 O O . ARG B 1 268 ? -10.5 -32.875 3.379 1 96 268 ARG B O 1
ATOM 5778 N N . VAL B 1 269 ? -8.469 -32.094 3.625 1 97.06 269 VAL B N 1
ATOM 5779 C CA . VAL B 1 269 ? -8.406 -31.656 2.232 1 97.06 269 VAL B CA 1
ATOM 5780 C C . VAL B 1 269 ? -7.547 -32.625 1.427 1 97.06 269 VAL B C 1
ATOM 5782 O O . VAL B 1 269 ? -7.988 -33.156 0.405 1 97.06 269 VAL B O 1
ATOM 5785 N N . VAL B 1 270 ? -6.328 -32.938 1.837 1 96.12 270 VAL B N 1
ATOM 5786 C CA . VAL B 1 270 ? -5.43 -33.812 1.103 1 96.12 270 VAL B CA 1
ATOM 5787 C C . VAL B 1 270 ? -5.84 -35.281 1.326 1 96.12 270 VAL B C 1
ATOM 5789 O O . VAL B 1 270 ? -6.023 -36.031 0.369 1 96.12 270 VAL B O 1
ATOM 5792 N N . GLY B 1 271 ? -6.004 -35.625 2.537 1 93.94 271 GLY B N 1
ATOM 5793 C CA . GLY B 1 271 ? -6.414 -37 2.863 1 93.94 271 GLY B CA 1
ATOM 5794 C C . GLY B 1 271 ? -5.254 -37.969 2.904 1 93.94 271 GLY B C 1
ATOM 5795 O O . GLY B 1 271 ? -4.25 -37.781 2.217 1 93.94 271 GLY B O 1
ATOM 5796 N N . LYS B 1 272 ? -5.469 -39 3.57 1 90.44 272 LYS B N 1
ATOM 5797 C CA . LYS B 1 272 ? -4.457 -40.062 3.697 1 90.44 272 LYS B CA 1
ATOM 5798 C C . LYS B 1 272 ? -4.531 -41.031 2.531 1 90.44 272 LYS B C 1
ATOM 5800 O O . LYS B 1 272 ? -5.621 -41.312 2.023 1 90.44 272 LYS B O 1
ATOM 5805 N N . LEU B 1 273 ? -3.443 -41.25 1.943 1 82.88 273 LEU B N 1
ATOM 5806 C CA . LEU B 1 273 ? -3.314 -42.219 0.862 1 82.88 273 LEU B CA 1
ATOM 5807 C C . LEU B 1 273 ? -2.035 -43.062 1.013 1 82.88 273 LEU B C 1
ATOM 5809 O O . LEU B 1 273 ? -0.935 -42.5 1.012 1 82.88 273 LEU B O 1
ATOM 5813 N N . ASN B 1 274 ? -2.145 -44.344 1.173 1 73.69 274 ASN B N 1
ATOM 5814 C CA . ASN B 1 274 ? -0.982 -45.125 1.596 1 73.69 274 ASN B CA 1
ATOM 5815 C C . ASN B 1 274 ? -0.297 -45.812 0.41 1 73.69 274 ASN B C 1
ATOM 5817 O O . ASN B 1 274 ? 0.88 -46.156 0.488 1 73.69 274 ASN B O 1
ATOM 5821 N N . PHE B 1 275 ? -0.775 -45.75 -0.708 1 82.62 275 PHE B N 1
ATOM 5822 C CA . PHE B 1 275 ? -0.175 -46.688 -1.64 1 82.62 275 PHE B CA 1
ATOM 5823 C C . PHE B 1 275 ? 0.634 -45.969 -2.707 1 82.62 275 PHE B C 1
ATOM 5825 O O . PHE B 1 275 ? 1.566 -46.531 -3.279 1 82.62 275 PHE B O 1
ATOM 5832 N N . THR B 1 276 ? 0.365 -44.688 -2.893 1 91.69 276 THR B N 1
ATOM 5833 C CA . THR B 1 276 ? 1.066 -44 -3.971 1 91.69 276 THR B CA 1
ATOM 5834 C C . THR B 1 276 ? 1.857 -42.812 -3.43 1 91.69 276 THR B C 1
ATOM 5836 O O . THR B 1 276 ? 1.379 -42.094 -2.555 1 91.69 276 THR B O 1
ATOM 5839 N N . PRO B 1 277 ? 3.109 -42.781 -3.861 1 95.19 277 PRO B N 1
ATOM 5840 C CA . PRO B 1 277 ? 3.904 -41.656 -3.42 1 95.19 277 PRO B CA 1
ATOM 5841 C C . PRO B 1 277 ? 3.359 -40.312 -3.934 1 95.19 277 PRO B C 1
ATOM 5843 O O . PRO B 1 277 ? 2.865 -40.25 -5.062 1 95.19 277 PRO B O 1
ATOM 5846 N N . ARG B 1 278 ? 3.42 -39.344 -3.084 1 96.5 278 ARG B N 1
ATOM 5847 C CA . ARG B 1 278 ? 2.916 -38.031 -3.426 1 96.5 278 ARG B CA 1
ATOM 5848 C C . ARG B 1 278 ? 3.955 -36.938 -3.127 1 96.5 278 ARG B C 1
ATOM 5850 O O . ARG B 1 278 ? 4.852 -37.156 -2.305 1 96.5 278 ARG B O 1
ATOM 5857 N N . LEU B 1 279 ? 3.857 -35.875 -3.898 1 96.81 279 LEU B N 1
ATOM 5858 C CA . LEU B 1 279 ? 4.727 -34.719 -3.688 1 96.81 279 LEU B CA 1
ATOM 5859 C C . LEU B 1 279 ? 3.91 -33.469 -3.357 1 96.81 279 LEU B C 1
ATOM 5861 O O . LEU B 1 279 ? 2.922 -33.188 -4.031 1 96.81 279 LEU B O 1
ATOM 5865 N N . LEU B 1 280 ? 4.242 -32.844 -2.275 1 97.12 280 LEU B N 1
ATOM 5866 C CA . LEU B 1 280 ? 3.588 -31.594 -1.873 1 97.12 280 LEU B CA 1
ATOM 5867 C C . LEU B 1 280 ? 4.566 -30.422 -1.914 1 97.12 280 LEU B C 1
ATOM 5869 O O . LEU B 1 280 ? 5.539 -30.391 -1.158 1 97.12 280 LEU B O 1
ATOM 5873 N N . ALA B 1 281 ? 4.32 -29.516 -2.834 1 97 281 ALA B N 1
ATOM 5874 C CA . ALA B 1 281 ? 5.141 -28.312 -2.959 1 97 281 ALA B CA 1
ATOM 5875 C C . ALA B 1 281 ? 4.492 -27.141 -2.242 1 97 281 ALA B C 1
ATOM 5877 O O . ALA B 1 281 ? 3.365 -26.75 -2.561 1 97 281 ALA B O 1
ATOM 5878 N N . TRP B 1 282 ? 5.152 -26.516 -1.249 1 96.19 282 TRP B N 1
ATOM 5879 C CA . TRP B 1 282 ? 4.645 -25.344 -0.525 1 96.19 282 TRP B CA 1
ATOM 5880 C C . TRP B 1 282 ? 5.789 -24.484 -0.013 1 96.19 282 TRP B C 1
ATOM 5882 O O . TRP B 1 282 ? 6.961 -24.797 -0.227 1 96.19 282 TRP B O 1
ATOM 5892 N N . ASP B 1 283 ? 5.512 -23.297 0.485 1 93.5 283 ASP B N 1
ATOM 5893 C CA . ASP B 1 283 ? 6.539 -22.344 0.888 1 93.5 283 ASP B CA 1
ATOM 5894 C C . ASP B 1 283 ? 7.102 -22.688 2.264 1 93.5 283 ASP B C 1
ATOM 5896 O O . ASP B 1 283 ? 6.676 -23.656 2.887 1 93.5 283 ASP B O 1
ATOM 5900 N N . SER B 1 284 ? 8.109 -21.969 2.693 1 92 284 SER B N 1
ATOM 5901 C CA . SER B 1 284 ? 8.812 -22.25 3.939 1 92 284 SER B CA 1
ATOM 5902 C C . SER B 1 284 ? 8.172 -21.531 5.117 1 92 284 SER B C 1
ATOM 5904 O O . SER B 1 284 ? 8.859 -21.094 6.039 1 92 284 SER B O 1
ATOM 5906 N N . TYR B 1 285 ? 6.887 -21.359 5.023 1 90.38 285 TYR B N 1
ATOM 5907 C CA . TYR B 1 285 ? 6.176 -20.766 6.152 1 90.38 285 TYR B CA 1
ATOM 5908 C C . TYR B 1 285 ? 6.383 -21.594 7.418 1 90.38 285 TYR B C 1
ATOM 5910 O O . TYR B 1 285 ? 6.484 -22.828 7.355 1 90.38 285 TYR B O 1
ATOM 5918 N N . GLY B 1 286 ? 6.453 -21.078 8.547 1 89.62 286 GLY B N 1
ATOM 5919 C CA . GLY B 1 286 ? 6.812 -21.703 9.812 1 89.62 286 GLY B CA 1
ATOM 5920 C C . GLY B 1 286 ? 5.988 -22.938 10.125 1 89.62 286 GLY B C 1
ATOM 5921 O O . GLY B 1 286 ? 6.531 -23.953 10.547 1 89.62 286 GLY B O 1
ATOM 5922 N N . CYS B 1 287 ? 4.758 -22.844 9.891 1 92.19 287 CYS B N 1
ATOM 5923 C CA . CYS B 1 287 ? 3.896 -23.969 10.234 1 92.19 287 CYS B CA 1
ATOM 5924 C C . CYS B 1 287 ? 4.066 -25.109 9.25 1 92.19 287 CYS B C 1
ATOM 5926 O O . CYS B 1 287 ? 3.699 -26.25 9.539 1 92.19 287 CYS B O 1
ATOM 5928 N N . HIS B 1 288 ? 4.609 -24.891 8.062 1 93 288 HIS B N 1
ATOM 5929 C CA . HIS B 1 288 ? 4.816 -25.922 7.059 1 93 288 HIS B CA 1
ATOM 5930 C C . HIS B 1 288 ? 6.043 -26.766 7.391 1 93 288 HIS B C 1
ATOM 5932 O O . HIS B 1 288 ? 6.094 -27.953 7.047 1 93 288 HIS B O 1
ATOM 5938 N N . ILE B 1 289 ? 7.008 -26.078 8.008 1 91.62 289 ILE B N 1
ATOM 5939 C CA . ILE B 1 289 ? 8.281 -26.766 8.203 1 91.62 289 ILE B CA 1
ATOM 5940 C C . ILE B 1 289 ? 8.453 -27.125 9.68 1 91.62 289 ILE B C 1
ATOM 5942 O O . ILE B 1 289 ? 9.531 -27.531 10.102 1 91.62 289 ILE B O 1
ATOM 5946 N N . SER B 1 290 ? 7.434 -27.016 10.438 1 93.75 290 SER B N 1
ATOM 5947 C CA . SER B 1 290 ? 7.504 -27.281 11.867 1 93.75 290 SER B CA 1
ATOM 5948 C C . SER B 1 290 ? 7.652 -28.766 12.148 1 93.75 290 SER B C 1
ATOM 5950 O O . SER B 1 290 ? 7.324 -29.594 11.297 1 93.75 290 SER B O 1
ATOM 5952 N N . ALA B 1 291 ? 8.148 -29.047 13.32 1 94.12 291 ALA B N 1
ATOM 5953 C CA . ALA B 1 291 ? 8.281 -30.438 13.75 1 94.12 291 ALA B CA 1
ATOM 5954 C C . ALA B 1 291 ? 6.918 -31.109 13.844 1 94.12 291 ALA B C 1
ATOM 5956 O O . ALA B 1 291 ? 6.777 -32.281 13.508 1 94.12 291 ALA B O 1
ATOM 5957 N N . ALA B 1 292 ? 6 -30.359 14.266 1 94.94 292 ALA B N 1
ATOM 5958 C CA . ALA B 1 292 ? 4.645 -30.891 14.391 1 94.94 292 ALA B CA 1
ATOM 5959 C C . ALA B 1 292 ? 4.094 -31.297 13.031 1 94.94 292 ALA B C 1
ATOM 5961 O O . ALA B 1 292 ? 3.469 -32.375 12.906 1 94.94 292 ALA B O 1
ATOM 5962 N N . THR B 1 293 ? 4.309 -30.5 12.07 1 95.44 293 THR B N 1
ATOM 5963 C CA . THR B 1 293 ? 3.83 -30.812 10.727 1 95.44 293 THR B CA 1
ATOM 5964 C C . THR B 1 293 ? 4.566 -32 10.148 1 95.44 293 THR B C 1
ATOM 5966 O O . THR B 1 293 ? 3.957 -32.875 9.5 1 95.44 293 THR B O 1
ATOM 5969 N N . LYS B 1 294 ? 5.824 -32.094 10.359 1 94.19 294 LYS B N 1
ATOM 5970 C CA . LYS B 1 294 ? 6.602 -33.25 9.898 1 94.19 294 LYS B CA 1
ATOM 5971 C C . LYS B 1 294 ? 6.098 -34.562 10.523 1 94.19 294 LYS B C 1
ATOM 5973 O O . LYS B 1 294 ? 6.023 -35.594 9.852 1 94.19 294 LYS B O 1
ATOM 5978 N N . ALA B 1 295 ? 5.809 -34.438 11.773 1 95.44 295 ALA B N 1
ATOM 5979 C CA . ALA B 1 295 ? 5.262 -35.625 12.469 1 95.44 295 ALA B CA 1
ATOM 5980 C C . ALA B 1 295 ? 3.912 -36.031 11.875 1 95.44 295 ALA B C 1
ATOM 5982 O O . ALA B 1 295 ? 3.631 -37.219 11.711 1 95.44 295 ALA B O 1
ATOM 5983 N N . GLU B 1 296 ? 3.105 -35.062 11.57 1 95.25 296 GLU B N 1
ATOM 5984 C CA . GLU B 1 296 ? 1.804 -35.344 10.969 1 95.25 296 GLU B CA 1
ATOM 5985 C C . GLU B 1 296 ? 1.958 -36 9.602 1 95.25 296 GLU B C 1
ATOM 5987 O O . GLU B 1 296 ? 1.215 -36.938 9.258 1 95.25 296 GLU B O 1
ATOM 5992 N N . LEU B 1 297 ? 2.889 -35.562 8.836 1 94.12 297 LEU B N 1
ATOM 5993 C CA . LEU B 1 297 ? 3.109 -36.031 7.48 1 94.12 297 LEU B CA 1
ATOM 5994 C C . LEU B 1 297 ? 3.533 -37.5 7.5 1 94.12 297 LEU B C 1
ATOM 5996 O O . LEU B 1 297 ? 3.375 -38.219 6.508 1 94.12 297 LEU B O 1
ATOM 6000 N N . LYS B 1 298 ? 4.055 -37.969 8.586 1 92.25 298 LYS B N 1
ATOM 6001 C CA . LYS B 1 298 ? 4.484 -39.375 8.719 1 92.25 298 LYS B CA 1
ATOM 6002 C C . LYS B 1 298 ? 3.311 -40.281 9.062 1 92.25 298 LYS B C 1
ATOM 6004 O O . LYS B 1 298 ? 3.459 -41.5 9.109 1 92.25 298 LYS B O 1
ATOM 6009 N N . ARG B 1 299 ? 2.15 -39.688 9.211 1 91.88 299 ARG B N 1
ATOM 6010 C CA . ARG B 1 299 ? 0.983 -40.438 9.656 1 91.88 299 ARG B CA 1
ATOM 6011 C C . ARG B 1 299 ? 0.176 -40.969 8.477 1 91.88 299 ARG B C 1
ATOM 6013 O O . ARG B 1 299 ? -1.046 -40.812 8.43 1 91.88 299 ARG B O 1
ATOM 6020 N N . GLY B 1 300 ? 0.84 -41.5 7.441 1 90.56 300 GLY B N 1
ATOM 6021 C CA . GLY B 1 300 ? 0.128 -42.25 6.43 1 90.56 300 GLY B CA 1
ATOM 6022 C C . GLY B 1 300 ? -0.274 -41.438 5.227 1 90.56 300 GLY B C 1
ATOM 6023 O O . GLY B 1 300 ? -1.255 -41.75 4.547 1 90.56 300 GLY B O 1
ATOM 6024 N N . TYR B 1 301 ? 0.328 -40.344 4.953 1 93.75 301 TYR B N 1
ATOM 6025 C CA . TYR B 1 301 ? 0.002 -39.531 3.783 1 93.75 301 TYR B CA 1
ATOM 6026 C C . TYR B 1 301 ? 0.876 -39.938 2.594 1 93.75 301 TYR B C 1
ATOM 6028 O O . TYR B 1 301 ? 0.534 -39.625 1.445 1 93.75 301 TYR B O 1
ATOM 6036 N N . ASN B 1 302 ? 2.068 -40.531 2.82 1 94.44 302 ASN B N 1
ATOM 6037 C CA . ASN B 1 302 ? 3.072 -40.875 1.814 1 94.44 302 ASN B CA 1
ATOM 6038 C C . ASN B 1 302 ? 3.455 -39.656 0.98 1 94.44 302 ASN B C 1
ATOM 6040 O O . ASN B 1 302 ? 3.473 -39.719 -0.25 1 94.44 302 ASN B O 1
ATOM 6044 N N . ILE B 1 303 ? 3.615 -38.562 1.71 1 95.31 303 ILE B N 1
ATOM 6045 C CA . ILE B 1 303 ? 3.916 -37.312 1.046 1 95.31 303 ILE B CA 1
ATOM 6046 C C . ILE B 1 303 ? 5.367 -36.938 1.31 1 95.31 303 ILE B C 1
ATOM 6048 O O . ILE B 1 303 ? 5.828 -36.969 2.453 1 95.31 303 ILE B O 1
ATOM 6052 N N . THR B 1 304 ? 6.07 -36.719 0.229 1 94.56 304 THR B N 1
ATOM 6053 C CA . THR B 1 304 ? 7.344 -36 0.303 1 94.56 304 THR B CA 1
ATOM 6054 C C . THR B 1 304 ? 7.156 -34.5 0.038 1 94.56 304 THR B C 1
ATOM 6056 O O . THR B 1 304 ? 6.438 -34.125 -0.886 1 94.56 304 THR B O 1
ATOM 6059 N N . THR B 1 305 ? 7.77 -33.688 0.887 1 95.06 305 THR B N 1
ATOM 6060 C CA . THR B 1 305 ? 7.547 -32.281 0.747 1 95.06 305 THR B CA 1
ATOM 6061 C C . THR B 1 305 ? 8.68 -31.625 -0.044 1 95.06 305 THR B C 1
ATOM 6063 O O . THR B 1 305 ? 9.836 -32.031 0.073 1 95.06 305 THR B O 1
ATOM 6066 N N . ALA B 1 306 ? 8.32 -30.75 -0.901 1 95.56 306 ALA B N 1
ATOM 6067 C CA . ALA B 1 306 ? 9.242 -29.844 -1.565 1 95.56 306 ALA B CA 1
ATOM 6068 C C . ALA B 1 306 ? 9.031 -28.406 -1.089 1 95.56 306 ALA B C 1
ATOM 6070 O O . ALA B 1 306 ? 8.109 -27.719 -1.541 1 95.56 306 ALA B O 1
ATOM 6071 N N . VAL B 1 307 ? 9.898 -27.969 -0.274 1 95 307 VAL B N 1
ATOM 6072 C CA . VAL B 1 307 ? 9.742 -26.656 0.353 1 95 307 VAL B CA 1
ATOM 6073 C C . VAL B 1 307 ? 10.445 -25.594 -0.495 1 95 307 VAL B C 1
ATOM 6075 O O . VAL B 1 307 ? 11.648 -25.688 -0.754 1 95 307 VAL B O 1
ATOM 6078 N N . ILE B 1 308 ? 9.695 -24.656 -0.916 1 94.06 308 ILE B N 1
ATOM 6079 C CA . ILE B 1 308 ? 10.258 -23.531 -1.67 1 94.06 308 ILE B CA 1
ATOM 6080 C C . ILE B 1 308 ? 11.117 -22.672 -0.75 1 94.06 308 ILE B C 1
ATOM 6082 O O . ILE B 1 308 ? 10.664 -22.234 0.31 1 94.06 308 ILE B O 1
ATOM 6086 N N . PRO B 1 309 ? 12.297 -22.453 -1.22 1 89.62 309 PRO B N 1
ATOM 6087 C CA . PRO B 1 309 ? 13.203 -21.688 -0.361 1 89.62 309 PRO B CA 1
ATOM 6088 C C . PRO B 1 309 ? 12.688 -20.281 -0.068 1 89.62 309 PRO B C 1
ATOM 6090 O O . PRO B 1 309 ? 11.961 -19.703 -0.879 1 89.62 309 PRO B O 1
ATOM 6093 N N . GLY B 1 310 ? 13.125 -19.828 1.055 1 84.5 310 GLY B N 1
ATOM 6094 C CA . GLY B 1 310 ? 12.711 -18.5 1.454 1 84.5 310 GLY B CA 1
ATOM 6095 C C . GLY B 1 310 ? 13.047 -17.438 0.426 1 84.5 310 GLY B C 1
ATOM 6096 O O . GLY B 1 310 ? 14.141 -17.438 -0.135 1 84.5 310 GLY B O 1
ATOM 6097 N N . GLY B 1 311 ? 12.117 -16.562 0.128 1 80.81 311 GLY B N 1
ATOM 6098 C CA . GLY B 1 311 ? 12.344 -15.469 -0.795 1 80.81 311 GLY B CA 1
ATOM 6099 C C . GLY B 1 311 ? 12.125 -15.852 -2.246 1 80.81 311 GLY B C 1
ATOM 6100 O O . GLY B 1 311 ? 12.203 -15.008 -3.139 1 80.81 311 GLY B O 1
ATOM 6101 N N . CYS B 1 312 ? 11.828 -17.062 -2.52 1 89.94 312 CYS B N 1
ATOM 6102 C CA . CYS B 1 312 ? 11.758 -17.531 -3.898 1 89.94 312 CYS B CA 1
ATOM 6103 C C . CYS B 1 312 ? 10.312 -17.734 -4.332 1 89.94 312 CYS B C 1
ATOM 6105 O O . CYS B 1 312 ? 10.047 -18.078 -5.484 1 89.94 312 CYS B O 1
ATOM 6107 N N . THR B 1 313 ? 9.359 -17.453 -3.486 1 89.94 313 THR B N 1
ATOM 6108 C CA . THR B 1 313 ? 7.961 -17.719 -3.799 1 89.94 313 THR B CA 1
ATOM 6109 C C . THR B 1 313 ? 7.508 -16.875 -4.992 1 89.94 313 THR B C 1
ATOM 6111 O O . THR B 1 313 ? 6.738 -17.359 -5.832 1 89.94 313 THR B O 1
ATOM 6114 N N . LYS B 1 314 ? 8.031 -15.758 -5.113 1 86.44 314 LYS B N 1
ATOM 6115 C CA . LYS B 1 314 ? 7.621 -14.867 -6.191 1 86.44 314 LYS B CA 1
ATOM 6116 C C . LYS B 1 314 ? 8.141 -15.359 -7.543 1 86.44 314 LYS B C 1
ATOM 6118 O O . LYS B 1 314 ? 7.672 -14.914 -8.594 1 86.44 314 LYS B O 1
ATOM 6123 N N . TYR B 1 315 ? 9.039 -16.328 -7.535 1 88.69 315 TYR B N 1
ATOM 6124 C CA . TYR B 1 315 ? 9.664 -16.781 -8.773 1 88.69 315 TYR B CA 1
ATOM 6125 C C . TYR B 1 315 ? 9.102 -18.125 -9.211 1 88.69 315 TYR B C 1
ATOM 6127 O O . TYR B 1 315 ? 9.078 -18.438 -10.406 1 88.69 315 TYR B O 1
ATOM 6135 N N . ILE B 1 316 ? 8.719 -18.938 -8.203 1 93.25 316 ILE B N 1
ATOM 6136 C CA . ILE B 1 316 ? 8.516 -20.312 -8.625 1 93.25 316 ILE B CA 1
ATOM 6137 C C . ILE B 1 316 ? 7.242 -20.875 -7.988 1 93.25 316 ILE B C 1
ATOM 6139 O O . ILE B 1 316 ? 6.809 -21.984 -8.32 1 93.25 316 ILE B O 1
ATOM 6143 N N . GLN B 1 317 ? 6.578 -20.141 -7.145 1 94.25 317 GLN B N 1
ATOM 6144 C CA . GLN B 1 317 ? 5.359 -20.641 -6.504 1 94.25 317 GLN B CA 1
ATOM 6145 C C . GLN B 1 317 ? 4.148 -20.453 -7.414 1 94.25 317 GLN B C 1
ATOM 6147 O O . GLN B 1 317 ? 3.793 -19.328 -7.762 1 94.25 317 GLN B O 1
ATOM 6152 N N . ALA B 1 318 ? 3.533 -21.453 -7.734 1 93.69 318 ALA B N 1
ATOM 6153 C CA . ALA B 1 318 ? 2.486 -21.484 -8.75 1 93.69 318 ALA B CA 1
ATOM 6154 C C . ALA B 1 318 ? 1.348 -20.547 -8.398 1 93.69 318 ALA B C 1
ATOM 6156 O O . ALA B 1 318 ? 0.914 -19.75 -9.234 1 93.69 318 ALA B O 1
ATOM 6157 N N . PRO B 1 319 ? 0.862 -20.578 -7.121 1 93.19 319 PRO B N 1
ATOM 6158 C CA . PRO B 1 319 ? -0.228 -19.672 -6.789 1 93.19 319 PRO B CA 1
ATOM 6159 C C . PRO B 1 319 ? 0.168 -18.203 -6.945 1 93.19 319 PRO B C 1
ATOM 6161 O O . PRO B 1 319 ? -0.624 -17.391 -7.434 1 93.19 319 PRO B O 1
ATOM 6164 N N . ASP B 1 320 ? 1.367 -17.859 -6.629 1 91.12 320 ASP B N 1
ATOM 6165 C CA . ASP B 1 320 ? 1.814 -16.469 -6.707 1 91.12 320 ASP B CA 1
ATOM 6166 C C . ASP B 1 320 ? 1.993 -16.031 -8.156 1 91.12 320 ASP B C 1
ATOM 6168 O O . ASP B 1 320 ? 1.767 -14.859 -8.492 1 91.12 320 ASP B O 1
ATOM 6172 N N . ILE B 1 321 ? 2.312 -16.922 -8.969 1 91.38 321 ILE B N 1
ATOM 6173 C CA . ILE B 1 321 ? 2.656 -16.578 -10.344 1 91.38 321 ILE B CA 1
ATOM 6174 C C . ILE B 1 321 ? 1.405 -16.641 -11.219 1 91.38 321 ILE B C 1
ATOM 6176 O O . ILE B 1 321 ? 1.212 -15.797 -12.094 1 91.38 321 ILE B O 1
ATOM 6180 N N . VAL B 1 322 ? 0.541 -17.609 -10.906 1 93.56 322 VAL B N 1
ATOM 6181 C CA . VAL B 1 322 ? -0.472 -17.875 -11.922 1 93.56 322 VAL B CA 1
ATOM 6182 C C . VAL B 1 322 ? -1.863 -17.812 -11.297 1 93.56 322 VAL B C 1
ATOM 6184 O O . VAL B 1 322 ? -2.795 -17.25 -11.891 1 93.56 322 VAL B O 1
ATOM 6187 N N . TRP B 1 323 ? -2.053 -18.281 -10.047 1 94.94 323 TRP B N 1
ATOM 6188 C CA . TRP B 1 323 ? -3.385 -18.547 -9.516 1 94.94 323 TRP B CA 1
ATOM 6189 C C . TRP B 1 323 ? -3.973 -17.297 -8.867 1 94.94 323 TRP B C 1
ATOM 6191 O O . TRP B 1 323 ? -5.137 -16.969 -9.086 1 94.94 323 TRP B O 1
ATOM 6201 N N . ASN B 1 324 ? -3.18 -16.641 -8.109 1 92.62 324 ASN B N 1
ATOM 6202 C CA . ASN B 1 324 ? -3.684 -15.672 -7.145 1 92.62 324 ASN B CA 1
ATOM 6203 C C . ASN B 1 324 ? -4.289 -14.453 -7.836 1 92.62 324 ASN B C 1
ATOM 6205 O O . ASN B 1 324 ? -5.328 -13.945 -7.41 1 92.62 324 ASN B O 1
ATOM 6209 N N . GLN B 1 325 ? -3.717 -14.039 -8.891 1 92.12 325 GLN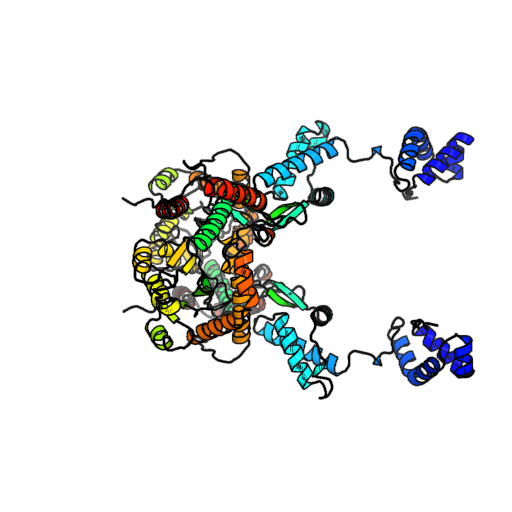 B N 1
ATOM 6210 C CA . GLN B 1 325 ? -4.191 -12.828 -9.547 1 92.12 325 GLN B CA 1
ATOM 6211 C C . GLN B 1 325 ? -5.605 -13.016 -10.094 1 92.12 325 GLN B C 1
ATOM 6213 O O . GLN B 1 325 ? -6.516 -12.258 -9.742 1 92.12 325 GLN B O 1
ATOM 6218 N N . PRO B 1 326 ? -5.84 -14.031 -10.914 1 94.62 326 PRO B N 1
ATOM 6219 C CA . PRO B 1 326 ? -7.207 -14.227 -11.398 1 94.62 326 PRO B CA 1
ATOM 6220 C C . PRO B 1 326 ? -8.188 -14.578 -10.273 1 94.62 326 PRO B C 1
ATOM 6222 O O . PRO B 1 326 ? -9.352 -14.188 -10.32 1 94.62 326 PRO B O 1
ATOM 6225 N N . PHE B 1 327 ? -7.766 -15.336 -9.312 1 96.62 327 PHE B N 1
ATOM 6226 C CA . PHE B 1 327 ? -8.594 -15.688 -8.164 1 96.62 327 PHE B CA 1
ATOM 6227 C C . PHE B 1 327 ? -9.062 -14.43 -7.434 1 96.62 327 PHE B C 1
ATOM 6229 O O . PHE B 1 327 ? -10.266 -14.258 -7.199 1 96.62 327 PHE B O 1
ATOM 6236 N N . LYS B 1 328 ? -8.148 -13.547 -7.125 1 95.44 328 LYS B N 1
ATOM 6237 C CA . LYS B 1 328 ? -8.477 -12.312 -6.414 1 95.44 328 LYS B CA 1
ATOM 6238 C C . LYS B 1 328 ? -9.297 -11.375 -7.297 1 95.44 328 LYS B C 1
ATOM 6240 O O . LYS B 1 328 ? -10.156 -10.648 -6.801 1 95.44 328 LYS B O 1
ATOM 6245 N N . ALA B 1 329 ? -9.008 -11.375 -8.586 1 93.19 329 ALA B N 1
ATOM 6246 C CA . ALA B 1 329 ? -9.797 -10.57 -9.508 1 93.19 329 ALA B CA 1
ATOM 6247 C C . ALA B 1 329 ? -11.273 -10.961 -9.461 1 93.19 329 ALA B C 1
ATOM 6249 O O . ALA B 1 329 ? -12.148 -10.102 -9.469 1 93.19 329 ALA B O 1
ATOM 6250 N N . SER B 1 330 ? -11.484 -12.234 -9.43 1 95.38 330 SER B N 1
ATOM 6251 C CA . SER B 1 330 ? -12.852 -12.742 -9.336 1 95.38 330 SER B CA 1
ATOM 6252 C C . SER B 1 330 ? -13.508 -12.312 -8.031 1 95.38 330 SER B C 1
ATOM 6254 O O . SER B 1 330 ? -14.688 -11.953 -8.016 1 95.38 330 SER B O 1
ATOM 6256 N N . LEU B 1 331 ? -12.797 -12.328 -7 1 96.69 331 LEU B N 1
ATOM 6257 C CA . LEU B 1 331 ? -13.312 -11.906 -5.703 1 96.69 331 LEU B CA 1
ATOM 6258 C C . LEU B 1 331 ? -13.641 -10.414 -5.703 1 96.69 331 LEU B C 1
ATOM 6260 O O . LEU B 1 331 ? -14.664 -10 -5.164 1 96.69 331 LEU B O 1
ATOM 6264 N N . HIS B 1 332 ? -12.758 -9.633 -6.32 1 94.88 332 HIS B N 1
ATOM 6265 C CA . HIS B 1 332 ? -13.008 -8.203 -6.445 1 94.88 332 HIS B CA 1
ATOM 6266 C C . HIS B 1 332 ? -14.305 -7.934 -7.207 1 94.88 332 HIS B C 1
ATOM 6268 O O . HIS B 1 332 ? -15.07 -7.039 -6.844 1 94.88 332 HIS B O 1
ATOM 6274 N N . GLU B 1 333 ? -14.492 -8.68 -8.203 1 91.69 333 GLU B N 1
ATOM 6275 C CA . GLU B 1 333 ? -15.711 -8.547 -8.984 1 91.69 333 GLU B CA 1
ATOM 6276 C C . GLU B 1 333 ? -16.953 -8.844 -8.141 1 91.69 333 GLU B C 1
ATOM 6278 O O . GLU B 1 333 ? -17.938 -8.117 -8.203 1 91.69 333 GLU B O 1
ATOM 6283 N N . SER B 1 334 ? -16.844 -9.922 -7.395 1 94.31 334 SER B N 1
ATOM 6284 C CA . SER B 1 334 ? -17.953 -10.273 -6.512 1 94.31 334 SER B CA 1
ATOM 6285 C C . SER B 1 334 ? -18.219 -9.18 -5.488 1 94.31 334 SER B C 1
ATOM 6287 O O . SER B 1 334 ? -19.359 -8.828 -5.223 1 94.31 334 SER B O 1
ATOM 6289 N N . TYR B 1 335 ? -17.188 -8.641 -4.98 1 95.44 335 TYR B N 1
ATOM 6290 C CA . TYR B 1 335 ? -17.297 -7.566 -4 1 95.44 335 TYR B CA 1
ATOM 6291 C C . TYR B 1 335 ? -17.953 -6.332 -4.621 1 95.44 335 TYR B C 1
ATOM 6293 O O . TYR B 1 335 ? -18.859 -5.734 -4.035 1 95.44 335 TYR B O 1
ATOM 6301 N N . ASP B 1 336 ? -17.484 -5.977 -5.781 1 91.75 336 ASP B N 1
ATOM 6302 C CA . ASP B 1 336 ? -18.031 -4.812 -6.48 1 91.75 336 ASP B CA 1
ATOM 6303 C C . ASP B 1 336 ? -19.516 -4.988 -6.77 1 91.75 336 ASP B C 1
ATOM 6305 O O . ASP B 1 336 ? -20.297 -4.051 -6.605 1 91.75 336 ASP B O 1
ATOM 6309 N N . ASN B 1 337 ? -19.859 -6.129 -7.195 1 90 337 ASN B N 1
ATOM 6310 C CA . ASN B 1 337 ? -21.266 -6.418 -7.48 1 90 337 ASN B CA 1
ATOM 6311 C C . ASN B 1 337 ? -22.125 -6.355 -6.215 1 90 337 ASN B C 1
ATOM 6313 O O . ASN B 1 337 ? -23.25 -5.855 -6.242 1 90 337 ASN B O 1
ATOM 6317 N N . TRP B 1 338 ? -21.562 -6.906 -5.195 1 93.94 338 TRP B N 1
ATOM 6318 C CA . TRP B 1 338 ? -22.266 -6.875 -3.912 1 93.94 338 TRP B CA 1
ATOM 6319 C C . TRP B 1 338 ? -22.469 -5.438 -3.443 1 93.94 338 TRP B C 1
ATOM 6321 O O . TRP B 1 338 ? -23.547 -5.074 -2.988 1 93.94 338 TRP B O 1
ATOM 6331 N N . MET B 1 339 ? -21.484 -4.609 -3.557 1 92.19 339 MET B N 1
ATOM 6332 C CA . MET B 1 339 ? -21.562 -3.211 -3.137 1 92.19 339 MET B CA 1
ATOM 6333 C C . MET B 1 339 ? -22.578 -2.441 -3.979 1 92.19 339 MET B C 1
ATOM 6335 O O . MET B 1 339 ? -23.281 -1.565 -3.467 1 92.19 339 MET B O 1
ATOM 6339 N N . ALA B 1 340 ? -22.594 -2.746 -5.188 1 87.56 340 ALA B N 1
ATOM 6340 C CA . ALA B 1 340 ? -23.484 -2.041 -6.113 1 87.56 340 ALA B CA 1
ATOM 6341 C C . ALA B 1 340 ? -24.938 -2.486 -5.934 1 87.56 340 ALA B C 1
ATOM 6343 O O . ALA B 1 340 ? -25.859 -1.732 -6.227 1 87.56 340 ALA B O 1
ATOM 6344 N N . GLY B 1 341 ? -25.062 -3.648 -5.434 1 84.56 341 GLY B N 1
ATOM 6345 C CA . GLY B 1 341 ? -26.406 -4.184 -5.301 1 84.56 341 GLY B CA 1
ATOM 6346 C C . GLY B 1 341 ? -27.016 -3.943 -3.934 1 84.56 341 GLY B C 1
ATOM 6347 O O . GLY B 1 341 ? -26.375 -3.334 -3.066 1 84.56 341 GLY B O 1
ATOM 6348 N N . ASP B 1 342 ? -28.297 -4.387 -3.822 1 79.44 342 ASP B N 1
ATOM 6349 C CA . ASP B 1 342 ? -29.016 -4.156 -2.578 1 79.44 342 ASP B CA 1
ATOM 6350 C C . ASP B 1 342 ? -29.297 -5.473 -1.851 1 79.44 342 ASP B C 1
ATOM 6352 O O . ASP B 1 342 ? -29.938 -5.484 -0.798 1 79.44 342 ASP B O 1
ATOM 6356 N N . VAL B 1 343 ? -28.656 -6.398 -2.389 1 81.44 343 VAL B N 1
ATOM 6357 C CA . VAL B 1 343 ? -28.953 -7.703 -1.806 1 81.44 343 VAL B CA 1
ATOM 6358 C C . VAL B 1 343 ? -27.906 -8.047 -0.752 1 81.44 343 VAL B C 1
ATOM 6360 O O . VAL B 1 343 ? -26.734 -7.691 -0.895 1 81.44 343 VAL B O 1
ATOM 6363 N N . ASP B 1 344 ? -28.391 -8.703 0.401 1 83.38 344 ASP B N 1
ATOM 6364 C CA . ASP B 1 344 ? -27.531 -9.289 1.425 1 83.38 344 ASP B CA 1
ATOM 6365 C C . ASP B 1 344 ? -26.719 -8.211 2.137 1 83.38 344 ASP B C 1
ATOM 6367 O O . ASP B 1 344 ? -25.516 -8.375 2.35 1 83.38 344 ASP B O 1
ATOM 6371 N N . LYS B 1 345 ? -27.328 -7.09 2.238 1 89.81 345 LYS B N 1
ATOM 6372 C CA . LYS B 1 345 ? -26.672 -6.02 2.98 1 89.81 345 LYS B CA 1
ATOM 6373 C C . LYS B 1 345 ? -27.281 -5.859 4.371 1 89.81 345 LYS B C 1
ATOM 6375 O O . LYS B 1 345 ? -28.5 -5.98 4.535 1 89.81 345 LYS B O 1
ATOM 6380 N N . GLU B 1 346 ? -26.422 -5.812 5.285 1 88.69 346 GLU B N 1
ATOM 6381 C CA . GLU B 1 346 ? -26.859 -5.559 6.66 1 88.69 346 GLU B CA 1
ATOM 6382 C C . GLU B 1 346 ? -26.281 -4.242 7.18 1 88.69 346 GLU B C 1
ATOM 6384 O O . GLU B 1 346 ? -25.234 -3.793 6.727 1 88.69 346 GLU B O 1
ATOM 6389 N N . TYR B 1 347 ? -27 -3.643 8.023 1 88.88 347 TYR B N 1
ATOM 6390 C CA . TYR B 1 347 ? -26.594 -2.352 8.57 1 88.88 347 TYR B CA 1
ATOM 6391 C C . TYR B 1 347 ? -26.594 -2.381 10.094 1 88.88 347 TYR B C 1
ATOM 6393 O O . TYR B 1 347 ? -27.344 -3.137 10.711 1 88.88 347 TYR B O 1
ATOM 6401 N N . THR B 1 348 ? -25.734 -1.614 10.656 1 87.62 348 THR B N 1
ATOM 6402 C CA . THR B 1 348 ? -25.688 -1.456 12.109 1 87.62 348 THR B CA 1
ATOM 6403 C C . THR B 1 348 ? -26.812 -0.529 12.578 1 87.62 348 THR B C 1
ATOM 6405 O O . THR B 1 348 ? -27.516 0.071 11.758 1 87.62 348 THR B O 1
ATOM 6408 N N . ALA B 1 349 ? -26.938 -0.459 13.906 1 85.69 349 ALA B N 1
ATOM 6409 C CA . ALA B 1 349 ? -27.938 0.423 14.484 1 85.69 349 ALA B CA 1
ATOM 6410 C C . ALA B 1 349 ? -27.672 1.88 14.117 1 85.69 349 ALA B C 1
ATOM 6412 O O . ALA B 1 349 ? -28.609 2.666 13.938 1 85.69 349 ALA B O 1
ATOM 6413 N N . GLY B 1 350 ? -26.422 2.188 13.891 1 79 350 GLY B N 1
ATOM 6414 C CA . GLY B 1 350 ? -26.047 3.543 13.539 1 79 350 GLY B CA 1
ATOM 6415 C C . GLY B 1 350 ? -26.141 3.824 12.047 1 79 350 GLY B C 1
ATOM 6416 O O . GLY B 1 350 ? -25.844 4.93 11.602 1 79 350 GLY B O 1
ATOM 6417 N N . GLY B 1 351 ? -26.562 2.793 11.219 1 80.94 351 GLY B N 1
ATOM 6418 C CA . GLY B 1 351 ? -26.781 2.986 9.797 1 80.94 351 GLY B CA 1
ATOM 6419 C C . GLY B 1 351 ? -25.562 2.693 8.953 1 80.94 351 GLY B C 1
ATOM 6420 O O . GLY B 1 351 ? -25.547 2.961 7.75 1 80.94 351 GLY B O 1
ATOM 6421 N N . ASN B 1 352 ? -24.547 2.193 9.562 1 84.25 352 ASN B N 1
ATOM 6422 C CA . ASN B 1 352 ? -23.344 1.836 8.82 1 84.25 352 ASN B CA 1
ATOM 6423 C C . ASN B 1 352 ? -23.469 0.459 8.172 1 84.25 352 ASN B C 1
ATOM 6425 O O . ASN B 1 352 ? -24.016 -0.464 8.773 1 84.25 352 ASN B O 1
ATOM 6429 N N . MET B 1 353 ? -23.094 0.387 6.996 1 88.88 353 MET B N 1
ATOM 6430 C CA . MET B 1 353 ? -23.109 -0.896 6.297 1 88.88 353 MET B CA 1
ATOM 6431 C C . MET B 1 353 ? -22.156 -1.888 6.949 1 88.88 353 MET B C 1
ATOM 6433 O O . MET B 1 353 ? -21.016 -1.546 7.25 1 88.88 353 MET B O 1
ATOM 6437 N N . ARG B 1 354 ? -22.609 -3.068 7.207 1 91.25 354 ARG B N 1
ATOM 6438 C CA . ARG B 1 354 ? -21.781 -4.117 7.773 1 91.25 354 ARG B CA 1
ATOM 6439 C C . ARG B 1 354 ? -20.938 -4.793 6.691 1 91.25 354 ARG B C 1
ATOM 6441 O O . ARG B 1 354 ? -21.266 -4.715 5.508 1 91.25 354 ARG B O 1
ATOM 6448 N N . ALA B 1 355 ? -19.875 -5.379 7.129 1 92.94 355 ALA B N 1
ATOM 6449 C CA . ALA B 1 355 ? -19.062 -6.168 6.203 1 92.94 355 ALA B CA 1
ATOM 6450 C C . ALA B 1 355 ? -19.859 -7.332 5.625 1 92.94 355 ALA B C 1
ATOM 6452 O O . ALA B 1 355 ? -20.891 -7.723 6.184 1 92.94 355 ALA B O 1
ATOM 6453 N N . PRO B 1 356 ? -19.453 -7.816 4.465 1 93.94 356 PRO B N 1
ATOM 6454 C CA . PRO B 1 356 ? -20.125 -9.008 3.951 1 93.94 356 PRO B CA 1
ATOM 6455 C C . PRO B 1 356 ? -20.125 -10.164 4.953 1 93.94 356 PRO B C 1
ATOM 6457 O O . PRO B 1 356 ? -19.141 -10.367 5.668 1 93.94 356 PRO B O 1
ATOM 6460 N N . ALA B 1 357 ? -21.234 -10.812 4.969 1 93.56 357 ALA B N 1
ATOM 6461 C CA . ALA B 1 357 ? -21.344 -11.961 5.867 1 93.56 357 ALA B CA 1
ATOM 6462 C C . ALA B 1 357 ? -20.297 -13.016 5.527 1 93.56 357 ALA B C 1
ATOM 6464 O O . ALA B 1 357 ? -19.953 -13.211 4.355 1 93.56 357 ALA B O 1
ATOM 6465 N N . ARG B 1 358 ? -19.859 -13.68 6.539 1 94.81 358 ARG B N 1
ATOM 6466 C CA . ARG B 1 358 ? -18.844 -14.711 6.348 1 94.81 358 ARG B CA 1
ATOM 6467 C C . ARG B 1 358 ? -19.312 -15.773 5.363 1 94.81 358 ARG B C 1
ATOM 6469 O O . ARG B 1 358 ? -18.547 -16.234 4.523 1 94.81 358 ARG B O 1
ATOM 6476 N N . ARG B 1 359 ? -20.547 -16.141 5.465 1 94.06 359 ARG B N 1
ATOM 6477 C CA . ARG B 1 359 ? -21.109 -17.125 4.562 1 94.06 359 ARG B CA 1
ATOM 6478 C C . ARG B 1 359 ? -21.031 -16.672 3.113 1 94.06 359 ARG B C 1
ATOM 6480 O O . ARG B 1 359 ? -20.781 -17.469 2.213 1 94.06 359 ARG B O 1
ATOM 6487 N N . LEU B 1 360 ? -21.266 -15.406 2.949 1 95.06 360 LEU B N 1
ATOM 6488 C CA . LEU B 1 360 ? -21.188 -14.836 1.607 1 95.06 360 LEU B CA 1
ATOM 6489 C C . LEU B 1 360 ? -19.75 -14.898 1.077 1 95.06 360 LEU B C 1
ATOM 6491 O O . LEU B 1 360 ? -19.531 -15.219 -0.093 1 95.06 360 LEU B O 1
ATOM 6495 N N . LEU B 1 361 ? -18.812 -14.594 1.937 1 96.31 361 LEU B N 1
ATOM 6496 C CA . LEU B 1 361 ? -17.406 -14.656 1.553 1 96.31 361 LEU B CA 1
ATOM 6497 C C . LEU B 1 361 ? -17.016 -16.078 1.149 1 96.31 361 LEU B C 1
ATOM 6499 O O . LEU B 1 361 ? -16.281 -16.266 0.177 1 96.31 361 LEU B O 1
ATOM 6503 N N . VAL B 1 362 ? -17.5 -17.031 1.897 1 97.31 362 VAL B N 1
ATOM 6504 C CA . VAL B 1 362 ? -17.25 -18.438 1.582 1 97.31 362 VAL B CA 1
ATOM 6505 C C . VAL B 1 362 ? -17.797 -18.766 0.193 1 97.31 362 VAL B C 1
ATOM 6507 O O . VAL B 1 362 ? -17.109 -19.406 -0.614 1 97.31 362 VAL B O 1
ATOM 6510 N N . SER B 1 363 ? -18.938 -18.281 -0.058 1 96.31 363 SER B N 1
ATOM 6511 C CA . SER B 1 363 ? -19.547 -18.516 -1.365 1 96.31 363 SER B CA 1
ATOM 6512 C C . SER B 1 363 ? -18.719 -17.875 -2.479 1 96.31 363 SER B C 1
ATOM 6514 O O . SER B 1 363 ? -18.562 -18.453 -3.555 1 96.31 363 SER B O 1
ATOM 6516 N N . TRP B 1 364 ? -18.219 -16.688 -2.209 1 97.38 364 TRP B N 1
ATOM 6517 C CA . TRP B 1 364 ? -17.391 -16 -3.195 1 97.38 364 TRP B CA 1
ATOM 6518 C C . TRP B 1 364 ? -16.125 -16.797 -3.479 1 97.38 364 TRP B C 1
ATOM 6520 O O . TRP B 1 364 ? -15.695 -16.906 -4.629 1 97.38 364 TRP B O 1
ATOM 6530 N N . VAL B 1 365 ? -15.547 -17.344 -2.461 1 97.94 365 VAL B N 1
ATOM 6531 C CA . VAL B 1 365 ? -14.312 -18.094 -2.598 1 97.94 365 VAL B CA 1
ATOM 6532 C C . VAL B 1 365 ? -14.562 -19.344 -3.436 1 97.94 365 VAL B C 1
ATOM 6534 O O . VAL B 1 365 ? -13.797 -19.656 -4.348 1 97.94 365 VAL B O 1
ATOM 6537 N N . ILE B 1 366 ? -15.656 -20.047 -3.143 1 97.44 366 ILE B N 1
ATOM 6538 C CA . ILE B 1 366 ? -16 -21.266 -3.877 1 97.44 366 ILE B CA 1
ATOM 6539 C C . ILE B 1 366 ? -16.188 -20.938 -5.355 1 97.44 366 ILE B C 1
ATOM 6541 O O . ILE B 1 366 ? -15.641 -21.609 -6.227 1 97.44 366 ILE B O 1
ATOM 6545 N N . GLN B 1 367 ? -16.875 -19.875 -5.594 1 97 367 GLN B N 1
ATOM 6546 C CA . GLN B 1 367 ? -17.172 -19.484 -6.969 1 97 367 GLN B CA 1
ATOM 6547 C C . GLN B 1 367 ? -15.891 -19.062 -7.703 1 97 367 GLN B C 1
ATOM 6549 O O . GLN B 1 367 ? -15.688 -19.438 -8.859 1 97 367 GLN B O 1
ATOM 6554 N N . ALA B 1 368 ? -15.094 -18.266 -7.062 1 97.44 368 ALA B N 1
ATOM 6555 C CA . ALA B 1 368 ? -13.844 -17.812 -7.668 1 97.44 368 ALA B CA 1
ATOM 6556 C C . ALA B 1 368 ? -12.93 -19 -7.984 1 97.44 368 ALA B C 1
ATOM 6558 O O . ALA B 1 368 ? -12.273 -19.016 -9.031 1 97.44 368 ALA B O 1
ATOM 6559 N N . TRP B 1 369 ? -12.898 -19.922 -7.082 1 97 369 TRP B N 1
ATOM 6560 C CA . TRP B 1 369 ? -12.07 -21.109 -7.246 1 97 369 TRP B CA 1
ATOM 6561 C C . TRP B 1 369 ? -12.562 -21.969 -8.406 1 97 369 TRP B C 1
ATOM 6563 O O . TRP B 1 369 ? -11.773 -22.453 -9.211 1 97 369 TRP B O 1
ATOM 6573 N N . GLU B 1 370 ? -13.844 -22.094 -8.508 1 95.56 370 GLU B N 1
ATOM 6574 C CA . GLU B 1 370 ? -14.453 -22.875 -9.57 1 95.56 370 GLU B CA 1
ATOM 6575 C C . GLU B 1 370 ? -14.258 -22.203 -10.93 1 95.56 370 GLU B C 1
ATOM 6577 O O . GLU B 1 370 ? -14.062 -22.891 -11.945 1 95.56 370 GLU B O 1
ATOM 6582 N N . LYS B 1 371 ? -14.234 -20.938 -10.938 1 95.12 371 LYS B N 1
ATOM 6583 C CA . LYS B 1 371 ? -14.148 -20.156 -12.172 1 95.12 371 LYS B CA 1
ATOM 6584 C C . LYS B 1 371 ? -12.734 -20.234 -12.758 1 95.12 371 LYS B C 1
ATOM 6586 O O . LYS B 1 371 ? -12.547 -20.016 -13.953 1 95.12 371 LYS B O 1
ATOM 6591 N N . LEU B 1 372 ? -11.742 -20.531 -11.969 1 95.06 372 LEU B N 1
ATOM 6592 C CA . LEU B 1 372 ? -10.359 -20.562 -12.438 1 95.06 372 LEU B CA 1
ATOM 6593 C C . LEU B 1 372 ? -10.164 -21.656 -13.484 1 95.06 372 LEU B C 1
ATOM 6595 O O . LEU B 1 372 ? -10.617 -22.781 -13.297 1 95.06 372 LEU B O 1
ATOM 6599 N N . ASP B 1 373 ? -9.5 -21.328 -14.531 1 93.75 373 ASP B N 1
ATOM 6600 C CA . ASP B 1 373 ? -9.312 -22.219 -15.68 1 93.75 373 ASP B CA 1
ATOM 6601 C C . ASP B 1 373 ? -8.398 -23.391 -15.32 1 93.75 373 ASP B C 1
ATOM 6603 O O . ASP B 1 373 ? -7.262 -23.188 -14.883 1 93.75 373 ASP B O 1
ATOM 6607 N N . THR B 1 374 ? -8.836 -24.562 -15.648 1 93.69 374 THR B N 1
ATOM 6608 C CA . THR B 1 374 ? -8.109 -25.766 -15.289 1 93.69 374 THR B CA 1
ATOM 6609 C C . THR B 1 374 ? -6.848 -25.922 -16.125 1 93.69 374 THR B C 1
ATOM 6611 O O . THR B 1 374 ? -5.82 -26.391 -15.633 1 93.69 374 THR B O 1
ATOM 6614 N N . GLU B 1 375 ? -6.914 -25.5 -17.312 1 93.94 375 GLU B N 1
ATOM 6615 C CA . GLU B 1 375 ? -5.734 -25.609 -18.172 1 93.94 375 GLU B CA 1
ATOM 6616 C C . GLU B 1 375 ? -4.625 -24.672 -17.703 1 93.94 375 GLU B C 1
ATOM 6618 O O . GLU B 1 375 ? -3.443 -25.016 -17.766 1 93.94 375 GLU B O 1
ATOM 6623 N N . ARG B 1 376 ? -5.039 -23.578 -17.281 1 93.88 376 ARG B N 1
ATOM 6624 C CA . ARG B 1 376 ? -4.078 -22.625 -16.719 1 93.88 376 ARG B CA 1
ATOM 6625 C C . ARG B 1 376 ? -3.418 -23.203 -15.469 1 93.88 376 ARG B C 1
ATOM 6627 O O . ARG B 1 376 ? -2.217 -23.016 -15.258 1 93.88 376 ARG B O 1
ATOM 6634 N N . LEU B 1 377 ? -4.18 -23.906 -14.734 1 95.19 377 LEU B N 1
ATOM 6635 C CA . LEU B 1 377 ? -3.664 -24.516 -13.516 1 95.19 377 LEU B CA 1
ATOM 6636 C C . LEU B 1 377 ? -2.666 -25.625 -13.844 1 95.19 377 LEU B C 1
ATOM 6638 O O . LEU B 1 377 ? -1.608 -25.719 -13.219 1 95.19 377 LEU B O 1
ATOM 6642 N N . LYS B 1 378 ? -2.957 -26.406 -14.828 1 94.94 378 LYS B N 1
ATOM 6643 C CA . LYS B 1 378 ? -2.053 -27.469 -15.258 1 94.94 378 LYS B CA 1
ATOM 6644 C C . LYS B 1 378 ? -0.73 -26.891 -15.758 1 94.94 378 LYS B C 1
ATOM 6646 O O . LYS B 1 378 ? 0.342 -27.375 -15.383 1 94.94 378 LYS B O 1
ATOM 6651 N N . ASN B 1 379 ? -0.876 -25.859 -16.5 1 94.31 379 ASN B N 1
ATOM 6652 C CA . ASN B 1 379 ? 0.3 -25.25 -17.109 1 94.31 379 ASN B CA 1
ATOM 6653 C C . ASN B 1 379 ? 1.167 -24.547 -16.062 1 94.31 379 ASN B C 1
ATOM 6655 O O . ASN B 1 379 ? 2.363 -24.344 -16.281 1 94.31 379 ASN B O 1
ATOM 6659 N N . SER B 1 380 ? 0.528 -24.188 -14.969 1 96.06 380 SER B N 1
ATOM 6660 C CA . SER B 1 380 ? 1.268 -23.484 -13.922 1 96.06 380 SER B CA 1
ATOM 6661 C C . SER B 1 380 ? 2.375 -24.344 -13.352 1 96.06 380 SER B C 1
ATOM 6663 O O . SER B 1 380 ? 3.406 -23.844 -12.906 1 96.06 380 SER B O 1
ATOM 6665 N N . PHE B 1 381 ? 2.266 -25.688 -13.375 1 96.62 381 PHE B N 1
ATOM 6666 C CA . PHE B 1 381 ? 3.27 -26.609 -12.844 1 96.62 381 PHE B CA 1
ATOM 6667 C C . PHE B 1 381 ? 4.504 -26.625 -13.734 1 96.62 381 PHE B C 1
ATOM 6669 O O . PHE B 1 381 ? 5.629 -26.766 -13.242 1 96.62 381 PHE B O 1
ATOM 6676 N N . LYS B 1 382 ? 4.297 -26.422 -14.984 1 94.31 382 LYS B N 1
ATOM 6677 C CA . LYS B 1 382 ? 5.422 -26.344 -15.914 1 94.31 382 LYS B CA 1
ATOM 6678 C C . LYS B 1 382 ? 6.125 -24.984 -15.805 1 94.31 382 LYS B C 1
ATOM 6680 O O . LYS B 1 382 ? 7.355 -24.922 -15.766 1 94.31 382 LYS B O 1
ATOM 6685 N N . VAL B 1 383 ? 5.301 -24 -15.68 1 94.94 383 VAL B N 1
ATOM 6686 C CA . VAL B 1 383 ? 5.816 -22.641 -15.609 1 94.94 383 VAL B CA 1
ATOM 6687 C C . VAL B 1 383 ? 6.664 -22.469 -14.352 1 94.94 383 VAL B C 1
ATOM 6689 O O . VAL B 1 383 ? 7.637 -21.703 -14.344 1 94.94 383 VAL B O 1
ATOM 6692 N N . CYS B 1 384 ? 6.34 -23.25 -13.336 1 94.81 384 CYS B N 1
ATOM 6693 C CA . CYS B 1 384 ? 7.047 -23.125 -12.062 1 94.81 384 CYS B CA 1
ATOM 6694 C C . CYS B 1 384 ? 8.109 -24.203 -11.93 1 94.81 384 CYS B C 1
ATOM 6696 O O . CYS B 1 384 ? 8.75 -24.328 -10.883 1 94.81 384 CYS B O 1
ATOM 6698 N N . GLY B 1 385 ? 8.281 -25.062 -12.898 1 92.56 385 GLY B N 1
ATOM 6699 C CA . GLY B 1 385 ? 9.375 -26.016 -12.953 1 92.56 385 GLY B CA 1
ATOM 6700 C C . GLY B 1 385 ? 9.094 -27.297 -12.203 1 92.56 385 GLY B C 1
ATOM 6701 O O . GLY B 1 385 ? 10.008 -28.094 -11.938 1 92.56 385 GLY B O 1
ATOM 6702 N N . LEU B 1 386 ? 7.895 -27.562 -11.836 1 92.38 386 LEU B N 1
ATOM 6703 C CA . LEU B 1 386 ? 7.57 -28.734 -11.039 1 92.38 386 LEU B CA 1
ATOM 6704 C C . LEU B 1 386 ? 7.402 -29.969 -11.922 1 92.38 386 LEU B C 1
ATOM 6706 O O . LEU B 1 386 ? 7.793 -31.078 -11.539 1 92.38 386 LEU B O 1
ATOM 6710 N N . THR B 1 387 ? 6.816 -29.812 -13.117 1 92.31 387 THR B N 1
ATOM 6711 C CA . THR B 1 387 ? 6.531 -30.984 -13.953 1 92.31 387 THR B CA 1
ATOM 6712 C C . THR B 1 387 ? 7.23 -30.859 -15.305 1 92.31 387 THR B C 1
ATOM 6714 O O . THR B 1 387 ? 6.727 -31.359 -16.312 1 92.31 387 THR B O 1
ATOM 6717 N N . VAL B 1 388 ? 8.305 -30.188 -15.266 1 91.62 388 VAL B N 1
ATOM 6718 C CA . VAL B 1 388 ? 9.07 -30.094 -16.5 1 91.62 388 VAL B CA 1
ATOM 6719 C C . VAL B 1 388 ? 9.805 -31.406 -16.766 1 91.62 388 VAL B C 1
ATOM 6721 O O . VAL B 1 388 ? 10.117 -32.156 -15.82 1 91.62 388 VAL B O 1
ATOM 6724 N N . ALA B 1 389 ? 10.078 -31.578 -18.078 1 88.81 389 ALA B N 1
ATOM 6725 C CA . ALA B 1 389 ? 10.734 -32.812 -18.469 1 88.81 389 ALA B CA 1
ATOM 6726 C C . ALA B 1 389 ? 12.148 -32.906 -17.891 1 88.81 389 ALA B C 1
ATOM 6728 O O . ALA B 1 389 ? 12.852 -31.891 -17.828 1 88.81 389 ALA B O 1
ATOM 6729 N N . SER B 1 390 ? 12.578 -34.125 -17.531 1 85.94 390 SER B N 1
ATOM 6730 C CA . SER B 1 390 ? 13.875 -34.344 -16.891 1 85.94 390 SER B CA 1
ATOM 6731 C C . SER B 1 390 ? 15.016 -34.156 -17.891 1 85.94 390 SER B C 1
ATOM 6733 O O . SER B 1 390 ? 16.156 -33.906 -17.484 1 85.94 390 SER B O 1
ATOM 6735 N N . ASP B 1 391 ? 14.672 -34.25 -19.125 1 84.75 391 ASP B N 1
ATOM 6736 C CA . ASP B 1 391 ? 15.719 -34.125 -20.141 1 84.75 391 ASP B CA 1
ATOM 6737 C C . ASP B 1 391 ? 16.047 -32.656 -20.438 1 84.75 391 ASP B C 1
ATOM 6739 O O . ASP B 1 391 ? 17 -32.375 -21.172 1 84.75 391 ASP B O 1
ATOM 6743 N N . GLY B 1 392 ? 15.242 -31.75 -19.969 1 87 392 GLY B N 1
ATOM 6744 C CA . GLY B 1 392 ? 15.547 -30.328 -20.109 1 87 392 GLY B CA 1
ATOM 6745 C C . GLY B 1 392 ? 14.875 -29.688 -21.312 1 87 392 GLY B C 1
ATOM 6746 O O . GLY B 1 392 ? 15.008 -28.484 -21.531 1 87 392 GLY B O 1
ATOM 6747 N N . CYS B 1 393 ? 14.078 -30.375 -22.062 1 87.94 393 CYS B N 1
ATOM 6748 C CA . CYS B 1 393 ? 13.469 -29.859 -23.281 1 87.94 393 CYS B CA 1
ATOM 6749 C C . CYS B 1 393 ? 12.406 -28.812 -22.953 1 87.94 393 CYS B C 1
ATOM 6751 O O . CYS B 1 393 ? 12.086 -27.969 -23.797 1 87.94 393 CYS B O 1
ATOM 6753 N N . GLU B 1 394 ? 11.922 -28.906 -21.734 1 91.69 394 GLU B N 1
ATOM 6754 C CA . GLU B 1 394 ? 10.844 -27.984 -21.375 1 91.69 394 GLU B CA 1
ATOM 6755 C C . GLU B 1 394 ? 11.336 -26.906 -20.406 1 91.69 394 GLU B C 1
ATOM 6757 O O . GLU B 1 394 ? 10.539 -26.172 -19.828 1 91.69 394 GLU B O 1
ATOM 6762 N N . ASP B 1 395 ? 12.602 -26.797 -20.297 1 91.44 395 ASP B N 1
ATOM 6763 C CA . ASP B 1 395 ? 13.172 -25.844 -19.328 1 91.44 395 ASP B CA 1
ATOM 6764 C C . ASP B 1 395 ? 12.891 -24.406 -19.75 1 91.44 395 ASP B C 1
ATOM 6766 O O . ASP B 1 395 ? 12.953 -23.484 -18.938 1 91.44 395 ASP B O 1
ATOM 6770 N N . HIS B 1 396 ? 12.578 -24.203 -20.984 1 90.69 396 HIS B N 1
ATOM 6771 C CA . HIS B 1 396 ? 12.289 -22.875 -21.5 1 90.69 396 HIS B CA 1
ATOM 6772 C C . HIS B 1 396 ? 10.938 -22.375 -21.016 1 90.69 396 HIS B C 1
ATOM 6774 O O . HIS B 1 396 ? 10.633 -21.188 -21.109 1 90.69 396 HIS B O 1
ATOM 6780 N N . LEU B 1 397 ? 10.133 -23.25 -20.469 1 92.12 397 LEU B N 1
ATOM 6781 C CA . LEU B 1 397 ? 8.797 -22.906 -20 1 92.12 397 LEU B CA 1
ATOM 6782 C C . LEU B 1 397 ? 8.852 -22.312 -18.578 1 92.12 397 LEU B C 1
ATOM 6784 O O . LEU B 1 397 ? 7.887 -21.703 -18.125 1 92.12 397 LEU B O 1
ATOM 6788 N N . ILE B 1 398 ? 9.961 -22.547 -17.938 1 94.44 398 ILE B N 1
ATOM 6789 C CA . ILE B 1 398 ? 10.094 -22.062 -16.562 1 94.44 398 ILE B CA 1
ATOM 6790 C C . ILE B 1 398 ? 10.188 -20.531 -16.578 1 94.44 398 ILE B C 1
ATOM 6792 O O . ILE B 1 398 ? 11.141 -19.969 -17.125 1 94.44 398 ILE B O 1
ATOM 6796 N N . HIS B 1 399 ? 9.258 -19.875 -15.938 1 91.75 399 HIS B N 1
ATOM 6797 C CA . HIS B 1 399 ? 9.047 -18.438 -16.031 1 91.75 399 HIS B CA 1
ATOM 6798 C C . HIS B 1 399 ? 10.258 -17.656 -15.516 1 91.75 399 HIS B C 1
ATOM 6800 O O . HIS B 1 399 ? 10.711 -16.703 -16.156 1 91.75 399 HIS B O 1
ATOM 6806 N N . CYS B 1 400 ? 10.836 -18.047 -14.367 1 90.81 400 CYS B N 1
ATOM 6807 C CA . CYS B 1 400 ? 11.883 -17.266 -13.719 1 90.81 400 CYS B CA 1
ATOM 6808 C C . CYS B 1 400 ? 13.188 -17.344 -14.492 1 90.81 400 CYS B C 1
ATOM 6810 O O . CYS B 1 400 ? 14.086 -16.531 -14.289 1 90.81 400 CYS B O 1
ATOM 6812 N N . PHE B 1 401 ? 13.297 -18.312 -15.43 1 92.31 401 PHE B N 1
ATOM 6813 C CA . PHE B 1 401 ? 14.539 -18.484 -16.172 1 92.31 401 PHE B CA 1
ATOM 6814 C C . PHE B 1 401 ? 14.406 -17.969 -17.594 1 92.31 401 PHE B C 1
ATOM 6816 O O . PHE B 1 401 ? 15.312 -18.125 -18.406 1 92.31 401 PHE B O 1
ATOM 6823 N N . LYS B 1 402 ? 13.367 -17.359 -17.891 1 89.31 402 LYS B N 1
ATOM 6824 C CA . LYS B 1 402 ? 13.172 -16.797 -19.219 1 89.31 402 LYS B CA 1
ATOM 6825 C C . LYS B 1 402 ? 14.07 -15.578 -19.438 1 89.31 402 LYS B C 1
ATOM 6827 O O . LYS B 1 402 ? 14.523 -14.961 -18.469 1 89.31 402 LYS B O 1
ATOM 6832 N N . GLU B 1 403 ? 14.188 -15.273 -20.641 1 84.88 403 GLU B N 1
ATOM 6833 C CA . GLU B 1 403 ? 15.031 -14.133 -20.984 1 84.88 403 GLU B CA 1
ATOM 6834 C C . GLU B 1 403 ? 14.414 -12.82 -20.5 1 84.88 403 GLU B C 1
ATOM 6836 O O . GLU B 1 403 ? 13.211 -12.594 -20.688 1 84.88 403 GLU B O 1
ATOM 6841 N N . GLY B 1 404 ? 15.25 -12.031 -19.828 1 76.62 404 GLY B N 1
ATOM 6842 C CA . GLY B 1 404 ? 14.766 -10.75 -19.344 1 76.62 404 GLY B CA 1
ATOM 6843 C C . GLY B 1 404 ? 14.414 -10.758 -17.875 1 76.62 404 GLY B C 1
ATOM 6844 O O . GLY B 1 404 ? 14.305 -9.703 -17.25 1 76.62 404 GLY B O 1
ATOM 6845 N N . GLU B 1 405 ? 14.266 -12 -17.406 1 83.5 405 GLU B N 1
ATOM 6846 C CA . GLU B 1 405 ? 13.961 -12.109 -15.984 1 83.5 405 GLU B CA 1
ATOM 6847 C C . GLU B 1 405 ? 15.219 -11.984 -15.141 1 83.5 405 GLU B C 1
ATOM 6849 O O . GLU B 1 405 ? 16.328 -12.141 -15.641 1 83.5 405 GLU B O 1
ATOM 6854 N N . LEU B 1 406 ? 15.109 -11.727 -13.93 1 80.88 406 LEU B N 1
ATOM 6855 C CA . LEU B 1 406 ? 16.219 -11.508 -13.008 1 80.88 406 LEU B CA 1
ATOM 6856 C C . LEU B 1 406 ? 17.062 -12.758 -12.867 1 80.88 406 LEU B C 1
ATOM 6858 O O . LEU B 1 406 ? 18.281 -12.672 -12.727 1 80.88 406 LEU B O 1
ATOM 6862 N N . CYS B 1 407 ? 16.391 -13.883 -12.898 1 88.12 407 CYS B N 1
ATOM 6863 C CA . CYS B 1 407 ? 17.094 -15.141 -12.688 1 88.12 407 CYS B CA 1
ATOM 6864 C C . CYS B 1 407 ? 17.281 -15.891 -14.008 1 88.12 407 CYS B C 1
ATOM 6866 O O . CYS B 1 407 ? 17.281 -17.125 -14.023 1 88.12 407 CYS B O 1
ATOM 6868 N N . ALA B 1 408 ? 17.469 -15.203 -15.039 1 88.25 408 ALA B N 1
ATOM 6869 C CA . ALA B 1 408 ? 17.578 -15.805 -16.359 1 88.25 408 ALA B CA 1
ATOM 6870 C C . ALA B 1 408 ? 18.812 -16.703 -16.453 1 88.25 408 ALA B C 1
ATOM 6872 O O . ALA B 1 408 ? 18.828 -17.703 -17.172 1 88.25 408 ALA B O 1
ATOM 6873 N N . SER B 1 409 ? 19.812 -16.344 -15.719 1 88.69 409 SER B N 1
ATOM 6874 C CA . SER B 1 409 ? 21.047 -17.125 -15.727 1 88.69 409 SER B CA 1
ATOM 6875 C C . SER B 1 409 ? 20.828 -18.531 -15.18 1 88.69 409 SER B C 1
ATOM 6877 O O . SER B 1 409 ? 21.656 -19.422 -15.383 1 88.69 409 SER B O 1
ATOM 6879 N N . GLY B 1 410 ? 19.766 -18.719 -14.508 1 91.88 410 GLY B N 1
ATOM 6880 C CA . GLY B 1 410 ? 19.422 -20.016 -13.961 1 91.88 410 GLY B CA 1
ATOM 6881 C C . GLY B 1 410 ? 19.203 -21.078 -15.031 1 91.88 410 GLY B C 1
ATOM 6882 O O . GLY B 1 410 ? 19.375 -22.266 -14.766 1 91.88 410 GLY B O 1
ATOM 6883 N N . ARG B 1 411 ? 18.875 -20.672 -16.25 1 92.38 411 ARG B N 1
ATOM 6884 C CA . ARG B 1 411 ? 18.672 -21.609 -17.344 1 92.38 411 ARG B CA 1
ATOM 6885 C C . ARG B 1 411 ? 19.953 -22.359 -17.672 1 92.38 411 ARG B C 1
ATOM 6887 O O . ARG B 1 411 ? 19.953 -23.578 -17.797 1 92.38 411 ARG B O 1
ATOM 6894 N N . GLU B 1 412 ? 21 -21.609 -17.75 1 91.56 412 GLU B N 1
ATOM 6895 C CA . GLU B 1 412 ? 22.297 -22.203 -18.047 1 91.56 412 GLU B CA 1
ATOM 6896 C C . GLU B 1 412 ? 22.766 -23.078 -16.891 1 91.56 412 GLU B C 1
ATOM 6898 O O . GLU B 1 412 ? 23.328 -24.156 -17.109 1 91.56 412 GLU B O 1
ATOM 6903 N N . LEU B 1 413 ? 22.531 -22.641 -15.75 1 92.94 413 LEU B N 1
ATOM 6904 C CA . LEU B 1 413 ? 22.938 -23.406 -14.57 1 92.94 413 LEU B CA 1
ATOM 6905 C C . LEU B 1 413 ? 22.156 -24.703 -14.469 1 92.94 413 LEU B C 1
ATOM 6907 O O . LEU B 1 413 ? 22.688 -25.719 -14.023 1 92.94 413 LEU B O 1
ATOM 6911 N N . LEU B 1 414 ? 20.922 -24.594 -14.836 1 93.38 414 LEU B N 1
ATOM 6912 C CA . LEU B 1 414 ? 20.078 -25.781 -14.797 1 93.38 414 LEU B CA 1
ATOM 6913 C C . LEU B 1 414 ? 20.547 -26.828 -15.797 1 93.38 414 LEU B C 1
ATOM 6915 O O . LEU B 1 414 ? 20.578 -28.031 -15.492 1 93.38 414 LEU B O 1
ATOM 6919 N N . VAL B 1 415 ? 20.984 -26.422 -16.984 1 91.5 415 VAL B N 1
ATOM 6920 C CA . VAL B 1 415 ? 21.516 -27.328 -18 1 91.5 415 VAL B CA 1
ATOM 6921 C C . VAL B 1 415 ? 22.781 -28 -17.484 1 91.5 415 VAL B C 1
ATOM 6923 O O . VAL B 1 415 ? 22.953 -29.219 -17.641 1 91.5 415 VAL B O 1
ATOM 6926 N N . GLN B 1 416 ? 23.516 -27.234 -16.828 1 90.75 416 GLN B N 1
ATOM 6927 C CA . GLN B 1 416 ? 24.766 -27.766 -16.281 1 90.75 416 GLN B CA 1
ATOM 6928 C C . GLN B 1 416 ? 24.469 -28.766 -15.156 1 90.75 416 GLN B C 1
ATOM 6930 O O . GLN B 1 416 ? 25.125 -29.812 -15.07 1 90.75 416 GLN B O 1
ATOM 6935 N N . ALA B 1 417 ? 23.578 -28.438 -14.383 1 90.06 417 ALA B N 1
ATOM 6936 C CA . ALA B 1 417 ? 23.219 -29.312 -13.266 1 90.06 417 ALA B CA 1
ATOM 6937 C C . ALA B 1 417 ? 22.672 -30.641 -13.773 1 90.06 417 ALA B C 1
ATOM 6939 O O . ALA B 1 417 ? 22.984 -31.703 -13.219 1 90.06 417 ALA B O 1
ATOM 6940 N N . ARG B 1 418 ? 21.875 -30.609 -14.805 1 88.81 418 ARG B N 1
ATOM 6941 C CA . ARG B 1 418 ? 21.281 -31.812 -15.367 1 88.81 418 ARG B CA 1
ATOM 6942 C C . ARG B 1 418 ? 22.344 -32.688 -16.031 1 88.81 418 ARG B C 1
ATOM 6944 O O . ARG B 1 418 ? 22.297 -33.906 -15.969 1 88.81 418 ARG B O 1
ATOM 6951 N N . GLN B 1 419 ? 23.312 -32.062 -16.609 1 85.5 419 GLN B N 1
ATOM 6952 C CA . GLN B 1 419 ? 24.422 -32.781 -17.25 1 85.5 419 GLN B CA 1
ATOM 6953 C C . GLN B 1 419 ? 25.312 -33.469 -16.203 1 85.5 419 GLN B C 1
ATOM 6955 O O . GLN B 1 419 ? 25.781 -34.594 -16.391 1 85.5 419 GLN B O 1
ATOM 6960 N N . ALA B 1 420 ? 25.469 -32.781 -15.164 1 83 420 ALA B N 1
ATOM 6961 C CA . ALA B 1 420 ? 26.297 -33.344 -14.078 1 83 420 ALA B CA 1
ATOM 6962 C C . ALA B 1 420 ? 25.625 -34.562 -13.453 1 83 420 ALA B C 1
ATOM 6964 O O . ALA B 1 420 ? 26.297 -35.531 -13.094 1 83 420 ALA B O 1
ATOM 6965 N N . GLU B 1 421 ? 24.406 -34.562 -13.273 1 77.44 421 GLU B N 1
ATOM 6966 C CA . GLU B 1 421 ? 23.656 -35.688 -12.719 1 77.44 421 GLU B CA 1
ATOM 6967 C C . GLU B 1 421 ? 23.719 -36.906 -13.633 1 77.44 421 GLU B C 1
ATOM 6969 O O . GLU B 1 421 ? 23.812 -38.031 -13.164 1 77.44 421 GLU B O 1
ATOM 6974 N N . LEU B 1 422 ? 23.562 -36.688 -14.906 1 69.25 422 LEU B N 1
ATOM 6975 C CA . LEU B 1 422 ? 23.641 -37.781 -15.883 1 69.25 422 LEU B CA 1
ATOM 6976 C C . LEU B 1 422 ? 25.016 -38.438 -15.859 1 69.25 422 LEU B C 1
ATOM 6978 O O . LEU B 1 422 ? 25.125 -39.656 -16 1 69.25 422 LEU B O 1
ATOM 6982 N N . ALA B 1 423 ? 26.031 -37.656 -15.508 1 66.19 423 ALA B N 1
ATOM 6983 C CA . ALA B 1 423 ? 27.391 -38.188 -15.453 1 66.19 423 ALA B CA 1
ATOM 6984 C C . ALA B 1 423 ? 27.609 -39 -14.18 1 66.19 423 ALA B C 1
ATOM 6986 O O . ALA B 1 423 ? 28.297 -40.031 -14.211 1 66.19 423 ALA B O 1
ATOM 6987 N N . GLU B 1 424 ? 27.031 -38.438 -13.141 1 60.31 424 GLU B N 1
ATOM 6988 C CA . GLU B 1 424 ? 27.203 -39.156 -11.867 1 60.31 424 GLU B CA 1
ATOM 6989 C C . GLU B 1 424 ? 26.328 -40.406 -11.812 1 60.31 424 GLU B C 1
ATOM 6991 O O . GLU B 1 424 ? 26.703 -41.406 -11.18 1 60.31 424 GLU B O 1
ATOM 6996 N N . ALA B 1 425 ? 25.078 -40.406 -12.195 1 57.12 425 ALA B N 1
ATOM 6997 C CA . ALA B 1 425 ? 24.203 -41.562 -12.188 1 57.12 425 ALA B CA 1
ATOM 6998 C C . ALA B 1 425 ? 24.812 -42.719 -12.953 1 57.12 425 ALA B C 1
ATOM 7000 O O . ALA B 1 425 ? 24.531 -43.906 -12.664 1 57.12 425 ALA B O 1
ATOM 7001 N N . GLY B 1 426 ? 25.609 -42.375 -13.969 1 43.84 426 GLY B N 1
ATOM 7002 C CA . GLY B 1 426 ? 26.328 -43.531 -14.531 1 43.84 426 GLY B CA 1
ATOM 7003 C C . GLY B 1 426 ? 27.188 -44.25 -13.516 1 43.84 426 GLY B C 1
ATOM 7004 O O . GLY B 1 426 ? 27.594 -45.375 -13.75 1 43.84 426 GLY B O 1
ATOM 7005 N N . GLU B 1 427 ? 27.875 -43.406 -12.688 1 37.88 427 GLU B N 1
ATOM 7006 C CA . GLU B 1 427 ? 28.656 -44.094 -11.648 1 37.88 427 GLU B CA 1
ATOM 7007 C C . GLU B 1 427 ? 27.828 -44.312 -10.391 1 37.88 427 GLU B C 1
ATOM 7009 O O . GLU B 1 427 ? 27.141 -43.375 -9.93 1 37.88 427 GLU B O 1
ATOM 7014 N N . GLY B 1 428 ? 27.672 -45.469 -9.609 1 38.28 428 GLY B N 1
ATOM 7015 C CA . GLY B 1 428 ? 27.062 -46.25 -8.531 1 38.28 428 GLY B CA 1
ATOM 7016 C C . GLY B 1 428 ? 25.891 -45.531 -7.875 1 38.28 428 GLY B C 1
ATOM 7017 O O . GLY B 1 428 ? 25.688 -44.344 -8.07 1 38.28 428 GLY B O 1
ATOM 7018 N N . GLU B 1 429 ? 24.875 -46.281 -7.078 1 38.81 429 GLU B N 1
ATOM 7019 C CA . GLU B 1 429 ? 23.562 -46.125 -6.445 1 38.81 429 GLU B CA 1
ATOM 7020 C C . GLU B 1 429 ? 23.594 -45.031 -5.387 1 38.81 429 GLU B C 1
ATOM 7022 O O . GLU B 1 429 ? 24.281 -45.156 -4.375 1 38.81 429 GLU B O 1
ATOM 7027 N N . VAL B 1 430 ? 23.609 -43.812 -5.551 1 41.62 430 VAL B N 1
ATOM 7028 C CA . VAL B 1 430 ? 23.562 -42.812 -4.484 1 41.62 430 VAL B CA 1
ATOM 7029 C C . VAL B 1 430 ? 22.297 -43 -3.66 1 41.62 430 VAL B C 1
ATOM 7031 O O . VAL B 1 430 ? 21.203 -43.125 -4.215 1 41.62 430 VAL B O 1
ATOM 7034 N N . GLU B 1 431 ? 22.328 -43.281 -2.338 1 41.34 431 GLU B N 1
ATOM 7035 C CA . GLU B 1 431 ? 21.297 -43.562 -1.343 1 41.34 431 GLU B CA 1
ATOM 7036 C C . GLU B 1 431 ? 20.375 -42.375 -1.128 1 41.34 431 GLU B C 1
ATOM 7038 O O . GLU B 1 431 ? 20.828 -41.219 -1.097 1 41.34 431 GLU B O 1
ATOM 7043 N N . GLU B 1 432 ? 19.031 -42.438 -1.196 1 43.78 432 GLU B N 1
ATOM 7044 C CA . GLU B 1 432 ? 17.812 -41.656 -1.107 1 43.78 432 GLU B CA 1
ATOM 7045 C C . GLU B 1 432 ? 17.844 -40.688 0.085 1 43.78 432 GLU B C 1
ATOM 7047 O O . GLU B 1 432 ? 17.391 -39.562 -0.013 1 43.78 432 GLU B O 1
ATOM 7052 N N . SER B 1 433 ? 18.297 -41.125 1.271 1 42.91 433 SER B N 1
ATOM 7053 C CA . SER B 1 433 ? 18.031 -40.5 2.557 1 42.91 433 SER B CA 1
ATOM 7054 C C . SER B 1 433 ? 18.781 -39.188 2.689 1 42.91 433 SER B C 1
ATOM 7056 O O . SER B 1 433 ? 18.266 -38.219 3.262 1 42.91 433 SER B O 1
ATOM 7058 N N . ASP B 1 434 ? 19.938 -39 2.141 1 42.34 434 ASP B N 1
ATOM 7059 C CA . ASP B 1 434 ? 20.828 -37.875 2.412 1 42.34 434 ASP B CA 1
ATOM 7060 C C . ASP B 1 434 ? 20.391 -36.625 1.657 1 42.34 434 ASP B C 1
ATOM 7062 O O . ASP B 1 434 ? 20.531 -35.5 2.154 1 42.34 434 ASP B O 1
ATOM 7066 N N . VAL B 1 435 ? 19.797 -36.812 0.612 1 43.28 435 VAL B N 1
ATOM 7067 C CA . VAL B 1 435 ? 19.484 -35.656 -0.22 1 43.28 435 VAL B CA 1
ATOM 7068 C C . VAL B 1 435 ? 18.281 -34.906 0.366 1 43.28 435 VAL B C 1
ATOM 7070 O O . VAL B 1 435 ? 18.266 -33.656 0.371 1 43.28 435 VAL B O 1
ATOM 7073 N N . GLU B 1 436 ? 17.344 -35.594 0.909 1 45.53 436 GLU B N 1
ATOM 7074 C CA . GLU B 1 436 ? 16.188 -34.938 1.515 1 45.53 436 GLU B CA 1
ATOM 7075 C C . GLU B 1 436 ? 16.594 -34.031 2.668 1 45.53 436 GLU B C 1
ATOM 7077 O O . GLU B 1 436 ? 16.078 -32.938 2.797 1 45.53 436 GLU B O 1
ATOM 7082 N N . GLU B 1 437 ? 17.516 -34.531 3.479 1 45.19 437 GLU B N 1
ATOM 7083 C CA . GLU B 1 437 ? 17.969 -33.781 4.645 1 45.19 437 GLU B CA 1
ATOM 7084 C C . GLU B 1 437 ? 18.781 -32.562 4.227 1 45.19 437 GLU B C 1
ATOM 7086 O O . GLU B 1 437 ? 18.672 -31.5 4.84 1 45.19 437 GLU B O 1
ATOM 7091 N N . GLU B 1 438 ? 19.516 -32.781 3.26 1 44.94 438 GLU B N 1
ATOM 7092 C CA . GLU B 1 438 ? 20.391 -31.688 2.838 1 44.94 438 GLU B CA 1
ATOM 7093 C C . GLU B 1 438 ? 19.594 -30.531 2.262 1 44.94 438 GLU B C 1
ATOM 7095 O O . GLU B 1 438 ? 19.891 -29.359 2.533 1 44.94 438 GLU B O 1
ATOM 7100 N N . PHE B 1 439 ? 18.688 -30.906 1.51 1 43.16 439 PHE B N 1
ATOM 7101 C CA . PHE B 1 439 ? 17.891 -29.844 0.913 1 43.16 439 PHE B CA 1
ATOM 7102 C C . PHE B 1 439 ? 17.094 -29.109 1.98 1 43.16 439 PHE B C 1
ATOM 7104 O O . PHE B 1 439 ? 16.938 -27.891 1.915 1 43.16 439 PHE B O 1
ATOM 7111 N N . ALA B 1 440 ? 16.578 -29.969 2.906 1 44.34 440 ALA B N 1
ATOM 7112 C CA . ALA B 1 440 ? 15.82 -29.344 3.992 1 44.34 440 ALA B CA 1
ATOM 7113 C C . ALA B 1 440 ? 16.703 -28.391 4.801 1 44.34 440 ALA B C 1
ATOM 7115 O O . ALA B 1 440 ? 16.25 -27.328 5.234 1 44.34 440 ALA B O 1
ATOM 7116 N N . ASN B 1 441 ? 17.953 -28.797 5.02 1 42.72 441 ASN B N 1
ATOM 7117 C CA . ASN B 1 441 ? 18.875 -28.016 5.844 1 42.72 441 ASN B CA 1
ATOM 7118 C C . ASN B 1 441 ? 19.312 -26.734 5.141 1 42.72 441 ASN B C 1
ATOM 7120 O O . ASN B 1 441 ? 19.578 -25.734 5.789 1 42.72 441 ASN B O 1
ATOM 7124 N N . GLU B 1 442 ? 19.547 -26.859 3.918 1 44.34 442 GLU B N 1
ATOM 7125 C CA . GLU B 1 442 ? 20.047 -25.703 3.178 1 44.34 442 GLU B CA 1
ATOM 7126 C C . GLU B 1 442 ? 18.969 -24.625 3.037 1 44.34 442 GLU B C 1
ATOM 7128 O O . GLU B 1 442 ? 19.281 -23.438 2.91 1 44.34 442 GLU B O 1
ATOM 7133 N N . LEU B 1 443 ? 17.844 -25.125 2.984 1 40.41 443 LEU B N 1
ATOM 7134 C CA . LEU B 1 443 ? 16.734 -24.219 2.693 1 40.41 443 LEU B CA 1
ATOM 7135 C C . LEU B 1 443 ? 16.344 -23.438 3.939 1 40.41 443 LEU B C 1
ATOM 7137 O O . LEU B 1 443 ? 15.539 -22.5 3.859 1 40.41 443 LEU B O 1
ATOM 7141 N N . VAL B 1 444 ? 16.672 -24.078 5.191 1 34.53 444 VAL B N 1
ATOM 7142 C CA . VAL B 1 444 ? 16.25 -23.375 6.398 1 34.53 444 VAL B CA 1
ATOM 7143 C C . VAL B 1 444 ? 17.125 -22.141 6.609 1 34.53 444 VAL B C 1
ATOM 7145 O O . VAL B 1 444 ? 18.297 -22.25 7.012 1 34.53 444 VAL B O 1
ATOM 7148 N N . ILE B 1 445 ? 17.125 -21.344 5.711 1 36.06 445 ILE B N 1
ATOM 7149 C CA . ILE B 1 445 ? 17.703 -20.078 6.152 1 36.06 445 ILE B CA 1
ATOM 7150 C C . ILE B 1 445 ? 17.062 -19.625 7.457 1 36.06 445 ILE B C 1
ATOM 7152 O O . ILE B 1 445 ? 15.836 -19.516 7.543 1 36.06 445 ILE B O 1
ATOM 7156 N N . GLU B 1 446 ? 17.719 -19.953 8.602 1 30.67 446 GLU B N 1
ATOM 7157 C CA . GLU B 1 446 ? 17.344 -19.406 9.906 1 30.67 446 GLU B CA 1
ATOM 7158 C C . GLU B 1 446 ? 16.938 -17.953 9.805 1 30.67 446 GLU B C 1
ATOM 7160 O O . GLU B 1 446 ? 17.75 -17.094 9.461 1 30.67 446 GLU B O 1
ATOM 7165 N N . ASP B 1 447 ? 15.961 -17.734 9.227 1 30.05 447 ASP B N 1
ATOM 7166 C CA . ASP B 1 447 ? 15.484 -16.391 9.523 1 30.05 447 ASP B CA 1
ATOM 7167 C C . ASP B 1 447 ? 15.5 -16.125 11.031 1 30.05 447 ASP B C 1
ATOM 7169 O O . ASP B 1 447 ? 14.539 -16.469 11.734 1 30.05 447 ASP B O 1
ATOM 7173 N N . ARG B 1 448 ? 16.609 -16.438 11.727 1 28.31 448 ARG B N 1
ATOM 7174 C CA . ARG B 1 448 ? 16.641 -15.969 13.109 1 28.31 448 ARG B CA 1
ATOM 7175 C C . ARG B 1 448 ? 16.156 -14.531 13.219 1 28.31 448 ARG B C 1
ATOM 7177 O O . ARG B 1 448 ? 16.797 -13.617 12.688 1 28.31 448 ARG B O 1
ATOM 7184 N N . GLY B 1 449 ? 14.93 -14.25 13.094 1 27.61 449 GLY B N 1
ATOM 7185 C CA . GLY B 1 449 ? 14.484 -13.039 13.758 1 27.61 449 GLY B CA 1
ATOM 7186 C C . GLY B 1 449 ? 15.242 -12.734 15.031 1 27.61 449 GLY B C 1
ATOM 7187 O O . GLY B 1 449 ? 15.492 -13.641 15.836 1 27.61 449 GLY B O 1
ATOM 7188 N N . ASP B 1 450 ? 16.281 -11.945 14.969 1 26.28 450 ASP B N 1
ATOM 7189 C CA . ASP B 1 450 ? 16.812 -11.383 16.203 1 26.28 450 ASP B CA 1
ATOM 7190 C C . ASP B 1 450 ? 15.719 -11.164 17.234 1 26.28 450 ASP B C 1
ATOM 7192 O O . ASP B 1 450 ? 14.922 -10.227 17.125 1 26.28 450 ASP B O 1
ATOM 7196 N N . ASP B 1 451 ? 15.047 -12.133 17.688 1 25.8 451 ASP B N 1
ATOM 7197 C CA . ASP B 1 451 ? 14.43 -12.07 19.016 1 25.8 451 ASP B CA 1
ATOM 7198 C C . ASP B 1 451 ? 15.383 -11.453 20.031 1 25.8 451 ASP B C 1
ATOM 7200 O O . ASP B 1 451 ? 16.406 -12.055 20.375 1 25.8 451 ASP B O 1
ATOM 7204 N N . ASP B 1 452 ? 15.742 -10.172 20.062 1 24.19 452 ASP B N 1
ATOM 7205 C CA . ASP B 1 452 ? 16.172 -9.641 21.359 1 24.19 452 ASP B CA 1
ATOM 7206 C C . ASP B 1 452 ? 15.32 -10.219 22.484 1 24.19 452 ASP B C 1
ATOM 7208 O O . ASP B 1 452 ? 14.102 -10.062 22.5 1 24.19 452 ASP B O 1
ATOM 7212 N N . SER B 1 453 ? 15.562 -11.422 22.938 1 22.36 453 SER B N 1
ATOM 7213 C CA . SER B 1 453 ? 15.266 -11.922 24.281 1 22.36 453 SER B CA 1
ATOM 7214 C C . SER B 1 453 ? 15.398 -10.82 25.312 1 22.36 453 SER B C 1
ATOM 7216 O O . SER B 1 453 ? 16.469 -10.219 25.469 1 22.36 453 SER B O 1
ATOM 7218 N N . ASP B 1 454 ? 14.414 -10.055 25.656 1 18.77 454 ASP B N 1
ATOM 7219 C CA . ASP B 1 454 ? 14.273 -9.531 27 1 18.77 454 ASP B CA 1
ATOM 7220 C C . ASP B 1 454 ? 14.531 -10.617 28.047 1 18.77 454 ASP B C 1
ATOM 7222 O O . ASP B 1 454 ? 13.773 -11.578 28.156 1 18.77 454 ASP B O 1
ATOM 7226 N N . GLU B 1 455 ? 15.727 -11.352 28.094 1 17.8 455 GLU B N 1
ATOM 7227 C CA . GLU B 1 455 ? 16.156 -11.391 29.484 1 17.8 455 GLU B CA 1
ATOM 7228 C C . GLU B 1 455 ? 16.516 -10 30 1 17.8 455 GLU B C 1
ATOM 7230 O O . GLU B 1 455 ? 17.125 -9.211 29.266 1 17.8 455 GLU B O 1
#